Protein AF-A7HBH9-F1 (afdb_monomer_lite)

Structure (mmCIF, N/CA/C/O backbone):
data_AF-A7HBH9-F1
#
_entry.id   AF-A7HBH9-F1
#
loop_
_atom_site.group_PDB
_atom_site.id
_atom_site.type_symbol
_atom_site.label_atom_id
_atom_site.label_alt_id
_atom_site.label_comp_id
_atom_site.label_asym_id
_atom_site.label_entity_id
_atom_site.label_seq_id
_atom_site.pdbx_PDB_ins_code
_atom_site.Cartn_x
_atom_site.Cartn_y
_atom_site.Cartn_z
_atom_site.occupancy
_atom_site.B_iso_or_equiv
_atom_site.auth_seq_id
_atom_site.auth_comp_id
_atom_site.auth_asym_id
_atom_site.auth_atom_id
_atom_site.pdbx_PDB_model_num
ATOM 1 N N . MET A 1 1 ? 15.775 -8.486 -18.221 1.00 41.69 1 MET A N 1
ATOM 2 C CA . MET A 1 1 ? 16.133 -7.340 -17.355 1.00 41.69 1 MET A CA 1
ATOM 3 C C . MET A 1 1 ? 16.767 -6.257 -18.217 1.00 41.69 1 MET A C 1
ATOM 5 O O . MET A 1 1 ? 17.651 -6.584 -18.991 1.00 41.69 1 MET A O 1
ATOM 9 N N . ASP A 1 2 ? 16.291 -5.011 -18.136 1.00 50.91 2 ASP A N 1
ATOM 10 C CA . ASP A 1 2 ? 16.681 -3.906 -19.045 1.00 50.91 2 ASP A CA 1
ATOM 11 C C . ASP A 1 2 ? 17.730 -2.943 -18.431 1.00 50.91 2 ASP A C 1
ATOM 13 O O . ASP A 1 2 ? 17.966 -1.858 -18.959 1.00 50.91 2 ASP A O 1
ATOM 17 N N . LYS A 1 3 ? 18.335 -3.291 -17.282 1.00 65.06 3 LYS A N 1
ATOM 18 C CA . LYS A 1 3 ? 19.232 -2.404 -16.517 1.00 65.06 3 LYS A CA 1
ATOM 19 C C . LYS A 1 3 ? 20.526 -3.122 -16.149 1.00 65.06 3 LYS A C 1
ATOM 21 O O . LYS A 1 3 ? 20.468 -4.178 -15.531 1.00 65.06 3 LYS A O 1
ATOM 26 N N . THR A 1 4 ? 21.665 -2.528 -16.499 1.00 70.88 4 THR A N 1
ATOM 27 C CA . THR A 1 4 ? 22.988 -3.027 -16.098 1.00 70.88 4 THR A CA 1
ATOM 28 C C . THR A 1 4 ? 23.392 -2.515 -14.719 1.00 70.88 4 THR A C 1
ATOM 30 O O . THR A 1 4 ? 22.870 -1.489 -14.275 1.00 70.88 4 THR A O 1
ATOM 33 N N . SER A 1 5 ? 24.377 -3.137 -14.068 1.00 78.00 5 SER A N 1
ATOM 34 C CA . SER A 1 5 ? 24.958 -2.616 -12.815 1.00 78.00 5 SER A CA 1
ATOM 35 C C . SER A 1 5 ? 25.481 -1.181 -12.951 1.00 78.00 5 SER A C 1
ATOM 37 O O . SER A 1 5 ? 25.346 -0.364 -12.035 1.00 78.00 5 SER A O 1
ATOM 39 N N . TYR A 1 6 ? 26.004 -0.821 -14.128 1.00 75.06 6 TYR A N 1
ATOM 40 C CA . TYR A 1 6 ? 26.375 0.563 -14.427 1.00 75.06 6 TYR A CA 1
ATOM 41 C C . TYR A 1 6 ? 25.148 1.476 -14.488 1.00 75.06 6 TYR A C 1
ATOM 43 O O . TYR A 1 6 ? 25.146 2.538 -13.870 1.00 75.06 6 TYR A O 1
ATOM 51 N N . PHE A 1 7 ? 24.098 1.080 -15.218 1.00 73.94 7 PHE A N 1
ATOM 52 C CA . PHE A 1 7 ? 22.858 1.855 -15.298 1.00 73.94 7 PHE A CA 1
ATOM 53 C C . PHE A 1 7 ? 22.242 2.049 -13.909 1.00 73.94 7 PHE A C 1
ATOM 55 O O . PHE A 1 7 ? 21.815 3.151 -13.572 1.00 73.94 7 PHE A O 1
ATOM 62 N N . PHE A 1 8 ? 22.229 0.994 -13.093 1.00 77.88 8 PHE A N 1
ATOM 63 C CA . PHE A 1 8 ? 21.791 1.045 -11.705 1.00 77.88 8 PHE A CA 1
ATOM 64 C C . PHE A 1 8 ? 22.627 2.036 -10.891 1.00 77.88 8 PHE A C 1
ATOM 66 O O . PHE A 1 8 ? 22.071 2.902 -10.226 1.00 77.88 8 PHE A O 1
ATOM 73 N N . THR A 1 9 ? 23.954 1.980 -10.986 1.00 79.56 9 THR A N 1
ATOM 74 C CA . THR A 1 9 ? 24.836 2.910 -10.261 1.00 79.56 9 THR A CA 1
ATOM 75 C C . THR A 1 9 ? 24.614 4.352 -10.706 1.00 79.56 9 THR A C 1
ATOM 77 O O . THR A 1 9 ? 24.529 5.254 -9.879 1.00 79.56 9 THR A O 1
ATOM 80 N N . PHE A 1 10 ? 24.442 4.566 -12.007 1.00 75.25 10 PHE A N 1
ATOM 81 C CA . PHE A 1 10 ? 24.199 5.879 -12.583 1.00 75.25 10 PHE A CA 1
ATOM 82 C C . PHE A 1 10 ? 22.835 6.456 -12.184 1.00 75.25 10 PHE A C 1
ATOM 84 O O . PHE A 1 10 ? 22.770 7.600 -11.770 1.00 75.25 10 PHE A O 1
ATOM 91 N N . GLN A 1 11 ? 21.743 5.694 -12.278 1.00 73.75 11 GLN A N 1
ATOM 92 C CA . GLN A 1 11 ? 20.389 6.215 -12.026 1.00 73.75 11 GLN A CA 1
ATOM 93 C C . GLN A 1 11 ? 19.954 6.107 -10.563 1.00 73.75 11 GLN A C 1
ATOM 95 O O . GLN A 1 11 ? 19.212 6.946 -10.060 1.00 73.75 11 GLN A O 1
ATOM 100 N N . CYS A 1 12 ? 20.384 5.053 -9.876 1.00 78.62 12 CYS A N 1
ATOM 101 C CA . CYS A 1 12 ? 19.935 4.719 -8.528 1.00 78.62 12 CYS A CA 1
ATOM 102 C C . CYS A 1 12 ? 21.015 4.997 -7.472 1.00 78.62 12 CYS A C 1
ATOM 104 O O . CYS A 1 12 ? 20.677 5.186 -6.305 1.00 78.62 12 CYS A O 1
ATOM 106 N N . GLY A 1 13 ? 22.296 5.103 -7.851 1.00 81.44 13 GLY A N 1
ATOM 107 C CA . GLY A 1 13 ? 23.419 5.313 -6.924 1.00 81.44 13 GLY A CA 1
ATOM 108 C C . GLY A 1 13 ? 23.352 6.598 -6.096 1.00 81.44 13 GLY A C 1
ATOM 109 O O . GLY A 1 13 ? 24.050 6.703 -5.089 1.00 81.44 13 GLY A O 1
ATOM 110 N N . ILE A 1 14 ? 22.483 7.555 -6.459 1.00 82.62 14 ILE A N 1
ATOM 111 C CA . ILE A 1 14 ? 22.161 8.691 -5.584 1.00 82.62 14 ILE A CA 1
ATOM 112 C C . ILE A 1 14 ? 21.701 8.161 -4.232 1.00 82.62 14 ILE A C 1
ATOM 114 O O . ILE A 1 14 ? 22.245 8.582 -3.221 1.00 82.62 14 ILE A O 1
ATOM 118 N N . CYS A 1 15 ? 20.755 7.220 -4.233 1.00 83.75 15 CYS A N 1
ATOM 119 C CA . CYS A 1 15 ? 20.104 6.733 -3.023 1.00 83.75 15 CYS A CA 1
ATOM 120 C C . CYS A 1 15 ? 20.786 5.513 -2.391 1.00 83.75 15 CYS A C 1
ATOM 122 O O . CYS A 1 15 ? 20.491 5.168 -1.249 1.00 83.75 15 CYS A O 1
ATOM 124 N N . HIS A 1 16 ? 21.674 4.843 -3.126 1.00 86.88 16 HIS A N 1
ATOM 125 C CA . HIS A 1 16 ? 22.405 3.684 -2.624 1.00 86.88 16 HIS A CA 1
ATOM 126 C C . HIS A 1 16 ? 23.776 4.110 -2.086 1.00 86.88 16 HIS A C 1
ATOM 128 O O . HIS A 1 16 ? 24.471 4.878 -2.756 1.00 86.88 16 HIS A O 1
ATOM 134 N N . PRO A 1 17 ? 24.205 3.596 -0.915 1.00 86.00 17 PRO A N 1
ATOM 135 C CA . PRO A 1 17 ? 25.443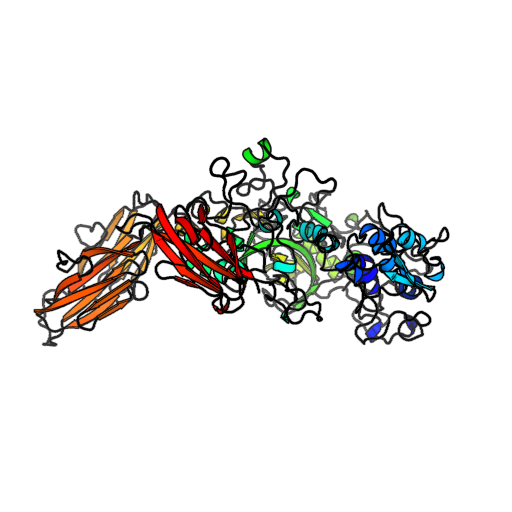 4.026 -0.266 1.00 86.00 17 PRO A CA 1
ATOM 136 C C . PRO A 1 17 ? 26.698 3.674 -1.073 1.00 86.00 17 PRO A C 1
ATOM 138 O O . PRO A 1 17 ? 27.760 4.198 -0.778 1.00 86.00 17 PRO A O 1
ATOM 141 N N . GLY A 1 18 ? 26.588 2.846 -2.112 1.00 86.94 18 GLY A N 1
ATOM 142 C CA . GLY A 1 18 ? 27.731 2.291 -2.828 1.00 86.94 18 GLY A CA 1
ATOM 143 C C . GLY A 1 18 ? 28.223 1.000 -2.176 1.00 86.94 18 GLY A C 1
ATOM 144 O O . GLY A 1 18 ? 27.689 0.564 -1.157 1.00 86.94 18 GLY A O 1
ATOM 145 N N . GLY A 1 19 ? 29.227 0.356 -2.770 1.00 87.69 19 GLY A N 1
ATOM 146 C CA . GLY A 1 19 ? 29.568 -1.021 -2.397 1.00 87.69 19 GLY A CA 1
ATOM 147 C C . GLY A 1 19 ? 28.746 -2.080 -3.117 1.00 87.69 19 GLY A C 1
ATOM 148 O O . GLY A 1 19 ? 27.812 -1.781 -3.858 1.00 87.69 19 GLY A O 1
ATOM 149 N N . GLY A 1 20 ? 29.161 -3.337 -2.940 1.00 87.94 20 GLY A N 1
ATOM 150 C CA . GLY A 1 20 ? 28.538 -4.495 -3.583 1.00 87.94 20 GLY A CA 1
ATOM 151 C C . GLY A 1 20 ? 28.369 -4.285 -5.095 1.00 87.94 20 GLY A C 1
ATOM 152 O O . GLY A 1 20 ? 29.378 -4.057 -5.763 1.00 87.94 20 GLY A O 1
ATOM 153 N N . PRO A 1 21 ? 27.133 -4.272 -5.632 1.00 83.94 21 PRO A N 1
ATOM 154 C CA . PRO A 1 21 ? 26.861 -4.212 -7.072 1.00 83.94 21 PRO A CA 1
ATOM 155 C C . PRO A 1 21 ? 27.296 -2.908 -7.760 1.00 83.94 21 PRO A C 1
ATOM 157 O O . PRO A 1 21 ? 27.252 -2.823 -8.984 1.00 83.94 21 PRO A O 1
ATOM 160 N N . THR A 1 22 ? 27.715 -1.876 -7.019 1.00 86.69 22 THR A N 1
ATOM 161 C CA . THR A 1 22 ? 28.281 -0.645 -7.606 1.00 86.69 22 THR A CA 1
ATOM 162 C C . THR A 1 22 ? 29.810 -0.658 -7.682 1.00 86.69 22 THR A C 1
ATOM 164 O O . THR A 1 22 ? 30.418 0.313 -8.143 1.00 86.69 22 THR A O 1
ATOM 167 N N . GLN A 1 23 ? 30.435 -1.735 -7.201 1.00 86.56 23 GLN A N 1
ATOM 168 C CA . GLN A 1 23 ? 31.880 -1.958 -7.225 1.00 86.56 23 GLN A CA 1
ATOM 169 C C . GLN A 1 23 ? 32.266 -3.308 -7.813 1.00 86.56 23 GLN A C 1
ATOM 171 O O . GLN A 1 23 ? 33.298 -3.376 -8.476 1.00 86.56 23 GLN A O 1
ATOM 176 N N . TYR A 1 24 ? 31.462 -4.340 -7.573 1.00 86.31 24 TYR A N 1
ATOM 177 C CA . TYR A 1 24 ? 31.751 -5.730 -7.886 1.00 86.31 24 TYR A CA 1
ATOM 178 C C . TYR A 1 24 ? 30.627 -6.362 -8.715 1.00 86.31 24 TYR A C 1
ATOM 180 O O . TYR A 1 24 ? 29.454 -6.012 -8.553 1.00 86.31 24 TYR A O 1
ATOM 188 N N . ASP A 1 25 ? 30.998 -7.287 -9.595 1.00 81.75 25 ASP A N 1
ATOM 189 C CA . ASP A 1 25 ? 30.068 -8.209 -10.251 1.00 81.75 25 ASP A CA 1
ATOM 190 C C . ASP A 1 25 ? 29.545 -9.277 -9.271 1.00 81.75 25 ASP A C 1
ATOM 192 O O . ASP A 1 25 ? 29.957 -9.335 -8.105 1.00 81.75 25 ASP A O 1
ATOM 196 N N . ARG A 1 26 ? 28.616 -10.124 -9.728 1.00 80.62 26 ARG A N 1
ATOM 197 C CA . ARG A 1 26 ? 28.046 -11.215 -8.914 1.00 80.62 26 ARG A CA 1
ATOM 198 C C . ARG A 1 26 ? 29.060 -12.276 -8.490 1.00 80.62 26 ARG A C 1
ATOM 200 O O . ARG A 1 26 ? 28.800 -13.006 -7.538 1.00 80.62 26 ARG A O 1
ATOM 207 N N . ASP A 1 27 ? 30.202 -12.338 -9.167 1.00 80.81 27 ASP A N 1
ATOM 208 C CA . ASP A 1 27 ? 31.297 -13.255 -8.864 1.00 80.81 27 ASP A CA 1
ATOM 209 C C . ASP A 1 27 ? 32.338 -12.622 -7.916 1.00 80.81 27 ASP A C 1
ATOM 211 O O . ASP A 1 27 ? 33.361 -13.236 -7.602 1.00 80.81 27 ASP A O 1
ATOM 215 N N . GLY A 1 28 ? 32.108 -11.384 -7.462 1.00 84.12 28 GLY A N 1
ATOM 216 C CA . GLY A 1 28 ? 32.981 -10.664 -6.536 1.00 84.12 28 GLY A CA 1
ATOM 217 C C . GLY A 1 28 ? 34.183 -9.970 -7.185 1.00 84.12 28 GLY A C 1
ATOM 218 O O . GLY A 1 28 ? 35.084 -9.519 -6.475 1.00 84.12 28 GLY A O 1
ATOM 219 N N . ARG A 1 29 ? 34.234 -9.842 -8.515 1.00 82.38 29 ARG A N 1
ATOM 220 C CA . ARG A 1 29 ? 35.305 -9.125 -9.225 1.00 82.38 29 ARG A CA 1
ATOM 221 C C . ARG A 1 29 ? 34.987 -7.646 -9.336 1.00 82.38 29 ARG A C 1
ATOM 223 O O . ARG A 1 29 ? 33.878 -7.256 -9.687 1.00 82.38 29 ARG A O 1
ATOM 230 N N . LYS A 1 30 ? 35.983 -6.793 -9.087 1.00 83.81 30 LYS A N 1
ATOM 231 C CA . LYS A 1 30 ? 35.805 -5.337 -9.162 1.00 83.81 30 LYS A CA 1
ATOM 232 C C . LYS A 1 30 ? 35.582 -4.903 -10.616 1.00 83.81 30 LYS A C 1
ATOM 234 O O . LYS A 1 30 ? 36.353 -5.273 -11.500 1.00 83.81 30 LYS A O 1
ATOM 239 N N . TYR A 1 31 ? 34.576 -4.064 -10.872 1.00 79.38 31 TYR A N 1
ATOM 240 C CA . TYR A 1 31 ? 34.334 -3.505 -12.208 1.00 79.38 31 TYR A CA 1
ATOM 241 C C . TYR A 1 31 ? 35.536 -2.695 -12.704 1.00 79.38 31 TYR A C 1
ATOM 243 O O . TYR A 1 31 ? 35.879 -2.768 -13.882 1.00 79.38 31 TYR A O 1
ATOM 251 N N . PHE A 1 32 ? 36.188 -1.939 -11.814 1.00 78.81 32 PHE A N 1
ATOM 252 C CA . PHE A 1 32 ? 37.381 -1.158 -12.132 1.00 78.81 32 PHE A CA 1
ATOM 253 C C . PHE A 1 32 ? 38.268 -0.948 -10.897 1.00 78.81 32 PHE A C 1
ATOM 255 O O . PHE A 1 32 ? 37.798 -0.459 -9.867 1.00 78.81 32 PHE A O 1
ATOM 262 N N . ASP A 1 33 ? 39.554 -1.290 -10.999 1.00 76.69 33 ASP A N 1
ATOM 263 C CA . ASP A 1 33 ? 40.546 -1.161 -9.914 1.00 76.69 33 ASP A CA 1
ATOM 264 C C . ASP A 1 33 ? 41.453 0.084 -10.044 1.00 76.69 33 ASP A C 1
ATOM 266 O O . ASP A 1 33 ? 42.292 0.335 -9.184 1.00 76.69 33 ASP A O 1
ATOM 270 N N . GLY A 1 34 ? 41.265 0.887 -11.098 1.00 70.88 34 GLY A N 1
ATOM 271 C CA . GLY A 1 34 ? 42.123 2.027 -11.440 1.00 70.88 34 GLY A CA 1
ATOM 272 C C . GLY A 1 34 ? 43.031 1.772 -12.645 1.00 70.88 34 GLY A C 1
ATOM 273 O O . GLY A 1 34 ? 43.447 2.727 -13.296 1.00 70.88 34 GLY A O 1
ATOM 274 N N . THR A 1 35 ? 43.286 0.506 -12.978 1.00 68.69 35 THR A N 1
ATOM 275 C CA . THR A 1 35 ? 44.140 0.077 -14.097 1.00 68.69 35 THR A CA 1
ATOM 276 C C . THR A 1 35 ? 43.394 -0.866 -15.045 1.00 68.69 35 THR A C 1
ATOM 278 O O . THR A 1 35 ? 43.402 -0.655 -16.259 1.00 68.69 35 THR A O 1
ATOM 281 N N . ASN A 1 36 ? 42.682 -1.854 -14.504 1.00 66.25 36 ASN A N 1
ATOM 282 C CA . ASN A 1 36 ? 41.993 -2.916 -15.229 1.00 66.25 36 ASN A CA 1
ATOM 283 C C . ASN A 1 36 ? 40.471 -2.796 -15.110 1.00 66.25 36 ASN A C 1
ATOM 285 O O . ASN A 1 36 ? 39.936 -2.329 -14.104 1.00 66.25 36 ASN A O 1
ATOM 289 N N . PHE A 1 37 ? 39.772 -3.257 -16.149 1.00 68.69 37 PHE A N 1
ATOM 290 C CA . PHE A 1 37 ? 38.316 -3.382 -16.179 1.00 68.69 37 PHE A CA 1
ATOM 291 C C . PHE A 1 37 ? 37.912 -4.856 -16.135 1.00 68.69 37 PHE A C 1
ATOM 293 O O . PHE A 1 37 ? 38.263 -5.590 -17.062 1.00 68.69 37 PHE A O 1
ATOM 300 N N . GLY A 1 38 ? 37.162 -5.267 -15.106 1.00 65.38 38 GLY A N 1
ATOM 301 C CA . GLY A 1 38 ? 36.681 -6.643 -14.934 1.00 65.38 38 GLY A CA 1
ATOM 302 C C . GLY A 1 38 ? 37.762 -7.686 -15.244 1.00 65.38 38 GLY A C 1
ATOM 303 O O . GLY A 1 38 ? 38.817 -7.708 -14.620 1.00 65.38 38 GLY A O 1
ATOM 304 N N . TYR A 1 39 ? 37.536 -8.492 -16.282 1.00 63.03 39 TYR A N 1
ATOM 305 C CA . TYR A 1 39 ? 38.429 -9.560 -16.757 1.00 63.03 39 TYR A CA 1
ATOM 306 C C . TYR A 1 39 ? 39.711 -9.088 -17.489 1.00 63.03 39 TYR A C 1
ATOM 308 O O . TYR A 1 39 ? 40.334 -9.856 -18.215 1.00 63.03 39 TYR A O 1
ATOM 316 N N . GLY A 1 40 ? 40.119 -7.824 -17.352 1.00 54.19 40 GLY A N 1
ATOM 317 C CA . GLY A 1 40 ? 41.398 -7.315 -17.872 1.00 54.19 40 GLY A CA 1
ATOM 318 C C . GLY A 1 40 ? 41.437 -6.987 -19.373 1.00 54.19 40 GLY A C 1
ATOM 319 O O . GLY A 1 40 ? 42.453 -6.491 -19.850 1.00 54.19 40 GLY A O 1
ATOM 320 N N . GLY A 1 41 ? 40.341 -7.195 -20.117 1.00 54.44 41 GLY A N 1
ATOM 321 C CA . GLY A 1 41 ? 40.288 -6.997 -21.579 1.00 54.44 41 GLY A CA 1
ATOM 322 C C . GLY A 1 41 ? 39.031 -6.306 -22.131 1.00 54.44 41 GLY A C 1
ATOM 323 O O . GLY A 1 41 ? 38.820 -6.298 -23.343 1.00 54.44 41 GLY A O 1
ATOM 324 N N . GLY A 1 42 ? 38.178 -5.721 -21.281 1.00 55.00 42 GLY A N 1
ATOM 325 C CA . GLY A 1 42 ? 36.916 -5.107 -21.727 1.00 55.00 42 GLY A CA 1
ATOM 326 C C . GLY A 1 42 ? 35.800 -6.125 -22.014 1.00 55.00 42 GLY A C 1
ATOM 327 O O . GLY A 1 42 ? 35.954 -7.318 -21.773 1.00 55.00 42 GLY A O 1
ATOM 328 N N . VAL A 1 43 ? 34.670 -5.660 -22.568 1.00 53.56 43 VAL A N 1
ATOM 329 C CA . VAL A 1 43 ? 33.482 -6.497 -22.886 1.00 53.56 43 VAL A CA 1
ATOM 330 C C . VAL A 1 43 ? 33.809 -7.665 -23.822 1.00 53.56 43 VAL A C 1
ATOM 332 O O . VAL A 1 43 ? 33.207 -8.731 -23.732 1.00 53.56 43 VAL A O 1
ATOM 335 N N . ALA A 1 44 ? 34.777 -7.480 -24.724 1.00 56.28 44 ALA A N 1
ATOM 336 C CA . ALA A 1 44 ? 35.178 -8.498 -25.691 1.00 56.28 44 ALA A CA 1
ATOM 337 C C . ALA A 1 44 ? 35.831 -9.729 -25.037 1.00 56.28 44 ALA A C 1
ATOM 339 O O . ALA A 1 44 ? 35.729 -10.823 -25.586 1.00 56.28 44 ALA A O 1
ATOM 340 N N . ALA A 1 45 ? 36.454 -9.551 -23.868 1.00 61.06 45 ALA A N 1
ATOM 341 C CA . ALA A 1 45 ? 37.117 -10.607 -23.108 1.00 61.06 45 ALA A CA 1
ATOM 342 C C . ALA A 1 45 ? 36.190 -11.310 -22.099 1.00 61.06 45 ALA A C 1
ATOM 344 O O . ALA A 1 45 ? 36.637 -12.205 -21.386 1.00 61.06 45 ALA A O 1
ATOM 345 N N . LEU A 1 46 ? 34.915 -10.908 -22.019 1.00 63.47 46 LEU A N 1
ATOM 346 C CA . LEU A 1 46 ? 33.942 -11.573 -21.157 1.00 63.47 46 LEU A CA 1
ATOM 347 C C . LEU A 1 46 ? 33.637 -12.982 -21.681 1.00 63.47 46 LEU A C 1
ATOM 349 O O . LEU A 1 46 ? 33.510 -13.162 -22.901 1.00 63.47 46 LEU A O 1
ATOM 353 N N . PRO A 1 47 ? 33.454 -13.968 -20.791 1.00 63.22 47 PRO A N 1
ATOM 354 C CA . PRO A 1 47 ? 32.925 -15.260 -21.195 1.00 63.22 47 PRO A CA 1
ATOM 355 C C . PRO A 1 47 ? 31.469 -15.115 -21.699 1.00 63.22 47 PRO A C 1
ATOM 357 O O . PRO A 1 47 ? 30.793 -14.149 -21.327 1.00 63.22 47 PRO A O 1
ATOM 360 N N . PRO A 1 48 ? 30.975 -16.009 -22.581 1.00 63.03 48 PRO A N 1
ATOM 361 C CA . PRO A 1 48 ? 29.629 -15.921 -23.166 1.00 63.03 48 PRO A CA 1
ATOM 362 C C . PRO A 1 48 ? 28.508 -15.714 -22.138 1.00 63.03 48 PRO A C 1
ATOM 364 O O . PRO A 1 48 ? 27.629 -14.881 -22.348 1.00 63.03 48 PRO A O 1
ATOM 367 N N . GLU A 1 49 ? 28.588 -16.405 -21.005 1.00 61.53 49 GLU A N 1
ATOM 368 C CA . GLU A 1 49 ? 27.658 -16.318 -19.883 1.00 61.53 49 GLU A CA 1
ATOM 369 C C . GLU A 1 49 ? 27.604 -14.919 -19.246 1.00 61.53 49 GLU A C 1
ATOM 371 O O . GLU A 1 49 ? 26.518 -14.455 -18.913 1.00 61.53 49 GLU A O 1
ATOM 376 N N . ALA A 1 50 ? 28.727 -14.195 -19.175 1.00 61.28 50 ALA A N 1
ATOM 377 C CA . ALA A 1 50 ? 28.810 -12.854 -18.584 1.00 61.28 50 ALA A CA 1
ATOM 378 C C . ALA A 1 50 ? 28.442 -11.720 -19.564 1.00 61.28 50 ALA A C 1
ATOM 380 O O . ALA A 1 50 ? 28.404 -10.543 -19.203 1.00 61.28 50 ALA A O 1
ATOM 381 N N . LYS A 1 51 ? 28.185 -12.038 -20.842 1.00 57.97 51 LYS A N 1
ATOM 382 C CA . LYS A 1 51 ? 27.790 -11.033 -21.848 1.00 57.97 51 LYS A CA 1
ATOM 383 C C . LYS A 1 51 ? 26.315 -10.644 -21.760 1.00 57.97 51 LYS A C 1
ATOM 385 O O . LYS A 1 51 ? 25.959 -9.569 -22.237 1.00 57.97 51 LYS A O 1
ATOM 390 N N . LEU A 1 52 ? 25.470 -11.494 -21.174 1.00 59.34 52 LEU A N 1
ATOM 391 C CA . LEU A 1 52 ? 24.011 -11.314 -21.102 1.00 59.34 52 LEU A CA 1
ATOM 392 C C . LEU A 1 52 ? 23.472 -11.320 -19.665 1.00 59.34 52 LEU A C 1
ATOM 394 O O . LEU A 1 52 ? 22.262 -11.279 -19.449 1.00 59.34 52 LEU A O 1
ATOM 398 N N . ASP A 1 53 ? 24.364 -11.370 -18.684 1.00 61.12 53 ASP A N 1
ATOM 399 C CA . ASP A 1 53 ? 24.026 -11.555 -17.280 1.00 61.12 53 ASP A CA 1
ATOM 400 C C . ASP A 1 53 ? 23.467 -10.280 -16.616 1.00 61.12 53 ASP A C 1
ATOM 402 O O . ASP A 1 53 ? 22.706 -10.371 -15.651 1.00 61.12 53 ASP A O 1
ATOM 406 N N . GLY A 1 54 ? 23.779 -9.105 -17.174 1.00 66.44 54 GLY A N 1
ATOM 407 C CA . GLY A 1 54 ? 23.388 -7.780 -16.688 1.00 66.44 54 GLY A CA 1
ATOM 408 C C . GLY A 1 54 ? 24.466 -7.045 -15.876 1.00 66.44 54 GLY A C 1
ATOM 409 O O . GLY A 1 54 ? 24.299 -5.856 -15.606 1.00 66.44 54 GLY A O 1
ATOM 410 N N . ASP A 1 55 ? 25.589 -7.682 -15.534 1.00 70.19 55 ASP A N 1
ATOM 411 C CA . ASP A 1 55 ? 26.663 -7.049 -14.752 1.00 70.19 55 ASP A CA 1
ATOM 412 C C . ASP A 1 55 ? 27.521 -6.146 -15.644 1.00 70.19 55 ASP A C 1
ATOM 414 O O . ASP A 1 55 ? 27.756 -4.969 -15.347 1.00 70.19 55 ASP A O 1
ATOM 418 N N . TYR A 1 56 ? 27.924 -6.687 -16.793 1.00 66.38 56 TYR A N 1
ATOM 419 C CA . TYR A 1 56 ? 28.771 -6.006 -17.775 1.00 66.38 56 TYR A CA 1
ATOM 420 C C . TYR A 1 56 ? 28.067 -5.749 -19.106 1.00 66.38 56 TYR A C 1
ATOM 422 O O . TYR A 1 56 ? 28.395 -4.798 -19.824 1.00 66.38 56 TYR A O 1
ATOM 430 N N . GLY A 1 57 ? 27.121 -6.619 -19.451 1.00 54.78 57 GLY A N 1
ATOM 431 C CA . GLY A 1 57 ? 26.432 -6.612 -20.727 1.00 54.78 57 GLY A CA 1
ATOM 432 C C . GLY A 1 57 ? 25.321 -5.577 -20.792 1.00 54.78 57 GLY A C 1
ATOM 433 O O . GLY A 1 57 ? 24.385 -5.604 -20.001 1.00 54.78 57 GLY A O 1
ATOM 434 N N . PHE A 1 58 ? 25.379 -4.714 -21.803 1.00 50.78 58 PHE A N 1
ATOM 435 C CA . PHE A 1 58 ? 24.161 -4.237 -22.445 1.00 50.78 58 PHE A CA 1
ATOM 436 C C . PHE A 1 58 ? 23.774 -5.227 -23.539 1.00 50.78 58 PHE A C 1
ATOM 438 O O . PHE A 1 58 ? 24.643 -5.705 -24.267 1.00 50.78 58 PHE A O 1
ATOM 445 N N . ILE A 1 59 ? 22.475 -5.364 -23.783 1.00 41.41 59 ILE A N 1
ATOM 446 C CA . ILE A 1 59 ? 22.001 -5.641 -25.137 1.00 41.41 59 ILE A CA 1
ATOM 447 C C . ILE A 1 59 ? 21.889 -4.278 -25.840 1.00 41.41 59 ILE A C 1
ATOM 449 O O . ILE A 1 59 ? 20.812 -3.692 -25.915 1.00 41.41 59 ILE A O 1
ATOM 453 N N . VAL A 1 60 ? 23.026 -3.705 -26.260 1.00 39.84 60 VAL A N 1
ATOM 454 C CA . VAL A 1 60 ? 23.026 -2.658 -27.294 1.00 39.84 60 VAL A CA 1
ATOM 455 C C . VAL A 1 60 ? 23.136 -3.403 -28.623 1.00 39.84 60 VAL A C 1
ATOM 457 O O . VAL A 1 60 ? 24.038 -4.235 -28.753 1.00 39.84 60 VAL A O 1
ATOM 460 N N . PRO A 1 61 ? 22.252 -3.128 -29.597 1.00 35.31 61 PRO A N 1
ATOM 461 C CA . PRO A 1 61 ? 22.351 -3.695 -30.931 1.00 35.31 61 PRO A CA 1
ATOM 462 C C . PRO A 1 61 ? 23.719 -3.383 -31.533 1.00 35.31 61 PRO A C 1
ATOM 464 O O . PRO A 1 61 ? 24.128 -2.224 -31.624 1.00 35.31 61 PRO A O 1
ATOM 467 N N . LYS A 1 62 ? 24.403 -4.414 -32.013 1.00 30.67 62 LYS A N 1
ATOM 468 C CA . LYS A 1 62 ? 25.281 -4.240 -33.160 1.00 30.67 62 LYS A CA 1
ATOM 469 C C . LYS A 1 62 ? 24.352 -4.108 -34.361 1.00 30.67 62 LYS A C 1
ATOM 471 O O . LYS A 1 62 ? 24.065 -5.125 -34.952 1.00 30.67 62 LYS A O 1
ATOM 476 N N . ASP A 1 63 ? 23.850 -2.911 -34.656 1.00 35.31 63 ASP A N 1
ATOM 477 C CA . ASP A 1 63 ? 23.165 -2.623 -35.925 1.00 35.31 63 ASP A CA 1
ATOM 478 C C . ASP A 1 63 ? 23.169 -1.116 -36.212 1.00 35.31 63 ASP A C 1
ATOM 480 O O . ASP A 1 63 ? 22.173 -0.403 -36.110 1.00 35.31 63 ASP A O 1
ATOM 484 N N . SER A 1 64 ? 24.334 -0.625 -36.616 1.00 32.69 64 SER A N 1
ATOM 485 C CA . SER A 1 64 ? 24.384 0.348 -37.697 1.00 32.69 64 SER A CA 1
ATOM 486 C C . SER A 1 64 ? 25.461 -0.112 -38.671 1.00 32.69 64 SER A C 1
ATOM 488 O O . SER A 1 64 ? 26.613 -0.333 -38.295 1.00 32.69 64 SER A O 1
ATOM 490 N N . ALA A 1 65 ? 25.079 -0.306 -39.933 1.00 35.00 65 ALA A N 1
ATOM 491 C CA . ALA A 1 65 ? 26.011 -0.643 -41.009 1.00 35.00 65 ALA A CA 1
ATOM 492 C C . ALA A 1 65 ? 27.080 0.453 -41.238 1.00 35.00 65 ALA A C 1
ATOM 494 O O . ALA A 1 65 ? 28.017 0.240 -42.000 1.00 35.00 65 ALA A O 1
ATOM 495 N N . ASP A 1 66 ? 26.966 1.604 -40.562 1.00 36.72 66 ASP A N 1
ATOM 496 C CA . ASP A 1 66 ? 27.900 2.731 -40.599 1.00 36.72 66 ASP A CA 1
ATOM 497 C C . ASP A 1 66 ? 28.587 3.036 -39.248 1.00 36.72 66 ASP A C 1
ATOM 499 O O . ASP A 1 66 ? 29.361 3.987 -39.156 1.00 36.72 66 ASP A O 1
ATOM 503 N N . GLY A 1 67 ? 28.344 2.247 -38.193 1.00 31.62 67 GLY A N 1
ATOM 504 C CA . GLY A 1 67 ? 28.984 2.444 -36.888 1.00 31.62 67 GLY A CA 1
ATOM 505 C C . GLY A 1 67 ? 28.574 3.721 -36.143 1.00 31.62 67 GLY A C 1
ATOM 506 O O . GLY A 1 67 ? 29.209 4.069 -35.144 1.00 31.62 67 GLY A O 1
ATOM 507 N N . THR A 1 68 ? 27.523 4.423 -36.572 1.00 30.22 68 THR A N 1
ATOM 508 C CA . THR A 1 68 ? 27.013 5.577 -35.828 1.00 30.22 68 THR A CA 1
ATOM 509 C C . THR A 1 68 ? 26.065 5.122 -34.714 1.00 30.22 68 THR A C 1
ATOM 511 O O . THR A 1 68 ? 25.055 4.455 -34.934 1.00 30.22 68 THR A O 1
ATOM 514 N N . VAL A 1 69 ? 26.453 5.426 -33.474 1.00 36.09 69 VAL A N 1
ATOM 515 C CA . VAL A 1 69 ? 25.665 5.217 -32.253 1.00 36.09 69 VAL A CA 1
ATOM 516 C C . VAL A 1 69 ? 24.483 6.185 -32.283 1.00 36.09 69 VAL A C 1
ATOM 518 O O . VAL A 1 69 ? 24.668 7.359 -32.601 1.00 36.09 69 VAL A O 1
ATOM 521 N N . LEU A 1 70 ? 23.284 5.715 -31.927 1.00 34.75 70 LEU A N 1
ATOM 522 C CA . LEU A 1 70 ? 22.114 6.572 -31.726 1.00 34.75 70 LEU A CA 1
ATOM 523 C C . LEU A 1 70 ? 22.491 7.802 -30.898 1.00 34.75 70 LEU A C 1
ATOM 525 O O . LEU A 1 70 ? 22.969 7.687 -29.766 1.00 34.75 70 LEU A O 1
ATOM 529 N N . ALA A 1 71 ? 22.264 8.979 -31.473 1.00 30.64 71 ALA A N 1
ATOM 530 C CA . ALA A 1 71 ? 22.407 10.244 -30.781 1.00 30.64 71 ALA A CA 1
ATOM 531 C C . ALA A 1 71 ? 21.453 10.257 -29.573 1.00 30.64 71 ALA A C 1
ATOM 533 O O . ALA A 1 71 ? 20.254 10.463 -29.734 1.00 30.64 71 ALA A O 1
ATOM 534 N N . GLY A 1 72 ? 21.977 9.989 -28.369 1.00 35.31 72 GLY A N 1
ATOM 535 C CA . GLY A 1 72 ? 21.209 10.168 -27.136 1.00 35.31 72 GLY A CA 1
ATOM 536 C C . GLY A 1 72 ? 21.605 9.392 -25.877 1.00 35.31 72 GLY A C 1
ATOM 537 O O . GLY A 1 72 ? 21.233 9.858 -24.804 1.00 35.31 72 GLY A O 1
ATOM 538 N N . THR A 1 73 ? 22.322 8.254 -25.897 1.00 36.53 73 THR A N 1
ATOM 539 C CA . THR A 1 73 ? 22.776 7.607 -24.630 1.00 36.53 73 THR A CA 1
ATOM 540 C C . THR A 1 73 ? 23.970 6.643 -24.838 1.00 36.53 73 THR A C 1
ATOM 542 O O . THR A 1 73 ? 24.013 5.956 -25.856 1.00 36.53 73 THR A O 1
ATOM 545 N N . PRO A 1 74 ? 24.965 6.593 -23.921 1.00 39.69 74 PRO A N 1
ATOM 546 C CA . PRO A 1 74 ? 26.341 6.145 -24.175 1.00 39.69 74 PRO A CA 1
ATOM 547 C C . PRO A 1 74 ? 26.566 4.633 -24.015 1.00 39.69 74 PRO A C 1
ATOM 549 O O . PRO A 1 74 ? 25.879 3.950 -23.264 1.00 39.69 74 PRO A O 1
ATOM 552 N N . VAL A 1 75 ? 27.625 4.119 -24.642 1.00 46.09 75 VAL A N 1
ATOM 553 C CA . VAL A 1 75 ? 28.135 2.750 -24.455 1.00 46.09 75 VAL A CA 1
ATOM 554 C C . VAL A 1 75 ? 28.730 2.605 -23.038 1.00 46.09 75 VAL A C 1
ATOM 556 O O . VAL A 1 75 ? 29.882 2.968 -22.792 1.00 46.09 75 VAL A O 1
ATOM 559 N N . LEU A 1 76 ? 27.928 2.104 -22.089 1.00 51.34 76 LEU A N 1
ATOM 560 C CA . LEU A 1 76 ? 28.195 2.131 -20.638 1.00 51.34 76 LEU A CA 1
ATOM 561 C C . LEU A 1 76 ? 29.321 1.200 -20.146 1.00 51.34 76 LEU A C 1
ATOM 563 O O . LEU A 1 76 ? 29.824 1.387 -19.041 1.00 51.34 76 LEU A O 1
ATOM 567 N N . ALA A 1 77 ? 29.798 0.252 -20.953 1.00 47.88 77 ALA A N 1
ATOM 568 C CA . ALA A 1 77 ? 30.879 -0.641 -20.531 1.00 47.88 77 ALA A CA 1
ATOM 569 C C . ALA A 1 77 ? 32.249 0.053 -20.396 1.00 47.88 77 ALA A C 1
ATOM 571 O O . ALA A 1 77 ? 33.027 -0.272 -19.504 1.00 47.88 77 ALA A O 1
ATOM 572 N N . ASN A 1 78 ? 32.519 1.084 -21.208 1.00 53.06 78 ASN A N 1
ATOM 573 C CA . ASN A 1 78 ? 33.674 1.970 -21.001 1.00 53.06 78 ASN A CA 1
ATOM 574 C C . ASN A 1 78 ? 33.419 3.016 -19.902 1.00 53.06 78 ASN A C 1
ATOM 576 O O . ASN A 1 78 ? 34.334 3.751 -19.533 1.00 53.06 78 ASN A O 1
ATOM 580 N N . GLY A 1 79 ? 32.191 3.098 -19.383 1.00 64.12 79 GLY A N 1
ATOM 581 C CA . GLY A 1 79 ? 31.791 4.058 -18.365 1.00 64.12 79 GLY A CA 1
ATOM 582 C C . GLY A 1 79 ? 32.507 3.839 -17.036 1.00 64.12 79 GLY A C 1
ATOM 583 O O . GLY A 1 79 ? 32.902 4.806 -16.404 1.00 64.12 79 GLY A O 1
ATOM 584 N N . TRP A 1 80 ? 32.754 2.596 -16.616 1.00 72.25 80 TRP A N 1
ATOM 585 C CA . TRP A 1 80 ? 33.453 2.321 -15.351 1.00 72.25 80 TRP A CA 1
ATOM 586 C C . TRP A 1 80 ? 34.909 2.806 -15.359 1.00 72.25 80 TRP A C 1
ATOM 588 O O . TRP A 1 80 ? 35.344 3.471 -14.421 1.00 72.25 80 TRP A O 1
ATOM 598 N N . LYS A 1 81 ? 35.641 2.578 -16.461 1.00 68.12 81 LYS A N 1
ATOM 599 C CA . LYS A 1 81 ? 36.993 3.134 -16.678 1.00 68.12 81 LYS A CA 1
ATOM 600 C C . LYS A 1 81 ? 36.988 4.669 -16.679 1.00 68.12 81 LYS A C 1
ATOM 602 O O . LYS A 1 81 ? 37.977 5.301 -16.320 1.00 68.12 81 LYS A O 1
ATOM 607 N N . LYS A 1 82 ? 35.870 5.268 -17.100 1.00 67.56 82 LYS A N 1
ATOM 608 C CA . LYS A 1 82 ? 35.661 6.717 -17.171 1.00 67.56 82 LYS A CA 1
ATOM 609 C C . LYS A 1 82 ? 35.097 7.337 -15.892 1.00 67.56 82 LYS A C 1
ATOM 611 O O . LYS A 1 82 ? 35.232 8.527 -15.714 1.00 67.56 82 LYS A O 1
ATOM 616 N N . ASN A 1 83 ? 34.478 6.598 -14.993 1.00 72.44 83 ASN A N 1
ATOM 617 C CA . ASN A 1 83 ? 33.757 7.228 -13.881 1.00 72.44 83 ASN A CA 1
ATOM 618 C C . ASN A 1 83 ? 34.269 6.730 -12.525 1.00 72.44 83 ASN A C 1
ATOM 620 O O . ASN A 1 83 ? 33.956 7.309 -11.483 1.00 72.44 83 ASN A O 1
ATOM 624 N N . GLY A 1 84 ? 35.090 5.677 -12.542 1.00 78.94 84 GLY A N 1
ATOM 625 C CA . GLY A 1 84 ? 35.415 4.891 -11.364 1.00 78.94 84 GLY A CA 1
ATOM 626 C C . GLY A 1 84 ? 34.219 4.063 -10.905 1.00 78.94 84 GLY A C 1
ATOM 627 O O . GLY A 1 84 ? 33.181 4.025 -11.562 1.00 78.94 84 GLY A O 1
ATOM 628 N N . VAL A 1 85 ? 34.376 3.402 -9.764 1.00 84.81 85 VAL A N 1
ATOM 629 C CA . VAL A 1 85 ? 33.287 2.716 -9.059 1.00 84.81 85 VAL A CA 1
ATOM 630 C C . VAL A 1 85 ? 32.718 3.609 -7.956 1.00 84.81 85 VAL A C 1
ATOM 632 O O . VAL A 1 85 ? 33.392 4.539 -7.511 1.00 84.81 85 VAL A O 1
ATOM 635 N N . LEU A 1 86 ? 31.493 3.330 -7.507 1.00 87.81 86 LEU A N 1
ATOM 636 C CA . LEU A 1 86 ? 30.899 4.023 -6.361 1.00 87.81 86 LEU A CA 1
ATOM 637 C C . LEU A 1 86 ? 31.222 3.248 -5.079 1.00 87.81 86 LEU A C 1
ATOM 639 O O . LEU A 1 86 ? 30.643 2.189 -4.820 1.00 87.81 86 LEU A O 1
ATOM 643 N N . GLU A 1 87 ? 32.181 3.762 -4.313 1.00 88.06 87 GLU A N 1
ATOM 644 C CA . GLU A 1 87 ? 32.624 3.180 -3.041 1.00 88.06 87 GLU A CA 1
ATOM 645 C C . GLU A 1 87 ? 31.594 3.380 -1.914 1.00 88.06 87 GLU A C 1
ATOM 647 O O . GLU A 1 87 ? 30.696 4.210 -2.080 1.00 88.06 87 GLU A O 1
ATOM 652 N N . PRO A 1 88 ? 31.650 2.607 -0.806 1.00 89.62 88 PRO A N 1
ATOM 653 C CA . PRO A 1 88 ? 30.661 2.706 0.255 1.00 89.62 88 PRO A CA 1
ATOM 654 C C . PRO A 1 88 ? 30.823 4.057 0.951 1.00 89.62 88 PRO A C 1
ATOM 656 O O . PRO A 1 88 ? 31.914 4.431 1.378 1.00 89.62 88 PRO A O 1
ATOM 659 N N . ASP A 1 89 ? 29.726 4.784 1.063 1.00 90.50 89 ASP A N 1
ATOM 660 C CA . ASP A 1 89 ? 29.665 6.115 1.635 1.00 90.50 89 ASP A CA 1
ATOM 661 C C . ASP A 1 89 ? 28.975 6.062 2.997 1.00 90.50 89 ASP A C 1
ATOM 663 O O . ASP A 1 89 ? 27.754 6.162 3.108 1.00 90.50 89 ASP A O 1
ATOM 667 N N . CYS A 1 90 ? 29.767 5.902 4.055 1.00 88.12 90 CYS A N 1
ATOM 668 C CA . CYS A 1 90 ? 29.254 5.895 5.426 1.00 88.12 90 CYS A CA 1
ATOM 669 C C . CYS A 1 90 ? 28.717 7.276 5.853 1.00 88.12 90 CYS A C 1
ATOM 671 O O . CYS A 1 90 ? 27.868 7.380 6.741 1.00 88.12 90 CYS A O 1
ATOM 673 N N . LEU A 1 91 ? 29.214 8.352 5.237 1.00 90.19 91 LEU A N 1
ATOM 674 C CA . LEU A 1 91 ? 28.887 9.732 5.603 1.00 90.19 91 LEU A CA 1
ATOM 675 C C . LEU A 1 91 ? 27.486 10.117 5.151 1.00 90.19 91 LEU A C 1
ATOM 677 O O . LEU A 1 91 ? 26.834 10.920 5.812 1.00 90.19 91 LEU A O 1
ATOM 681 N N . LEU A 1 92 ? 26.990 9.475 4.098 1.00 89.25 92 LEU A N 1
ATOM 682 C CA . LEU A 1 92 ? 25.599 9.567 3.676 1.00 89.25 92 LEU A CA 1
ATOM 683 C C . LEU A 1 92 ? 24.626 9.335 4.843 1.00 89.25 92 LEU A C 1
ATOM 685 O O . LEU A 1 92 ? 23.634 10.049 4.954 1.00 89.25 92 LEU A O 1
ATOM 689 N N . CYS A 1 93 ? 24.937 8.418 5.765 1.00 87.44 93 CYS A N 1
ATOM 690 C CA . CYS A 1 93 ? 24.122 8.179 6.959 1.00 87.44 93 CYS A CA 1
ATOM 691 C C . CYS A 1 93 ? 24.602 8.961 8.188 1.00 87.44 93 CYS A C 1
ATOM 693 O O . CYS A 1 93 ? 23.777 9.408 8.977 1.00 87.44 93 CYS A O 1
ATOM 695 N N . HIS A 1 94 ? 25.912 9.111 8.388 1.00 88.06 94 HIS A N 1
ATOM 696 C CA . HIS A 1 94 ? 26.451 9.574 9.674 1.00 88.06 94 HIS A CA 1
ATOM 697 C C . HIS A 1 94 ? 26.911 11.034 9.712 1.00 88.06 94 HIS A C 1
ATOM 699 O O . HIS A 1 94 ? 27.172 11.552 10.799 1.00 88.06 94 HIS A O 1
ATOM 705 N N . LEU A 1 95 ? 27.029 11.705 8.563 1.00 89.12 95 LEU A N 1
ATOM 706 C CA . LEU A 1 95 ? 27.448 13.102 8.497 1.00 89.12 95 LEU A CA 1
ATOM 707 C C . LEU A 1 95 ? 26.233 14.025 8.562 1.00 89.12 95 LEU A C 1
ATOM 709 O O . LEU A 1 95 ? 25.368 14.014 7.681 1.00 89.12 95 LEU A O 1
ATOM 713 N N . SER A 1 96 ? 26.198 14.871 9.588 1.00 84.94 96 SER A N 1
ATOM 714 C CA . SER A 1 96 ? 25.200 15.935 9.669 1.00 84.94 96 SER A CA 1
ATOM 715 C C . SER A 1 96 ? 25.408 16.954 8.546 1.00 84.94 96 SER A C 1
ATOM 717 O O . SER A 1 96 ? 26.515 17.460 8.359 1.00 84.94 96 SER A O 1
ATOM 719 N N . GLY A 1 97 ? 24.342 17.253 7.797 1.00 82.62 97 GLY A N 1
ATOM 720 C CA . GLY A 1 97 ? 24.380 18.203 6.679 1.00 82.62 97 GLY A CA 1
ATOM 721 C C . GLY A 1 97 ? 24.878 17.625 5.349 1.00 82.62 97 GLY A C 1
ATOM 722 O O . GLY A 1 97 ? 25.272 18.396 4.475 1.00 82.62 97 GLY A O 1
ATOM 723 N N . TYR A 1 98 ? 24.861 16.298 5.175 1.00 89.25 98 TYR A N 1
ATOM 724 C CA . TYR A 1 98 ? 25.218 15.654 3.907 1.00 89.25 98 TYR A CA 1
ATOM 725 C C . TYR A 1 98 ? 24.393 16.209 2.724 1.00 89.25 98 TYR A C 1
ATOM 727 O O . TYR A 1 98 ? 23.163 16.290 2.766 1.00 89.25 98 TYR A O 1
ATOM 735 N N . SER A 1 99 ? 25.071 16.580 1.638 1.00 86.69 99 SER A N 1
ATOM 736 C CA . SER A 1 99 ? 24.487 17.213 0.454 1.00 86.69 99 SER A CA 1
ATOM 737 C C . SER A 1 99 ? 24.112 16.195 -0.623 1.00 86.69 99 SER A C 1
ATOM 739 O O . SER A 1 99 ? 24.884 15.875 -1.534 1.00 86.69 99 SER A O 1
ATOM 741 N N . TRP A 1 100 ? 22.854 15.758 -0.587 1.00 83.50 100 TRP A N 1
ATOM 742 C CA . TRP A 1 100 ? 22.242 14.931 -1.634 1.00 83.50 100 TRP A CA 1
ATOM 743 C C . TRP A 1 100 ? 22.295 15.577 -3.016 1.00 83.50 100 TRP A C 1
ATOM 745 O O . TRP A 1 100 ? 22.515 14.894 -4.014 1.00 83.50 100 TRP A O 1
ATOM 755 N N . LYS A 1 101 ? 22.151 16.905 -3.071 1.00 82.69 101 LYS A N 1
ATOM 756 C CA . LYS A 1 101 ? 22.232 17.681 -4.311 1.00 82.69 101 LYS A CA 1
ATOM 757 C C . LYS A 1 101 ? 23.609 17.555 -4.957 1.00 82.69 101 LYS A C 1
ATOM 759 O O . LYS A 1 101 ? 23.689 17.283 -6.152 1.00 82.69 101 LYS A O 1
ATOM 764 N N . ASN A 1 102 ? 24.680 17.727 -4.181 1.00 81.44 102 ASN A N 1
ATOM 765 C CA . ASN A 1 102 ? 26.038 17.634 -4.714 1.00 81.44 102 ASN A CA 1
ATOM 766 C C . ASN A 1 102 ? 26.363 16.195 -5.119 1.00 81.44 102 ASN A C 1
ATOM 768 O O . ASN A 1 102 ? 26.864 15.987 -6.219 1.00 81.44 102 ASN A O 1
ATOM 772 N N . ARG A 1 103 ? 25.983 15.201 -4.300 1.00 84.31 103 ARG A N 1
ATOM 773 C CA . ARG A 1 103 ? 26.097 13.781 -4.668 1.00 84.31 103 ARG A CA 1
ATOM 774 C C . ARG A 1 103 ? 25.402 13.498 -6.005 1.00 84.31 103 ARG A C 1
ATOM 776 O O . ARG A 1 103 ? 26.012 12.934 -6.909 1.00 84.31 103 ARG A O 1
ATOM 783 N N . ALA A 1 104 ? 24.145 13.919 -6.152 1.00 78.75 104 ALA A N 1
ATOM 784 C CA . ALA A 1 104 ? 23.359 13.708 -7.365 1.00 78.75 104 ALA A CA 1
ATOM 785 C C . ALA A 1 104 ? 23.964 14.405 -8.592 1.00 78.75 104 ALA A C 1
ATOM 787 O O . ALA A 1 104 ? 24.081 13.788 -9.653 1.00 78.75 104 ALA A O 1
ATOM 788 N N . ALA A 1 105 ? 24.407 15.658 -8.439 1.00 74.88 105 ALA A N 1
ATOM 789 C CA . ALA A 1 105 ? 25.093 16.404 -9.491 1.00 74.88 105 ALA A CA 1
ATOM 790 C C . ALA A 1 105 ? 26.380 15.699 -9.945 1.00 74.88 105 ALA A C 1
ATOM 792 O O . ALA A 1 105 ? 26.689 15.651 -11.136 1.00 74.88 105 ALA A O 1
ATOM 793 N N . THR A 1 106 ? 27.115 15.092 -9.015 1.00 77.81 106 THR A N 1
ATOM 794 C CA . THR A 1 106 ? 28.325 14.336 -9.337 1.00 77.81 106 THR A CA 1
ATOM 795 C C . THR A 1 106 ? 28.018 12.975 -9.973 1.00 77.81 106 THR A C 1
ATOM 797 O O . THR A 1 106 ? 28.767 12.557 -10.853 1.00 77.81 106 THR A O 1
ATOM 800 N N . LEU A 1 107 ? 26.922 12.302 -9.605 1.00 76.44 107 LEU A N 1
ATOM 801 C CA . LEU A 1 107 ? 26.575 10.965 -10.110 1.00 76.44 107 LEU A CA 1
ATOM 802 C C . LEU A 1 107 ? 25.876 10.949 -11.480 1.00 76.44 107 LEU A C 1
ATOM 804 O O . LEU A 1 107 ? 26.273 10.151 -12.326 1.00 76.44 107 LEU A O 1
ATOM 808 N N . VAL A 1 108 ? 24.841 11.774 -11.698 1.00 63.34 108 VAL A N 1
ATOM 809 C CA . VAL A 1 108 ? 23.816 11.473 -12.731 1.00 63.34 108 VAL A CA 1
ATOM 810 C C . VAL A 1 108 ? 23.758 12.472 -13.885 1.00 63.34 108 VAL A C 1
ATOM 812 O O . VAL A 1 108 ? 23.404 12.071 -14.979 1.00 63.34 108 VAL A O 1
ATOM 815 N N . GLY A 1 109 ? 24.117 13.746 -13.700 1.00 51.47 109 GLY A N 1
ATOM 816 C CA . GLY A 1 109 ? 24.038 14.779 -14.755 1.00 51.47 109 GLY A CA 1
ATOM 817 C C . GLY A 1 109 ? 22.757 14.745 -15.611 1.00 51.47 109 GLY A C 1
ATOM 818 O O . GLY A 1 109 ? 22.737 14.142 -16.680 1.00 51.47 109 GLY A O 1
ATOM 819 N N . GLY A 1 110 ? 21.687 15.416 -15.169 1.00 38.88 110 GLY A N 1
ATOM 820 C CA . GLY A 1 110 ? 20.371 15.380 -15.825 1.00 38.88 110 GLY A CA 1
ATOM 821 C C . GLY A 1 110 ? 19.457 16.560 -15.463 1.00 38.88 110 GLY A C 1
ATOM 822 O O . GLY A 1 110 ? 19.742 17.287 -14.516 1.00 38.88 110 GLY A O 1
ATOM 823 N N . GLN A 1 111 ? 18.399 16.759 -16.271 1.00 31.34 111 GLN A N 1
ATOM 824 C CA . GLN A 1 111 ? 17.627 18.004 -16.499 1.00 31.34 111 GLN A CA 1
ATOM 825 C C . GLN A 1 111 ? 17.659 19.055 -15.374 1.00 31.34 111 GLN A C 1
ATOM 827 O O . GLN A 1 111 ? 17.078 18.884 -14.308 1.00 31.34 111 GLN A O 1
ATOM 832 N N . GLY A 1 112 ? 18.313 20.183 -15.665 1.00 35.88 112 GLY A N 1
ATOM 833 C CA . GLY A 1 112 ? 18.473 21.316 -14.747 1.00 35.88 112 GLY A CA 1
ATOM 834 C C . GLY A 1 112 ? 19.718 21.245 -13.857 1.00 35.88 112 GLY A C 1
ATOM 835 O O . GLY A 1 112 ? 20.060 22.240 -13.223 1.00 35.88 112 GLY A O 1
ATOM 836 N N . ILE A 1 113 ? 20.429 20.112 -13.838 1.00 39.12 113 ILE A N 1
ATOM 837 C CA . ILE A 1 113 ? 21.679 19.927 -13.094 1.00 39.12 113 ILE A CA 1
ATOM 838 C C . ILE A 1 113 ? 22.784 19.486 -14.064 1.00 39.12 113 ILE A C 1
ATOM 840 O O . ILE A 1 113 ? 22.806 18.348 -14.537 1.00 39.12 113 ILE A O 1
ATOM 844 N N . THR A 1 114 ? 23.729 20.383 -14.351 1.00 40.44 114 THR A N 1
ATOM 845 C CA . THR A 1 114 ? 24.956 20.069 -15.100 1.00 40.44 114 THR A CA 1
ATOM 846 C C . THR A 1 114 ? 25.817 19.128 -14.254 1.00 40.44 114 THR A C 1
ATOM 848 O O . THR A 1 114 ? 26.332 19.542 -13.218 1.00 40.44 114 THR A O 1
ATOM 851 N N . GLY A 1 115 ? 25.934 17.856 -14.643 1.00 50.25 115 GLY A N 1
ATOM 852 C CA . GLY A 1 115 ? 26.670 16.848 -13.870 1.00 50.25 115 GLY A CA 1
ATOM 853 C C . GLY A 1 115 ? 27.867 16.238 -14.592 1.00 50.25 115 GLY A C 1
ATOM 854 O O . GLY A 1 115 ? 28.027 16.388 -15.802 1.00 50.25 115 GLY A O 1
ATOM 855 N N . VAL A 1 116 ? 28.711 15.555 -13.813 1.00 55.59 116 VAL A N 1
ATOM 856 C CA . VAL A 1 116 ? 30.073 15.128 -14.203 1.00 55.59 116 VAL A CA 1
ATOM 857 C C . VAL A 1 116 ? 30.196 13.607 -14.381 1.00 55.59 116 VAL A C 1
ATOM 859 O O . VAL A 1 116 ? 31.176 13.136 -14.944 1.00 55.59 116 VAL A O 1
ATOM 862 N N . ALA A 1 117 ? 29.205 12.833 -13.921 1.00 65.00 117 ALA A N 1
ATOM 863 C CA . ALA A 1 117 ? 29.216 11.366 -13.909 1.00 65.00 117 ALA A CA 1
ATOM 864 C C . ALA A 1 117 ? 30.508 10.776 -13.297 1.00 65.00 117 ALA A C 1
ATOM 866 O O . ALA A 1 117 ? 31.152 9.918 -13.882 1.00 65.00 117 ALA A O 1
ATOM 867 N N . ALA A 1 118 ? 30.908 11.233 -12.111 1.00 75.94 118 ALA A N 1
ATOM 868 C CA . ALA A 1 118 ? 32.170 10.870 -11.463 1.00 75.94 118 ALA A CA 1
ATOM 869 C C . ALA A 1 118 ? 31.930 10.063 -10.173 1.00 75.94 118 ALA A C 1
ATOM 871 O O . ALA A 1 118 ? 31.969 10.597 -9.064 1.00 75.94 118 ALA A O 1
ATOM 872 N N . PHE A 1 119 ? 31.676 8.759 -10.313 1.00 82.06 119 PHE A N 1
ATOM 873 C CA . PHE A 1 119 ? 31.280 7.874 -9.208 1.00 82.06 119 PHE A CA 1
ATOM 874 C C . PHE A 1 119 ? 32.291 7.863 -8.057 1.00 82.06 119 PHE A C 1
ATOM 876 O O . PHE A 1 119 ? 31.889 7.943 -6.898 1.00 82.06 119 PHE A O 1
ATOM 883 N N . LYS A 1 120 ? 33.593 7.855 -8.375 1.00 82.12 120 LYS A N 1
ATOM 884 C CA . LYS A 1 120 ? 34.674 7.807 -7.376 1.00 82.12 120 LYS A CA 1
ATOM 885 C C . LYS A 1 120 ? 34.658 8.986 -6.395 1.00 82.12 120 LYS A C 1
ATOM 887 O O . LYS A 1 120 ? 34.989 8.814 -5.230 1.00 82.12 120 LYS A O 1
ATOM 892 N N . VAL A 1 121 ? 34.316 10.189 -6.861 1.00 83.88 121 VAL A N 1
ATOM 893 C CA . VAL A 1 121 ? 34.399 11.421 -6.048 1.00 83.88 121 VAL A CA 1
ATOM 894 C C . VAL A 1 121 ? 33.047 11.848 -5.477 1.00 83.88 121 VAL A C 1
ATOM 896 O O . VAL A 1 121 ? 32.996 12.732 -4.624 1.00 83.88 121 VAL A O 1
ATOM 899 N N . ALA A 1 122 ? 31.953 11.205 -5.894 1.00 85.62 122 ALA A N 1
ATOM 900 C CA . ALA A 1 122 ? 30.605 11.522 -5.432 1.00 85.62 122 ALA A CA 1
ATOM 901 C C . ALA A 1 122 ? 30.434 11.490 -3.900 1.00 85.62 122 ALA A C 1
ATOM 903 O O . ALA A 1 122 ? 29.780 12.404 -3.393 1.00 85.62 122 ALA A O 1
ATOM 904 N N . PRO A 1 123 ? 31.040 10.548 -3.142 1.00 89.06 123 PRO A N 1
ATOM 905 C CA . PRO A 1 123 ? 30.977 10.581 -1.681 1.00 89.06 123 PRO A CA 1
ATOM 906 C C . PRO A 1 123 ? 31.576 11.853 -1.066 1.00 89.06 123 PRO A C 1
ATOM 908 O O . PRO A 1 123 ? 30.954 12.486 -0.218 1.00 89.06 123 PRO A O 1
ATOM 911 N N . ALA A 1 124 ? 32.748 12.292 -1.542 1.00 88.62 124 ALA A N 1
ATOM 912 C CA . ALA A 1 124 ? 33.407 13.503 -1.045 1.00 88.62 124 ALA A CA 1
ATOM 913 C C . ALA A 1 124 ? 32.611 14.776 -1.385 1.00 88.62 124 ALA A C 1
ATOM 915 O O . ALA A 1 124 ? 32.489 15.682 -0.560 1.00 88.62 124 ALA A O 1
ATOM 916 N N . MET A 1 125 ? 32.024 14.822 -2.584 1.00 86.62 125 MET A N 1
ATOM 917 C CA . MET A 1 125 ? 31.161 15.922 -3.021 1.00 86.62 125 MET A CA 1
ATOM 918 C C . MET A 1 125 ? 29.862 15.989 -2.212 1.00 86.62 125 MET A C 1
ATOM 920 O O . MET A 1 125 ? 29.435 17.073 -1.806 1.00 86.62 125 MET A O 1
ATOM 924 N N . GLY A 1 126 ? 29.251 14.831 -1.948 1.00 87.94 126 GLY A N 1
ATOM 925 C CA . GLY A 1 126 ? 28.081 14.713 -1.083 1.00 87.94 126 GLY A CA 1
ATOM 926 C C . GLY A 1 126 ? 28.385 15.125 0.355 1.00 87.94 126 GLY A C 1
ATOM 927 O O . GLY A 1 126 ? 27.626 15.882 0.948 1.00 87.94 126 GLY A O 1
ATOM 928 N N . ALA A 1 127 ? 29.549 14.750 0.881 1.00 89.94 127 ALA A N 1
ATOM 929 C CA . ALA A 1 127 ? 30.004 15.173 2.202 1.00 89.94 127 ALA A CA 1
ATOM 930 C C . ALA A 1 127 ? 30.327 16.681 2.306 1.00 89.94 127 ALA A C 1
ATOM 932 O O . ALA A 1 127 ? 30.571 17.182 3.401 1.00 89.94 127 ALA A O 1
ATOM 933 N N . GLY A 1 128 ? 30.349 17.414 1.185 1.00 88.19 128 GLY A N 1
ATOM 934 C CA . GLY A 1 128 ? 30.745 18.826 1.155 1.00 88.19 128 GLY A CA 1
ATOM 935 C C . GLY A 1 128 ? 32.236 19.044 1.428 1.00 88.19 128 GLY A C 1
ATOM 936 O O . GLY A 1 128 ? 32.649 20.152 1.755 1.00 88.19 128 GLY A O 1
ATOM 937 N N . PHE A 1 129 ? 33.044 17.990 1.305 1.00 89.75 129 PHE A N 1
ATOM 938 C CA . PHE A 1 129 ? 34.471 18.017 1.614 1.00 89.75 129 PHE A CA 1
ATOM 939 C C . PHE A 1 129 ? 35.299 18.750 0.575 1.00 89.75 129 PHE A C 1
ATOM 941 O O . PHE A 1 129 ? 36.368 19.254 0.902 1.00 89.75 129 PHE A O 1
ATOM 948 N N . GLY A 1 130 ? 34.822 18.819 -0.661 1.00 85.12 130 GLY A N 1
ATOM 949 C CA . GLY A 1 130 ? 35.577 19.459 -1.715 1.00 85.12 130 GLY A CA 1
ATOM 950 C C . GLY A 1 130 ? 34.749 19.834 -2.923 1.00 85.12 130 GLY A C 1
ATOM 951 O O . GLY A 1 130 ? 33.534 19.631 -2.965 1.00 85.12 130 GLY A O 1
ATOM 952 N N . SER A 1 131 ? 35.445 20.392 -3.904 1.00 82.00 131 SER A N 1
ATOM 953 C CA . SER A 1 131 ? 34.936 20.660 -5.241 1.00 82.00 131 SER A CA 1
ATOM 954 C C . SER A 1 131 ? 35.800 19.974 -6.294 1.00 82.00 131 SER A C 1
ATOM 956 O O . SER A 1 131 ? 36.951 19.624 -6.038 1.00 82.00 131 SER A O 1
ATOM 958 N N . VAL A 1 132 ? 35.238 19.741 -7.478 1.00 75.75 132 VAL A N 1
ATOM 959 C CA . VAL A 1 132 ? 35.979 19.195 -8.619 1.00 75.75 132 VAL A CA 1
ATOM 960 C C . VAL A 1 132 ? 35.801 20.104 -9.822 1.00 75.75 132 VAL A C 1
ATOM 962 O O . VAL A 1 132 ? 34.694 20.554 -10.120 1.00 75.75 132 VAL A O 1
ATOM 965 N N . THR A 1 133 ? 36.898 20.362 -10.528 1.00 70.75 133 THR A N 1
ATOM 966 C CA . THR A 1 133 ? 36.871 21.032 -11.827 1.00 70.75 133 THR A CA 1
ATOM 967 C C . THR A 1 133 ? 36.747 19.998 -12.937 1.00 70.75 133 THR A C 1
ATOM 969 O O . THR A 1 133 ? 37.287 18.893 -12.855 1.00 70.75 133 THR A O 1
ATOM 972 N N . VAL A 1 134 ? 36.009 20.355 -13.984 1.00 60.75 134 VAL A N 1
ATOM 973 C CA . VAL A 1 134 ? 35.788 19.501 -15.153 1.00 60.75 134 VAL A CA 1
ATOM 974 C C . VAL A 1 134 ? 36.249 20.275 -16.369 1.00 60.75 134 VAL A C 1
ATOM 976 O O . VAL A 1 134 ? 35.784 21.392 -16.598 1.00 60.75 134 VAL A O 1
ATOM 979 N N . ALA A 1 135 ? 37.175 19.709 -17.139 1.00 56.28 135 ALA A N 1
ATOM 980 C CA . ALA A 1 135 ? 37.603 20.332 -18.387 1.00 56.28 135 ALA A CA 1
ATOM 981 C C . ALA A 1 135 ? 36.401 20.457 -19.353 1.00 56.28 135 ALA A C 1
ATOM 983 O O . ALA A 1 135 ? 35.634 19.505 -19.511 1.00 56.28 135 ALA A O 1
ATOM 984 N N . ALA A 1 136 ? 36.209 21.630 -19.972 1.00 48.41 136 ALA A N 1
ATOM 985 C CA . ALA A 1 136 ? 35.081 21.902 -20.874 1.00 48.41 136 ALA A CA 1
ATOM 986 C C . ALA A 1 136 ? 35.027 20.896 -22.053 1.00 48.41 136 ALA A C 1
ATOM 988 O O . ALA A 1 136 ? 36.055 20.559 -22.636 1.00 48.41 136 ALA A O 1
ATOM 989 N N . ALA A 1 137 ? 33.828 20.384 -22.358 1.00 46.91 137 ALA A N 1
ATOM 990 C CA . ALA A 1 137 ? 33.597 19.091 -23.028 1.00 46.91 137 ALA A CA 1
ATOM 991 C C . ALA A 1 137 ? 33.700 19.121 -24.580 1.00 46.91 137 ALA A C 1
ATOM 993 O O . ALA A 1 137 ? 33.557 20.189 -25.175 1.00 46.91 137 ALA A O 1
ATOM 994 N N . PRO A 1 138 ? 33.868 17.958 -25.262 1.00 41.81 138 PRO A N 1
ATOM 995 C CA . PRO A 1 138 ? 32.707 17.096 -25.510 1.00 41.81 138 PRO A CA 1
ATOM 996 C C . PRO A 1 138 ? 33.012 15.584 -25.469 1.00 41.81 138 PRO A C 1
ATOM 998 O O . PRO A 1 138 ? 33.577 15.006 -26.391 1.00 41.81 138 PRO A O 1
ATOM 1001 N N . ALA A 1 139 ? 32.536 14.921 -24.417 1.00 42.47 139 ALA A N 1
ATOM 1002 C CA . ALA A 1 139 ? 31.866 13.623 -24.489 1.00 42.47 139 ALA A CA 1
ATOM 1003 C C . ALA A 1 139 ? 31.111 13.451 -23.168 1.00 42.47 139 ALA A C 1
ATOM 1005 O O . ALA A 1 139 ? 31.717 13.497 -22.102 1.00 42.47 139 ALA A O 1
ATOM 1006 N N . PHE A 1 140 ? 29.792 13.301 -23.228 1.00 41.50 140 PHE A N 1
ATOM 1007 C CA . PHE A 1 140 ? 28.997 12.892 -22.078 1.00 41.50 140 PHE A CA 1
ATOM 1008 C C . PHE A 1 140 ? 28.909 11.356 -22.089 1.00 41.50 140 PHE A C 1
ATOM 1010 O O . PHE A 1 140 ? 28.482 10.797 -23.104 1.00 41.50 140 PHE A O 1
ATOM 1017 N N . PRO A 1 141 ? 29.313 10.651 -21.016 1.00 48.47 141 PRO A N 1
ATOM 1018 C CA . PRO A 1 141 ? 29.900 11.155 -19.769 1.00 48.47 141 PRO A CA 1
ATOM 1019 C C . PRO A 1 141 ? 31.403 11.513 -19.897 1.00 48.47 141 PRO A C 1
ATOM 1021 O O . PRO A 1 141 ? 32.100 10.884 -20.712 1.00 48.47 141 PRO A O 1
ATOM 1024 N N . PRO A 1 142 ? 31.914 12.470 -19.084 1.00 45.81 142 PRO A N 1
ATOM 1025 C CA . PRO A 1 142 ? 33.344 12.778 -18.969 1.00 45.81 142 PRO A CA 1
ATOM 1026 C C . PRO A 1 142 ? 34.176 11.533 -18.640 1.00 45.81 142 PRO A C 1
ATOM 1028 O O . PRO A 1 142 ? 33.691 10.593 -18.023 1.00 45.81 142 PRO A O 1
ATOM 1031 N N . THR A 1 143 ? 35.448 11.507 -19.042 1.00 49.41 143 THR A N 1
ATOM 1032 C CA . THR A 1 143 ? 36.390 10.460 -18.603 1.00 49.41 143 THR A CA 1
ATOM 1033 C C . THR A 1 143 ? 36.884 10.713 -17.174 1.00 49.41 143 THR A C 1
ATOM 1035 O O . THR A 1 143 ? 36.927 11.863 -16.754 1.00 49.41 143 THR A O 1
ATOM 1038 N N . ALA A 1 144 ? 37.383 9.695 -16.465 1.00 49.38 144 ALA A N 1
ATOM 1039 C CA . ALA A 1 144 ? 37.774 9.819 -15.048 1.00 49.38 144 ALA A CA 1
ATOM 1040 C C . ALA A 1 144 ? 38.995 10.724 -14.932 1.00 49.38 144 ALA A C 1
ATOM 1042 O O . ALA A 1 144 ? 39.159 11.452 -13.965 1.00 49.38 144 ALA A O 1
ATOM 1043 N N . SER A 1 145 ? 39.806 10.712 -15.988 1.00 50.81 145 SER A N 1
ATOM 1044 C CA . SER A 1 145 ? 40.940 11.588 -16.247 1.00 50.81 145 SER A CA 1
ATOM 1045 C C . SER A 1 145 ? 40.569 13.034 -16.604 1.00 50.81 145 SER A C 1
ATOM 1047 O O . SER A 1 145 ? 41.464 13.864 -16.689 1.00 50.81 145 SER A O 1
ATOM 1049 N N . ALA A 1 146 ? 39.292 13.344 -16.856 1.00 52.97 146 ALA A N 1
ATOM 1050 C CA . ALA A 1 146 ? 38.807 14.703 -17.141 1.00 52.97 146 ALA A CA 1
ATOM 1051 C C . ALA A 1 146 ? 38.254 15.414 -15.893 1.00 52.97 146 ALA A C 1
ATOM 1053 O O . ALA A 1 146 ? 37.947 16.606 -15.953 1.00 52.97 146 ALA A O 1
ATOM 1054 N N . VAL A 1 147 ? 38.126 14.685 -14.780 1.00 63.16 147 VAL A N 1
ATOM 1055 C CA . VAL A 1 147 ? 37.818 15.239 -13.462 1.00 63.16 147 VAL A CA 1
ATOM 1056 C C . VAL A 1 147 ? 39.146 15.592 -12.805 1.00 63.16 147 VAL A C 1
ATOM 1058 O O . VAL A 1 147 ? 39.993 14.719 -12.614 1.00 63.16 147 VAL A O 1
ATOM 1061 N N . GLY A 1 148 ? 39.346 16.875 -12.506 1.00 66.69 148 GLY A N 1
ATOM 1062 C CA . GLY A 1 148 ? 40.529 17.343 -11.791 1.00 66.69 148 GLY A CA 1
ATOM 1063 C C . GLY A 1 148 ? 40.642 16.729 -10.388 1.00 66.69 148 GLY A C 1
ATOM 1064 O O . GLY A 1 148 ? 39.695 16.097 -9.904 1.00 66.69 148 GLY A O 1
ATOM 1065 N N . PRO A 1 149 ? 41.789 16.904 -9.707 1.00 74.69 149 PRO A N 1
ATOM 1066 C CA . PRO A 1 149 ? 41.903 16.522 -8.304 1.00 74.69 149 PRO A CA 1
ATOM 1067 C C . PRO A 1 149 ? 40.800 17.199 -7.479 1.00 74.69 149 PRO A C 1
ATOM 1069 O O . PRO A 1 149 ? 40.385 18.319 -7.784 1.00 74.69 149 PRO A O 1
ATOM 1072 N N . VAL A 1 150 ? 40.324 16.508 -6.442 1.00 81.75 150 VAL A N 1
ATOM 1073 C CA . VAL A 1 150 ? 39.372 17.098 -5.496 1.00 81.75 150 VAL A CA 1
ATOM 1074 C C . VAL A 1 150 ? 40.087 18.218 -4.747 1.00 81.75 150 VAL A C 1
ATOM 1076 O O . VAL A 1 150 ? 41.108 17.982 -4.103 1.00 81.75 150 VAL A O 1
ATOM 1079 N N . ASP A 1 151 ? 39.543 19.425 -4.841 1.00 86.00 151 ASP A N 1
ATOM 1080 C CA . ASP A 1 151 ? 39.962 20.563 -4.036 1.00 86.00 151 ASP A CA 1
ATOM 1081 C C . ASP A 1 151 ? 39.215 20.522 -2.701 1.00 86.00 151 ASP A C 1
ATOM 1083 O O . ASP A 1 151 ? 38.005 20.759 -2.651 1.00 86.00 151 ASP A O 1
ATOM 1087 N N . TYR A 1 152 ? 39.936 20.187 -1.631 1.00 89.56 152 TYR A N 1
ATOM 1088 C CA . TYR A 1 152 ? 39.390 20.019 -0.286 1.00 89.56 152 TYR A CA 1
ATOM 1089 C C . TYR A 1 152 ? 39.324 21.315 0.533 1.00 89.56 152 TYR A C 1
ATOM 1091 O O . TYR A 1 152 ? 38.838 21.287 1.668 1.00 89.56 152 TYR A O 1
ATOM 1099 N N . GLU A 1 153 ? 39.749 22.458 -0.018 1.00 87.38 153 GLU A N 1
ATOM 1100 C CA . GLU A 1 153 ? 39.693 23.743 0.692 1.00 87.38 153 GLU A CA 1
ATOM 1101 C C . GLU A 1 153 ? 38.267 24.105 1.112 1.00 87.38 153 GLU A C 1
ATOM 1103 O O . GLU A 1 153 ? 38.062 24.693 2.172 1.00 87.38 153 GLU A O 1
ATOM 1108 N N . LEU A 1 154 ? 37.257 23.672 0.350 1.00 85.81 154 LEU A N 1
ATOM 1109 C CA . LEU A 1 154 ? 35.855 23.849 0.725 1.00 85.81 154 LEU A CA 1
ATOM 1110 C C . LEU A 1 154 ? 35.541 23.207 2.086 1.00 85.81 154 LEU A C 1
ATOM 1112 O O . LEU A 1 154 ? 34.943 23.850 2.948 1.00 85.81 154 LEU A O 1
ATOM 1116 N N . GLY A 1 155 ? 35.958 21.955 2.298 1.00 86.25 155 GLY A N 1
ATOM 1117 C CA . GLY A 1 155 ? 35.722 21.236 3.548 1.00 86.25 155 GLY A CA 1
ATOM 1118 C C . GLY A 1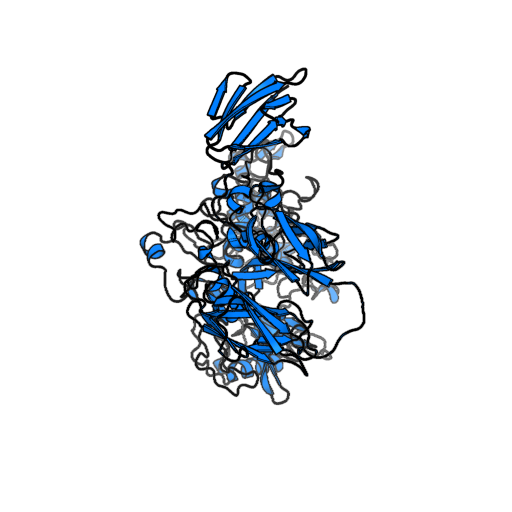 155 ? 36.535 21.799 4.714 1.00 86.25 155 GLY A C 1
ATOM 1119 O O . GLY A 1 155 ? 36.033 21.868 5.840 1.00 86.25 155 GLY A O 1
ATOM 1120 N N . ILE A 1 156 ? 37.765 22.246 4.445 1.00 88.69 156 ILE A N 1
ATOM 1121 C CA . ILE A 1 156 ? 38.645 22.881 5.437 1.00 88.69 156 ILE A CA 1
ATOM 1122 C C . ILE A 1 156 ? 38.062 24.231 5.877 1.00 88.69 156 ILE A C 1
ATOM 1124 O O . ILE A 1 156 ? 37.888 24.461 7.077 1.00 88.69 156 ILE A O 1
ATOM 1128 N N . ALA A 1 157 ? 37.682 25.090 4.926 1.00 87.31 157 ALA A N 1
ATOM 1129 C CA . ALA A 1 157 ? 37.078 26.397 5.181 1.00 87.31 157 ALA A CA 1
ATOM 1130 C C . ALA A 1 157 ? 35.713 26.281 5.877 1.00 87.31 157 ALA A C 1
ATOM 1132 O O . ALA A 1 157 ? 35.404 27.064 6.774 1.00 87.31 157 ALA A O 1
ATOM 1133 N N . ALA A 1 158 ? 34.915 25.266 5.526 1.00 83.56 158 ALA A N 1
ATOM 1134 C CA . ALA A 1 158 ? 33.656 24.957 6.203 1.00 83.56 158 ALA A CA 1
ATOM 1135 C C . ALA A 1 158 ? 33.846 24.310 7.593 1.00 83.56 158 ALA A C 1
ATOM 1137 O O . ALA A 1 158 ? 32.867 24.070 8.306 1.00 83.56 158 ALA A O 1
ATOM 1138 N N . GLY A 1 159 ? 35.083 23.982 7.986 1.00 85.25 159 GLY A N 1
ATOM 1139 C CA . GLY A 1 159 ? 35.394 23.336 9.261 1.00 85.25 159 GLY A CA 1
ATOM 1140 C C . GLY A 1 159 ? 34.821 21.922 9.395 1.00 85.25 159 GLY A C 1
ATOM 1141 O O . GLY A 1 159 ? 34.584 21.456 10.511 1.00 85.25 159 GLY A O 1
ATOM 1142 N N . THR A 1 160 ? 34.544 21.245 8.278 1.00 84.31 160 THR A N 1
ATOM 1143 C CA . THR A 1 160 ? 34.165 19.820 8.257 1.00 84.31 160 THR A CA 1
ATOM 1144 C C . THR A 1 160 ? 35.398 18.927 8.200 1.00 84.31 160 THR A C 1
ATOM 1146 O O . THR A 1 160 ? 35.402 17.852 8.802 1.00 84.31 160 THR A O 1
ATOM 1149 N N . LEU A 1 161 ? 36.460 19.422 7.562 1.00 89.69 161 LEU A N 1
ATOM 1150 C CA . LEU A 1 161 ? 37.779 18.814 7.531 1.00 89.69 161 LEU A CA 1
ATOM 1151 C C . LEU A 1 161 ? 38.796 19.620 8.347 1.00 89.69 161 LEU A C 1
ATOM 1153 O O . LEU A 1 161 ? 38.649 20.824 8.586 1.00 89.69 161 LEU A O 1
ATOM 1157 N N . GLU A 1 162 ? 39.847 18.935 8.773 1.00 89.88 162 GLU A N 1
ATOM 1158 C CA . GLU A 1 162 ? 41.075 19.523 9.292 1.00 89.88 162 GLU A CA 1
ATOM 1159 C C . GLU A 1 162 ? 42.292 18.770 8.759 1.00 89.88 162 GLU A C 1
ATOM 1161 O O . GLU A 1 162 ? 42.221 17.578 8.460 1.00 89.88 162 GLU A O 1
ATOM 1166 N N . VAL A 1 163 ? 43.407 19.481 8.615 1.00 88.81 163 VAL A N 1
ATOM 1167 C CA . VAL A 1 163 ? 44.689 18.874 8.258 1.00 88.81 163 VAL A CA 1
ATOM 1168 C C . VAL A 1 163 ? 45.389 18.488 9.554 1.00 88.81 163 VAL A C 1
ATOM 1170 O O . VAL A 1 163 ? 45.635 19.338 10.409 1.00 88.81 163 VAL A O 1
ATOM 1173 N N . ASN A 1 164 ? 45.688 17.203 9.716 1.00 84.56 164 ASN A N 1
ATOM 1174 C CA . ASN A 1 164 ? 46.383 16.702 10.895 1.00 84.56 164 ASN A CA 1
ATOM 1175 C C . ASN A 1 164 ? 47.899 16.970 10.826 1.00 84.56 164 ASN A C 1
ATOM 1177 O O . ASN A 1 164 ? 48.442 17.377 9.797 1.00 84.56 164 ASN A O 1
ATOM 1181 N N . GLY A 1 165 ? 48.617 16.672 11.915 1.00 75.38 165 GLY A N 1
ATOM 1182 C CA . GLY A 1 165 ? 50.075 16.851 12.000 1.00 75.38 165 GLY A CA 1
ATOM 1183 C C . GLY A 1 165 ? 50.908 16.004 11.021 1.00 75.38 165 GLY A C 1
ATOM 1184 O O . GLY A 1 165 ? 52.115 16.202 10.929 1.00 75.38 165 GLY A O 1
ATOM 1185 N N . SER A 1 166 ? 50.286 15.082 10.281 1.00 84.31 166 SER A N 1
ATOM 1186 C CA . SER A 1 166 ? 50.897 14.268 9.219 1.00 84.31 166 SER A CA 1
ATOM 1187 C C . SER A 1 166 ? 50.485 14.720 7.811 1.00 84.31 166 SER A C 1
ATOM 1189 O O . SER A 1 166 ? 50.689 13.981 6.850 1.00 84.31 166 SER A O 1
ATOM 1191 N N . ASN A 1 167 ? 49.908 15.920 7.679 1.00 81.06 167 ASN A N 1
ATOM 1192 C CA . ASN A 1 167 ? 49.401 16.482 6.426 1.00 81.06 167 ASN A CA 1
ATOM 1193 C C . ASN A 1 167 ? 48.303 15.628 5.755 1.00 81.06 167 ASN A C 1
ATOM 1195 O O . ASN A 1 167 ? 48.173 15.609 4.532 1.00 81.06 167 ASN A O 1
ATOM 1199 N N . GLN A 1 168 ? 47.521 14.896 6.553 1.00 85.81 168 GLN A N 1
ATOM 1200 C CA . GLN A 1 168 ? 46.354 14.143 6.096 1.00 85.81 168 GLN A CA 1
ATOM 1201 C C . GLN A 1 168 ? 45.066 14.863 6.489 1.00 85.81 168 GLN A C 1
ATOM 1203 O O . GLN A 1 168 ? 44.982 15.471 7.556 1.00 85.81 168 GLN A O 1
ATOM 1208 N N . LEU A 1 169 ? 44.044 14.746 5.645 1.00 87.50 169 LEU A N 1
ATOM 1209 C CA . LEU A 1 169 ? 42.711 15.258 5.941 1.00 87.50 169 LEU A CA 1
ATOM 1210 C C . LEU A 1 169 ? 41.996 14.338 6.933 1.00 87.50 169 LEU A C 1
ATOM 1212 O O . LEU A 1 169 ? 41.948 13.122 6.745 1.00 87.50 169 LEU A O 1
ATOM 1216 N N . GLN A 1 170 ? 41.412 14.932 7.966 1.00 87.56 170 GLN A N 1
ATOM 1217 C CA . GLN A 1 170 ? 40.584 14.262 8.959 1.00 87.56 170 GLN A CA 1
ATOM 1218 C C . GLN A 1 170 ? 39.231 14.954 9.063 1.00 87.56 170 GLN A C 1
ATOM 1220 O O . GLN A 1 170 ? 39.121 16.168 8.907 1.00 87.56 170 GLN A O 1
ATOM 1225 N N . ILE A 1 171 ? 38.189 14.169 9.329 1.00 87.31 171 ILE A N 1
ATOM 1226 C CA . ILE A 1 171 ? 36.862 14.706 9.623 1.00 87.31 171 ILE A CA 1
ATOM 1227 C C . ILE A 1 171 ? 36.889 15.221 11.057 1.00 87.31 171 ILE A C 1
ATOM 1229 O O . ILE A 1 171 ? 37.242 14.469 11.967 1.00 87.31 171 ILE A O 1
ATOM 1233 N N . ARG A 1 172 ? 36.506 16.483 11.270 1.00 80.81 172 ARG A N 1
ATOM 1234 C CA . ARG A 1 172 ? 36.533 17.064 12.617 1.00 80.81 172 ARG A CA 1
ATOM 1235 C C . ARG A 1 172 ? 35.623 16.300 13.579 1.00 80.81 172 ARG A C 1
ATOM 1237 O O . ARG A 1 172 ? 34.515 15.885 13.222 1.00 80.81 172 ARG A O 1
ATOM 1244 N N . LEU A 1 173 ? 36.072 16.177 14.827 1.00 75.44 173 LEU A N 1
ATOM 1245 C CA . LEU A 1 173 ? 35.308 15.546 15.902 1.00 75.44 173 LEU A CA 1
ATOM 1246 C C . LEU A 1 173 ? 33.915 16.189 16.043 1.00 75.44 173 LEU A C 1
ATOM 1248 O O . LEU A 1 173 ? 33.761 17.406 15.948 1.00 75.44 173 LEU A O 1
ATOM 1252 N N . GLY A 1 174 ? 32.891 15.361 16.257 1.00 75.31 174 GLY A N 1
ATOM 1253 C CA . GLY A 1 174 ? 31.503 15.810 16.417 1.00 75.31 174 GLY A CA 1
ATOM 1254 C C . GLY A 1 174 ? 30.754 16.095 15.110 1.00 75.31 174 GLY A C 1
ATOM 1255 O O . GLY A 1 174 ? 29.567 16.407 15.157 1.00 75.31 174 GLY A O 1
ATOM 1256 N N . LYS A 1 175 ? 31.398 15.967 13.940 1.00 79.69 175 LYS A N 1
ATOM 1257 C CA . LYS A 1 175 ? 30.706 16.035 12.636 1.00 79.69 175 LYS A CA 1
ATOM 1258 C C . LYS A 1 175 ? 30.023 14.721 12.252 1.00 79.69 175 LYS A C 1
ATOM 1260 O O . LYS A 1 175 ? 29.011 14.743 11.554 1.00 79.69 175 LYS A O 1
ATOM 1265 N N . VAL A 1 176 ? 30.569 13.601 12.721 1.00 82.69 176 VAL A N 1
ATOM 1266 C CA . VAL A 1 176 ? 30.037 12.248 12.526 1.00 82.69 176 VAL A CA 1
ATOM 1267 C C . VAL A 1 176 ? 29.402 11.788 13.833 1.00 82.69 176 VAL A C 1
ATOM 1269 O O . VAL A 1 176 ? 30.031 11.888 14.887 1.00 82.69 176 VAL A O 1
ATOM 1272 N N . GLY A 1 177 ? 28.165 11.303 13.774 1.00 77.81 177 GLY A N 1
ATOM 1273 C CA . GLY A 1 177 ? 27.412 10.912 14.965 1.00 77.81 177 GLY A CA 1
ATOM 1274 C C . GLY A 1 177 ? 26.268 9.940 14.669 1.00 77.81 177 GLY A C 1
ATOM 1275 O O . GLY A 1 177 ? 26.282 9.260 13.634 1.00 77.81 177 GLY A O 1
ATOM 1276 N N . PRO A 1 178 ? 25.274 9.845 15.573 1.00 78.81 178 PRO A N 1
ATOM 1277 C CA . PRO A 1 178 ? 24.033 9.128 15.302 1.00 78.81 178 PRO A CA 1
ATOM 1278 C C . PRO A 1 178 ? 23.388 9.627 14.005 1.00 78.81 178 PRO A C 1
ATOM 1280 O O . PRO A 1 178 ? 23.465 10.814 13.694 1.00 78.81 178 PRO A O 1
ATOM 1283 N N . THR A 1 179 ? 22.759 8.721 13.258 1.00 84.19 179 THR A N 1
ATOM 1284 C CA . THR A 1 179 ? 22.163 9.013 11.949 1.00 84.19 179 THR A CA 1
ATOM 1285 C C . THR A 1 179 ? 21.133 10.146 12.043 1.00 84.19 179 THR A C 1
ATOM 1287 O O . THR A 1 179 ? 20.105 9.967 12.702 1.00 84.19 179 THR A O 1
ATOM 1290 N N . PRO A 1 180 ? 21.362 11.300 11.388 1.00 85.69 180 PRO A N 1
ATOM 1291 C CA . PRO A 1 180 ? 20.383 12.377 11.341 1.00 85.69 180 PRO A CA 1
ATOM 1292 C C . PRO A 1 180 ? 19.171 11.975 10.498 1.00 85.69 180 PRO A C 1
ATOM 1294 O O . PRO A 1 180 ? 19.313 11.434 9.403 1.00 85.69 180 PRO A O 1
ATOM 1297 N N . GLU A 1 181 ? 17.966 12.321 10.945 1.00 83.88 181 GLU A N 1
ATOM 1298 C CA . GLU A 1 181 ? 16.728 11.988 10.224 1.00 83.88 181 GLU A CA 1
ATOM 1299 C C . GLU A 1 181 ? 16.662 12.555 8.803 1.00 83.88 181 GLU A C 1
ATOM 1301 O O . GLU A 1 181 ? 16.144 11.925 7.877 1.00 83.88 181 GLU A O 1
ATOM 1306 N N . ALA A 1 182 ? 17.204 13.762 8.623 1.00 83.69 182 ALA A N 1
ATOM 1307 C CA . ALA A 1 182 ? 17.250 14.434 7.332 1.00 83.69 182 ALA A CA 1
ATOM 1308 C C . ALA A 1 182 ? 18.011 13.611 6.281 1.00 83.69 182 ALA A C 1
ATOM 1310 O O . ALA A 1 182 ? 17.684 13.683 5.096 1.00 83.69 182 ALA A O 1
ATOM 1311 N N . ASN A 1 183 ? 18.971 12.787 6.709 1.00 87.62 183 ASN A N 1
ATOM 1312 C CA . ASN A 1 183 ? 19.727 11.931 5.809 1.00 87.62 183 ASN A CA 1
ATOM 1313 C C . ASN A 1 183 ? 18.851 10.785 5.280 1.00 87.62 183 ASN A C 1
ATOM 1315 O O . ASN A 1 183 ? 18.883 10.510 4.086 1.00 87.62 183 ASN A O 1
ATOM 1319 N N . CYS A 1 184 ? 17.978 10.193 6.103 1.00 86.81 184 CYS A N 1
ATOM 1320 C CA . CYS A 1 184 ? 17.017 9.181 5.643 1.00 86.81 184 CYS A CA 1
ATOM 1321 C C . CYS A 1 184 ? 16.074 9.756 4.570 1.00 86.81 184 CYS A C 1
ATOM 1323 O O . CYS A 1 184 ? 15.829 9.137 3.531 1.00 86.81 184 CYS A O 1
ATOM 1325 N N . ARG A 1 185 ? 15.581 10.982 4.795 1.00 84.12 185 ARG A N 1
ATOM 1326 C CA . ARG A 1 185 ? 14.651 11.680 3.889 1.00 84.12 185 ARG A CA 1
ATOM 1327 C C . ARG A 1 185 ? 15.259 12.018 2.526 1.00 84.12 185 ARG A C 1
ATOM 1329 O O . ARG A 1 185 ? 14.524 12.094 1.546 1.00 84.12 185 ARG A O 1
ATOM 1336 N N . GLY A 1 186 ? 16.582 12.159 2.433 1.00 80.62 186 GLY A N 1
ATOM 1337 C CA . GLY A 1 186 ? 17.263 12.430 1.164 1.00 80.62 186 GLY A CA 1
ATOM 1338 C C . GLY A 1 186 ? 17.034 11.357 0.096 1.00 80.62 186 GLY A C 1
ATOM 1339 O O . GLY A 1 186 ? 16.908 11.691 -1.081 1.00 80.62 186 GLY A O 1
ATOM 1340 N N . CYS A 1 187 ? 16.897 10.093 0.512 1.00 82.00 187 CYS A N 1
ATOM 1341 C CA . CYS A 1 187 ? 16.495 8.996 -0.368 1.00 82.00 187 CYS A CA 1
ATOM 1342 C C . CYS A 1 187 ? 15.008 8.718 -0.312 1.00 82.00 187 CYS A C 1
ATOM 1344 O O . CYS A 1 187 ? 14.416 8.436 -1.344 1.00 82.00 187 CYS A O 1
ATOM 1346 N N . HIS A 1 188 ? 14.429 8.708 0.888 1.00 85.81 188 HIS A N 1
ATOM 1347 C CA . HIS A 1 188 ? 13.108 8.134 1.076 1.00 85.81 188 HIS A CA 1
ATOM 1348 C C . HIS A 1 188 ? 11.984 9.080 0.653 1.00 85.81 188 HIS A C 1
ATOM 1350 O O . HIS A 1 188 ? 11.011 8.594 0.101 1.00 85.81 188 HIS A O 1
ATOM 1356 N N . SER A 1 189 ? 12.119 10.408 0.763 1.00 80.12 189 SER A N 1
ATOM 1357 C CA . SER A 1 189 ? 10.998 11.327 0.491 1.00 80.12 189 SER A CA 1
ATOM 1358 C C . SER A 1 189 ? 10.412 11.206 -0.923 1.00 80.12 189 SER A C 1
ATOM 1360 O O . SER A 1 189 ? 9.203 11.175 -1.085 1.00 80.12 189 SER A O 1
ATOM 1362 N N . THR A 1 190 ? 11.243 11.108 -1.966 1.00 77.12 190 THR A N 1
ATOM 1363 C CA . THR A 1 190 ? 10.765 11.019 -3.364 1.00 77.12 190 THR A CA 1
ATOM 1364 C C . THR A 1 190 ? 10.101 9.672 -3.708 1.00 77.12 190 THR A C 1
ATOM 1366 O O . THR A 1 190 ? 8.960 9.669 -4.171 1.00 77.12 190 THR A O 1
ATOM 1369 N N . PRO A 1 191 ? 10.767 8.509 -3.544 1.00 78.19 191 PRO A N 1
ATOM 1370 C CA . PRO A 1 191 ? 10.171 7.218 -3.870 1.00 78.19 191 PRO A CA 1
ATOM 1371 C C . PRO A 1 191 ? 8.987 6.889 -2.965 1.00 78.19 191 PRO A C 1
ATOM 1373 O O . PRO A 1 191 ? 8.040 6.267 -3.442 1.00 78.19 191 PRO A O 1
ATOM 1376 N N . ASP A 1 192 ? 9.011 7.324 -1.706 1.00 82.25 192 ASP A N 1
ATOM 1377 C CA . ASP A 1 192 ? 7.924 7.081 -0.768 1.00 82.25 192 ASP A CA 1
ATOM 1378 C C . ASP A 1 192 ? 6.648 7.794 -1.210 1.00 82.25 192 ASP A C 1
ATOM 1380 O O . ASP A 1 192 ? 5.590 7.157 -1.267 1.00 82.25 192 ASP A O 1
ATOM 1384 N N . THR A 1 193 ? 6.770 9.055 -1.634 1.00 79.88 193 THR A N 1
ATOM 1385 C CA . THR A 1 193 ? 5.644 9.834 -2.144 1.00 79.88 193 THR A CA 1
ATOM 1386 C C . THR A 1 193 ? 5.181 9.302 -3.501 1.00 79.88 193 THR A C 1
ATOM 1388 O O . THR A 1 193 ? 4.001 9.004 -3.673 1.00 79.88 193 THR A O 1
ATOM 1391 N N . LYS A 1 194 ? 6.089 9.100 -4.466 1.00 80.62 194 LYS A N 1
ATOM 1392 C CA . LYS A 1 194 ? 5.703 8.663 -5.820 1.00 80.62 194 LYS A CA 1
ATOM 1393 C C . LYS A 1 194 ? 5.159 7.240 -5.868 1.00 80.62 194 LYS A C 1
ATOM 1395 O O . LYS A 1 194 ? 4.099 7.011 -6.436 1.00 80.62 194 LYS A O 1
ATOM 1400 N N . LYS A 1 195 ? 5.889 6.273 -5.306 1.00 80.12 195 LYS A N 1
ATOM 1401 C CA . LYS A 1 195 ? 5.592 4.846 -5.498 1.00 80.12 195 LYS A CA 1
ATOM 1402 C C . LYS A 1 195 ? 4.588 4.330 -4.483 1.00 80.12 195 LYS A C 1
ATOM 1404 O O . LYS A 1 195 ? 3.615 3.691 -4.875 1.00 80.12 195 LYS A O 1
ATOM 1409 N N . SER A 1 196 ? 4.835 4.605 -3.199 1.00 80.00 196 SER A N 1
ATOM 1410 C CA . SER A 1 196 ? 4.003 4.108 -2.094 1.00 80.00 196 SER A CA 1
ATOM 1411 C C . SER A 1 196 ? 2.925 5.088 -1.624 1.00 80.00 196 SER A C 1
ATOM 1413 O O . SER A 1 196 ? 2.066 4.694 -0.843 1.00 80.00 196 SER A O 1
ATOM 1415 N N . GLY A 1 197 ? 2.947 6.342 -2.089 1.00 81.81 197 GLY A N 1
ATOM 1416 C CA . GLY A 1 197 ? 1.992 7.379 -1.690 1.00 81.81 197 GLY A CA 1
ATOM 1417 C C . GLY A 1 197 ? 2.120 7.877 -0.248 1.00 81.81 197 GLY A C 1
ATOM 1418 O O . GLY A 1 197 ? 1.221 8.564 0.231 1.00 81.81 197 GLY A O 1
ATOM 1419 N N . ARG A 1 198 ? 3.216 7.553 0.447 1.00 83.56 198 ARG A N 1
ATOM 1420 C CA . ARG A 1 198 ? 3.459 7.978 1.832 1.00 83.56 198 ARG A CA 1
ATOM 1421 C C . ARG A 1 198 ? 4.329 9.223 1.881 1.00 83.56 198 ARG A C 1
ATOM 1423 O O . ARG A 1 198 ? 5.244 9.357 1.076 1.00 83.56 198 ARG A O 1
ATOM 1430 N N . THR A 1 199 ? 4.073 10.104 2.838 1.00 78.06 199 THR A N 1
ATOM 1431 C CA . THR A 1 199 ? 4.864 11.323 3.033 1.00 78.06 199 THR A CA 1
ATOM 1432 C C . THR A 1 199 ? 5.625 11.227 4.351 1.00 78.06 199 THR A C 1
ATOM 1434 O O . THR A 1 199 ? 5.117 10.728 5.351 1.00 78.06 199 THR A O 1
ATOM 1437 N N . LEU A 1 200 ? 6.873 11.694 4.354 1.00 78.62 200 LEU A N 1
ATOM 1438 C CA . LEU A 1 200 ? 7.742 11.717 5.541 1.00 78.62 200 LEU A CA 1
ATOM 1439 C C . LEU A 1 200 ? 7.809 13.116 6.165 1.00 78.62 200 LEU A C 1
ATOM 1441 O O . LEU A 1 200 ? 8.835 13.518 6.728 1.00 78.62 200 LEU A O 1
ATOM 1445 N N . LEU A 1 201 ? 6.739 13.886 5.968 1.00 75.00 201 LEU A N 1
ATOM 1446 C CA . LEU A 1 201 ? 6.620 15.246 6.459 1.00 75.00 201 LEU A CA 1
ATOM 1447 C C . LEU A 1 201 ? 6.220 15.229 7.925 1.00 75.00 201 LEU A C 1
ATOM 1449 O O . LEU A 1 201 ? 5.474 14.364 8.385 1.00 75.00 201 LEU A O 1
ATOM 1453 N N . ASP A 1 202 ? 6.698 16.231 8.654 1.00 77.75 202 ASP A N 1
ATOM 1454 C CA . ASP A 1 202 ? 6.462 16.280 10.090 1.00 77.75 202 ASP A CA 1
ATOM 1455 C C . ASP A 1 202 ? 4.983 16.537 10.405 1.00 77.75 202 ASP A C 1
ATOM 1457 O O . ASP A 1 202 ? 4.497 16.062 11.420 1.00 77.75 202 ASP A O 1
ATOM 1461 N N . ALA A 1 203 ? 4.247 17.203 9.508 1.00 76.56 203 ALA A N 1
ATOM 1462 C CA . ALA A 1 203 ? 2.846 17.578 9.696 1.00 76.56 203 ALA A CA 1
ATOM 1463 C C . ALA A 1 203 ? 1.825 16.444 9.464 1.00 76.56 203 ALA A C 1
ATOM 1465 O O . ALA A 1 203 ? 0.664 16.580 9.853 1.00 76.56 203 ALA A O 1
ATOM 1466 N N . THR A 1 204 ? 2.223 15.350 8.814 1.00 79.50 204 THR A N 1
ATOM 1467 C CA . THR A 1 204 ? 1.299 14.360 8.228 1.00 79.50 204 THR A CA 1
ATOM 1468 C C . THR A 1 204 ? 1.328 12.999 8.925 1.00 79.50 204 THR A C 1
ATOM 1470 O O . THR A 1 204 ? 0.595 12.097 8.522 1.00 79.50 204 THR A O 1
ATOM 1473 N N . ASP A 1 205 ? 2.161 12.833 9.954 1.00 87.62 205 ASP A N 1
ATOM 1474 C CA . ASP A 1 205 ? 2.258 11.628 10.781 1.00 87.62 205 ASP A CA 1
ATOM 1475 C C . ASP A 1 205 ? 2.408 12.020 12.257 1.00 87.62 205 ASP A C 1
ATOM 1477 O O . ASP A 1 205 ? 3.292 12.802 12.614 1.00 87.62 205 ASP A O 1
ATOM 1481 N N . VAL A 1 206 ? 1.571 11.466 13.139 1.00 88.75 206 VAL A N 1
ATOM 1482 C CA . VAL A 1 206 ? 1.621 11.771 14.583 1.00 88.75 206 VAL A CA 1
ATOM 1483 C C . VAL A 1 206 ? 2.957 11.452 15.237 1.00 88.75 206 VAL A C 1
ATOM 1485 O O . VAL A 1 206 ? 3.339 12.131 16.186 1.00 88.75 206 VAL A O 1
ATOM 1488 N N . HIS A 1 207 ? 3.685 10.447 14.763 1.00 90.81 207 HIS A N 1
ATOM 1489 C CA . HIS A 1 207 ? 4.995 10.113 15.304 1.00 90.81 207 HIS A CA 1
ATOM 1490 C C . HIS A 1 207 ? 5.999 11.200 14.931 1.00 90.81 207 HIS A C 1
ATOM 1492 O O . HIS A 1 207 ? 6.762 11.661 15.778 1.00 90.81 207 HIS A O 1
ATOM 1498 N N . LYS A 1 208 ? 5.950 11.686 13.688 1.00 85.81 208 LYS A N 1
ATOM 1499 C CA . LYS A 1 208 ? 6.816 12.777 13.240 1.00 85.81 208 LYS A CA 1
ATOM 1500 C C . LYS A 1 208 ? 6.477 14.103 13.925 1.00 85.81 208 LYS A C 1
ATOM 1502 O O . LYS A 1 208 ? 7.396 14.771 14.393 1.00 85.81 208 LYS A O 1
ATOM 1507 N N . LEU A 1 209 ? 5.189 14.409 14.120 1.00 84.19 209 LEU A N 1
ATOM 1508 C CA . LEU A 1 209 ? 4.724 15.553 14.922 1.00 84.19 209 LEU A CA 1
ATOM 1509 C C . LEU A 1 209 ? 5.281 15.548 16.356 1.00 84.19 209 LEU A C 1
ATOM 1511 O O . LEU A 1 209 ? 5.468 16.608 16.947 1.00 84.19 209 LEU A O 1
ATOM 1515 N N . ASN A 1 210 ? 5.545 14.365 16.915 1.00 85.38 210 ASN A N 1
ATOM 1516 C CA . ASN A 1 210 ? 6.087 14.184 18.262 1.00 85.38 210 ASN A CA 1
ATOM 1517 C C . ASN A 1 210 ? 7.595 13.873 18.264 1.00 85.38 210 ASN A C 1
ATOM 1519 O O . ASN A 1 210 ? 8.099 13.278 19.214 1.00 85.38 210 ASN A O 1
ATOM 1523 N N . ALA A 1 211 ? 8.317 14.265 17.206 1.00 84.94 211 ALA A N 1
ATOM 1524 C CA . ALA A 1 211 ? 9.769 14.109 17.079 1.00 84.94 211 ALA A CA 1
ATOM 1525 C C . ALA A 1 211 ? 10.273 12.660 17.258 1.00 84.94 211 ALA A C 1
ATOM 1527 O O . ALA A 1 211 ? 11.392 12.424 17.718 1.00 84.94 211 ALA A O 1
ATOM 1528 N N . VAL A 1 212 ? 9.458 11.667 16.884 1.00 87.06 212 VAL A N 1
ATOM 1529 C CA . VAL A 1 212 ? 9.888 10.265 16.841 1.00 87.06 212 VAL A CA 1
ATOM 1530 C C . VAL A 1 212 ? 10.863 10.091 15.683 1.00 87.06 212 VAL A C 1
ATOM 1532 O O . VAL A 1 212 ? 10.525 10.372 14.527 1.00 87.06 212 VAL A O 1
ATOM 1535 N N . ASN A 1 213 ? 12.061 9.594 15.997 1.00 86.25 213 ASN A N 1
ATOM 1536 C CA . ASN A 1 213 ? 13.097 9.382 14.996 1.00 86.25 213 ASN A CA 1
ATOM 1537 C C . ASN A 1 213 ? 12.854 8.123 14.147 1.00 86.25 213 ASN A C 1
ATOM 1539 O O . ASN A 1 213 ? 12.392 7.115 14.678 1.00 86.25 213 ASN A O 1
ATOM 1543 N N . CYS A 1 214 ? 13.257 8.115 12.869 1.00 88.19 214 CYS A N 1
ATOM 1544 C CA . CYS A 1 214 ? 13.126 6.940 11.985 1.00 88.19 214 CYS A CA 1
ATOM 1545 C C . CYS A 1 214 ? 13.675 5.647 12.623 1.00 88.19 214 CYS A C 1
ATOM 1547 O O . CYS A 1 214 ? 13.050 4.588 12.553 1.00 88.19 214 CYS A O 1
ATOM 1549 N N . THR A 1 215 ? 14.830 5.741 13.287 1.00 86.50 215 THR A N 1
ATOM 1550 C CA . THR A 1 215 ? 15.527 4.617 13.936 1.00 86.50 215 THR A CA 1
ATOM 1551 C C . THR A 1 215 ? 14.854 4.117 15.217 1.00 86.50 215 THR A C 1
ATOM 1553 O O . THR A 1 215 ? 15.228 3.060 15.722 1.00 86.50 215 THR A O 1
ATOM 1556 N N . ALA A 1 216 ? 13.841 4.823 15.738 1.00 86.50 216 ALA A N 1
ATOM 1557 C CA . ALA A 1 216 ? 13.024 4.338 16.851 1.00 86.50 216 ALA A CA 1
ATOM 1558 C C . ALA A 1 216 ? 12.196 3.107 16.446 1.00 86.50 216 ALA A C 1
ATOM 1560 O O . ALA A 1 216 ? 12.023 2.182 17.247 1.00 86.50 216 ALA A O 1
ATOM 1561 N N . CYS A 1 217 ? 11.727 3.094 15.193 1.00 88.12 217 CYS A N 1
ATOM 1562 C CA . CYS A 1 217 ? 11.034 1.965 14.579 1.00 88.12 217 CYS A CA 1
ATOM 1563 C C . CYS A 1 217 ? 12.002 1.100 13.762 1.00 88.12 217 CYS A C 1
ATOM 1565 O O . CYS A 1 217 ? 12.070 -0.111 13.968 1.00 88.12 217 CYS A O 1
ATOM 1567 N N . HIS A 1 218 ? 12.788 1.726 12.878 1.00 88.81 218 HIS A N 1
ATOM 1568 C CA . HIS A 1 218 ? 13.803 1.080 12.039 1.00 88.81 218 HIS A CA 1
ATOM 1569 C C . HIS A 1 218 ? 15.107 0.859 12.812 1.00 88.81 218 HIS A C 1
ATOM 1571 O O . HIS A 1 218 ? 16.150 1.441 12.511 1.00 88.81 218 HIS A O 1
ATOM 1577 N N . THR A 1 219 ? 15.027 0.030 13.849 1.00 80.69 219 THR A N 1
ATOM 1578 C CA . THR A 1 219 ? 16.165 -0.357 14.688 1.00 80.69 219 THR A CA 1
ATOM 1579 C C . THR A 1 219 ? 17.206 -1.123 13.877 1.00 80.69 219 THR A C 1
ATOM 1581 O O . THR A 1 219 ? 16.850 -1.764 12.897 1.00 80.69 219 THR A O 1
ATOM 1584 N N . ASN A 1 220 ? 18.473 -1.150 14.292 1.00 74.56 220 ASN A N 1
ATOM 1585 C CA . ASN A 1 220 ? 19.396 -2.152 13.749 1.00 74.56 220 ASN A CA 1
ATOM 1586 C C . ASN A 1 220 ? 18.875 -3.548 14.132 1.00 74.56 220 ASN A C 1
ATOM 1588 O O . ASN A 1 220 ? 18.826 -3.891 15.312 1.00 74.56 220 ASN A O 1
ATOM 1592 N N . ALA A 1 221 ? 18.418 -4.312 13.144 1.00 57.62 221 ALA A N 1
ATOM 1593 C CA . ALA A 1 221 ? 18.000 -5.694 13.276 1.00 57.62 221 ALA A CA 1
ATOM 1594 C C . ALA A 1 221 ? 19.231 -6.531 13.652 1.00 57.62 221 ALA A C 1
ATOM 1596 O O . ALA A 1 221 ? 20.018 -6.907 12.790 1.00 57.62 221 ALA A O 1
ATOM 1597 N N . GLY A 1 222 ? 19.432 -6.760 14.952 1.00 57.91 222 GLY A N 1
ATOM 1598 C CA . GLY A 1 222 ? 20.581 -7.499 15.479 1.00 57.91 222 GLY A CA 1
ATOM 1599 C C . GLY A 1 222 ? 21.604 -6.609 16.189 1.00 57.91 222 GLY A C 1
ATOM 1600 O O . GLY A 1 222 ? 21.247 -5.777 17.025 1.00 57.91 222 GLY A O 1
ATOM 1601 N N . ASN A 1 223 ? 22.896 -6.830 15.920 1.00 53.56 223 ASN A N 1
ATOM 1602 C CA . ASN A 1 223 ? 23.977 -6.081 16.565 1.00 53.56 223 ASN A CA 1
ATOM 1603 C C . ASN A 1 223 ? 24.217 -4.717 15.885 1.00 53.56 223 ASN A C 1
ATOM 1605 O O . ASN A 1 223 ? 23.908 -4.503 14.715 1.00 53.56 223 ASN A O 1
ATOM 1609 N N . ALA A 1 224 ? 24.797 -3.769 16.627 1.00 53.06 224 ALA A N 1
ATOM 1610 C CA . ALA A 1 224 ? 24.989 -2.391 16.169 1.00 53.06 224 ALA A CA 1
ATOM 1611 C C . ALA A 1 224 ? 25.962 -2.224 14.977 1.00 53.06 224 ALA A C 1
ATOM 1613 O O . ALA A 1 224 ? 26.088 -1.112 14.472 1.00 53.06 224 ALA A O 1
ATOM 1614 N N . LEU A 1 225 ? 26.647 -3.287 14.531 1.00 56.66 225 LEU A N 1
ATOM 1615 C CA . LEU A 1 225 ? 27.679 -3.233 13.488 1.00 56.66 225 LEU A CA 1
ATOM 1616 C C . LEU A 1 225 ? 27.200 -3.745 12.117 1.00 56.66 225 LEU A C 1
ATOM 1618 O O . LEU A 1 225 ? 27.829 -3.444 11.103 1.00 56.66 225 LEU A O 1
ATOM 1622 N N . GLU A 1 226 ? 26.078 -4.463 12.053 1.00 69.06 226 GLU A N 1
ATOM 1623 C CA . GLU A 1 226 ? 25.622 -5.141 10.828 1.00 69.06 226 GLU A CA 1
ATOM 1624 C C . GLU A 1 226 ? 24.856 -4.248 9.831 1.00 69.06 226 GLU A C 1
ATOM 1626 O O . GLU A 1 226 ? 24.594 -4.686 8.708 1.00 69.06 226 GLU A O 1
ATOM 1631 N N . HIS A 1 227 ? 24.532 -2.995 10.195 1.00 80.88 227 HIS A N 1
ATOM 1632 C CA . HIS A 1 227 ? 23.828 -2.001 9.353 1.00 80.88 227 HIS A CA 1
ATOM 1633 C C . HIS A 1 227 ? 22.551 -2.533 8.666 1.00 80.88 227 HIS A C 1
ATOM 1635 O O . HIS A 1 227 ? 22.120 -2.021 7.630 1.00 80.88 227 HIS A O 1
ATOM 1641 N N . GLN A 1 228 ? 21.933 -3.565 9.244 1.00 81.38 228 GLN A N 1
ATOM 1642 C CA . GLN A 1 228 ? 20.648 -4.089 8.802 1.00 81.38 228 GLN A CA 1
ATOM 1643 C C . GLN A 1 228 ? 19.554 -3.304 9.504 1.00 81.38 228 GLN A C 1
ATOM 1645 O O . GLN A 1 228 ? 19.237 -3.570 10.657 1.00 81.38 228 GLN A O 1
ATOM 1650 N N . PHE A 1 229 ? 18.983 -2.308 8.838 1.00 83.38 229 PHE A N 1
ATOM 1651 C CA . PHE A 1 229 ? 17.848 -1.587 9.402 1.00 83.38 229 PHE A CA 1
ATOM 1652 C C . PHE A 1 229 ? 16.604 -2.475 9.386 1.00 83.38 229 PHE A C 1
ATOM 1654 O O . PHE A 1 229 ? 16.330 -3.154 8.396 1.00 83.38 229 PHE A O 1
ATOM 1661 N N . GLY A 1 230 ? 15.850 -2.439 10.482 1.00 84.69 230 GLY A N 1
ATOM 1662 C CA . GLY A 1 230 ? 14.628 -3.200 10.672 1.00 84.69 230 GLY A CA 1
ATOM 1663 C C . GLY A 1 230 ? 13.683 -2.958 9.507 1.00 84.69 230 GLY A C 1
ATOM 1664 O O . GLY A 1 230 ? 13.297 -1.818 9.227 1.00 84.69 230 GLY A O 1
ATOM 1665 N N . LYS A 1 231 ? 13.342 -4.032 8.804 1.00 84.81 231 LYS A N 1
ATOM 1666 C CA . LYS A 1 231 ? 12.480 -4.018 7.628 1.00 84.81 231 LYS A CA 1
ATOM 1667 C C . LYS A 1 231 ? 11.060 -4.383 8.060 1.00 84.81 231 LYS A C 1
ATOM 1669 O O . LYS A 1 231 ? 10.840 -5.270 8.885 1.00 84.81 231 LYS A O 1
ATOM 1674 N N . GLY A 1 232 ? 10.085 -3.655 7.523 1.00 83.44 232 GLY A N 1
ATOM 1675 C CA . GLY A 1 232 ? 8.684 -4.061 7.607 1.00 83.44 232 GLY A CA 1
ATOM 1676 C C . GLY A 1 232 ? 8.390 -5.249 6.692 1.00 83.44 232 GLY A C 1
ATOM 1677 O O . GLY A 1 232 ? 9.250 -5.706 5.949 1.00 83.44 232 GLY A O 1
ATOM 1678 N N . ASP A 1 233 ? 7.153 -5.721 6.718 1.00 84.94 233 ASP A N 1
ATOM 1679 C CA . ASP A 1 233 ? 6.657 -6.718 5.767 1.00 84.94 233 ASP A CA 1
ATOM 1680 C C . ASP A 1 233 ? 6.165 -6.003 4.501 1.00 84.94 233 ASP A C 1
ATOM 1682 O O . ASP A 1 233 ? 5.109 -5.358 4.504 1.00 84.94 233 ASP A O 1
ATOM 1686 N N . VAL A 1 234 ? 6.985 -6.024 3.450 1.00 80.12 234 VAL A N 1
ATOM 1687 C CA . VAL A 1 234 ? 6.662 -5.378 2.173 1.00 80.12 234 VAL A CA 1
ATOM 1688 C C . VAL A 1 234 ? 5.837 -6.353 1.337 1.00 80.12 234 VAL A C 1
ATOM 1690 O O . VAL A 1 234 ? 6.233 -7.487 1.126 1.00 80.12 234 VAL A O 1
ATOM 1693 N N . THR A 1 235 ? 4.697 -5.894 0.827 1.00 83.44 235 THR A N 1
ATOM 1694 C CA . THR A 1 235 ? 3.739 -6.684 0.029 1.00 83.44 235 THR A CA 1
ATOM 1695 C C . THR A 1 235 ? 4.212 -6.999 -1.394 1.00 83.44 235 THR A C 1
ATOM 1697 O O . THR A 1 235 ? 3.556 -7.747 -2.108 1.00 83.44 235 THR A O 1
ATOM 1700 N N . ILE A 1 236 ? 5.335 -6.417 -1.816 1.00 80.25 236 ILE A N 1
ATOM 1701 C CA . ILE A 1 236 ? 5.884 -6.508 -3.167 1.00 80.25 236 ILE A CA 1
ATOM 1702 C C . ILE A 1 236 ? 7.387 -6.802 -3.134 1.00 80.25 236 ILE A C 1
ATOM 1704 O O . ILE A 1 236 ? 8.166 -6.118 -2.465 1.00 80.25 236 ILE A O 1
ATOM 1708 N N . GLY A 1 237 ? 7.799 -7.760 -3.964 1.00 75.88 237 GLY A N 1
ATOM 1709 C CA . GLY A 1 237 ? 9.191 -8.175 -4.112 1.00 75.88 237 GLY A CA 1
ATOM 1710 C C . GLY A 1 237 ? 9.648 -9.136 -3.016 1.00 75.88 237 GLY A C 1
ATOM 1711 O O . GLY A 1 237 ? 8.933 -9.383 -2.056 1.00 75.88 237 GLY A O 1
ATOM 1712 N N . SER A 1 238 ? 10.853 -9.676 -3.193 1.00 78.62 238 SER A N 1
ATOM 1713 C CA . SER A 1 238 ? 11.431 -10.716 -2.329 1.00 78.62 238 SER A CA 1
ATOM 1714 C C . SER A 1 238 ? 12.813 -10.325 -1.782 1.00 78.62 238 SER A C 1
ATOM 1716 O O . SER A 1 238 ? 13.724 -11.147 -1.629 1.00 78.62 238 SER A O 1
ATOM 1718 N N . VAL A 1 239 ? 13.061 -9.018 -1.643 1.00 76.69 239 VAL A N 1
ATOM 1719 C CA . VAL A 1 239 ? 14.380 -8.506 -1.250 1.00 76.69 239 VAL A CA 1
ATOM 1720 C C . VAL A 1 239 ? 14.532 -8.636 0.258 1.00 76.69 239 VAL A C 1
ATOM 1722 O O . VAL A 1 239 ? 13.935 -7.857 0.998 1.00 76.69 239 VAL A O 1
ATOM 1725 N N . ARG A 1 240 ? 15.400 -9.553 0.700 1.00 83.06 240 ARG A N 1
ATOM 1726 C CA . ARG A 1 240 ? 15.706 -9.792 2.122 1.00 83.06 240 ARG A CA 1
ATOM 1727 C C . ARG A 1 240 ? 14.458 -10.101 2.951 1.00 83.06 240 ARG A C 1
ATOM 1729 O O . ARG A 1 240 ? 14.186 -9.435 3.948 1.00 83.06 240 ARG A O 1
ATOM 1736 N N . ASP A 1 241 ? 13.680 -11.084 2.512 1.00 85.31 241 ASP A N 1
ATOM 1737 C CA . ASP A 1 241 ? 12.486 -11.549 3.237 1.00 85.31 241 ASP A CA 1
ATOM 1738 C C . ASP A 1 241 ? 12.855 -12.158 4.601 1.00 85.31 241 ASP A C 1
ATOM 1740 O O . ASP A 1 241 ? 12.055 -12.152 5.530 1.00 85.31 241 ASP A O 1
ATOM 1744 N N . ASP A 1 242 ? 14.114 -12.583 4.768 1.00 85.00 242 ASP A N 1
ATOM 1745 C CA . ASP A 1 242 ? 14.701 -12.973 6.054 1.00 85.00 242 ASP A CA 1
ATOM 1746 C C . ASP A 1 242 ? 14.699 -11.845 7.102 1.00 85.00 242 ASP A C 1
ATOM 1748 O O . ASP A 1 242 ? 14.815 -12.124 8.294 1.00 85.00 242 ASP A O 1
ATOM 1752 N N . LEU A 1 243 ? 14.553 -10.584 6.679 1.00 83.56 243 LEU A N 1
ATOM 1753 C CA . LEU A 1 243 ? 14.431 -9.424 7.562 1.00 83.56 243 LEU A CA 1
ATOM 1754 C C . LEU A 1 243 ? 12.993 -8.920 7.720 1.00 83.56 243 LEU A C 1
ATOM 1756 O O . LEU A 1 243 ? 12.789 -7.896 8.375 1.00 83.56 243 LEU A O 1
ATOM 1760 N N . ASP A 1 244 ? 11.990 -9.572 7.138 1.00 85.44 244 ASP A N 1
ATOM 1761 C CA . ASP A 1 244 ? 10.607 -9.120 7.283 1.00 85.44 244 ASP A CA 1
ATOM 1762 C C . ASP A 1 244 ? 10.182 -9.073 8.755 1.00 85.44 244 ASP A C 1
ATOM 1764 O O . ASP A 1 244 ? 10.483 -9.965 9.547 1.00 85.44 244 ASP A O 1
ATOM 1768 N N . ASN A 1 245 ? 9.433 -8.029 9.117 1.00 84.75 245 ASN A N 1
ATOM 1769 C CA . ASN A 1 245 ? 8.948 -7.784 10.481 1.00 84.75 245 ASN A CA 1
ATOM 1770 C C . ASN A 1 245 ? 10.054 -7.605 11.540 1.00 84.75 245 ASN A C 1
ATOM 1772 O O . ASN A 1 245 ? 9.794 -7.755 12.731 1.00 84.75 245 ASN A O 1
ATOM 1776 N N . THR A 1 246 ? 11.273 -7.246 11.131 1.00 86.88 246 THR A N 1
ATOM 1777 C CA . THR A 1 246 ? 12.352 -6.874 12.065 1.00 86.88 246 THR A CA 1
ATOM 1778 C C . THR A 1 246 ? 12.274 -5.414 12.516 1.00 86.88 246 THR A C 1
ATOM 1780 O O . THR A 1 246 ? 12.947 -5.024 13.468 1.00 86.88 246 THR A O 1
ATOM 1783 N N . VAL A 1 247 ? 11.454 -4.589 11.851 1.00 88.19 247 VAL A N 1
ATOM 1784 C CA . VAL A 1 247 ? 11.062 -3.266 12.360 1.00 88.19 247 VAL A CA 1
ATOM 1785 C C . VAL A 1 247 ? 10.230 -3.427 13.634 1.00 88.19 247 VAL A C 1
ATOM 1787 O O . VAL A 1 247 ? 9.395 -4.326 13.730 1.00 88.19 247 VAL A O 1
ATOM 1790 N N . ARG A 1 248 ? 10.402 -2.522 14.599 1.00 87.88 248 ARG A N 1
ATOM 1791 C CA . ARG A 1 248 ? 9.552 -2.492 15.791 1.00 87.88 248 ARG A CA 1
ATOM 1792 C C . ARG A 1 248 ? 8.087 -2.282 15.391 1.00 87.88 248 ARG A C 1
ATOM 1794 O O . ARG A 1 248 ? 7.767 -1.332 14.675 1.00 87.88 248 ARG A O 1
ATOM 1801 N N . SER A 1 249 ? 7.197 -3.145 15.872 1.00 88.38 249 SER A N 1
ATOM 1802 C CA . SER A 1 249 ? 5.763 -3.058 15.599 1.00 88.38 249 SER A CA 1
ATOM 1803 C C . SER A 1 249 ? 5.080 -1.981 16.449 1.00 88.38 249 SER A C 1
ATOM 1805 O O . SER A 1 249 ? 5.610 -1.517 17.461 1.00 88.38 249 SER A O 1
ATOM 1807 N N . CYS A 1 250 ? 3.846 -1.614 16.085 1.00 90.19 250 CYS A N 1
ATOM 1808 C CA . CYS A 1 250 ? 3.023 -0.714 16.897 1.00 90.19 250 CYS A CA 1
ATOM 1809 C C . CYS A 1 250 ? 2.830 -1.274 18.320 1.00 90.19 250 CYS A C 1
ATOM 1811 O O . CYS A 1 250 ? 2.952 -0.547 19.303 1.00 90.19 250 CYS A O 1
ATOM 1813 N N . ALA A 1 251 ? 2.557 -2.579 18.429 1.00 88.75 251 ALA A N 1
ATOM 1814 C CA . ALA A 1 251 ? 2.311 -3.249 19.702 1.00 88.75 251 ALA A CA 1
ATOM 1815 C C . ALA A 1 251 ? 3.543 -3.234 20.615 1.00 88.75 251 ALA A C 1
ATOM 1817 O O . ALA A 1 251 ? 3.395 -3.076 21.824 1.00 88.75 251 ALA A O 1
ATOM 1818 N N . ASP A 1 252 ? 4.752 -3.311 20.054 1.00 88.69 252 ASP A N 1
ATOM 1819 C CA . ASP A 1 252 ? 5.979 -3.290 20.851 1.00 88.69 252 ASP A CA 1
ATOM 1820 C C . ASP A 1 252 ? 6.110 -2.004 21.666 1.00 88.69 252 ASP A C 1
ATOM 1822 O O . ASP A 1 252 ? 6.450 -2.048 22.846 1.00 88.69 252 ASP A O 1
ATOM 1826 N N . CYS A 1 253 ? 5.798 -0.854 21.066 1.00 88.62 253 CYS A N 1
ATOM 1827 C CA . CYS A 1 253 ? 5.795 0.421 21.778 1.00 88.62 253 CYS A CA 1
ATOM 1828 C C . CYS A 1 253 ? 4.560 0.582 22.668 1.00 88.62 253 CYS A C 1
ATOM 1830 O O . CYS A 1 253 ? 4.690 0.912 23.845 1.00 88.62 253 CYS A O 1
ATOM 1832 N N . HIS A 1 254 ? 3.374 0.375 22.095 1.00 88.31 254 HIS A N 1
ATOM 1833 C CA . HIS A 1 254 ? 2.112 0.812 22.691 1.00 88.31 254 HIS A CA 1
ATOM 1834 C C . HIS A 1 254 ? 1.514 -0.174 23.699 1.00 88.31 254 HIS A C 1
ATOM 1836 O O . HIS A 1 254 ? 0.783 0.250 24.583 1.00 88.31 254 HIS A O 1
ATOM 1842 N N . LEU A 1 255 ? 1.807 -1.471 23.583 1.00 84.31 255 LEU A N 1
ATOM 1843 C CA . LEU A 1 255 ? 1.238 -2.516 24.445 1.00 84.31 255 LEU A CA 1
ATOM 1844 C C . LEU A 1 255 ? 2.315 -3.199 25.289 1.00 84.31 255 LEU A C 1
ATOM 1846 O O . LEU A 1 255 ? 2.120 -3.442 26.475 1.00 84.31 255 LEU A O 1
ATOM 1850 N N . ASN A 1 256 ? 3.479 -3.459 24.692 1.00 83.31 256 ASN A N 1
ATOM 1851 C CA . ASN A 1 256 ? 4.564 -4.197 25.341 1.00 83.31 256 ASN A CA 1
ATOM 1852 C C . ASN A 1 256 ? 5.546 -3.269 26.077 1.00 83.31 256 ASN A C 1
ATOM 1854 O O . ASN A 1 256 ? 6.480 -3.732 26.727 1.00 83.31 256 ASN A O 1
ATOM 1858 N N . GLY A 1 257 ? 5.360 -1.949 25.962 1.00 76.69 257 GLY A N 1
ATOM 1859 C CA . GLY A 1 257 ? 6.137 -0.949 26.688 1.00 76.69 257 GLY A CA 1
ATOM 1860 C C . GLY A 1 257 ? 7.611 -0.863 26.288 1.00 76.69 257 GLY A C 1
ATOM 1861 O O . GLY A 1 257 ? 8.388 -0.277 27.044 1.00 76.69 257 GLY A O 1
ATOM 1862 N N . ALA A 1 258 ? 7.982 -1.395 25.122 1.00 79.19 258 ALA A N 1
ATOM 1863 C CA . ALA A 1 258 ? 9.351 -1.492 24.631 1.00 79.19 258 ALA A CA 1
ATOM 1864 C C . ALA A 1 258 ? 9.829 -0.237 23.874 1.00 79.19 258 ALA A C 1
ATOM 1866 O O . ALA A 1 258 ? 10.870 -0.289 23.220 1.00 79.19 258 ALA A O 1
ATOM 1867 N N . ALA A 1 259 ? 9.090 0.877 23.929 1.00 79.69 259 ALA A N 1
ATOM 1868 C CA . ALA A 1 259 ? 9.493 2.140 23.312 1.00 79.69 259 ALA A CA 1
ATOM 1869 C C . ALA A 1 259 ? 10.931 2.547 23.727 1.00 79.69 259 ALA A C 1
ATOM 1871 O O . ALA A 1 259 ? 11.313 2.316 24.879 1.00 79.69 259 ALA A O 1
ATOM 1872 N N . PRO A 1 260 ? 11.743 3.129 22.818 1.00 76.88 260 PRO A N 1
ATOM 1873 C CA . PRO A 1 260 ? 13.090 3.592 23.151 1.00 76.88 260 PRO A CA 1
ATOM 1874 C C . PRO A 1 260 ? 13.114 4.574 24.329 1.00 76.88 260 PRO A C 1
ATOM 1876 O O . PRO A 1 260 ? 12.149 5.300 24.567 1.00 76.88 260 PRO A O 1
ATOM 1879 N N . ALA A 1 261 ? 14.239 4.628 25.047 1.00 69.50 261 ALA A N 1
ATOM 1880 C CA . ALA A 1 261 ? 14.412 5.541 26.175 1.00 69.50 261 ALA A CA 1
ATOM 1881 C C . ALA A 1 261 ? 14.148 7.002 25.763 1.00 69.50 261 ALA A C 1
ATOM 1883 O O . ALA A 1 261 ? 14.640 7.461 24.733 1.00 69.50 261 ALA A O 1
ATOM 1884 N N . GLY A 1 262 ? 13.359 7.717 26.569 1.00 71.44 262 GLY A N 1
ATOM 1885 C CA . GLY A 1 262 ? 12.924 9.088 26.281 1.00 71.44 262 GLY A CA 1
ATOM 1886 C C . GLY A 1 262 ? 11.699 9.199 25.366 1.00 71.44 262 GLY A C 1
ATOM 1887 O O . GLY A 1 262 ? 11.183 10.301 25.202 1.00 71.44 262 GLY A O 1
ATOM 1888 N N . LEU A 1 263 ? 11.192 8.088 24.812 1.00 79.25 263 LEU A N 1
ATOM 1889 C CA . LEU A 1 263 ? 9.956 8.069 24.035 1.00 79.25 263 LEU A CA 1
ATOM 1890 C C . LEU A 1 263 ? 8.771 7.577 24.875 1.00 79.25 263 LEU A C 1
ATOM 1892 O O . LEU A 1 263 ? 8.807 6.494 25.457 1.00 79.25 263 LEU A O 1
ATOM 1896 N N . ILE A 1 264 ? 7.686 8.353 24.883 1.00 77.50 264 ILE A N 1
ATOM 1897 C CA . ILE A 1 264 ? 6.421 7.969 25.515 1.00 77.50 264 ILE A CA 1
ATOM 1898 C C . ILE A 1 264 ? 5.464 7.484 24.426 1.00 77.50 264 ILE A C 1
ATOM 1900 O O . ILE A 1 264 ? 5.021 8.265 23.588 1.00 77.50 264 ILE A O 1
ATOM 1904 N N . ALA A 1 265 ? 5.129 6.195 24.458 1.00 84.69 265 ALA A N 1
ATOM 1905 C CA . ALA A 1 265 ? 4.089 5.600 23.625 1.00 84.69 265 ALA A CA 1
ATOM 1906 C C . ALA A 1 265 ? 2.840 5.337 24.488 1.00 84.69 265 ALA A C 1
ATOM 1908 O O . ALA A 1 265 ? 2.900 4.486 25.378 1.00 84.69 265 ALA A O 1
ATOM 1909 N N . PRO A 1 266 ? 1.725 6.061 24.276 1.00 84.31 266 PRO A N 1
ATOM 1910 C CA . PRO A 1 266 ? 0.505 5.859 25.057 1.00 84.31 266 PRO A CA 1
ATOM 1911 C C . PRO A 1 266 ? -0.114 4.476 24.820 1.00 84.31 266 PRO A C 1
ATOM 1913 O O . PRO A 1 266 ? -0.211 4.046 23.670 1.00 84.31 266 PRO A O 1
ATOM 1916 N N . ASP A 1 267 ? -0.583 3.812 25.879 1.00 84.56 267 ASP A N 1
ATOM 1917 C CA . ASP A 1 267 ? -1.306 2.537 25.779 1.00 84.56 267 ASP A CA 1
ATOM 1918 C C . ASP A 1 267 ? -2.761 2.770 25.320 1.00 84.56 267 ASP A C 1
ATOM 1920 O O . ASP A 1 267 ? -3.534 3.437 26.021 1.00 84.56 267 ASP A O 1
ATOM 1924 N N . PRO A 1 268 ? -3.173 2.233 24.154 1.00 85.62 268 PRO A N 1
ATOM 1925 C CA . PRO A 1 268 ? -4.496 2.464 23.600 1.00 85.62 268 PRO A CA 1
ATOM 1926 C C . PRO A 1 268 ? -5.580 1.553 24.190 1.00 85.62 268 PRO A C 1
ATOM 1928 O O . PRO A 1 268 ? -6.735 1.698 23.800 1.00 85.62 268 PRO A O 1
ATOM 1931 N N . THR A 1 269 ? -5.274 0.635 25.116 1.00 79.44 269 THR A N 1
ATOM 1932 C CA . THR A 1 269 ? -6.205 -0.403 25.607 1.00 79.44 269 THR A CA 1
ATOM 1933 C C . THR A 1 269 ? -7.573 0.155 26.007 1.00 79.44 269 THR A C 1
ATOM 1935 O O . THR A 1 269 ? -8.601 -0.405 25.632 1.00 79.44 269 THR A O 1
ATOM 1938 N N . ARG A 1 270 ? -7.623 1.299 26.708 1.00 75.44 270 ARG A N 1
ATOM 1939 C CA . ARG A 1 270 ? -8.900 1.935 27.082 1.00 75.44 270 ARG A CA 1
ATOM 1940 C C . ARG A 1 270 ? -9.644 2.511 25.877 1.00 75.44 270 ARG A C 1
ATOM 1942 O O . ARG A 1 270 ? -10.855 2.354 25.787 1.00 75.44 270 ARG A O 1
ATOM 1949 N N . ALA A 1 271 ? -8.934 3.170 24.963 1.00 79.75 271 ALA A N 1
ATOM 1950 C CA . ALA A 1 271 ? -9.532 3.706 23.741 1.00 79.75 271 ALA A CA 1
ATOM 1951 C C . ALA A 1 271 ? -10.037 2.583 22.817 1.00 79.75 271 ALA A C 1
ATOM 1953 O O . ALA A 1 271 ? -11.031 2.757 22.123 1.00 79.75 271 ALA A O 1
ATOM 1954 N N . HIS A 1 272 ? -9.385 1.421 22.855 1.00 83.38 272 HIS A N 1
ATOM 1955 C CA . HIS A 1 272 ? -9.759 0.219 22.116 1.00 83.38 272 HIS A CA 1
ATOM 1956 C C . HIS A 1 272 ? -10.856 -0.612 22.791 1.00 83.38 272 HIS A C 1
ATOM 1958 O O . HIS A 1 272 ? -11.395 -1.505 22.149 1.00 83.38 272 HIS A O 1
ATOM 1964 N N . ALA A 1 273 ? -11.227 -0.330 24.045 1.00 75.31 273 ALA A N 1
ATOM 1965 C CA . ALA A 1 273 ? -12.222 -1.120 24.773 1.00 75.31 273 ALA A CA 1
ATOM 1966 C C . ALA A 1 273 ? -13.622 -1.084 24.130 1.00 75.31 273 ALA A C 1
ATOM 1968 O O . ALA A 1 273 ? -14.412 -2.002 24.329 1.00 75.31 273 ALA A O 1
ATOM 1969 N N . SER A 1 274 ? -13.927 -0.045 23.344 1.00 69.88 274 SER A N 1
ATOM 1970 C CA . SER A 1 274 ? -15.168 0.063 22.568 1.00 69.88 274 SER A CA 1
ATOM 1971 C C . SER A 1 274 ? -15.148 -0.725 21.252 1.00 69.88 274 SER A C 1
ATOM 1973 O O . SER A 1 274 ? -16.185 -0.835 20.602 1.00 69.88 274 SER A O 1
ATOM 1975 N N . ILE A 1 275 ? -13.995 -1.266 20.846 1.00 73.94 275 ILE A N 1
ATOM 1976 C CA . ILE A 1 275 ? -13.820 -2.016 19.601 1.00 73.94 275 ILE A CA 1
ATOM 1977 C C . ILE A 1 275 ? -13.761 -3.515 19.937 1.00 73.94 275 ILE A C 1
ATOM 1979 O O . ILE A 1 275 ? -12.854 -3.949 20.652 1.00 73.94 275 ILE A O 1
ATOM 1983 N N . PRO A 1 276 ? -14.685 -4.343 19.412 1.00 74.06 276 PRO A N 1
ATOM 1984 C CA . PRO A 1 276 ? -14.671 -5.783 19.655 1.00 74.06 276 PRO A CA 1
ATOM 1985 C C . PRO A 1 276 ? -13.354 -6.438 19.232 1.00 74.06 276 PRO A C 1
ATOM 1987 O O . PRO A 1 276 ? -12.823 -6.137 18.159 1.00 74.06 276 PRO A O 1
ATOM 1990 N N . SER A 1 277 ? -12.881 -7.400 20.029 1.00 71.12 277 SER A N 1
ATOM 1991 C CA . SER A 1 277 ? -11.569 -8.042 19.862 1.00 71.12 277 SER A CA 1
ATOM 1992 C C . SER A 1 277 ? -11.352 -8.701 18.493 1.00 71.12 277 SER A C 1
ATOM 1994 O O . SER A 1 277 ? -10.221 -8.752 18.004 1.00 71.12 277 SER A O 1
ATOM 1996 N N . LEU A 1 278 ? -12.436 -9.139 17.839 1.00 74.81 278 LEU A N 1
ATOM 1997 C CA . LEU A 1 278 ? -12.427 -9.698 16.486 1.00 74.81 278 LEU A CA 1
ATOM 1998 C C . LEU A 1 278 ? -11.731 -8.771 15.473 1.00 74.81 278 LEU A C 1
ATOM 2000 O O . LEU A 1 278 ? -11.000 -9.261 14.612 1.00 74.81 278 LEU A O 1
ATOM 2004 N N . HIS A 1 279 ? -11.872 -7.448 15.601 1.00 83.44 279 HIS A N 1
ATOM 2005 C CA . HIS A 1 279 ? -11.227 -6.494 14.692 1.00 83.44 279 HIS A CA 1
ATOM 2006 C C . HIS A 1 279 ? -9.703 -6.620 14.723 1.00 83.44 279 HIS A C 1
ATOM 2008 O O . HIS A 1 279 ? -9.072 -6.659 13.673 1.00 83.44 279 HIS A O 1
ATOM 2014 N N . PHE A 1 280 ? -9.100 -6.784 15.903 1.00 82.19 280 PHE A N 1
ATOM 2015 C CA . PHE A 1 280 ? -7.644 -6.931 16.033 1.00 82.19 280 PHE A CA 1
ATOM 2016 C C . PHE A 1 280 ? -7.137 -8.283 15.508 1.00 82.19 280 PHE A C 1
ATOM 2018 O O . PHE A 1 280 ? -5.966 -8.418 15.133 1.00 82.19 280 PHE A O 1
ATOM 2025 N N . SER A 1 281 ? -8.012 -9.294 15.451 1.00 80.75 281 SER A N 1
ATOM 2026 C CA . SER A 1 281 ? -7.695 -10.582 14.825 1.00 80.75 281 SER A CA 1
ATOM 2027 C C . SER A 1 281 ? -7.731 -10.507 13.296 1.00 80.75 281 SER A C 1
ATOM 2029 O O . SER A 1 281 ? -6.889 -11.123 12.651 1.00 80.75 281 SER A O 1
ATOM 2031 N N . ALA A 1 282 ? -8.628 -9.694 12.729 1.00 83.75 282 ALA A N 1
ATOM 2032 C CA . ALA A 1 282 ? -8.860 -9.607 11.289 1.00 83.75 282 ALA A CA 1
ATOM 2033 C C . ALA A 1 282 ? -8.142 -8.434 10.602 1.00 83.75 282 ALA A C 1
ATOM 2035 O O . ALA A 1 282 ? -7.991 -8.453 9.386 1.00 83.75 282 ALA A O 1
ATOM 2036 N N . MET A 1 283 ? -7.703 -7.408 11.335 1.00 91.75 283 MET A N 1
ATOM 2037 C CA . MET A 1 283 ? -7.156 -6.167 10.771 1.00 91.75 283 MET A CA 1
ATOM 2038 C C . MET A 1 283 ? -5.818 -5.802 11.414 1.00 91.75 283 MET A C 1
ATOM 2040 O O . MET A 1 283 ? -5.610 -5.987 12.616 1.00 91.75 283 MET A O 1
ATOM 2044 N N . LYS A 1 284 ? -4.894 -5.261 10.614 1.00 93.38 284 LYS A N 1
ATOM 2045 C CA . LYS A 1 284 ? -3.683 -4.607 11.126 1.00 93.38 284 LYS A CA 1
ATOM 2046 C C . LYS A 1 284 ? -4.018 -3.197 11.636 1.00 93.38 284 LYS A C 1
ATOM 2048 O O . LYS A 1 284 ? -4.943 -2.566 11.132 1.00 93.38 284 LYS A O 1
ATOM 2053 N N . CYS A 1 285 ? -3.251 -2.672 12.597 1.00 92.94 285 CYS A N 1
ATOM 2054 C CA . CYS A 1 285 ? -3.491 -1.351 13.206 1.00 92.94 285 CYS A CA 1
ATOM 2055 C C . CYS A 1 285 ? -3.615 -0.228 12.160 1.00 92.94 285 CYS A C 1
ATOM 2057 O O . CYS A 1 285 ? -4.446 0.669 12.284 1.00 92.94 285 CYS A O 1
ATOM 2059 N N . GLN A 1 286 ? -2.813 -0.318 11.100 1.00 93.50 286 GLN A N 1
ATOM 2060 C CA . GLN A 1 286 ? -2.759 0.607 9.971 1.00 93.50 286 GLN A CA 1
ATOM 2061 C C . GLN A 1 286 ? -4.120 0.809 9.298 1.00 93.50 286 GLN A C 1
ATOM 2063 O O . GLN A 1 286 ? -4.399 1.909 8.836 1.00 93.50 286 GLN A O 1
ATOM 2068 N N . VAL A 1 287 ? -4.984 -0.211 9.290 1.00 94.69 287 VAL A N 1
ATOM 2069 C CA . VAL A 1 287 ? -6.323 -0.128 8.691 1.00 94.69 287 VAL A CA 1
ATOM 2070 C C . VAL A 1 287 ? -7.151 0.966 9.357 1.00 94.69 287 VAL A C 1
ATOM 2072 O O . VAL A 1 287 ? -7.787 1.762 8.672 1.00 94.69 287 VAL A O 1
ATOM 2075 N N . CYS A 1 288 ? -7.101 1.053 10.689 1.00 94.19 288 CYS A N 1
ATOM 2076 C CA . CYS A 1 288 ? -7.827 2.080 11.429 1.00 94.19 288 CYS A CA 1
ATOM 2077 C C . CYS A 1 288 ? -7.056 3.398 11.490 1.00 94.19 288 CYS A C 1
ATOM 2079 O O . CYS A 1 288 ? -7.654 4.470 11.435 1.00 94.19 288 CYS A O 1
ATOM 2081 N N . HIS A 1 289 ? -5.734 3.316 11.621 1.00 94.62 289 HIS A N 1
ATOM 2082 C CA . HIS A 1 289 ? -4.878 4.447 11.963 1.00 94.62 289 HIS A CA 1
ATOM 2083 C C . HIS A 1 289 ? -4.247 5.167 10.760 1.00 94.62 289 HIS A C 1
ATOM 2085 O O . HIS A 1 289 ? -3.638 6.215 10.951 1.00 94.62 289 HIS A O 1
ATOM 2091 N N . ILE A 1 290 ? -4.403 4.657 9.535 1.00 93.06 290 ILE A N 1
ATOM 2092 C CA . ILE A 1 290 ? -3.917 5.271 8.288 1.00 93.06 290 ILE A CA 1
ATOM 2093 C C . ILE A 1 290 ? -5.089 5.334 7.301 1.00 93.06 290 ILE A C 1
ATOM 2095 O O . ILE A 1 290 ? -5.192 4.566 6.346 1.00 93.06 290 ILE A O 1
ATOM 2099 N N . ARG A 1 291 ? -6.042 6.221 7.606 1.00 90.06 291 ARG A N 1
ATOM 2100 C CA . ARG A 1 291 ? -7.330 6.328 6.899 1.00 90.06 291 ARG A CA 1
ATOM 2101 C C . ARG A 1 291 ? -7.238 7.085 5.575 1.00 90.06 291 ARG A C 1
ATOM 2103 O O . ARG A 1 291 ? -8.030 6.845 4.669 1.00 90.06 291 ARG A O 1
ATOM 2110 N N . TYR A 1 292 ? -6.344 8.055 5.510 1.00 89.44 292 TYR A N 1
ATOM 2111 C CA . TYR A 1 292 ? -6.158 8.942 4.377 1.00 89.44 292 TYR A CA 1
ATOM 2112 C C . TYR A 1 292 ? -4.726 9.459 4.410 1.00 89.44 292 TYR A C 1
ATOM 2114 O O . TYR A 1 292 ? -4.056 9.400 5.440 1.00 89.44 292 TYR A O 1
ATOM 2122 N N . MET A 1 293 ? -4.295 9.999 3.284 1.00 86.19 293 MET A N 1
ATOM 2123 C CA . MET A 1 293 ? -2.973 10.567 3.112 1.00 86.19 293 MET A CA 1
ATOM 2124 C C . MET A 1 293 ? -3.135 11.997 2.630 1.00 86.19 293 MET A C 1
ATOM 2126 O O . MET A 1 293 ? -3.958 12.268 1.753 1.00 86.19 293 MET A O 1
ATOM 2130 N N . GLU A 1 294 ? -2.355 12.896 3.209 1.00 79.12 294 GLU A N 1
ATOM 2131 C CA . GLU A 1 294 ? -2.290 14.292 2.803 1.00 79.12 294 GLU A CA 1
ATOM 2132 C C . GLU A 1 294 ? -0.857 14.678 2.491 1.00 79.12 294 GLU A C 1
ATOM 2134 O O . GLU A 1 294 ? 0.087 14.158 3.095 1.00 79.12 294 GLU A O 1
ATOM 2139 N N . ASP A 1 295 ? -0.725 15.605 1.553 1.00 67.44 295 ASP A N 1
ATOM 2140 C CA . ASP A 1 295 ? 0.529 16.294 1.288 1.00 67.44 295 ASP A CA 1
ATOM 2141 C C . ASP A 1 295 ? 0.434 17.768 1.715 1.00 67.44 295 ASP A C 1
ATOM 2143 O O . ASP A 1 295 ? -0.655 18.353 1.750 1.00 67.44 295 ASP A O 1
ATOM 2147 N N . ASP A 1 296 ? 1.573 18.354 2.085 1.00 57.09 296 ASP A N 1
ATOM 2148 C CA . ASP A 1 296 ? 1.654 19.724 2.608 1.00 57.09 296 ASP A CA 1
ATOM 2149 C C . ASP A 1 296 ? 1.342 20.762 1.506 1.00 57.09 296 ASP A C 1
ATOM 2151 O O . ASP A 1 296 ? 1.905 20.688 0.408 1.00 57.09 296 ASP A O 1
ATOM 2155 N N . PRO A 1 297 ? 0.485 21.765 1.779 1.00 48.22 297 PRO A N 1
ATOM 2156 C CA . PRO A 1 297 ? 0.118 22.805 0.822 1.00 48.22 297 PRO A CA 1
ATOM 2157 C C . PRO A 1 297 ? 1.252 23.755 0.366 1.00 48.22 297 PRO A C 1
ATOM 2159 O O . PRO A 1 297 ? 0.990 24.583 -0.507 1.00 48.22 297 PRO A O 1
ATOM 2162 N N . VAL A 1 298 ? 2.482 23.695 0.907 1.00 41.84 298 VAL A N 1
ATOM 2163 C CA . VAL A 1 298 ? 3.497 24.763 0.705 1.00 41.84 298 VAL A CA 1
ATOM 2164 C C . VAL A 1 298 ? 4.753 24.358 -0.096 1.00 41.84 298 VAL A C 1
ATOM 2166 O O . VAL A 1 298 ? 5.577 25.218 -0.415 1.00 41.84 298 VAL A O 1
ATOM 2169 N N . THR A 1 299 ? 4.934 23.101 -0.519 1.00 46.59 299 THR A N 1
ATOM 2170 C CA . THR A 1 299 ? 6.190 22.718 -1.208 1.00 46.59 299 THR A CA 1
ATOM 2171 C C . THR A 1 299 ? 6.103 22.833 -2.737 1.00 46.59 299 THR A C 1
ATOM 2173 O O . THR A 1 299 ? 5.413 22.065 -3.407 1.00 46.59 299 THR A O 1
ATOM 2176 N N . ALA A 1 300 ? 6.867 23.760 -3.327 1.00 35.97 300 ALA A N 1
ATOM 2177 C CA . ALA A 1 300 ? 7.085 23.804 -4.774 1.00 35.97 300 ALA A CA 1
ATOM 2178 C C . ALA A 1 300 ? 7.788 22.514 -5.249 1.00 35.97 300 ALA A C 1
ATOM 2180 O O . ALA A 1 300 ? 8.888 22.204 -4.793 1.00 35.97 300 ALA A O 1
ATOM 2181 N N . GLY A 1 301 ? 7.158 21.771 -6.168 1.00 52.16 301 GLY A N 1
ATOM 2182 C CA . GLY A 1 301 ? 7.639 20.462 -6.644 1.00 52.16 301 GLY A CA 1
ATOM 2183 C C . GLY A 1 301 ? 6.820 19.250 -6.175 1.00 52.16 301 GLY A C 1
ATOM 2184 O O . GLY A 1 301 ? 7.328 18.134 -6.268 1.00 52.16 301 GLY A O 1
ATOM 2185 N N . MET A 1 302 ? 5.592 19.484 -5.689 1.00 55.94 302 MET A N 1
ATOM 2186 C CA . MET A 1 302 ? 4.548 18.505 -5.338 1.00 55.94 302 MET A CA 1
ATOM 2187 C C . MET A 1 302 ? 4.591 17.237 -6.206 1.00 55.94 302 MET A C 1
ATOM 2189 O O . MET A 1 302 ? 4.598 17.313 -7.438 1.00 55.94 302 MET A O 1
ATOM 2193 N N . GLN A 1 303 ? 4.622 16.066 -5.566 1.00 66.44 303 GLN A N 1
ATOM 2194 C CA . GLN A 1 303 ? 4.616 14.782 -6.265 1.00 66.44 303 GLN A CA 1
ATOM 2195 C C . GLN A 1 303 ? 3.363 14.015 -5.881 1.00 66.44 303 GLN A C 1
ATOM 2197 O O . GLN A 1 303 ? 3.252 13.475 -4.792 1.00 66.44 303 GLN A O 1
ATOM 2202 N N . VAL A 1 304 ? 2.406 13.963 -6.798 1.00 75.81 304 VAL A N 1
ATOM 2203 C CA . VAL A 1 304 ? 1.219 13.126 -6.640 1.00 75.81 304 VAL A CA 1
ATOM 2204 C C . VAL A 1 304 ? 1.634 11.661 -6.832 1.00 75.81 304 VAL A C 1
ATOM 2206 O O . VAL A 1 304 ? 2.417 11.381 -7.749 1.00 75.81 304 VAL A O 1
ATOM 2209 N N . PRO A 1 305 ? 1.148 10.718 -5.999 1.00 86.75 305 PRO A N 1
ATOM 2210 C CA . PRO A 1 305 ? 1.475 9.310 -6.152 1.00 86.75 305 PRO A CA 1
ATOM 2211 C C . PRO A 1 305 ? 1.125 8.807 -7.549 1.00 86.75 305 PRO A C 1
ATOM 2213 O O . PRO A 1 305 ? 0.072 9.114 -8.112 1.00 86.75 305 PRO A O 1
ATOM 2216 N N . GLU A 1 306 ? 2.023 8.005 -8.098 1.00 88.44 306 GLU A N 1
ATOM 2217 C CA . GLU A 1 306 ? 1.843 7.296 -9.357 1.00 88.44 306 GLU A CA 1
ATOM 2218 C C . GLU A 1 306 ? 0.751 6.248 -9.149 1.00 88.44 306 GLU A C 1
ATOM 2220 O O . GLU A 1 306 ? 0.809 5.513 -8.175 1.00 88.44 306 GLU A O 1
ATOM 2225 N N . LEU A 1 307 ? -0.242 6.141 -10.023 1.00 89.88 307 LEU A N 1
ATOM 2226 C CA . LEU A 1 307 ? -1.314 5.145 -9.920 1.00 89.88 307 LEU A CA 1
ATOM 2227 C C . LEU A 1 307 ? -1.196 4.069 -11.000 1.00 89.88 307 LEU A C 1
ATOM 2229 O O . LEU A 1 307 ? -1.479 2.902 -10.734 1.00 89.88 307 LEU A O 1
ATOM 2233 N N . ILE A 1 308 ? -0.746 4.456 -12.196 1.00 89.94 308 ILE A N 1
ATOM 2234 C CA . ILE A 1 308 ? -0.636 3.555 -13.344 1.00 89.94 308 ILE A CA 1
ATOM 2235 C C . ILE A 1 308 ? 0.733 3.706 -13.985 1.00 89.94 308 ILE A C 1
ATOM 2237 O O . ILE A 1 308 ? 1.164 4.825 -14.267 1.00 89.94 308 ILE A O 1
ATOM 2241 N N . VAL A 1 309 ? 1.371 2.571 -14.259 1.00 88.06 309 VAL A N 1
ATOM 2242 C CA . VAL A 1 309 ? 2.551 2.464 -15.117 1.00 88.06 309 VAL A CA 1
ATOM 2243 C C . VAL A 1 309 ? 2.153 1.718 -16.389 1.00 88.06 309 VAL A C 1
ATOM 2245 O O . VAL A 1 309 ? 1.947 0.506 -16.378 1.00 88.06 309 VAL A O 1
ATOM 2248 N N . GLU A 1 310 ? 2.034 2.461 -17.482 1.00 85.25 310 GLU A N 1
ATOM 2249 C CA . GLU A 1 310 ? 1.603 1.961 -18.785 1.00 85.25 310 GLU A CA 1
ATOM 2250 C C . GLU A 1 310 ? 2.787 1.888 -19.756 1.00 85.25 310 GLU A C 1
ATOM 2252 O O . GLU A 1 310 ? 3.485 2.878 -19.987 1.00 85.25 310 GLU A O 1
ATOM 2257 N N . MET A 1 311 ? 3.002 0.693 -20.311 1.00 84.81 311 MET A N 1
ATOM 2258 C CA . MET A 1 311 ? 4.098 0.323 -21.202 1.00 84.81 311 MET A CA 1
ATOM 2259 C C . MET A 1 311 ? 3.636 -0.384 -22.491 1.00 84.81 311 MET A C 1
ATOM 2261 O O . MET A 1 311 ? 4.473 -0.799 -23.296 1.00 84.81 311 MET A O 1
ATOM 2265 N N . SER A 1 312 ? 2.333 -0.578 -22.677 1.00 80.56 312 SER A N 1
ATOM 2266 C CA . SER A 1 312 ? 1.728 -1.433 -23.701 1.00 80.56 312 SER A CA 1
ATOM 2267 C C . SER A 1 312 ? 1.446 -0.744 -25.046 1.00 80.56 312 SER A C 1
ATOM 2269 O O . SER A 1 312 ? 1.333 -1.411 -26.069 1.00 80.56 312 SER A O 1
ATOM 2271 N N . THR A 1 313 ? 1.408 0.581 -25.119 1.00 73.56 313 THR A N 1
ATOM 2272 C CA . THR A 1 313 ? 1.060 1.274 -26.371 1.00 73.56 313 THR A CA 1
ATOM 2273 C C . THR A 1 313 ? 2.213 1.320 -27.363 1.00 73.56 313 THR A C 1
ATOM 2275 O O . THR A 1 313 ? 2.029 1.158 -28.567 1.00 73.56 313 THR A O 1
ATOM 2278 N N . ASN A 1 314 ? 3.420 1.598 -26.877 1.00 69.62 314 ASN A N 1
ATOM 2279 C CA . ASN A 1 314 ? 4.590 1.784 -27.734 1.00 69.62 314 ASN A CA 1
ATOM 2280 C C . ASN A 1 314 ? 5.894 1.315 -27.076 1.00 69.62 314 ASN A C 1
ATOM 2282 O O . ASN A 1 314 ? 6.971 1.691 -27.528 1.00 69.62 314 ASN A O 1
ATOM 2286 N N . GLY A 1 315 ? 5.823 0.558 -25.976 1.00 70.88 315 GLY A N 1
ATOM 2287 C CA . GLY A 1 315 ? 7.001 0.132 -25.221 1.00 70.88 315 GLY A CA 1
ATOM 2288 C C . GLY A 1 315 ? 7.730 1.262 -24.480 1.00 70.88 315 GLY A C 1
ATOM 2289 O O . GLY A 1 315 ? 8.878 1.075 -24.082 1.00 70.88 315 GLY A O 1
ATOM 2290 N N . THR A 1 316 ? 7.127 2.440 -24.302 1.00 73.69 316 THR A N 1
ATOM 2291 C CA . THR A 1 316 ? 7.656 3.543 -23.474 1.00 73.69 316 THR A CA 1
ATOM 2292 C C . THR A 1 316 ? 6.895 3.623 -22.162 1.00 73.69 316 THR A C 1
ATOM 2294 O O . THR A 1 316 ? 5.701 3.354 -22.126 1.00 73.69 316 THR A O 1
ATOM 2297 N N . GLN A 1 317 ? 7.584 4.028 -21.094 1.00 77.50 317 GLN A N 1
ATOM 2298 C CA . GLN A 1 317 ? 6.942 4.266 -19.810 1.00 77.50 317 GLN A CA 1
ATOM 2299 C C . GLN A 1 317 ? 6.109 5.539 -19.821 1.00 77.50 317 GLN A C 1
ATOM 2301 O O . GLN A 1 317 ? 6.666 6.631 -19.927 1.00 77.50 317 GLN A O 1
ATOM 2306 N N . THR A 1 318 ? 4.804 5.389 -19.624 1.00 77.88 318 THR A N 1
ATOM 2307 C CA . THR A 1 318 ? 3.886 6.484 -19.313 1.00 77.88 318 THR A CA 1
ATOM 2308 C C . THR A 1 318 ? 3.352 6.290 -17.901 1.00 77.88 318 THR A C 1
ATOM 2310 O O . THR A 1 318 ? 3.013 5.177 -17.502 1.00 77.88 318 THR A O 1
ATOM 2313 N N . ILE A 1 319 ? 3.318 7.368 -17.118 1.00 82.44 319 ILE A N 1
ATOM 2314 C CA . ILE A 1 319 ? 2.887 7.333 -15.721 1.00 82.44 319 ILE A CA 1
ATOM 2315 C C . ILE A 1 319 ? 1.658 8.218 -15.574 1.00 82.44 319 ILE A C 1
ATOM 2317 O O . ILE A 1 319 ? 1.708 9.408 -15.881 1.00 82.44 319 ILE A O 1
ATOM 2321 N N . SER A 1 320 ? 0.568 7.644 -15.069 1.00 86.12 320 SER A N 1
ATOM 2322 C CA . SER A 1 320 ? -0.565 8.426 -14.578 1.00 86.12 320 SER A CA 1
ATOM 2323 C C . SER A 1 320 ? -0.454 8.630 -13.080 1.00 86.12 320 SER A C 1
ATOM 2325 O O . SER A 1 320 ? -0.258 7.665 -12.342 1.00 86.12 320 SER A O 1
ATOM 2327 N N . THR A 1 321 ? -0.652 9.861 -12.627 1.00 87.06 321 THR A N 1
ATOM 2328 C CA . THR A 1 321 ? -0.785 10.190 -11.209 1.00 87.06 321 THR A CA 1
ATOM 2329 C C . THR A 1 321 ? -2.217 9.963 -10.724 1.00 87.06 321 THR A C 1
ATOM 2331 O O . THR A 1 321 ? -3.172 9.927 -11.501 1.00 87.06 321 THR A O 1
ATOM 2334 N N . TRP A 1 322 ? -2.369 9.791 -9.417 1.00 87.75 322 TRP A N 1
ATOM 2335 C CA . TRP A 1 322 ? -3.638 9.502 -8.751 1.00 87.75 322 TRP A CA 1
ATOM 2336 C C . TRP A 1 322 ? -4.743 10.534 -9.041 1.00 87.75 322 TRP A C 1
ATOM 2338 O O . TRP A 1 322 ? -5.882 10.160 -9.317 1.00 87.75 322 TRP A O 1
ATOM 2348 N N . GLU A 1 323 ? -4.408 11.827 -9.082 1.00 85.06 323 GLU A N 1
ATOM 2349 C CA . GLU A 1 323 ? -5.347 12.940 -9.333 1.00 85.06 323 GLU A CA 1
ATOM 2350 C C . GLU A 1 323 ? -6.045 12.906 -10.707 1.00 85.06 323 GLU A C 1
ATOM 2352 O O . GLU A 1 323 ? -7.064 13.584 -10.914 1.00 85.06 323 GLU A O 1
ATOM 2357 N N . LYS A 1 324 ? -5.492 12.124 -11.651 1.00 86.38 324 LYS A N 1
ATOM 2358 C CA . LYS A 1 324 ? -6.111 11.869 -12.956 1.00 86.38 324 LYS A CA 1
ATOM 2359 C C . LYS A 1 324 ? -7.402 11.060 -12.808 1.00 86.38 324 LYS A C 1
ATOM 2361 O O . LYS A 1 324 ? -8.341 11.300 -13.560 1.00 86.38 324 LYS A O 1
ATOM 2366 N N . TYR A 1 325 ? -7.450 10.137 -11.849 1.00 89.69 325 TYR A N 1
ATOM 2367 C CA . TYR A 1 325 ? -8.564 9.199 -11.668 1.00 89.69 325 TYR A CA 1
ATOM 2368 C C . TYR A 1 325 ? -9.374 9.460 -10.404 1.00 89.69 325 TYR A C 1
ATOM 2370 O O . TYR A 1 325 ? -10.497 8.976 -10.301 1.00 89.69 325 TYR A O 1
ATOM 2378 N N . PHE A 1 326 ? -8.829 10.209 -9.452 1.00 90.19 326 PHE A N 1
ATOM 2379 C CA . PHE A 1 326 ? -9.484 10.468 -8.183 1.00 90.19 326 PHE A CA 1
ATOM 2380 C C . PHE A 1 326 ? -9.441 11.939 -7.822 1.00 90.19 326 PHE A C 1
ATOM 2382 O O . PHE A 1 326 ? -8.391 12.585 -7.810 1.00 90.19 326 PHE A O 1
ATOM 2389 N N . LYS A 1 327 ? -10.608 12.441 -7.456 1.00 89.00 327 LYS A N 1
ATOM 2390 C CA . LYS A 1 327 ? -10.788 13.664 -6.691 1.00 89.00 327 LYS A CA 1
ATOM 2391 C C . LYS A 1 327 ? -10.877 13.337 -5.197 1.00 89.00 327 LYS A C 1
ATOM 2393 O O . LYS A 1 327 ? -10.712 12.188 -4.789 1.00 89.00 327 LYS A O 1
ATOM 2398 N N . THR A 1 328 ? -11.069 14.356 -4.363 1.00 88.06 328 THR A N 1
ATOM 2399 C CA . THR A 1 328 ? -10.972 14.203 -2.901 1.00 88.06 328 THR A CA 1
ATOM 2400 C C . THR A 1 328 ? -12.173 13.509 -2.251 1.00 88.06 328 THR A C 1
ATOM 2402 O O . THR A 1 328 ? -12.104 13.218 -1.061 1.00 88.06 328 THR A O 1
ATOM 2405 N N . ASN A 1 329 ? -13.259 13.214 -2.979 1.00 91.06 329 ASN A N 1
ATOM 2406 C CA . ASN A 1 329 ? -14.380 12.440 -2.444 1.00 91.06 329 ASN A CA 1
ATOM 24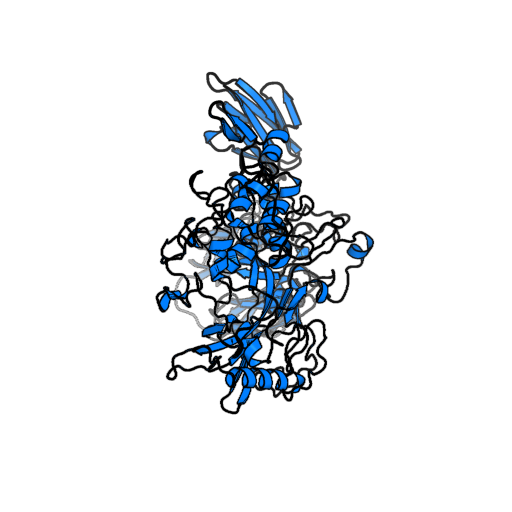07 C C . ASN A 1 329 ? -14.160 10.923 -2.653 1.00 91.06 329 ASN A C 1
ATOM 2409 O O . ASN A 1 329 ? -14.172 10.449 -3.790 1.00 91.06 329 ASN A O 1
ATOM 2413 N N . PRO A 1 330 ? -14.019 10.121 -1.581 1.00 91.56 330 PRO A N 1
ATOM 2414 C CA . PRO A 1 330 ? -13.798 8.681 -1.705 1.00 91.56 330 PRO A CA 1
ATOM 2415 C C . PRO A 1 330 ? -15.037 7.887 -2.149 1.00 91.56 330 PRO A C 1
ATOM 2417 O O . PRO A 1 330 ? -14.884 6.763 -2.611 1.00 91.56 330 PRO A O 1
ATOM 2420 N N . LEU A 1 331 ? -16.259 8.413 -2.003 1.00 92.75 331 LEU A N 1
ATOM 2421 C CA . LEU A 1 331 ? -17.497 7.731 -2.426 1.00 92.75 331 LEU A CA 1
ATOM 2422 C C . LEU A 1 331 ? -17.853 8.035 -3.893 1.00 92.75 331 LEU A C 1
ATOM 2424 O O . LEU A 1 331 ? -18.471 7.216 -4.586 1.00 92.75 331 LEU A O 1
ATOM 2428 N N . ASP A 1 332 ? -17.429 9.203 -4.377 1.00 93.06 332 ASP A N 1
ATOM 2429 C CA . ASP A 1 332 ? -17.520 9.613 -5.777 1.00 93.06 332 ASP A CA 1
ATOM 2430 C C . ASP A 1 332 ? -16.165 10.156 -6.273 1.00 93.06 332 ASP A C 1
ATOM 2432 O O . ASP A 1 332 ? -15.910 11.359 -6.179 1.00 93.06 332 ASP A O 1
ATOM 2436 N N . PRO A 1 333 ? -15.312 9.285 -6.849 1.00 92.19 333 PRO A N 1
ATOM 2437 C CA . PRO A 1 333 ? -13.998 9.643 -7.379 1.00 92.19 333 PRO A CA 1
ATOM 2438 C C . PRO A 1 333 ? -13.984 10.787 -8.398 1.00 92.19 333 PRO A C 1
ATOM 2440 O O . PRO A 1 333 ? -12.919 11.347 -8.650 1.00 92.19 333 PRO A O 1
ATOM 2443 N N . SER A 1 334 ? -15.127 11.144 -8.995 1.00 90.31 334 SER A N 1
ATOM 2444 C CA . SER A 1 334 ? -15.226 12.231 -9.975 1.00 90.31 334 SER A CA 1
ATOM 2445 C C . SER A 1 334 ? -15.363 13.625 -9.345 1.00 90.31 334 SER A C 1
ATOM 2447 O O . SER A 1 334 ? -15.212 14.627 -10.048 1.00 90.31 334 SER A O 1
ATOM 2449 N N . GLN A 1 335 ? -15.607 13.716 -8.031 1.00 91.31 335 GLN A N 1
ATOM 2450 C CA . GLN A 1 335 ? -15.932 14.967 -7.341 1.00 91.31 335 GLN A CA 1
ATOM 2451 C C . GLN A 1 335 ? -14.961 15.291 -6.205 1.00 91.31 335 GLN A C 1
ATOM 2453 O O . GLN A 1 335 ? -14.465 14.413 -5.501 1.00 91.31 335 GLN A O 1
ATOM 2458 N N . ASN A 1 336 ? -14.706 16.580 -5.984 1.00 88.94 336 ASN A N 1
ATOM 2459 C CA . ASN A 1 336 ? -14.025 17.012 -4.768 1.00 88.94 336 ASN A CA 1
ATOM 2460 C C . ASN A 1 336 ? -15.013 17.048 -3.597 1.00 88.94 336 ASN A C 1
ATOM 2462 O O . ASN A 1 336 ? -16.171 17.431 -3.760 1.00 88.94 336 ASN A O 1
ATOM 2466 N N . ASP A 1 337 ? -14.534 16.715 -2.403 1.00 88.19 337 ASP A N 1
ATOM 2467 C CA . ASP A 1 337 ? -15.263 16.973 -1.167 1.00 88.19 337 ASP A CA 1
ATOM 2468 C C . ASP A 1 337 ? -15.336 18.492 -0.926 1.00 88.19 337 ASP A C 1
ATOM 2470 O O . ASP A 1 337 ? -14.318 19.200 -0.937 1.00 88.19 337 ASP A O 1
ATOM 2474 N N . ALA A 1 338 ? -16.552 19.004 -0.735 1.00 85.56 338 ALA A N 1
ATOM 2475 C CA . ALA A 1 338 ? -16.799 20.434 -0.585 1.00 85.56 338 ALA A CA 1
ATOM 2476 C C . ALA A 1 338 ? -16.146 21.013 0.680 1.00 85.56 338 ALA A C 1
ATOM 2478 O O . ALA A 1 338 ? -15.635 22.133 0.645 1.00 85.56 338 ALA A O 1
ATOM 2479 N N . ALA A 1 339 ? -16.120 20.253 1.781 1.00 83.88 339 ALA A N 1
ATOM 2480 C CA . ALA A 1 339 ? -15.527 20.703 3.033 1.00 83.88 339 ALA A CA 1
ATOM 2481 C C . ALA A 1 339 ? -13.998 20.740 2.939 1.00 83.88 339 ALA A C 1
ATOM 2483 O O . ALA A 1 339 ? -13.391 21.681 3.438 1.00 83.88 339 ALA A O 1
ATOM 2484 N N . LEU A 1 340 ? -13.365 19.782 2.253 1.00 84.38 340 LEU A N 1
ATOM 2485 C CA . LEU A 1 340 ? -11.917 19.848 2.006 1.00 84.38 340 LEU A CA 1
ATOM 2486 C C . LEU A 1 340 ? -11.559 21.022 1.088 1.00 84.38 340 LEU A C 1
ATOM 2488 O O . LEU A 1 340 ? -10.656 21.799 1.400 1.00 84.38 340 LEU A O 1
ATOM 2492 N N . SER A 1 341 ? -12.325 21.207 0.010 1.00 80.62 341 SER A N 1
ATOM 2493 C CA . SER A 1 341 ? -12.100 22.277 -0.973 1.00 80.62 341 SER A CA 1
ATOM 2494 C C . SER A 1 341 ? -12.219 23.685 -0.379 1.00 80.62 341 SER A C 1
ATOM 2496 O O . SER A 1 341 ? -11.580 24.614 -0.863 1.00 80.62 341 SER A O 1
ATOM 2498 N N . ALA A 1 342 ? -13.043 23.861 0.658 1.00 76.06 342 ALA A N 1
ATOM 2499 C CA . ALA A 1 342 ? -13.300 25.162 1.271 1.00 76.06 342 ALA A CA 1
ATOM 2500 C C . ALA A 1 342 ? -12.188 25.639 2.221 1.00 76.06 342 ALA A C 1
ATOM 2502 O O . ALA A 1 342 ? -12.117 26.830 2.521 1.00 76.06 342 ALA A O 1
ATOM 2503 N N . VAL A 1 343 ? -11.354 24.728 2.731 1.00 71.44 343 VAL A N 1
ATOM 2504 C CA . VAL A 1 343 ? -10.457 25.017 3.868 1.00 71.44 343 VAL A CA 1
ATOM 2505 C C . VAL A 1 343 ? -9.008 24.615 3.590 1.00 71.44 343 VAL A C 1
ATOM 2507 O O . VAL A 1 343 ? -8.107 25.003 4.330 1.00 71.44 343 VAL A O 1
ATOM 2510 N N . THR A 1 344 ? -8.755 23.857 2.521 1.00 61.56 344 THR A N 1
ATOM 2511 C CA . THR A 1 344 ? -7.431 23.314 2.220 1.00 61.56 344 THR A CA 1
ATOM 2512 C C . THR A 1 344 ? -7.109 23.415 0.728 1.00 61.56 344 THR A C 1
ATOM 2514 O O . THR A 1 344 ? -7.965 23.174 -0.117 1.00 61.56 344 THR A O 1
ATOM 2517 N N . SER A 1 345 ? -5.854 23.727 0.392 1.00 57.47 345 SER A N 1
ATOM 2518 C CA . SER A 1 345 ? -5.274 23.397 -0.920 1.00 57.47 345 SER A CA 1
ATOM 2519 C C . SER A 1 345 ? -4.611 22.013 -0.892 1.00 57.47 345 SER A C 1
ATOM 2521 O O . SER A 1 345 ? -3.706 21.749 -1.683 1.00 57.47 345 SER A O 1
ATOM 2523 N N . THR A 1 346 ? -4.985 21.157 0.070 1.00 61.16 346 THR A N 1
ATOM 2524 C CA . THR A 1 346 ? -4.328 19.871 0.291 1.00 61.16 346 THR A CA 1
ATOM 2525 C C . THR A 1 346 ? -4.796 18.863 -0.741 1.00 61.16 346 THR A C 1
ATOM 2527 O O . THR A 1 346 ? -5.982 18.688 -1.023 1.00 61.16 346 THR A O 1
ATOM 2530 N N . TYR A 1 347 ? -3.823 18.158 -1.294 1.00 76.88 347 TYR A N 1
ATOM 2531 C CA . TYR A 1 347 ? -4.075 16.915 -1.985 1.00 76.88 347 TYR A CA 1
ATOM 2532 C C . TYR A 1 347 ? -4.350 15.841 -0.921 1.00 76.88 347 TYR A C 1
ATOM 2534 O O . TYR A 1 347 ? -3.455 15.504 -0.143 1.00 76.88 347 TYR A O 1
ATOM 2542 N N . ARG A 1 348 ? -5.590 15.333 -0.863 1.00 85.25 348 ARG A N 1
ATOM 2543 C CA . ARG A 1 348 ? -5.980 14.202 -0.009 1.00 85.25 348 ARG A CA 1
ATOM 2544 C C . ARG A 1 348 ? -6.383 13.010 -0.857 1.00 85.25 348 ARG A C 1
ATOM 2546 O O . ARG A 1 348 ? -7.220 13.138 -1.749 1.00 85.25 348 ARG A O 1
ATOM 2553 N N . TRP A 1 349 ? -5.855 11.841 -0.518 1.00 87.69 349 TRP A N 1
ATOM 2554 C CA . TRP A 1 349 ? -6.248 10.585 -1.143 1.00 87.69 349 TRP A CA 1
ATOM 2555 C C . TRP A 1 349 ? -6.446 9.463 -0.121 1.00 87.69 349 TRP A C 1
ATOM 2557 O O . TRP A 1 349 ? -6.025 9.569 1.033 1.00 87.69 349 TRP A O 1
ATOM 2567 N N . TYR A 1 350 ? -7.131 8.401 -0.546 1.00 90.31 350 TYR A N 1
ATOM 2568 C CA . TYR A 1 350 ? -7.591 7.324 0.326 1.00 90.31 350 TYR A CA 1
ATOM 2569 C C . TYR A 1 350 ? -7.012 5.983 -0.123 1.00 90.31 350 TYR A C 1
ATOM 2571 O O . TYR A 1 350 ? -7.215 5.588 -1.275 1.00 90.31 350 TYR A O 1
ATOM 2579 N N . PRO A 1 351 ? -6.307 5.275 0.767 1.00 91.31 351 PRO A N 1
ATOM 2580 C CA . PRO A 1 351 ? -5.715 3.997 0.434 1.00 91.31 351 PRO A CA 1
ATOM 2581 C C . PRO A 1 351 ? -6.747 2.881 0.324 1.00 91.31 351 PRO A C 1
ATOM 2583 O O . PRO A 1 351 ? -7.821 2.930 0.926 1.00 91.31 351 PRO A O 1
ATOM 2586 N N . ALA A 1 352 ? -6.380 1.857 -0.440 1.00 91.69 352 ALA A N 1
ATOM 2587 C CA . ALA A 1 352 ? -7.152 0.639 -0.561 1.00 91.69 352 ALA A CA 1
ATOM 2588 C C . ALA A 1 352 ? -6.918 -0.272 0.654 1.00 91.69 352 ALA A C 1
ATOM 2590 O O . ALA A 1 352 ? -5.933 -0.140 1.385 1.00 91.69 352 ALA A O 1
ATOM 2591 N N . ILE A 1 353 ? -7.820 -1.231 0.848 1.00 92.44 353 ILE A N 1
ATOM 2592 C CA . ILE A 1 353 ? -7.719 -2.250 1.893 1.00 92.44 353 ILE A CA 1
ATOM 2593 C C . ILE A 1 353 ? -7.726 -3.619 1.214 1.00 92.44 353 ILE A C 1
ATOM 2595 O O . ILE A 1 353 ? -8.556 -3.872 0.337 1.00 92.44 353 ILE A O 1
ATOM 2599 N N . ARG A 1 354 ? -6.775 -4.479 1.587 1.00 89.88 354 ARG A N 1
ATOM 2600 C CA . ARG A 1 354 ? -6.581 -5.813 0.998 1.00 89.88 354 ARG A CA 1
ATOM 2601 C C . ARG A 1 354 ? -6.272 -6.851 2.061 1.00 89.88 354 ARG A C 1
ATOM 2603 O O . ARG A 1 354 ? -5.690 -6.524 3.097 1.00 89.88 354 ARG A O 1
ATOM 2610 N N . TRP A 1 355 ? -6.636 -8.101 1.793 1.00 89.50 355 TRP A N 1
ATOM 2611 C CA . TRP A 1 355 ? -6.183 -9.232 2.594 1.00 89.50 355 TRP A CA 1
ATOM 2612 C C . TRP A 1 355 ? -4.710 -9.507 2.327 1.00 89.50 355 TRP A C 1
ATOM 2614 O O . TRP A 1 355 ? -4.284 -9.642 1.188 1.00 89.50 355 TRP A O 1
ATOM 2624 N N . TYR A 1 356 ? -3.932 -9.623 3.395 1.00 88.75 356 TYR A N 1
ATOM 2625 C CA . TYR A 1 356 ? -2.524 -9.959 3.317 1.00 88.75 356 TYR A CA 1
ATOM 2626 C C . TYR A 1 356 ? -2.121 -10.803 4.526 1.00 88.75 356 TYR A C 1
ATOM 2628 O O . TYR A 1 356 ? -2.268 -10.377 5.675 1.00 88.75 356 TYR A O 1
ATOM 2636 N N . LYS A 1 357 ? -1.637 -12.025 4.265 1.00 87.00 357 LYS A N 1
ATOM 2637 C CA . LYS A 1 357 ? -1.231 -13.006 5.293 1.00 87.00 357 LYS A CA 1
ATOM 2638 C C . LYS A 1 357 ? -2.279 -13.163 6.416 1.00 87.00 357 LYS A C 1
ATOM 2640 O O . LYS A 1 357 ? -1.953 -13.141 7.600 1.00 87.00 357 LYS A O 1
ATOM 2645 N N . GLY A 1 358 ? -3.555 -13.282 6.037 1.00 87.38 358 GLY A N 1
ATOM 2646 C CA . GLY A 1 358 ? -4.669 -13.531 6.962 1.00 87.38 358 GLY A CA 1
ATOM 2647 C C . GLY A 1 358 ? -5.214 -12.310 7.713 1.00 87.38 358 GLY A C 1
ATOM 2648 O O . GLY A 1 358 ? -6.091 -12.482 8.554 1.00 87.38 358 GLY A O 1
ATOM 2649 N N . LYS A 1 359 ? -4.745 -11.086 7.423 1.00 91.50 359 LYS A N 1
ATOM 2650 C CA . LYS A 1 359 ? -5.324 -9.843 7.965 1.00 91.50 359 LYS A CA 1
ATOM 2651 C C . LYS A 1 359 ? -5.539 -8.789 6.887 1.00 91.50 359 LYS A C 1
ATOM 2653 O O . LYS A 1 359 ? -4.788 -8.726 5.920 1.00 91.50 359 LYS A O 1
ATOM 2658 N N . LEU A 1 360 ? -6.515 -7.915 7.092 1.00 93.12 360 LEU A N 1
ATOM 2659 C CA . LEU A 1 360 ? -6.689 -6.706 6.299 1.00 93.12 360 LEU A CA 1
ATOM 2660 C C . LEU A 1 360 ? -5.544 -5.723 6.565 1.00 93.12 360 LEU A C 1
ATOM 2662 O O . LEU A 1 360 ? -5.138 -5.510 7.714 1.00 93.12 360 LEU A O 1
ATOM 2666 N N . GLN A 1 361 ? -5.044 -5.112 5.495 1.00 92.00 361 GLN A N 1
ATOM 2667 C CA . GLN A 1 361 ? -3.966 -4.135 5.511 1.00 92.00 361 GLN A CA 1
ATOM 2668 C C . GLN A 1 361 ? -4.259 -2.985 4.544 1.00 92.00 361 GLN A C 1
ATOM 2670 O O . GLN A 1 361 ? -4.809 -3.185 3.462 1.00 92.00 361 GLN A O 1
ATOM 2675 N N . THR A 1 362 ? -3.834 -1.787 4.937 1.00 92.12 362 THR A N 1
ATOM 2676 C CA . THR A 1 362 ? -3.832 -0.592 4.096 1.00 92.12 362 THR A CA 1
ATOM 2677 C C . THR A 1 362 ? -2.745 -0.679 3.028 1.00 92.12 362 THR A C 1
ATOM 2679 O O . THR A 1 362 ? -1.562 -0.860 3.343 1.00 92.12 362 THR A O 1
ATOM 2682 N N . VAL A 1 363 ? -3.133 -0.517 1.767 1.00 91.94 363 VAL A N 1
ATOM 2683 C CA . VAL A 1 363 ? -2.218 -0.556 0.626 1.00 91.94 363 VAL A CA 1
ATOM 2684 C C . VAL A 1 363 ? -2.494 0.567 -0.362 1.00 91.94 363 VAL A C 1
ATOM 2686 O O . VAL A 1 363 ? -3.600 1.099 -0.465 1.00 91.94 363 VAL A O 1
ATOM 2689 N N . LYS A 1 364 ? -1.467 0.905 -1.129 1.00 92.31 364 LYS A N 1
ATOM 2690 C CA . LYS A 1 364 ? -1.574 1.740 -2.312 1.00 92.31 364 LYS A CA 1
ATOM 2691 C C . LYS A 1 364 ? -1.427 0.846 -3.548 1.00 92.31 364 LYS A C 1
ATOM 2693 O O . LYS A 1 364 ? -0.322 0.344 -3.768 1.00 92.31 364 LYS A O 1
ATOM 2698 N N . PRO A 1 365 ? -2.482 0.643 -4.350 1.00 91.12 365 PRO A N 1
ATOM 2699 C CA . PRO A 1 365 ? -2.370 -0.155 -5.562 1.00 91.12 365 PRO A CA 1
ATOM 2700 C C . PRO A 1 365 ? -1.550 0.586 -6.624 1.00 91.12 365 PRO A C 1
ATOM 2702 O O . PRO A 1 365 ? -1.614 1.812 -6.755 1.00 91.12 365 PRO A O 1
ATOM 2705 N N . LEU A 1 366 ? -0.746 -0.147 -7.386 1.00 91.56 366 LEU A N 1
ATOM 2706 C CA . LEU A 1 366 ? -0.116 0.323 -8.616 1.00 91.56 366 LEU A CA 1
ATOM 2707 C C . LEU A 1 366 ? -0.549 -0.587 -9.761 1.00 91.56 366 LEU A C 1
ATOM 2709 O O . LEU A 1 366 ? -0.154 -1.749 -9.827 1.00 91.56 366 LEU A O 1
ATOM 2713 N N . LEU A 1 367 ? -1.344 -0.043 -10.674 1.00 91.75 367 LEU A N 1
ATOM 2714 C CA . LEU A 1 367 ? -1.795 -0.769 -11.853 1.00 91.75 367 LEU A CA 1
ATOM 2715 C C . LEU A 1 367 ? -0.700 -0.725 -12.917 1.00 91.75 367 LEU A C 1
ATOM 2717 O O . LEU A 1 367 ? -0.066 0.312 -13.137 1.00 91.75 367 LEU A O 1
ATOM 2721 N N . THR A 1 368 ? -0.470 -1.849 -13.582 1.00 90.25 368 THR A N 1
ATOM 2722 C CA . THR A 1 368 ? 0.515 -1.949 -14.657 1.00 90.25 368 THR A CA 1
ATOM 2723 C C . THR A 1 368 ? -0.134 -2.474 -15.928 1.00 90.25 368 THR A C 1
ATOM 2725 O O . THR A 1 368 ? -1.090 -3.247 -15.887 1.00 90.25 368 THR A O 1
ATOM 2728 N N . ALA A 1 369 ? 0.384 -2.026 -17.067 1.00 90.50 369 ALA A N 1
ATOM 2729 C CA . ALA A 1 369 ? 0.046 -2.575 -18.370 1.00 90.50 369 ALA A CA 1
ATOM 2730 C C . ALA A 1 369 ? 1.340 -2.841 -19.148 1.00 90.50 369 ALA A C 1
ATOM 2732 O O . ALA A 1 369 ? 2.143 -1.932 -19.375 1.00 90.50 369 ALA A O 1
ATOM 2733 N N . TYR A 1 370 ? 1.598 -4.105 -19.480 1.00 92.12 370 TYR A N 1
ATOM 2734 C CA . TYR A 1 370 ? 2.860 -4.537 -20.088 1.00 92.12 370 TYR A CA 1
ATOM 2735 C C . TYR A 1 370 ? 2.692 -5.825 -20.901 1.00 92.12 370 TYR A C 1
ATOM 2737 O O . TYR A 1 370 ? 1.684 -6.516 -20.776 1.00 92.12 370 TYR A O 1
ATOM 2745 N N . TYR A 1 371 ? 3.691 -6.155 -21.725 1.00 93.69 371 TYR A N 1
ATOM 2746 C CA . TYR A 1 371 ? 3.704 -7.397 -22.500 1.00 93.69 371 TYR A CA 1
ATOM 2747 C C . TYR A 1 371 ? 4.587 -8.470 -21.877 1.00 93.69 371 TYR A C 1
ATOM 2749 O O . TYR A 1 371 ? 5.657 -8.192 -21.323 1.00 93.69 371 TYR A O 1
ATOM 2757 N N . GLY A 1 372 ? 4.158 -9.713 -22.046 1.00 94.81 372 GLY A N 1
ATOM 2758 C CA . GLY A 1 372 ? 4.883 -10.904 -21.641 1.00 94.81 372 GLY A CA 1
ATOM 2759 C C . GLY A 1 372 ? 4.878 -11.971 -22.727 1.00 94.81 372 GLY A C 1
ATOM 2760 O O . GLY A 1 372 ? 4.112 -11.903 -23.683 1.00 94.81 372 GLY A O 1
ATOM 2761 N N . ASP A 1 373 ? 5.751 -12.954 -22.563 1.00 94.75 373 ASP A N 1
ATOM 2762 C CA . ASP A 1 373 ? 5.768 -14.195 -23.327 1.00 94.75 373 ASP A CA 1
ATOM 2763 C C . ASP A 1 373 ? 5.234 -15.316 -22.431 1.00 94.75 373 ASP A C 1
ATOM 2765 O O . ASP A 1 373 ? 5.774 -15.574 -21.346 1.00 94.75 373 ASP A O 1
ATOM 2769 N N . TRP A 1 374 ? 4.129 -15.927 -22.844 1.00 96.31 374 TRP A N 1
ATOM 2770 C CA . TRP A 1 374 ? 3.397 -16.910 -22.061 1.00 96.31 374 TRP A CA 1
ATOM 2771 C C . TRP A 1 374 ? 4.004 -18.303 -22.222 1.00 96.31 374 TRP A C 1
ATOM 2773 O O . TRP A 1 374 ? 3.891 -18.954 -23.258 1.00 96.31 374 TRP A O 1
ATOM 2783 N N . ILE A 1 375 ? 4.653 -18.775 -21.159 1.00 94.81 375 ILE A N 1
ATOM 2784 C CA . ILE A 1 375 ? 5.435 -20.011 -21.183 1.00 94.81 375 ILE A CA 1
ATOM 2785 C C . ILE A 1 375 ? 4.546 -21.231 -20.929 1.00 94.81 375 ILE A C 1
ATOM 2787 O O . ILE A 1 375 ? 4.635 -22.223 -21.649 1.00 94.81 375 ILE A O 1
ATOM 2791 N N . SER A 1 376 ? 3.700 -21.185 -19.895 1.00 93.81 376 SER A N 1
ATOM 2792 C CA . SER A 1 376 ? 2.824 -22.302 -19.501 1.00 93.81 376 SER A CA 1
ATOM 2793 C C . SER A 1 376 ? 1.763 -21.871 -18.478 1.00 93.81 376 SER A C 1
ATOM 2795 O O . SER A 1 376 ? 1.812 -20.741 -17.996 1.00 93.81 376 SER A O 1
ATOM 2797 N N . GLY A 1 377 ? 0.830 -22.770 -18.141 1.00 93.81 377 GLY A N 1
ATOM 2798 C CA . GLY A 1 377 ? -0.199 -22.564 -17.108 1.00 93.81 377 GLY A CA 1
ATOM 2799 C C . GLY A 1 377 ? -1.299 -21.572 -17.500 1.00 93.81 377 GLY A C 1
ATOM 2800 O O . GLY A 1 377 ? -1.161 -20.847 -18.476 1.00 93.81 377 GLY A O 1
ATOM 2801 N N . THR A 1 378 ? -2.389 -21.534 -16.740 1.00 92.56 378 THR A N 1
ATOM 2802 C CA . THR A 1 378 ? -3.500 -20.567 -16.868 1.00 92.56 378 THR A CA 1
ATOM 2803 C C . THR A 1 378 ? -3.977 -20.165 -15.476 1.00 92.56 378 THR A C 1
ATOM 2805 O O . THR A 1 378 ? -3.631 -20.824 -14.487 1.00 92.56 378 THR A O 1
ATOM 2808 N N . GLY A 1 379 ? -4.779 -19.105 -15.376 1.00 92.44 379 GLY A N 1
ATOM 2809 C CA . GLY A 1 379 ? -5.177 -18.585 -14.069 1.00 92.44 379 GLY A CA 1
ATOM 2810 C C . GLY A 1 379 ? -3.950 -18.196 -13.242 1.00 92.44 379 GLY A C 1
ATOM 2811 O O . GLY A 1 379 ? -2.910 -17.832 -13.791 1.00 92.44 379 GLY A O 1
ATOM 2812 N N . ASP A 1 380 ? -4.013 -18.419 -11.934 1.00 90.12 380 ASP A N 1
ATOM 2813 C CA . ASP A 1 380 ? -2.908 -18.119 -11.010 1.00 90.12 380 ASP A CA 1
ATOM 2814 C C . ASP A 1 380 ? -1.669 -19.013 -11.185 1.00 90.12 380 ASP A C 1
ATOM 2816 O O . ASP A 1 380 ? -0.626 -18.770 -10.582 1.00 90.12 380 ASP A O 1
ATOM 2820 N N . THR A 1 381 ? -1.753 -20.052 -12.023 1.00 93.50 381 THR A N 1
ATOM 2821 C CA . THR A 1 381 ? -0.607 -20.915 -12.360 1.00 93.50 381 THR A CA 1
ATOM 2822 C C . THR A 1 381 ? 0.153 -20.445 -13.600 1.00 93.50 381 THR A C 1
ATOM 2824 O O . THR A 1 381 ? 1.132 -21.080 -13.997 1.00 93.50 381 THR A O 1
ATOM 2827 N N . ALA A 1 382 ? -0.294 -19.359 -14.241 1.00 94.12 382 ALA A N 1
ATOM 2828 C CA . ALA A 1 382 ? 0.325 -18.841 -15.450 1.00 94.12 382 ALA A CA 1
ATOM 2829 C C . ALA A 1 382 ? 1.777 -18.400 -15.201 1.00 94.12 382 ALA A C 1
ATOM 2831 O O . ALA A 1 382 ? 2.074 -17.582 -14.333 1.00 94.12 382 ALA A O 1
ATOM 2832 N N . ILE A 1 383 ? 2.693 -18.911 -16.023 1.00 94.25 383 ILE A N 1
ATOM 2833 C CA . ILE A 1 383 ? 4.094 -18.492 -16.052 1.00 94.25 383 ILE A CA 1
ATOM 2834 C C . ILE A 1 383 ? 4.281 -17.586 -17.261 1.00 94.25 383 ILE A C 1
ATOM 2836 O O . ILE A 1 383 ? 4.300 -18.044 -18.407 1.00 94.25 383 ILE A O 1
ATOM 2840 N N . ILE A 1 384 ? 4.439 -16.293 -16.993 1.00 93.75 384 ILE A N 1
ATOM 2841 C CA . ILE A 1 384 ? 4.615 -15.262 -18.012 1.00 93.75 384 ILE A CA 1
ATOM 2842 C C . ILE A 1 384 ? 5.966 -14.592 -17.798 1.00 93.75 384 ILE A C 1
ATOM 2844 O O . ILE A 1 384 ? 6.266 -14.072 -16.724 1.00 93.75 384 ILE A O 1
ATOM 2848 N N . ARG A 1 385 ? 6.796 -14.596 -18.838 1.00 91.06 385 ARG A N 1
ATOM 2849 C CA . ARG A 1 385 ? 8.101 -13.935 -18.838 1.00 91.06 385 ARG A CA 1
ATOM 2850 C C . ARG A 1 385 ? 7.940 -12.510 -19.376 1.00 91.06 385 ARG A C 1
ATOM 2852 O O . ARG A 1 385 ? 7.619 -12.370 -20.553 1.00 91.06 385 ARG A O 1
ATOM 2859 N N . PRO A 1 386 ? 8.192 -11.447 -18.589 1.00 89.75 386 PRO A N 1
ATOM 2860 C CA . PRO A 1 386 ? 8.060 -10.077 -19.081 1.00 89.75 386 PRO A CA 1
ATOM 2861 C C . PRO A 1 386 ? 8.988 -9.797 -20.270 1.00 89.75 386 PRO A C 1
ATOM 2863 O O . PRO A 1 386 ? 10.184 -10.108 -20.219 1.00 89.75 386 PRO A O 1
ATOM 2866 N N . ILE A 1 387 ? 8.455 -9.166 -21.317 1.00 86.19 387 ILE A N 1
ATOM 2867 C CA . ILE A 1 387 ? 9.229 -8.777 -22.499 1.00 86.19 387 ILE A CA 1
ATOM 2868 C C . ILE A 1 387 ? 9.935 -7.442 -22.206 1.00 86.19 387 ILE A C 1
ATOM 2870 O O . ILE A 1 387 ? 9.281 -6.473 -21.812 1.00 86.19 387 ILE A O 1
ATOM 2874 N N . PRO A 1 388 ? 11.267 -7.333 -22.390 1.00 78.62 388 PRO A N 1
ATOM 2875 C CA . PRO A 1 388 ? 11.978 -6.074 -22.185 1.00 78.62 388 PRO A CA 1
ATOM 2876 C C . PRO A 1 388 ? 11.421 -4.951 -23.067 1.00 78.62 388 PRO A C 1
ATOM 2878 O O . PRO A 1 388 ? 11.142 -5.157 -24.249 1.00 78.62 388 PRO A O 1
ATOM 2881 N N . LEU A 1 389 ? 11.327 -3.732 -22.535 1.00 76.69 389 LEU A N 1
ATOM 2882 C CA . LEU A 1 389 ? 10.673 -2.612 -23.220 1.00 76.69 389 LEU A CA 1
ATOM 2883 C C . LEU A 1 389 ? 11.343 -2.258 -24.548 1.00 76.69 389 LEU A C 1
ATOM 2885 O O . LEU A 1 389 ? 10.683 -1.808 -25.480 1.00 76.69 389 LEU A O 1
ATOM 2889 N N . ARG A 1 390 ? 12.660 -2.468 -24.661 1.00 73.69 390 ARG A N 1
ATOM 2890 C CA . ARG A 1 390 ? 13.372 -2.294 -25.938 1.00 73.69 390 ARG A CA 1
ATOM 2891 C C . ARG A 1 390 ? 12.885 -3.255 -27.026 1.00 73.69 390 ARG A C 1
ATOM 2893 O O . ARG A 1 390 ? 12.879 -2.870 -28.188 1.00 73.69 390 ARG A O 1
ATOM 2900 N N . MET A 1 391 ? 12.479 -4.466 -26.650 1.00 77.31 391 MET A N 1
ATOM 2901 C CA . MET A 1 391 ? 11.951 -5.465 -27.578 1.00 77.31 391 MET A CA 1
ATOM 2902 C C . MET A 1 391 ? 10.521 -5.128 -27.962 1.00 77.31 391 MET A C 1
ATOM 2904 O O . MET A 1 391 ? 10.191 -5.179 -29.137 1.00 77.31 391 MET A O 1
ATOM 2908 N N . VAL A 1 392 ? 9.713 -4.679 -26.996 1.00 80.31 392 VAL A N 1
ATOM 2909 C CA . VAL A 1 392 ? 8.377 -4.137 -27.276 1.00 80.31 392 VAL A CA 1
ATOM 2910 C C . VAL A 1 392 ? 8.480 -2.970 -28.263 1.00 80.31 392 VAL A C 1
ATOM 2912 O O . VAL A 1 392 ? 7.791 -2.961 -29.274 1.00 80.31 392 VAL A O 1
ATOM 2915 N N . ARG A 1 393 ? 9.401 -2.021 -28.042 1.00 77.12 393 ARG A N 1
ATOM 2916 C CA . ARG A 1 393 ? 9.656 -0.922 -28.989 1.00 77.12 393 ARG A CA 1
ATOM 2917 C C . ARG A 1 393 ? 10.064 -1.428 -30.370 1.00 77.12 393 ARG A C 1
ATOM 2919 O O . ARG A 1 393 ? 9.508 -0.945 -31.344 1.00 77.12 393 ARG A O 1
ATOM 2926 N N . LYS A 1 394 ? 10.994 -2.391 -30.446 1.00 75.31 394 LYS A N 1
ATOM 2927 C CA . LYS A 1 394 ? 11.453 -3.005 -31.707 1.00 75.31 394 LYS A CA 1
ATOM 2928 C C . LYS A 1 394 ? 10.310 -3.695 -32.461 1.00 75.31 394 LYS A C 1
ATOM 2930 O O . LYS A 1 394 ? 10.236 -3.575 -33.677 1.00 75.31 394 LYS A O 1
ATOM 2935 N N . ALA A 1 395 ? 9.417 -4.376 -31.747 1.00 79.00 395 ALA A N 1
ATOM 2936 C CA . ALA A 1 395 ? 8.246 -5.026 -32.326 1.00 79.00 395 ALA A CA 1
ATOM 2937 C C . ALA A 1 395 ? 7.187 -4.023 -32.816 1.00 79.00 395 ALA A C 1
ATOM 2939 O O . ALA A 1 395 ? 6.582 -4.222 -33.864 1.00 79.00 395 ALA A O 1
ATOM 2940 N N . LEU A 1 396 ? 6.970 -2.929 -32.076 1.00 76.31 396 LEU A N 1
ATOM 2941 C CA . LEU A 1 396 ? 5.901 -1.957 -32.341 1.00 76.31 396 LEU A CA 1
ATOM 2942 C C . LEU A 1 396 ? 6.341 -0.743 -33.194 1.00 76.31 396 LEU A C 1
ATOM 2944 O O . LEU A 1 396 ? 5.510 0.092 -33.561 1.00 76.31 396 LEU A O 1
ATOM 2948 N N . GLY A 1 397 ? 7.627 -0.610 -33.541 1.00 64.69 397 GLY A N 1
ATOM 2949 C CA . GLY A 1 397 ? 8.126 0.458 -34.410 1.00 64.69 397 GLY A CA 1
ATOM 2950 C C . GLY A 1 397 ? 9.627 0.407 -34.706 1.00 64.69 397 GLY A C 1
ATOM 2951 O O . GLY A 1 397 ? 10.405 -0.225 -34.001 1.00 64.69 397 GLY A O 1
ATOM 2952 N N . ASP A 1 398 ? 10.043 1.120 -35.756 1.00 45.44 398 ASP A N 1
ATOM 2953 C CA . ASP A 1 398 ? 11.456 1.300 -36.101 1.00 45.44 398 ASP A CA 1
ATOM 2954 C C . ASP A 1 398 ? 11.905 2.741 -35.784 1.00 45.44 398 ASP A C 1
ATOM 2956 O O . ASP A 1 398 ? 11.198 3.697 -36.105 1.00 45.44 398 ASP A O 1
ATOM 2960 N N . LYS A 1 399 ? 13.096 2.862 -35.182 1.00 43.84 399 LYS A N 1
ATOM 2961 C CA . LYS A 1 399 ? 13.818 4.057 -34.682 1.00 43.84 399 LYS A CA 1
ATOM 2962 C C . LYS A 1 399 ? 13.235 4.825 -33.484 1.00 43.84 399 LYS A C 1
ATOM 2964 O O . LYS A 1 399 ? 12.292 5.589 -33.607 1.00 43.84 399 LYS A O 1
ATOM 2969 N N . TYR A 1 400 ? 13.963 4.701 -32.369 1.00 40.53 400 TYR A N 1
ATOM 2970 C CA . TYR A 1 400 ? 14.375 5.631 -31.291 1.00 40.53 400 TYR A CA 1
ATOM 2971 C C . TYR A 1 400 ? 14.076 7.157 -31.339 1.00 40.53 400 TYR A C 1
ATOM 2973 O O . TYR A 1 400 ? 14.666 7.908 -30.563 1.00 40.53 400 TYR A O 1
ATOM 2981 N N . GLY A 1 401 ? 13.186 7.663 -32.186 1.00 36.16 401 GLY A N 1
ATOM 2982 C CA . GLY A 1 401 ? 12.661 9.016 -32.080 1.00 36.16 401 GLY A CA 1
ATOM 2983 C C . GLY A 1 401 ? 11.574 9.061 -31.015 1.00 36.16 401 GLY A C 1
ATOM 2984 O O . GLY A 1 401 ? 10.538 8.411 -31.141 1.00 36.16 401 GLY A O 1
ATOM 2985 N N . VAL A 1 402 ? 11.791 9.852 -29.968 1.00 36.81 402 VAL A N 1
ATOM 2986 C CA . VAL A 1 402 ? 10.701 10.306 -29.102 1.00 36.81 402 VAL A CA 1
ATOM 2987 C C . VAL A 1 402 ? 9.661 10.984 -30.006 1.00 36.81 402 VAL A C 1
ATOM 2989 O O . VAL A 1 402 ? 9.971 12.000 -30.619 1.00 36.81 402 VAL A O 1
ATOM 2992 N N . GLY A 1 403 ? 8.453 10.420 -30.120 1.00 38.72 403 GLY A N 1
ATOM 2993 C CA . GLY A 1 403 ? 7.303 11.132 -30.696 1.00 38.72 403 GLY A CA 1
ATOM 2994 C C . GLY A 1 403 ? 6.686 10.635 -32.010 1.00 38.72 403 GLY A C 1
ATOM 2995 O O . GLY A 1 403 ? 5.721 11.256 -32.439 1.00 38.72 403 GLY A O 1
ATOM 2996 N N . THR A 1 404 ? 7.119 9.531 -32.632 1.00 38.84 404 THR A N 1
ATOM 2997 C CA . THR A 1 404 ? 6.373 8.964 -33.787 1.00 38.84 404 THR A CA 1
ATOM 2998 C C . THR A 1 404 ? 6.372 7.431 -33.804 1.00 38.84 404 THR A C 1
ATOM 3000 O O . THR A 1 404 ? 7.299 6.827 -34.343 1.00 38.84 404 THR A O 1
ATOM 3003 N N . PRO A 1 405 ? 5.336 6.779 -33.238 1.00 42.50 405 PRO A N 1
ATOM 3004 C CA . PRO A 1 405 ? 5.106 5.340 -33.379 1.00 42.50 405 PRO A CA 1
ATOM 3005 C C . PRO A 1 405 ? 4.749 4.956 -34.824 1.00 42.50 405 PRO A C 1
ATOM 3007 O O . PRO A 1 405 ? 4.075 5.713 -35.523 1.00 42.50 405 PRO A O 1
ATOM 3010 N N . ARG A 1 406 ? 5.056 3.719 -35.236 1.00 44.50 406 ARG A N 1
ATOM 3011 C CA . ARG A 1 406 ? 4.467 3.074 -36.430 1.00 44.50 406 ARG A CA 1
ATOM 3012 C C . ARG A 1 406 ? 3.002 2.640 -36.218 1.00 44.50 406 ARG A C 1
ATOM 3014 O O . ARG A 1 406 ? 2.513 1.745 -36.900 1.00 44.50 406 ARG A O 1
ATOM 3021 N N . LEU A 1 407 ? 2.259 3.313 -35.335 1.00 49.03 407 LEU A N 1
ATOM 3022 C CA . LEU A 1 407 ? 0.808 3.118 -35.211 1.00 49.03 407 LEU A CA 1
ATOM 3023 C C . LEU A 1 407 ? 0.093 3.338 -36.555 1.00 49.03 407 LEU A C 1
ATOM 3025 O O . LEU A 1 407 ? -0.919 2.705 -36.802 1.00 49.03 407 LEU A O 1
ATOM 3029 N N . GLY A 1 408 ? 0.644 4.170 -37.450 1.00 45.44 408 GLY A N 1
ATOM 3030 C CA . GLY A 1 408 ? 0.070 4.415 -38.777 1.00 45.44 408 GLY A CA 1
ATOM 3031 C C . GLY A 1 408 ? 0.209 3.274 -39.799 1.00 45.44 408 GLY A C 1
ATOM 3032 O O . GLY A 1 408 ? -0.459 3.333 -40.826 1.00 45.44 408 GLY A O 1
ATOM 3033 N N . THR A 1 409 ? 1.068 2.266 -39.570 1.00 46.59 409 THR A N 1
ATOM 3034 C CA . THR A 1 409 ? 1.196 1.086 -40.461 1.00 46.59 409 THR A CA 1
ATOM 3035 C C . THR A 1 409 ? 0.465 -0.146 -39.945 1.00 46.59 409 THR A C 1
ATOM 3037 O O . THR A 1 409 ? 0.214 -1.069 -40.715 1.00 46.59 409 THR A O 1
ATOM 3040 N N . LEU A 1 410 ? 0.145 -0.181 -38.653 1.00 53.78 410 LEU A N 1
ATOM 3041 C CA . LEU A 1 410 ? -0.759 -1.188 -38.117 1.00 53.78 410 LEU A CA 1
ATOM 3042 C C . LEU A 1 410 ? -2.192 -0.792 -38.518 1.00 53.78 410 LEU A C 1
ATOM 3044 O O . LEU A 1 410 ? -2.515 0.396 -38.473 1.00 53.78 410 LEU A O 1
ATOM 3048 N N . PRO A 1 411 ? -3.076 -1.738 -38.881 1.00 51.09 411 PRO A N 1
ATOM 3049 C CA . PRO A 1 411 ? -4.484 -1.463 -39.169 1.00 51.09 411 PRO A CA 1
ATOM 3050 C C . PRO A 1 411 ? -5.275 -1.170 -37.879 1.00 51.09 411 PRO A C 1
ATOM 3052 O O . PRO A 1 411 ? -6.405 -1.614 -37.706 1.00 51.09 411 PRO A O 1
ATOM 3055 N N . VAL A 1 412 ? -4.681 -0.425 -36.949 1.00 50.00 412 VAL A N 1
ATOM 3056 C CA . VAL A 1 412 ? -5.367 0.156 -35.803 1.00 50.00 412 VAL A CA 1
ATOM 3057 C C . VAL A 1 412 ? -5.808 1.551 -36.191 1.00 50.00 412 VAL A C 1
ATOM 3059 O O . VAL A 1 412 ? -4.998 2.415 -36.509 1.00 50.00 412 VAL A O 1
ATOM 3062 N N . THR A 1 413 ? -7.113 1.790 -36.133 1.00 46.44 413 THR A N 1
ATOM 3063 C CA . THR A 1 413 ? -7.598 3.144 -35.872 1.00 46.44 413 THR A CA 1
ATOM 3064 C C . THR A 1 413 ? -7.514 3.282 -34.362 1.00 46.44 413 THR A C 1
ATOM 3066 O O . THR A 1 413 ? -8.334 2.642 -33.704 1.00 46.44 413 THR A O 1
ATOM 3069 N N . PRO A 1 414 ? -6.539 4.019 -33.793 1.00 47.16 414 PRO A N 1
ATOM 3070 C CA . PRO A 1 414 ? -6.462 4.171 -32.353 1.00 47.16 414 PRO A CA 1
ATOM 3071 C C . PRO A 1 414 ? -7.740 4.878 -31.935 1.00 47.16 414 PRO A C 1
ATOM 3073 O O . PRO A 1 414 ? -7.979 6.040 -32.274 1.00 47.16 414 PRO A O 1
ATOM 3076 N N . GLY A 1 415 ? -8.650 4.115 -31.358 1.00 38.91 415 GLY A N 1
ATOM 3077 C CA . GLY A 1 415 ? -10.047 4.472 -31.354 1.00 38.91 415 GLY A CA 1
ATOM 3078 C C . GLY A 1 415 ? -10.332 5.423 -30.214 1.00 38.91 415 GLY A C 1
ATOM 3079 O O . GLY A 1 415 ? -10.870 4.991 -29.206 1.00 38.91 415 GLY A O 1
ATOM 3080 N N . GLY A 1 416 ? -9.981 6.697 -30.383 1.00 41.84 416 GLY A N 1
ATOM 3081 C CA . GLY A 1 416 ? -10.173 7.719 -29.357 1.00 41.84 416 GLY A CA 1
ATOM 3082 C C . GLY A 1 416 ? -9.157 7.627 -28.220 1.00 41.84 416 GLY A C 1
ATOM 3083 O O . GLY A 1 416 ? -9.523 7.858 -27.073 1.00 41.84 416 GLY A O 1
ATOM 3084 N N . LEU A 1 417 ? -7.899 7.275 -28.523 1.00 46.84 417 LEU A N 1
ATOM 3085 C CA . LEU A 1 417 ? -6.819 7.344 -27.539 1.00 46.84 417 LEU A CA 1
ATOM 3086 C C . LEU A 1 417 ? -6.742 8.771 -26.979 1.00 46.84 417 LEU A C 1
ATOM 3088 O O . LEU A 1 417 ? -6.459 9.706 -27.729 1.00 46.84 417 LEU A O 1
ATOM 3092 N N . ASP A 1 418 ? -6.966 8.933 -25.672 1.00 48.44 418 ASP A N 1
ATOM 3093 C CA . ASP A 1 418 ? -6.511 10.118 -24.947 1.00 48.44 418 ASP A CA 1
ATOM 3094 C C . ASP A 1 418 ? -5.000 10.241 -25.207 1.00 48.44 418 ASP A C 1
ATOM 3096 O O . ASP A 1 418 ? -4.247 9.354 -24.785 1.00 48.44 418 ASP A O 1
ATOM 3100 N N . PRO A 1 419 ? -4.526 11.305 -25.885 1.00 48.41 419 PRO A N 1
ATOM 3101 C CA . PRO A 1 419 ? -3.102 11.502 -26.140 1.00 48.41 419 PRO A CA 1
ATOM 3102 C C . PRO A 1 419 ? -2.265 11.487 -24.855 1.00 48.41 419 PRO A C 1
ATOM 3104 O O . PRO A 1 419 ? -1.056 11.272 -24.916 1.00 48.41 419 PRO A O 1
ATOM 3107 N N . ALA A 1 420 ? -2.894 11.711 -23.694 1.00 45.38 420 ALA A N 1
ATOM 3108 C CA . ALA A 1 420 ? -2.235 11.706 -22.404 1.00 45.38 420 ALA A CA 1
ATOM 3109 C C . ALA A 1 420 ? -2.099 10.316 -21.759 1.00 45.38 420 ALA A C 1
ATOM 3111 O O . ALA A 1 420 ? -1.227 10.187 -20.907 1.00 45.38 420 ALA A O 1
ATOM 3112 N N . ASN A 1 421 ? -2.922 9.302 -22.076 1.00 53.62 421 ASN A N 1
ATOM 3113 C CA . ASN A 1 421 ? -2.763 7.918 -21.579 1.00 53.62 421 ASN A CA 1
ATOM 3114 C C . ASN A 1 421 ? -3.502 6.896 -22.464 1.00 53.62 421 ASN A C 1
ATOM 3116 O O . ASN A 1 421 ? -4.645 6.534 -22.175 1.00 53.62 421 ASN A O 1
ATOM 3120 N N . PRO A 1 422 ? -2.850 6.393 -23.514 1.00 64.88 422 PRO A N 1
ATOM 3121 C CA . PRO A 1 422 ? -3.389 5.308 -24.312 1.00 64.88 422 PRO A CA 1
ATOM 3122 C C . PRO A 1 422 ? -3.201 3.993 -23.551 1.00 64.88 422 PRO A C 1
ATOM 3124 O O . PRO A 1 422 ? -2.077 3.584 -23.293 1.00 64.88 422 PRO A O 1
ATOM 3127 N N . ILE A 1 423 ? -4.281 3.339 -23.137 1.00 77.69 423 ILE A N 1
ATOM 3128 C CA . ILE A 1 423 ? -4.224 1.954 -22.659 1.00 77.69 423 ILE A CA 1
ATOM 3129 C C . ILE A 1 423 ? -5.082 1.135 -23.626 1.00 77.69 423 ILE A C 1
ATOM 3131 O O . ILE A 1 423 ? -6.255 1.476 -23.776 1.00 77.69 423 ILE A O 1
ATOM 3135 N N . PRO A 1 424 ? -4.542 0.101 -24.299 1.00 81.94 424 PRO A N 1
ATOM 3136 C CA . PRO A 1 424 ? -5.312 -0.706 -25.239 1.00 81.94 424 PRO A CA 1
ATOM 3137 C C . PRO A 1 424 ? -6.500 -1.374 -24.542 1.00 81.94 424 PRO A C 1
ATOM 3139 O O . PRO A 1 424 ? -6.321 -2.126 -23.582 1.00 81.94 424 PRO A O 1
ATOM 3142 N N . PHE A 1 425 ? -7.708 -1.096 -25.031 1.00 86.19 425 PHE A N 1
ATOM 3143 C CA . PHE A 1 425 ? -8.950 -1.662 -24.492 1.00 86.19 425 PHE A CA 1
ATOM 3144 C C . PHE A 1 425 ? -9.864 -2.249 -25.574 1.00 86.19 425 PHE A C 1
ATOM 3146 O O . PHE A 1 425 ? -10.796 -2.983 -25.250 1.00 86.19 425 PHE A O 1
ATOM 3153 N N . LYS A 1 426 ? -9.608 -1.961 -26.859 1.00 86.62 426 LYS A N 1
ATOM 3154 C CA . LYS A 1 426 ? -10.372 -2.540 -27.970 1.00 86.62 426 LYS A CA 1
ATOM 3155 C C . LYS A 1 426 ? -9.810 -3.885 -28.383 1.00 86.62 426 LYS A C 1
ATOM 3157 O O . LYS A 1 426 ? -8.592 -4.054 -28.482 1.00 86.62 426 LYS A O 1
ATOM 3162 N N . LYS A 1 427 ? -10.691 -4.823 -28.730 1.00 89.25 427 LYS A N 1
ATOM 3163 C CA . LYS A 1 427 ? -10.287 -6.178 -29.140 1.00 89.25 427 LYS A CA 1
ATOM 3164 C C . LYS A 1 427 ? -9.368 -6.152 -30.365 1.00 89.25 427 LYS A C 1
ATOM 3166 O O . LYS A 1 427 ? -8.332 -6.811 -30.373 1.00 89.25 427 LYS A O 1
ATOM 3171 N N . ALA A 1 428 ? -9.702 -5.330 -31.361 1.00 84.31 428 ALA A N 1
ATOM 3172 C CA . ALA A 1 428 ? -8.905 -5.175 -32.579 1.00 84.31 428 ALA A CA 1
ATOM 3173 C C . ALA A 1 428 ? -7.515 -4.556 -32.326 1.00 84.31 428 ALA A C 1
ATOM 3175 O O . ALA A 1 428 ? -6.550 -4.923 -32.993 1.00 84.31 428 ALA A O 1
ATOM 3176 N N . GLU A 1 429 ? -7.398 -3.643 -31.355 1.00 81.94 429 GLU A N 1
ATOM 3177 C CA . GLU A 1 429 ? -6.116 -3.024 -30.992 1.00 81.94 429 GLU A CA 1
ATOM 3178 C C . GLU A 1 429 ? -5.195 -4.032 -30.315 1.00 81.94 429 GLU A C 1
ATOM 3180 O O . GLU A 1 429 ? -4.050 -4.201 -30.730 1.00 81.94 429 GLU A O 1
ATOM 3185 N N . ILE A 1 430 ? -5.717 -4.742 -29.313 1.00 88.94 430 ILE A N 1
ATOM 3186 C CA . ILE A 1 430 ? -4.974 -5.783 -28.602 1.00 88.94 430 ILE A CA 1
ATOM 3187 C C . ILE A 1 430 ? -4.517 -6.862 -29.590 1.00 88.94 430 ILE A C 1
ATOM 3189 O O . ILE A 1 430 ? -3.346 -7.235 -29.571 1.00 88.94 430 ILE A O 1
ATOM 3193 N N . LYS A 1 431 ? -5.393 -7.293 -30.510 1.00 90.62 431 LYS A N 1
ATOM 3194 C CA . LYS A 1 431 ? -5.054 -8.267 -31.556 1.00 90.62 431 LYS A CA 1
ATOM 3195 C C . LYS A 1 431 ? -3.850 -7.819 -32.380 1.00 90.62 431 LYS A C 1
ATOM 3197 O O . LYS A 1 431 ? -2.848 -8.526 -32.431 1.00 90.62 431 LYS A O 1
ATOM 3202 N N . ALA A 1 432 ? -3.923 -6.620 -32.959 1.00 84.94 432 ALA A N 1
ATOM 3203 C CA . ALA A 1 432 ? -2.864 -6.088 -33.811 1.00 84.94 432 ALA A CA 1
ATOM 3204 C C . ALA A 1 432 ? -1.521 -5.956 -33.070 1.00 84.94 432 ALA A C 1
ATOM 3206 O O . ALA A 1 432 ? -0.463 -6.195 -33.650 1.00 84.94 432 ALA A O 1
ATOM 3207 N N . LEU A 1 433 ? -1.552 -5.585 -31.786 1.00 86.81 433 LEU A N 1
ATOM 3208 C CA . LEU A 1 433 ? -0.352 -5.450 -30.960 1.00 86.81 433 LEU A CA 1
ATOM 3209 C C . LEU A 1 433 ? 0.278 -6.812 -30.629 1.00 86.81 433 LEU A C 1
ATOM 3211 O O . LEU A 1 433 ? 1.496 -6.960 -30.733 1.00 86.81 433 LEU A O 1
ATOM 3215 N N . LEU A 1 434 ? -0.532 -7.815 -30.275 1.00 92.75 434 LEU A N 1
ATOM 3216 C CA . LEU A 1 434 ? -0.047 -9.173 -30.012 1.00 92.75 434 LEU A CA 1
ATOM 3217 C C . LEU A 1 434 ? 0.515 -9.826 -31.279 1.00 92.75 434 LEU A C 1
ATOM 3219 O O . LEU A 1 434 ? 1.601 -10.401 -31.232 1.00 92.75 434 LEU A O 1
ATOM 3223 N N . GLU A 1 435 ? -0.159 -9.671 -32.421 1.00 90.25 435 GLU A N 1
ATOM 3224 C CA . GLU A 1 435 ? 0.339 -10.142 -33.719 1.00 90.25 435 GLU A CA 1
ATOM 3225 C C . GLU A 1 435 ? 1.669 -9.470 -34.089 1.00 90.25 435 GLU A C 1
ATOM 3227 O O . GLU A 1 435 ? 2.594 -10.138 -34.550 1.00 90.25 435 GLU A O 1
ATOM 3232 N N . ALA A 1 436 ? 1.810 -8.159 -33.862 1.00 86.44 436 ALA A N 1
ATOM 3233 C CA . ALA A 1 436 ? 3.057 -7.447 -34.136 1.00 86.44 436 ALA A CA 1
ATOM 3234 C C . ALA A 1 436 ? 4.228 -7.979 -33.293 1.00 86.44 436 ALA A C 1
ATOM 3236 O O . ALA A 1 436 ? 5.333 -8.133 -33.807 1.00 86.44 436 ALA A O 1
ATOM 3237 N N . ILE A 1 437 ? 3.990 -8.292 -32.016 1.00 88.56 437 ILE A N 1
ATOM 3238 C CA . ILE A 1 437 ? 5.018 -8.843 -31.123 1.00 88.56 437 ILE A CA 1
ATOM 3239 C C . ILE A 1 437 ? 5.362 -10.288 -31.490 1.00 88.56 437 ILE A C 1
ATOM 3241 O O . ILE A 1 437 ? 6.545 -10.619 -31.543 1.00 88.56 437 ILE A O 1
ATOM 3245 N N . GLY A 1 438 ? 4.363 -11.126 -31.777 1.00 91.00 438 GLY A N 1
ATOM 3246 C CA . GLY A 1 438 ? 4.575 -12.533 -32.139 1.00 91.00 438 GLY A CA 1
ATOM 3247 C C . GLY A 1 438 ? 5.287 -12.723 -33.480 1.00 91.00 438 GLY A C 1
ATOM 3248 O O . GLY A 1 438 ? 5.982 -13.712 -33.668 1.00 91.00 438 GLY A O 1
ATOM 3249 N N . ASN A 1 439 ? 5.168 -11.757 -34.396 1.00 88.00 439 ASN A N 1
ATOM 3250 C CA . ASN A 1 439 ? 5.845 -11.782 -35.696 1.00 88.00 439 ASN A CA 1
ATOM 3251 C C . ASN A 1 439 ? 7.226 -11.097 -35.691 1.00 88.00 439 ASN A C 1
ATOM 3253 O O . ASN A 1 439 ? 7.897 -11.054 -36.726 1.00 88.00 439 ASN A O 1
ATOM 3257 N N . ALA A 1 440 ? 7.648 -10.510 -34.567 1.00 83.44 440 ALA A N 1
ATOM 3258 C CA . ALA A 1 440 ? 8.894 -9.758 -34.478 1.00 83.44 440 ALA A CA 1
ATOM 3259 C C . AL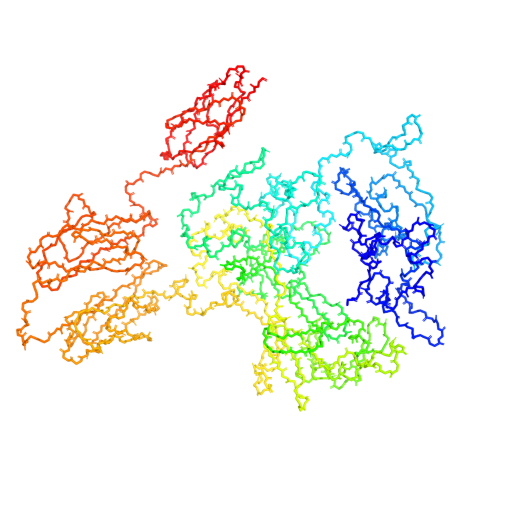A A 1 440 ? 10.062 -10.626 -33.993 1.00 83.44 440 ALA A C 1
ATOM 3261 O O . ALA A 1 440 ? 9.913 -11.482 -33.122 1.00 83.44 440 ALA A O 1
ATOM 3262 N N . ASN A 1 441 ? 11.259 -10.344 -34.513 1.00 80.56 441 ASN A N 1
ATOM 3263 C CA . ASN A 1 441 ? 12.486 -11.056 -34.168 1.00 80.56 441 ASN A CA 1
ATOM 3264 C C . ASN A 1 441 ? 13.588 -10.127 -33.626 1.00 80.56 441 ASN A C 1
ATOM 3266 O O . ASN A 1 441 ? 13.654 -8.934 -33.936 1.00 80.56 441 ASN A O 1
ATOM 3270 N N . ASP A 1 442 ? 14.481 -10.677 -32.804 1.00 73.00 442 ASP A N 1
ATOM 3271 C CA . ASP A 1 442 ? 15.724 -10.062 -32.370 1.00 73.00 442 ASP A CA 1
ATOM 3272 C C . ASP A 1 442 ? 16.943 -10.685 -33.060 1.00 73.00 442 ASP A C 1
ATOM 3274 O O . ASP A 1 442 ? 17.598 -11.590 -32.556 1.00 73.00 442 ASP A O 1
ATOM 3278 N N . THR A 1 443 ? 17.298 -10.123 -34.212 1.00 62.97 443 THR A N 1
ATOM 3279 C CA . THR A 1 443 ? 18.490 -10.460 -35.014 1.00 62.97 443 THR A CA 1
ATOM 3280 C C . THR A 1 443 ? 19.843 -10.198 -34.336 1.00 62.97 443 THR A C 1
ATOM 3282 O O . THR A 1 443 ? 20.883 -10.408 -34.953 1.00 62.97 443 THR A O 1
ATOM 3285 N N . ALA A 1 444 ? 19.867 -9.729 -33.083 1.00 54.53 444 ALA A N 1
ATOM 3286 C CA . ALA A 1 444 ? 21.102 -9.468 -32.344 1.00 54.53 444 ALA A CA 1
ATOM 3287 C C . ALA A 1 444 ? 21.819 -10.750 -31.877 1.00 54.53 444 ALA A C 1
ATOM 3289 O O . ALA A 1 444 ? 22.969 -10.673 -31.434 1.00 54.53 444 ALA A O 1
ATOM 3290 N N . ASN A 1 445 ? 21.168 -11.916 -31.963 1.00 49.47 445 ASN A N 1
ATOM 3291 C CA . ASN A 1 445 ? 21.795 -13.198 -31.674 1.00 49.47 445 ASN A CA 1
ATOM 3292 C C . ASN A 1 445 ? 22.687 -13.637 -32.855 1.00 49.47 445 ASN A C 1
ATOM 3294 O O . ASN A 1 445 ? 22.181 -13.832 -33.960 1.00 49.47 445 ASN A O 1
ATOM 3298 N N . PRO A 1 446 ? 24.009 -13.797 -32.658 1.00 46.75 446 PRO A N 1
ATOM 3299 C CA . PRO A 1 446 ? 24.916 -14.206 -33.727 1.00 46.75 446 PRO A CA 1
ATOM 3300 C C . PRO A 1 446 ? 24.783 -15.688 -34.112 1.00 46.75 446 PRO A C 1
ATOM 3302 O O . PRO A 1 446 ? 25.435 -16.100 -35.070 1.00 46.75 446 PRO A O 1
ATOM 3305 N N . ASP A 1 447 ? 24.000 -16.485 -33.377 1.00 48.97 447 ASP A N 1
ATOM 3306 C CA . ASP A 1 447 ? 23.742 -17.890 -33.691 1.00 48.97 447 ASP A CA 1
ATOM 3307 C C . ASP A 1 447 ? 22.607 -18.030 -34.729 1.00 48.97 447 ASP A C 1
ATOM 3309 O O . ASP A 1 447 ? 21.444 -17.773 -34.409 1.00 48.97 447 ASP A O 1
ATOM 3313 N N . PRO A 1 448 ? 22.901 -18.465 -35.969 1.00 54.09 448 PRO A N 1
ATOM 3314 C CA . PRO A 1 448 ? 21.889 -18.664 -37.003 1.00 54.09 448 PRO A CA 1
ATOM 3315 C C . PRO A 1 448 ? 20.931 -19.835 -36.721 1.00 54.09 448 PRO A C 1
ATOM 3317 O O . PRO A 1 448 ? 19.938 -19.968 -37.432 1.00 54.09 448 PRO A O 1
ATOM 3320 N N . ALA A 1 449 ? 21.211 -20.686 -35.725 1.00 57.34 449 ALA A N 1
ATOM 3321 C CA . ALA A 1 449 ? 20.335 -21.780 -35.302 1.00 57.34 449 ALA A CA 1
ATOM 3322 C C . ALA A 1 449 ? 19.399 -21.402 -34.139 1.00 57.34 449 ALA A C 1
ATOM 3324 O O . ALA A 1 449 ? 18.522 -22.189 -33.775 1.00 57.34 449 ALA A O 1
ATOM 3325 N N . ALA A 1 450 ? 19.574 -20.223 -33.540 1.00 61.47 450 ALA A N 1
ATOM 3326 C CA . ALA A 1 450 ? 18.763 -19.798 -32.414 1.00 61.47 450 ALA A CA 1
ATOM 3327 C C . ALA A 1 450 ? 17.392 -19.280 -32.863 1.00 61.47 450 ALA A C 1
ATOM 3329 O O . ALA A 1 450 ? 17.271 -18.578 -33.869 1.00 61.47 450 ALA A O 1
ATOM 3330 N N . ASN A 1 451 ? 16.357 -19.589 -32.074 1.00 66.88 451 ASN A N 1
ATOM 3331 C CA . ASN A 1 451 ? 15.082 -18.905 -32.226 1.00 66.88 451 ASN A CA 1
ATOM 3332 C C . ASN A 1 451 ? 15.280 -17.421 -31.874 1.00 66.88 451 ASN A C 1
ATOM 3334 O O . ASN A 1 451 ? 15.622 -17.090 -30.736 1.00 66.88 451 ASN A O 1
ATOM 3338 N N . ASN A 1 452 ? 15.074 -16.556 -32.865 1.00 74.88 452 ASN A N 1
ATOM 3339 C CA . ASN A 1 452 ? 15.183 -15.113 -32.721 1.00 74.88 452 ASN A CA 1
ATOM 3340 C C . ASN A 1 452 ? 13.835 -14.452 -32.421 1.00 74.88 452 ASN A C 1
ATOM 3342 O O . ASN A 1 452 ? 13.798 -13.234 -32.333 1.00 74.88 452 ASN A O 1
ATOM 3346 N N . ASP A 1 453 ? 12.740 -15.191 -32.270 1.00 82.50 453 ASP A N 1
ATOM 3347 C CA . ASP A 1 453 ? 11.433 -14.623 -31.940 1.00 82.50 453 ASP A CA 1
ATOM 3348 C C . ASP A 1 453 ? 11.507 -13.817 -30.636 1.00 82.50 453 ASP A C 1
ATOM 3350 O O . ASP A 1 453 ? 12.080 -14.251 -29.632 1.00 82.50 453 ASP A O 1
ATOM 3354 N N . ILE A 1 454 ? 10.913 -12.622 -30.640 1.00 83.06 454 ILE A N 1
ATOM 3355 C CA . ILE A 1 454 ? 10.830 -11.782 -29.439 1.00 83.06 454 ILE A CA 1
ATOM 3356 C C . ILE A 1 454 ? 9.934 -12.439 -28.383 1.00 83.06 454 ILE A C 1
ATOM 3358 O O . ILE A 1 454 ? 10.236 -12.370 -27.188 1.00 83.06 454 ILE A O 1
ATOM 3362 N N . ALA A 1 455 ? 8.843 -13.063 -28.821 1.00 90.00 455 ALA A N 1
ATOM 3363 C CA . ALA A 1 455 ? 7.946 -13.858 -27.999 1.00 90.00 455 ALA A CA 1
ATOM 3364 C C . ALA A 1 455 ? 7.320 -14.956 -28.854 1.00 90.00 455 ALA A C 1
ATOM 3366 O O . ALA A 1 455 ? 6.947 -14.709 -29.997 1.00 90.00 455 ALA A O 1
ATOM 3367 N N . VAL A 1 456 ? 7.167 -16.147 -28.280 1.00 91.00 456 VAL A N 1
ATOM 3368 C CA . VAL A 1 456 ? 6.514 -17.274 -28.958 1.00 91.00 456 VAL A CA 1
ATOM 3369 C C . VAL A 1 456 ? 5.002 -17.196 -28.758 1.00 91.00 456 VAL A C 1
ATOM 3371 O O . VAL A 1 456 ? 4.231 -17.489 -29.667 1.00 91.00 456 VAL A O 1
ATOM 3374 N N . ARG A 1 457 ? 4.563 -16.788 -27.561 1.00 94.00 457 ARG A N 1
ATOM 3375 C CA . ARG A 1 457 ? 3.149 -16.631 -27.196 1.00 94.00 457 ARG A CA 1
ATOM 3376 C C . ARG A 1 457 ? 2.961 -15.270 -26.527 1.00 94.00 457 ARG A C 1
ATOM 3378 O O . ARG A 1 457 ? 2.910 -15.198 -25.297 1.00 94.00 457 ARG A O 1
ATOM 3385 N N . PRO A 1 458 ? 2.921 -14.176 -27.304 1.00 96.06 458 PRO A N 1
ATOM 3386 C CA . PRO A 1 458 ? 2.787 -12.841 -26.745 1.00 96.06 458 PRO A CA 1
ATOM 3387 C C . PRO A 1 458 ? 1.455 -12.694 -26.009 1.00 96.06 458 PRO A C 1
ATOM 3389 O O . PRO A 1 458 ? 0.407 -13.123 -26.494 1.00 96.06 458 PRO A O 1
ATOM 3392 N N . VAL A 1 459 ? 1.504 -12.041 -24.853 1.00 97.62 459 VAL A N 1
ATOM 3393 C CA . VAL A 1 459 ? 0.332 -11.686 -24.052 1.00 97.62 459 VAL A CA 1
ATOM 3394 C C . VAL A 1 459 ? 0.412 -10.241 -23.583 1.00 97.62 459 VAL A C 1
ATOM 3396 O O . VAL A 1 459 ? 1.502 -9.711 -23.354 1.00 97.62 459 VAL A O 1
ATOM 3399 N N . LEU A 1 460 ? -0.749 -9.612 -23.421 1.00 95.75 460 LEU A N 1
ATOM 3400 C CA . LEU A 1 460 ? -0.905 -8.305 -22.792 1.00 95.75 460 LEU A CA 1
ATOM 3401 C C . LEU A 1 460 ? -1.451 -8.519 -21.381 1.00 95.75 460 LEU A C 1
ATOM 3403 O O . LEU A 1 460 ? -2.482 -9.157 -21.200 1.00 95.75 460 LEU A O 1
ATOM 3407 N N . ILE A 1 461 ? -0.767 -7.966 -20.388 1.00 95.19 461 ILE A N 1
ATOM 3408 C CA . ILE A 1 461 ? -1.138 -8.057 -18.980 1.00 95.19 461 ILE A CA 1
ATOM 3409 C C . ILE A 1 461 ? -1.665 -6.694 -18.555 1.00 95.19 461 ILE A C 1
ATOM 3411 O O . ILE A 1 461 ? -0.934 -5.707 -18.671 1.00 95.19 461 ILE A O 1
ATOM 3415 N N . ARG A 1 462 ? -2.914 -6.628 -18.084 1.00 92.69 462 ARG A N 1
ATOM 3416 C CA . ARG A 1 462 ? -3.512 -5.425 -17.483 1.00 92.69 462 ARG A CA 1
ATOM 3417 C C . ARG A 1 462 ? -4.802 -5.764 -16.739 1.00 92.69 462 ARG A C 1
ATOM 3419 O O . ARG A 1 462 ? -5.559 -6.612 -17.196 1.00 92.69 462 ARG A O 1
ATOM 3426 N N . ALA A 1 463 ? -5.080 -5.017 -15.669 1.00 88.88 463 ALA A N 1
ATOM 3427 C CA . ALA A 1 463 ? -6.358 -5.050 -14.951 1.00 88.88 463 ALA A CA 1
ATOM 3428 C C . ALA A 1 463 ? -6.825 -6.481 -14.621 1.00 88.88 463 ALA A C 1
ATOM 3430 O O . ALA A 1 463 ? -7.883 -6.905 -15.077 1.00 88.88 463 ALA A O 1
ATOM 3431 N N . GLU A 1 464 ? -5.977 -7.233 -13.909 1.00 90.69 464 GLU A N 1
ATOM 3432 C CA . GLU A 1 464 ? -6.242 -8.609 -13.442 1.00 90.69 464 GLU A CA 1
ATOM 3433 C C . GLU A 1 464 ? -6.415 -9.652 -14.560 1.00 90.69 464 GLU A C 1
ATOM 3435 O O . GLU A 1 464 ? -6.598 -10.835 -14.287 1.00 90.69 464 GLU A O 1
ATOM 3440 N N . LYS A 1 465 ? -6.243 -9.250 -15.825 1.00 94.50 465 LYS A N 1
ATOM 3441 C CA . LYS A 1 465 ? -6.432 -10.094 -17.006 1.00 94.50 465 LYS A CA 1
ATOM 3442 C C . LYS A 1 465 ? -5.157 -10.255 -17.828 1.00 94.50 465 LYS A C 1
ATOM 3444 O O . LYS A 1 465 ? -4.350 -9.332 -17.992 1.00 94.50 465 LYS A O 1
ATOM 3449 N N . VAL A 1 466 ? -5.022 -11.448 -18.400 1.00 97.25 466 VAL A N 1
ATOM 3450 C CA . VAL A 1 466 ? -4.004 -11.810 -19.387 1.00 97.25 466 VAL A CA 1
ATOM 3451 C C . VAL A 1 466 ? -4.700 -12.019 -20.725 1.00 97.25 466 VAL A C 1
ATOM 3453 O O . VAL A 1 466 ? -5.413 -13.001 -20.909 1.00 97.25 466 VAL A O 1
ATOM 3456 N N . TYR A 1 467 ? -4.488 -11.093 -21.655 1.00 97.44 467 TYR A N 1
ATOM 3457 C CA . TYR A 1 467 ? -5.050 -11.138 -23.002 1.00 97.44 467 TYR A CA 1
ATOM 3458 C C . TYR A 1 467 ? -4.088 -11.869 -23.937 1.00 97.44 467 TYR A C 1
ATOM 3460 O O . TYR A 1 467 ? -2.895 -11.550 -23.974 1.00 97.44 467 TYR A O 1
ATOM 3468 N N . TYR A 1 468 ? -4.603 -12.822 -24.706 1.00 97.31 468 TYR A N 1
ATOM 3469 C CA . TYR A 1 468 ? -3.829 -13.680 -25.602 1.00 97.31 468 TYR A CA 1
ATOM 3470 C C . TYR A 1 468 ? -4.572 -13.911 -26.922 1.00 97.31 468 TYR A C 1
ATOM 3472 O O . TYR A 1 468 ? -5.769 -13.653 -27.020 1.00 97.31 468 TYR A O 1
ATOM 3480 N N . LEU A 1 469 ? -3.856 -14.401 -27.938 1.00 97.00 469 LEU A N 1
ATOM 3481 C CA . LEU A 1 469 ? -4.457 -14.901 -29.177 1.00 97.00 469 LEU A CA 1
ATOM 3482 C C . LEU A 1 469 ? -4.723 -16.402 -29.044 1.00 97.00 469 LEU A C 1
ATOM 3484 O O . LEU A 1 469 ? -3.796 -17.161 -28.749 1.00 97.00 469 LEU A O 1
ATOM 3488 N N . ASN A 1 470 ? -5.968 -16.825 -29.248 1.00 94.62 470 ASN A N 1
ATOM 3489 C CA . ASN A 1 470 ? -6.334 -18.239 -29.304 1.00 94.62 470 ASN A CA 1
ATOM 3490 C C . ASN A 1 470 ? -5.865 -18.893 -30.625 1.00 94.62 470 ASN A C 1
ATOM 3492 O O . ASN A 1 470 ? -5.297 -18.234 -31.499 1.00 94.62 470 ASN A O 1
ATOM 3496 N N . ASP A 1 471 ? -6.131 -20.190 -30.798 1.00 92.69 471 ASP A N 1
ATOM 3497 C CA . ASP A 1 471 ? -5.654 -20.976 -31.950 1.00 92.69 471 ASP A CA 1
ATOM 3498 C C . ASP A 1 471 ? -6.170 -20.480 -33.315 1.00 92.69 471 ASP A C 1
ATOM 3500 O O . ASP A 1 471 ? -5.591 -20.801 -34.354 1.00 92.69 471 ASP A O 1
ATOM 3504 N N . VAL A 1 472 ? -7.249 -19.690 -33.333 1.00 92.69 472 VAL A N 1
ATOM 3505 C CA . VAL A 1 472 ? -7.808 -19.080 -34.552 1.00 92.69 472 VAL A CA 1
ATOM 3506 C C . VAL A 1 472 ? -7.409 -17.608 -34.719 1.00 92.69 472 VAL A C 1
ATOM 3508 O O . VAL A 1 472 ? -7.889 -16.939 -35.634 1.00 92.69 472 VAL A O 1
ATOM 3511 N N . GLY A 1 473 ? -6.516 -17.099 -33.865 1.00 92.31 473 GLY A N 1
ATOM 3512 C CA . GLY A 1 473 ? -6.012 -15.727 -33.910 1.00 92.31 473 GLY A CA 1
ATOM 3513 C C . GLY A 1 473 ? -6.982 -14.684 -33.351 1.00 92.31 473 GLY A C 1
ATOM 3514 O O . GLY A 1 473 ? -6.859 -13.505 -33.672 1.00 92.31 473 GLY A O 1
ATOM 3515 N N . GLU A 1 474 ? -7.966 -15.081 -32.545 1.00 95.06 474 GLU A N 1
ATOM 3516 C CA . GLU A 1 474 ? -8.871 -14.155 -31.860 1.00 95.06 474 GLU A CA 1
ATOM 3517 C C . GLU A 1 474 ? -8.396 -13.853 -30.441 1.00 95.06 474 GLU A C 1
ATOM 3519 O O . GLU A 1 474 ? -7.809 -14.702 -29.773 1.00 95.06 474 GLU A O 1
ATOM 3524 N N . VAL A 1 475 ? -8.650 -12.624 -29.981 1.00 95.69 475 VAL A N 1
ATOM 3525 C CA . VAL A 1 475 ? -8.295 -12.216 -28.618 1.00 95.69 475 VAL A CA 1
ATOM 3526 C C . VAL A 1 475 ? -9.289 -12.801 -27.628 1.00 95.69 475 VAL A C 1
ATOM 3528 O O . VAL A 1 475 ? -10.495 -12.570 -27.750 1.00 95.69 475 VAL A O 1
ATOM 3531 N N . GLU A 1 476 ? -8.744 -13.481 -26.633 1.00 96.38 476 GLU A N 1
ATOM 3532 C CA . GLU A 1 476 ? -9.425 -13.932 -25.424 1.00 96.38 476 GLU A CA 1
ATOM 3533 C C . GLU A 1 476 ? -8.630 -13.468 -24.201 1.00 96.38 476 GLU A C 1
ATOM 3535 O O . GLU A 1 476 ? -7.509 -12.958 -24.324 1.00 96.38 476 GLU A O 1
ATOM 3540 N N . PHE A 1 477 ? -9.200 -13.633 -23.010 1.00 96.44 477 PHE A N 1
ATOM 3541 C CA . PHE A 1 477 ? -8.477 -13.397 -21.770 1.00 96.44 477 PHE A CA 1
ATOM 3542 C C . PHE A 1 477 ? -8.815 -14.431 -20.701 1.00 96.44 477 PHE A C 1
ATOM 3544 O O . PHE A 1 477 ? -9.865 -15.064 -20.730 1.00 96.44 477 PHE A O 1
ATOM 3551 N N . PHE A 1 478 ? -7.924 -14.557 -19.724 1.00 95.25 478 PHE A N 1
ATOM 3552 C CA . PHE A 1 478 ? -8.214 -15.197 -18.445 1.00 95.25 478 PHE A CA 1
ATOM 3553 C C . PHE A 1 478 ? -7.756 -14.291 -17.298 1.00 95.25 478 PHE A C 1
ATOM 3555 O O . PHE A 1 478 ? -6.832 -13.489 -17.464 1.00 95.25 478 PHE A O 1
ATOM 3562 N N . GLU A 1 479 ? -8.403 -14.412 -16.142 1.00 93.25 479 GLU A N 1
ATOM 3563 C CA . GLU A 1 479 ? -7.999 -13.719 -14.913 1.00 93.25 479 GLU A CA 1
ATOM 3564 C C . GLU A 1 479 ? -6.805 -14.421 -14.265 1.00 93.25 479 GLU A C 1
ATOM 3566 O O . GLU A 1 479 ? -6.691 -15.643 -14.344 1.00 93.25 479 GLU A O 1
ATOM 3571 N N . SER A 1 480 ? -5.883 -13.668 -13.667 1.00 92.81 480 SER A N 1
ATOM 3572 C CA . SER A 1 480 ? -4.673 -14.237 -13.063 1.00 92.81 480 SER A CA 1
ATOM 3573 C C . SER A 1 480 ? -3.998 -13.262 -12.103 1.00 92.81 480 SER A C 1
ATOM 3575 O O . SER A 1 480 ? -3.772 -12.105 -12.465 1.00 92.81 480 SER A O 1
ATOM 3577 N N . ALA A 1 481 ? -3.502 -13.771 -10.972 1.00 88.06 481 ALA A N 1
ATOM 3578 C CA . ALA A 1 481 ? -2.703 -13.018 -10.002 1.00 88.06 481 ALA A CA 1
ATOM 3579 C C . ALA A 1 481 ? -1.488 -12.280 -10.611 1.00 88.06 481 ALA A C 1
ATOM 3581 O O . ALA A 1 481 ? -1.090 -11.216 -10.147 1.00 88.06 481 ALA A O 1
ATOM 3582 N N . VAL A 1 482 ? -0.907 -12.783 -11.712 1.00 88.00 482 VAL A N 1
ATOM 3583 C CA . VAL A 1 482 ? 0.190 -12.105 -12.453 1.00 88.00 482 VAL A CA 1
ATOM 3584 C C . VAL A 1 482 ? -0.206 -10.713 -12.984 1.00 88.00 482 VAL A C 1
ATOM 3586 O O . VAL A 1 482 ? 0.659 -9.876 -13.268 1.00 88.00 482 VAL A O 1
ATOM 3589 N N . ALA A 1 483 ? -1.507 -10.474 -13.150 1.00 90.56 483 ALA A N 1
ATOM 3590 C CA . ALA A 1 483 ? -2.086 -9.247 -13.674 1.00 90.56 483 ALA A CA 1
ATOM 3591 C C . ALA A 1 483 ? -2.701 -8.344 -12.588 1.00 90.56 483 ALA A C 1
ATOM 3593 O O . ALA A 1 483 ? -3.225 -7.276 -12.922 1.00 90.56 483 ALA A O 1
ATOM 3594 N N . GLU A 1 484 ? -2.648 -8.756 -11.317 1.00 89.31 484 GLU A N 1
ATOM 3595 C CA . GLU A 1 484 ? -3.127 -7.965 -10.182 1.00 89.31 484 GLU A CA 1
ATOM 3596 C C . GLU A 1 484 ? -2.344 -6.659 -10.009 1.00 89.31 484 GLU A C 1
ATOM 3598 O O . GLU A 1 484 ? -1.223 -6.469 -10.505 1.00 89.31 484 GLU A O 1
ATOM 3603 N N . SER A 1 485 ? -2.950 -5.723 -9.275 1.00 89.62 485 SER A N 1
ATOM 3604 C CA . SER A 1 485 ? -2.256 -4.509 -8.874 1.00 89.62 485 SER A CA 1
ATOM 3605 C C . SER A 1 485 ? -1.049 -4.832 -7.999 1.00 89.62 485 SER A C 1
ATOM 3607 O O . SER A 1 485 ? -1.076 -5.662 -7.095 1.00 89.62 485 SER A O 1
ATOM 3609 N N . HIS A 1 486 ? 0.032 -4.099 -8.233 1.00 89.88 486 HIS A N 1
ATOM 3610 C CA . HIS A 1 486 ? 1.189 -4.127 -7.359 1.00 89.88 486 HIS A CA 1
ATOM 3611 C C . HIS A 1 486 ? 0.889 -3.288 -6.120 1.00 89.88 486 HIS A C 1
ATOM 3613 O O . HIS A 1 486 ? 0.992 -2.058 -6.140 1.00 89.88 486 HIS A O 1
ATOM 3619 N N . ASP A 1 487 ? 0.502 -3.955 -5.044 1.00 90.50 487 ASP A N 1
ATOM 3620 C CA . ASP A 1 487 ? 0.082 -3.285 -3.825 1.00 90.50 487 ASP A CA 1
ATOM 3621 C C . ASP A 1 487 ? 1.284 -2.917 -2.958 1.00 90.50 487 ASP A C 1
ATOM 3623 O O . ASP A 1 487 ? 2.083 -3.768 -2.571 1.00 90.50 487 ASP A O 1
ATOM 3627 N N . PHE A 1 488 ? 1.417 -1.633 -2.626 1.00 90.56 488 PHE A N 1
ATOM 3628 C CA . PHE A 1 488 ? 2.429 -1.126 -1.703 1.00 90.56 488 PHE A CA 1
ATOM 3629 C C . PHE A 1 488 ? 1.836 -0.963 -0.306 1.00 90.56 488 PHE A C 1
ATOM 3631 O O . PHE A 1 488 ? 0.930 -0.158 -0.102 1.00 90.56 488 PHE A O 1
ATOM 3638 N N . ALA A 1 489 ? 2.381 -1.679 0.674 1.00 89.50 489 ALA A N 1
ATOM 3639 C CA . ALA A 1 489 ? 2.025 -1.515 2.078 1.00 89.50 489 ALA A CA 1
ATOM 3640 C C . ALA A 1 489 ? 2.213 -0.066 2.564 1.00 89.50 489 ALA A C 1
ATOM 3642 O O . ALA A 1 489 ? 3.294 0.516 2.408 1.00 89.50 489 ALA A O 1
ATOM 3643 N N . ILE A 1 490 ? 1.193 0.485 3.228 1.00 88.88 490 ILE A N 1
ATOM 3644 C CA . ILE A 1 490 ? 1.277 1.804 3.863 1.00 88.88 490 ILE A CA 1
ATOM 3645 C C . ILE A 1 490 ? 1.450 1.630 5.369 1.00 88.88 490 ILE A C 1
ATOM 3647 O O . ILE A 1 490 ? 0.613 1.038 6.044 1.00 88.88 490 ILE A O 1
ATOM 3651 N N . ASN A 1 491 ? 2.564 2.152 5.882 1.00 86.94 491 ASN A N 1
ATOM 3652 C CA . ASN A 1 491 ? 2.977 2.026 7.284 1.00 86.94 491 ASN A CA 1
ATOM 3653 C C . ASN A 1 491 ? 3.393 3.370 7.913 1.00 86.94 491 ASN A C 1
ATOM 3655 O O . ASN A 1 491 ? 3.934 3.387 9.011 1.00 86.94 491 ASN A O 1
ATOM 3659 N N . HIS A 1 492 ? 3.179 4.473 7.197 1.00 88.19 492 HIS A N 1
ATOM 3660 C CA . HIS A 1 492 ? 3.451 5.848 7.619 1.00 88.19 492 HIS A CA 1
ATOM 3661 C C . HIS A 1 492 ? 2.182 6.679 7.411 1.00 88.19 492 HIS A C 1
ATOM 3663 O O . HIS A 1 492 ? 1.242 6.196 6.781 1.00 88.19 492 HIS A O 1
ATOM 3669 N N . ASN A 1 493 ? 2.188 7.917 7.901 1.00 89.06 493 ASN A N 1
ATOM 3670 C CA . ASN A 1 493 ? 1.061 8.846 7.918 1.00 89.06 493 ASN A CA 1
ATOM 3671 C C . ASN A 1 493 ? -0.045 8.429 8.886 1.00 89.06 493 ASN A C 1
ATOM 3673 O O . ASN A 1 493 ? -1.237 8.478 8.580 1.00 89.06 493 ASN A O 1
ATOM 3677 N N . VAL A 1 494 ? 0.366 8.006 10.082 1.00 92.31 494 VAL A N 1
ATOM 3678 C CA . VAL A 1 494 ? -0.579 7.705 11.156 1.00 92.31 494 VAL A CA 1
ATOM 3679 C C . VAL A 1 494 ? -1.343 8.975 11.529 1.00 92.31 494 VAL A C 1
ATOM 3681 O O . VAL A 1 494 ? -0.744 9.991 11.885 1.00 92.31 494 VAL A O 1
ATOM 3684 N N . VAL A 1 495 ? -2.673 8.913 11.423 1.00 91.25 495 VAL A N 1
ATOM 3685 C CA . VAL A 1 495 ? -3.552 10.083 11.536 1.00 91.25 495 VAL A CA 1
ATOM 3686 C C . VAL A 1 495 ? -3.644 10.596 12.981 1.00 91.25 495 VAL A C 1
ATOM 3688 O O . VAL A 1 495 ? -3.608 9.800 13.927 1.00 91.25 495 VAL A O 1
ATOM 3691 N N . PRO A 1 496 ? -3.808 11.918 13.184 1.00 88.56 496 PRO A N 1
ATOM 3692 C CA . PRO A 1 496 ? -4.018 12.501 14.507 1.00 88.56 496 PRO A CA 1
ATOM 3693 C C . PRO A 1 496 ? -5.353 12.089 15.125 1.00 88.56 496 PRO A C 1
ATOM 3695 O O . PRO A 1 496 ? -6.223 11.519 14.471 1.00 88.56 496 PRO A O 1
ATOM 3698 N N . LYS A 1 497 ? -5.538 12.410 16.410 1.00 87.94 497 LYS A N 1
ATOM 3699 C CA . LYS A 1 497 ? -6.823 12.240 17.100 1.00 87.94 497 LYS A CA 1
ATOM 3700 C C . LYS A 1 497 ? -7.941 12.963 16.334 1.00 87.94 497 LYS A C 1
ATOM 3702 O O . LYS A 1 497 ? -7.732 14.058 15.814 1.00 87.94 497 LYS A O 1
ATOM 3707 N N . ARG A 1 498 ? -9.131 12.352 16.304 1.00 90.06 498 ARG A N 1
ATOM 3708 C CA . ARG A 1 498 ? -10.341 12.930 15.701 1.00 90.06 498 ARG A CA 1
ATOM 3709 C C . ARG A 1 498 ? -10.642 14.307 16.291 1.00 90.06 498 ARG A C 1
ATOM 3711 O O . ARG A 1 498 ? -10.619 14.461 17.512 1.00 90.06 498 ARG A O 1
ATOM 3718 N N . ASP A 1 499 ? -10.980 15.258 15.426 1.00 90.94 499 ASP A N 1
ATOM 3719 C CA . ASP A 1 499 ? -11.590 16.532 15.806 1.00 90.94 499 ASP A CA 1
ATOM 3720 C C . ASP A 1 499 ? -13.117 16.419 15.652 1.00 90.94 499 ASP A C 1
ATOM 3722 O O . ASP A 1 499 ? -13.612 16.361 14.522 1.00 90.94 499 ASP A O 1
ATOM 3726 N N . PRO A 1 500 ? -13.891 16.383 16.751 1.00 87.31 500 PRO A N 1
ATOM 3727 C CA . PRO A 1 500 ? -15.347 16.312 16.677 1.00 87.31 500 PRO A CA 1
ATOM 3728 C C . PRO A 1 500 ? -15.990 17.540 16.022 1.00 87.31 500 PRO A C 1
ATOM 3730 O O . PRO A 1 500 ? -17.096 17.421 15.503 1.00 87.31 500 PRO A O 1
ATOM 3733 N N . ALA A 1 501 ? -15.325 18.701 16.040 1.00 89.62 501 ALA A N 1
ATOM 3734 C CA . ALA A 1 501 ? -15.845 19.920 15.425 1.00 89.62 501 ALA A CA 1
ATOM 3735 C C . ALA A 1 501 ? -15.672 19.916 13.900 1.00 89.62 501 ALA A C 1
ATOM 3737 O O . ALA A 1 501 ? -16.468 20.525 13.191 1.00 89.62 501 ALA A O 1
ATOM 3738 N N . ASN A 1 502 ? -14.659 19.207 13.390 1.00 87.25 502 ASN A N 1
ATOM 3739 C CA . ASN A 1 502 ? -14.345 19.134 11.963 1.00 87.25 502 ASN A CA 1
ATOM 3740 C C . ASN A 1 502 ? -14.066 17.686 11.519 1.00 87.25 502 ASN A C 1
ATOM 3742 O O . ASN A 1 502 ? -12.965 17.384 11.045 1.00 87.25 502 ASN A O 1
ATOM 3746 N N . PRO A 1 503 ? -15.045 16.769 11.622 1.00 85.81 503 PRO A N 1
ATOM 3747 C CA . PRO A 1 503 ? -14.825 15.337 11.421 1.00 85.81 503 PRO A CA 1
ATOM 3748 C C . PRO A 1 503 ? -14.496 14.955 9.971 1.00 85.81 503 PRO A C 1
ATOM 3750 O O . PRO A 1 503 ? -14.059 13.836 9.735 1.00 85.81 503 PRO A O 1
ATOM 3753 N N . ILE A 1 504 ? -14.678 15.855 8.999 1.00 85.31 504 ILE A N 1
ATOM 3754 C CA . ILE A 1 504 ? -14.227 15.649 7.612 1.00 85.31 504 ILE A CA 1
ATOM 3755 C C . ILE A 1 504 ? -12.772 16.101 7.442 1.00 85.31 504 ILE A C 1
ATOM 3757 O O . ILE A 1 504 ? -11.971 15.395 6.833 1.00 85.31 504 ILE A O 1
ATOM 3761 N N . LEU A 1 505 ? -12.392 17.246 8.020 1.00 85.31 505 LEU A N 1
ATOM 3762 C CA . LEU A 1 505 ? -11.024 17.769 7.927 1.00 85.31 505 LEU A CA 1
ATOM 3763 C C . LEU A 1 505 ? -10.049 16.956 8.781 1.00 85.31 505 LEU A C 1
ATOM 3765 O O . LEU A 1 505 ? -8.929 16.700 8.358 1.00 85.31 505 LEU A O 1
ATOM 3769 N N . LYS A 1 506 ? -10.467 16.513 9.968 1.00 87.94 506 LYS A N 1
ATOM 3770 C CA . LYS A 1 506 ? -9.652 15.705 10.884 1.00 87.94 506 LYS A CA 1
ATOM 3771 C C . LYS A 1 506 ? -10.474 14.526 11.412 1.00 87.94 506 LYS A C 1
ATOM 3773 O O . LYS A 1 506 ? -10.851 14.505 12.587 1.00 87.94 506 LYS A O 1
ATOM 3778 N N . PRO A 1 507 ? -10.759 13.526 10.558 1.00 88.94 507 PRO A N 1
ATOM 3779 C CA . PRO A 1 507 ? -11.613 12.395 10.921 1.00 88.94 507 PRO A CA 1
ATOM 3780 C C . PRO A 1 507 ? -11.020 11.505 12.012 1.00 88.94 507 PRO A C 1
ATOM 3782 O O . PRO A 1 507 ? -11.764 10.787 12.678 1.00 88.94 507 PRO A O 1
ATOM 3785 N N . GLY A 1 508 ? -9.699 11.552 12.196 1.00 91.56 508 GLY A N 1
ATOM 3786 C CA . GLY A 1 508 ? -8.962 10.652 13.070 1.00 91.56 508 GLY A CA 1
ATOM 3787 C C . GLY A 1 508 ? -9.051 9.181 12.655 1.00 91.56 508 GLY A C 1
ATOM 3788 O O . GLY A 1 508 ? -9.473 8.881 11.530 1.00 91.56 508 GLY A O 1
ATOM 3789 N N . PRO A 1 509 ? -8.617 8.260 13.535 1.00 93.25 509 PRO A N 1
ATOM 3790 C CA . PRO A 1 509 ? -8.661 6.833 13.256 1.00 93.25 509 PRO A CA 1
ATOM 3791 C C . PRO A 1 509 ? -10.100 6.338 13.100 1.00 93.25 509 PRO A C 1
ATOM 3793 O O . PRO A 1 509 ? -11.006 6.839 13.772 1.00 93.25 509 PRO A O 1
ATOM 3796 N N . TYR A 1 510 ? -10.315 5.321 12.265 1.00 92.50 510 TYR A N 1
ATOM 3797 C CA . TYR A 1 510 ? -11.613 4.647 12.205 1.00 92.50 510 TYR A CA 1
ATOM 3798 C C . TYR A 1 510 ? -12.024 4.124 13.589 1.00 92.50 510 TYR A C 1
ATOM 3800 O O . TYR A 1 510 ? -11.208 3.558 14.317 1.00 92.50 510 TYR A O 1
ATOM 3808 N N . GLY A 1 511 ? -13.294 4.327 13.951 1.00 88.19 511 GLY A N 1
ATOM 3809 C CA . GLY A 1 511 ? -13.857 3.914 15.238 1.00 88.19 511 GLY A CA 1
ATOM 3810 C C . GLY A 1 511 ? -13.734 4.974 16.335 1.00 88.19 511 GLY A C 1
ATOM 3811 O O . GLY A 1 511 ? -14.461 4.900 17.326 1.00 88.19 511 GLY A O 1
ATOM 3812 N N . ALA A 1 512 ? -12.907 6.012 16.150 1.00 87.75 512 ALA A N 1
ATOM 3813 C CA . ALA A 1 512 ? -12.833 7.139 17.083 1.00 87.75 512 ALA A CA 1
ATOM 3814 C C . ALA A 1 512 ? -14.150 7.937 17.148 1.00 87.75 512 ALA A C 1
ATOM 3816 O O . ALA A 1 512 ? -14.406 8.631 18.131 1.00 87.75 512 ALA A O 1
ATOM 3817 N N . GLY A 1 513 ? -14.982 7.853 16.107 1.00 81.62 513 GLY A N 1
ATOM 3818 C CA . GLY A 1 513 ? -16.336 8.388 16.075 1.00 81.62 513 GLY A CA 1
ATOM 3819 C C . GLY A 1 513 ? -17.447 7.419 16.443 1.00 81.62 513 GLY A C 1
ATOM 3820 O O . GLY A 1 513 ? -18.610 7.813 16.386 1.00 81.62 513 GLY A O 1
ATOM 3821 N N . GLY A 1 514 ? -17.103 6.192 16.833 1.00 81.94 514 GLY A N 1
ATOM 3822 C CA . GLY A 1 514 ? -18.044 5.104 17.072 1.00 81.94 514 GLY A CA 1
ATOM 3823 C C . GLY A 1 514 ? -18.149 4.139 15.891 1.00 81.94 514 GLY A C 1
ATOM 3824 O O . GLY A 1 514 ? -17.510 4.300 14.851 1.00 81.94 514 GLY A O 1
ATOM 3825 N N . CYS A 1 515 ? -18.970 3.102 16.063 1.00 79.62 515 CYS A N 1
ATOM 3826 C CA . CYS A 1 515 ? -19.057 1.974 15.130 1.00 79.62 515 CYS A CA 1
ATOM 3827 C C . CYS A 1 515 ? -19.483 2.389 13.711 1.00 79.62 515 CYS A C 1
ATOM 3829 O O . CYS A 1 515 ? -19.052 1.779 12.734 1.00 79.62 515 CYS A O 1
ATOM 3831 N N . THR A 1 516 ? -20.285 3.449 13.588 1.00 82.31 516 THR A N 1
ATOM 3832 C CA . THR A 1 516 ? -20.817 3.952 12.312 1.00 82.31 516 THR A CA 1
ATOM 3833 C C . THR A 1 516 ? -19.755 4.573 11.404 1.00 82.31 516 THR A C 1
ATOM 3835 O O . THR A 1 516 ? -20.010 4.733 10.213 1.00 82.31 516 THR A O 1
ATOM 3838 N N . ASP A 1 517 ? -18.545 4.849 11.909 1.00 85.88 517 ASP A N 1
ATOM 3839 C CA . ASP A 1 517 ? -17.414 5.244 11.062 1.00 85.88 517 ASP A CA 1
ATOM 3840 C C . ASP A 1 517 ? -17.107 4.173 10.000 1.00 85.88 517 ASP A C 1
ATOM 3842 O O . ASP A 1 517 ? -16.701 4.515 8.889 1.00 85.88 517 ASP A O 1
ATOM 3846 N N . CYS A 1 518 ? -17.316 2.891 10.331 1.00 87.50 518 CYS A N 1
ATOM 3847 C CA . CYS A 1 518 ? -17.128 1.747 9.429 1.00 87.50 518 CYS A CA 1
ATOM 3848 C C . CYS A 1 518 ? -18.454 1.085 9.051 1.00 87.50 518 CYS A C 1
ATOM 3850 O O . CYS A 1 518 ? -18.676 0.733 7.902 1.00 87.50 518 CYS A O 1
ATOM 3852 N N . HIS A 1 519 ? -19.353 0.935 10.016 1.00 84.19 519 HIS A N 1
ATOM 3853 C CA . HIS A 1 519 ? -20.567 0.139 9.890 1.00 84.19 519 HIS A CA 1
ATOM 3854 C C . HIS A 1 519 ? -21.785 1.008 9.600 1.00 84.19 519 HIS A C 1
ATOM 3856 O O . HIS A 1 519 ? -22.766 1.002 10.334 1.00 84.19 519 HIS A O 1
ATOM 3862 N N . SER A 1 520 ? -21.671 1.805 8.544 1.00 82.00 520 SER A N 1
ATOM 3863 C CA . SER A 1 520 ? -22.746 2.641 8.018 1.00 82.00 520 SER A CA 1
ATOM 3864 C C . SER A 1 520 ? -22.834 2.448 6.503 1.00 82.00 520 SER A C 1
ATOM 3866 O O . SER A 1 520 ? -21.781 2.308 5.870 1.00 82.00 520 SER A O 1
ATOM 3868 N N . PRO A 1 521 ? -24.034 2.531 5.900 1.00 77.44 521 PRO A N 1
ATOM 3869 C CA . PRO A 1 521 ? -24.224 2.505 4.445 1.00 77.44 521 PRO A CA 1
ATOM 3870 C C . PRO A 1 521 ? -23.474 3.625 3.705 1.00 77.44 521 PRO A C 1
ATOM 3872 O O . PRO A 1 521 ? -23.230 3.542 2.506 1.00 77.44 521 PRO A O 1
ATOM 3875 N N . SER A 1 522 ? -23.082 4.684 4.418 1.00 82.62 522 SER A N 1
ATOM 3876 C CA . SER A 1 522 ? -22.297 5.802 3.883 1.00 82.62 522 SER A CA 1
ATOM 3877 C C . SER A 1 522 ? -20.820 5.759 4.292 1.00 82.62 522 SER A C 1
ATOM 3879 O O . SER A 1 522 ? -20.110 6.756 4.152 1.00 82.62 522 SER A O 1
ATOM 3881 N N . SER A 1 523 ? -20.347 4.656 4.878 1.00 89.06 523 SER A N 1
ATOM 3882 C CA . SER A 1 523 ? -18.974 4.575 5.369 1.00 89.06 523 SER A CA 1
ATOM 3883 C C . SER A 1 523 ? -17.963 4.500 4.226 1.00 89.06 523 SER A C 1
ATOM 3885 O O . SER A 1 523 ? -18.015 3.620 3.367 1.00 89.06 523 SER A O 1
ATOM 3887 N N . THR A 1 524 ? -16.944 5.354 4.294 1.00 91.12 524 THR A N 1
ATOM 3888 C CA . THR A 1 524 ? -15.786 5.305 3.391 1.00 91.12 524 THR A CA 1
ATOM 3889 C C . THR A 1 524 ? -14.930 4.051 3.585 1.00 91.12 524 THR A C 1
ATOM 3891 O O . THR A 1 524 ? -14.101 3.755 2.732 1.00 91.12 524 THR A O 1
ATOM 3894 N N . PHE A 1 525 ? -15.100 3.318 4.692 1.00 93.38 525 PHE A N 1
ATOM 3895 C CA . PHE A 1 525 ? -14.371 2.078 4.950 1.00 93.38 525 PHE A CA 1
ATOM 3896 C C . PHE A 1 525 ? -14.789 0.969 3.979 1.00 93.38 525 PHE A C 1
ATOM 3898 O O . PHE A 1 525 ? -13.920 0.376 3.348 1.00 93.38 525 PHE A O 1
ATOM 3905 N N . PHE A 1 526 ? -16.097 0.722 3.827 1.00 92.38 526 PHE A N 1
ATOM 3906 C CA . PHE A 1 526 ? -16.626 -0.295 2.908 1.00 92.38 526 PHE A CA 1
ATOM 3907 C C . PHE A 1 526 ? -16.930 0.261 1.517 1.00 92.38 526 PHE A C 1
ATOM 3909 O O . PHE A 1 526 ? -16.652 -0.412 0.528 1.00 92.38 526 PHE A O 1
ATOM 3916 N N . PHE A 1 527 ? -17.488 1.470 1.429 1.00 93.56 527 PHE A N 1
ATOM 3917 C CA . PHE A 1 527 ? -18.019 2.018 0.176 1.00 93.56 527 PHE A CA 1
ATOM 3918 C C . PHE A 1 527 ? -17.084 3.011 -0.515 1.00 93.56 527 PHE A C 1
ATOM 3920 O O . PHE A 1 527 ? -17.406 3.493 -1.600 1.00 93.56 527 PHE A O 1
ATOM 3927 N N . GLY A 1 528 ? -15.920 3.303 0.080 1.00 94.19 528 GLY A N 1
ATOM 3928 C CA . GLY A 1 528 ? -14.858 4.039 -0.603 1.00 94.19 528 GLY A CA 1
ATOM 3929 C C . GLY A 1 528 ? -14.468 3.319 -1.893 1.00 94.19 528 GLY A C 1
ATOM 3930 O O . GLY A 1 528 ? -14.283 2.105 -1.884 1.00 94.19 528 GLY A O 1
ATOM 3931 N N . LYS A 1 529 ? -14.398 4.041 -3.007 1.00 94.25 529 LYS A N 1
ATOM 3932 C CA . LYS A 1 529 ? -14.164 3.477 -4.336 1.00 94.25 529 LYS A CA 1
ATOM 3933 C C . LYS A 1 529 ? -12.678 3.428 -4.667 1.00 94.25 529 LYS A C 1
ATOM 3935 O O . LYS A 1 529 ? -11.949 4.384 -4.428 1.00 94.25 529 LYS A O 1
ATOM 3940 N N . GLN A 1 530 ? -12.254 2.324 -5.270 1.00 93.00 530 GLN A N 1
ATOM 3941 C CA . GLN A 1 530 ? -10.900 2.087 -5.762 1.00 93.00 530 GLN A CA 1
ATOM 3942 C C . GLN A 1 530 ? -10.947 1.734 -7.240 1.00 93.00 530 GLN A C 1
ATOM 3944 O O . GLN A 1 530 ? -11.907 1.132 -7.713 1.00 93.00 530 GLN A O 1
ATOM 3949 N N . LEU A 1 531 ? -9.905 2.125 -7.962 1.00 93.00 531 LEU A N 1
ATOM 3950 C CA . LEU A 1 531 ? -9.759 1.880 -9.385 1.00 93.00 531 LEU A CA 1
ATOM 3951 C C . LEU A 1 531 ? -9.213 0.467 -9.549 1.00 93.00 531 LEU A C 1
ATOM 3953 O O . LEU A 1 531 ? -8.144 0.171 -9.016 1.00 93.00 531 LEU A O 1
ATOM 3957 N N . ILE A 1 532 ? -9.935 -0.372 -10.282 1.00 90.38 532 ILE A N 1
ATOM 3958 C CA . ILE A 1 532 ? -9.474 -1.724 -10.633 1.00 90.38 532 ILE A CA 1
ATOM 3959 C C . ILE A 1 532 ? -9.095 -1.820 -12.106 1.00 90.38 532 ILE A C 1
ATOM 3961 O O . ILE A 1 532 ? -8.137 -2.500 -12.461 1.00 90.38 532 ILE A O 1
ATOM 3965 N N . GLU A 1 533 ? -9.763 -1.048 -12.964 1.00 90.94 533 GLU A N 1
ATOM 3966 C CA . GLU A 1 533 ? -9.486 -1.038 -14.393 1.00 90.94 533 GLU A CA 1
ATOM 3967 C C . GLU A 1 533 ? -9.449 0.405 -14.919 1.00 90.94 533 GLU A C 1
ATOM 3969 O O . GLU A 1 533 ? -10.464 1.095 -14.891 1.00 90.94 533 GLU A O 1
ATOM 3974 N N . PRO A 1 534 ? -8.299 0.906 -15.410 1.00 89.00 534 PRO A N 1
ATOM 3975 C CA . PRO A 1 534 ? -8.190 2.290 -15.885 1.00 89.00 534 PRO A CA 1
ATOM 3976 C C . PRO A 1 534 ? -9.023 2.621 -17.125 1.00 89.00 534 PRO A C 1
ATOM 3978 O O . PRO A 1 534 ? -9.350 3.783 -17.353 1.00 89.00 534 PRO A O 1
ATOM 3981 N N . ALA A 1 535 ? -9.298 1.606 -17.940 1.00 87.94 535 ALA A N 1
ATOM 3982 C CA . ALA A 1 535 ? -10.017 1.703 -19.201 1.00 87.94 535 ALA A CA 1
ATOM 3983 C C . ALA A 1 535 ? -10.659 0.344 -19.474 1.00 87.94 535 ALA A C 1
ATOM 3985 O O . ALA A 1 535 ? -9.933 -0.588 -19.802 1.00 87.94 535 ALA A O 1
ATOM 3986 N N . GLU A 1 536 ? -11.965 0.207 -19.281 1.00 91.31 536 GLU A N 1
ATOM 3987 C CA . GLU A 1 536 ? -12.657 -1.078 -19.394 1.00 91.31 536 GLU A CA 1
ATOM 3988 C C . GLU A 1 536 ? -12.516 -1.711 -20.780 1.00 91.31 536 GLU A C 1
ATOM 3990 O O . GLU A 1 536 ? -12.637 -1.024 -21.801 1.00 91.31 536 GLU A O 1
ATOM 3995 N N . TYR A 1 537 ? -12.300 -3.029 -20.809 1.00 92.12 537 TYR A N 1
ATOM 3996 C CA . TYR A 1 537 ? -12.306 -3.814 -22.041 1.00 92.12 537 TYR A CA 1
ATOM 3997 C C . TYR A 1 537 ? -13.625 -3.657 -22.813 1.00 92.12 537 TYR A C 1
ATOM 3999 O O . TYR A 1 537 ? -14.699 -3.497 -22.231 1.00 92.12 537 TYR A O 1
ATOM 4007 N N . GLU A 1 538 ? -13.537 -3.715 -24.143 1.00 91.69 538 GLU A N 1
ATOM 4008 C CA . GLU A 1 538 ? -14.669 -3.548 -25.064 1.00 91.69 538 GLU A CA 1
ATOM 4009 C C . GLU A 1 538 ? -15.785 -4.589 -24.889 1.00 91.69 538 GLU A C 1
ATOM 4011 O O . GLU A 1 538 ? -16.911 -4.349 -25.324 1.00 91.69 538 GLU A O 1
ATOM 4016 N N . PHE A 1 539 ? -15.508 -5.706 -24.215 1.00 93.81 539 PHE A N 1
ATOM 4017 C CA . PHE A 1 539 ? -16.471 -6.773 -23.969 1.00 93.81 539 PHE A CA 1
ATOM 4018 C C . PHE A 1 539 ? -16.513 -7.187 -22.495 1.00 93.81 539 PHE A C 1
ATOM 4020 O O . PHE A 1 539 ? -15.532 -7.042 -21.767 1.00 93.81 539 PHE A O 1
ATOM 4027 N N . LEU A 1 540 ? -17.671 -7.682 -22.057 1.00 90.19 540 LEU A N 1
ATOM 4028 C CA . LEU A 1 540 ? -17.898 -8.158 -20.688 1.00 90.19 540 LEU A CA 1
ATOM 4029 C C . LEU A 1 540 ? -17.458 -9.615 -20.490 1.00 90.19 540 LEU A C 1
ATOM 4031 O O . LEU A 1 540 ? -17.133 -9.997 -19.371 1.00 90.19 540 LEU A O 1
ATOM 4035 N N . ASP A 1 541 ? -17.442 -10.409 -21.561 1.00 92.94 541 ASP A N 1
ATOM 4036 C CA . ASP A 1 541 ? -17.038 -11.816 -21.573 1.00 92.94 541 ASP A CA 1
ATOM 4037 C C . ASP A 1 541 ? -15.674 -12.028 -22.244 1.00 92.94 541 ASP A C 1
ATOM 4039 O O . ASP A 1 541 ? -15.228 -11.245 -23.089 1.00 92.94 541 ASP A O 1
ATOM 4043 N N . GLU A 1 542 ? -15.045 -13.150 -21.906 1.00 90.81 542 GLU A N 1
ATOM 4044 C CA . GLU A 1 542 ? -13.739 -13.579 -22.399 1.00 90.81 542 GLU A CA 1
ATOM 4045 C C . GLU A 1 542 ? -13.692 -13.840 -23.907 1.00 90.81 542 GLU A C 1
ATOM 4047 O O . GLU A 1 542 ? -12.637 -13.683 -24.519 1.00 90.81 542 GLU A O 1
ATOM 4052 N N . HIS A 1 543 ? -14.822 -14.178 -24.535 1.00 92.00 543 HIS A N 1
ATOM 4053 C CA . HIS A 1 543 ? -14.888 -14.488 -25.966 1.00 92.00 543 HIS A CA 1
ATOM 4054 C C . HIS A 1 543 ? -15.135 -13.247 -26.836 1.00 92.00 543 HIS A C 1
ATOM 4056 O O . HIS A 1 543 ? -15.003 -13.293 -28.065 1.00 92.00 543 HIS A O 1
ATOM 4062 N N . GLY A 1 544 ? -15.447 -12.108 -26.221 1.00 88.81 544 GLY A N 1
ATOM 4063 C CA . GLY A 1 544 ? -15.741 -10.865 -26.919 1.00 88.81 544 GLY A CA 1
ATOM 4064 C C . GLY A 1 544 ? -17.084 -10.887 -27.648 1.00 88.81 544 GLY A C 1
ATOM 4065 O O . GLY A 1 544 ? -17.161 -10.476 -28.806 1.00 88.81 544 GLY A O 1
ATOM 4066 N N . THR A 1 545 ? -18.124 -11.418 -27.003 1.00 90.69 545 THR A N 1
ATOM 4067 C CA . THR A 1 545 ? -19.467 -11.588 -27.585 1.00 90.69 545 THR A CA 1
ATOM 4068 C C . THR A 1 545 ? -20.509 -10.624 -27.015 1.00 90.69 545 THR A C 1
ATOM 4070 O O . THR A 1 545 ? -21.488 -10.308 -27.691 1.00 90.69 545 THR A O 1
ATOM 4073 N N . GLN A 1 546 ? -20.292 -10.115 -25.805 1.00 94.81 546 GLN A N 1
ATOM 4074 C CA . GLN A 1 546 ? -21.157 -9.205 -25.066 1.00 94.81 546 GLN A CA 1
ATOM 4075 C C . GLN A 1 546 ? -20.502 -7.823 -24.983 1.00 94.81 546 GLN A C 1
ATOM 4077 O O . GLN A 1 546 ? -19.573 -7.631 -24.196 1.00 94.81 546 GLN A O 1
ATOM 4082 N N . PRO A 1 547 ? -20.949 -6.843 -25.788 1.00 94.75 547 PRO A N 1
ATOM 4083 C CA . PRO A 1 547 ? -20.365 -5.507 -25.788 1.00 94.75 547 PRO A CA 1
ATOM 4084 C C . PRO A 1 547 ? -20.458 -4.832 -24.419 1.00 94.75 547 PRO A C 1
ATOM 4086 O O . PRO A 1 547 ? -21.508 -4.857 -23.773 1.00 94.75 547 PRO A O 1
ATOM 4089 N N . ASN A 1 548 ? -19.384 -4.161 -24.014 1.00 93.00 548 ASN A N 1
ATOM 4090 C CA . ASN A 1 548 ? -19.348 -3.366 -22.799 1.00 93.00 548 ASN A CA 1
ATOM 4091 C C . ASN A 1 548 ? -19.762 -1.905 -23.088 1.00 93.00 548 ASN A C 1
ATOM 4093 O O . ASN A 1 548 ? -19.033 -1.183 -23.776 1.00 93.00 548 ASN A O 1
ATOM 4097 N N . PRO A 1 549 ? -20.883 -1.402 -22.534 1.00 93.25 549 PRO A N 1
ATOM 4098 C CA . PRO A 1 549 ? -21.304 -0.006 -22.712 1.00 93.25 549 PRO A CA 1
ATOM 4099 C C . PRO A 1 549 ? -20.361 1.024 -22.057 1.00 93.25 549 PRO A C 1
ATOM 4101 O O . PRO A 1 549 ? -20.459 2.224 -22.337 1.00 93.25 549 PRO A O 1
ATOM 4104 N N . ASN A 1 550 ? -19.460 0.580 -21.180 1.00 90.25 550 ASN A N 1
ATOM 4105 C CA . ASN A 1 550 ? -18.461 1.405 -20.509 1.00 90.25 550 ASN A CA 1
ATOM 4106 C C . ASN A 1 550 ? -17.047 1.240 -21.076 1.00 90.25 550 ASN A C 1
ATOM 4108 O O . ASN A 1 550 ? -16.113 1.788 -20.496 1.00 90.25 550 ASN A O 1
ATOM 4112 N N . ALA A 1 551 ? -16.892 0.573 -22.225 1.00 89.25 551 ALA A N 1
ATOM 4113 C CA . ALA A 1 551 ? -15.609 0.407 -22.903 1.00 89.25 551 ALA A CA 1
ATOM 4114 C C . ALA A 1 551 ? -14.775 1.707 -22.921 1.00 89.25 551 ALA A C 1
ATOM 4116 O O . ALA A 1 551 ? -15.254 2.770 -23.330 1.00 89.25 551 ALA A O 1
ATOM 4117 N N . GLY A 1 552 ? -13.526 1.617 -22.463 1.00 85.19 552 GLY A N 1
ATOM 4118 C CA . GLY A 1 552 ? -12.574 2.728 -22.396 1.00 85.19 552 GLY A CA 1
ATOM 4119 C C . GLY A 1 552 ? -12.759 3.697 -21.220 1.00 85.19 552 GLY A C 1
ATOM 4120 O O . GLY A 1 552 ? -11.931 4.591 -21.049 1.00 85.19 552 GLY A O 1
ATOM 4121 N N . LYS A 1 553 ? -13.801 3.545 -20.392 1.00 88.25 553 LYS A N 1
ATOM 4122 C CA . LYS A 1 553 ? -13.981 4.341 -19.166 1.00 88.25 553 LYS A CA 1
ATOM 4123 C C . LYS A 1 553 ? -13.262 3.689 -17.977 1.00 88.25 553 LYS A C 1
ATOM 4125 O O . LYS A 1 553 ? -13.053 2.480 -17.997 1.00 88.25 553 LYS A O 1
ATOM 4130 N N . PRO A 1 554 ? -12.895 4.448 -16.932 1.00 91.19 554 PRO A N 1
ATOM 4131 C CA . PRO A 1 554 ? -12.358 3.864 -15.708 1.00 91.19 554 PRO A CA 1
ATOM 4132 C C . PRO A 1 554 ? -13.436 3.120 -14.905 1.00 91.19 554 PRO A C 1
ATOM 4134 O O . PRO A 1 554 ? -14.518 3.664 -14.668 1.00 91.19 554 PRO A O 1
ATOM 4137 N N . HIS A 1 555 ? -13.105 1.924 -14.421 1.00 91.81 555 HIS A N 1
ATOM 4138 C CA . HIS A 1 555 ? -13.951 1.106 -13.556 1.00 91.81 555 HIS A CA 1
ATOM 4139 C C . HIS A 1 555 ? -13.502 1.209 -12.101 1.00 91.81 555 HIS A C 1
ATOM 4141 O O . HIS A 1 555 ? -12.367 0.867 -11.742 1.00 91.81 555 HIS A O 1
ATOM 4147 N N . TYR A 1 556 ? -14.432 1.638 -11.253 1.00 94.25 556 TYR A N 1
ATOM 4148 C CA . TYR A 1 556 ? -14.229 1.725 -9.817 1.00 94.25 556 TYR A CA 1
ATOM 4149 C C . TYR A 1 556 ? -15.132 0.750 -9.074 1.00 94.25 556 TYR A C 1
ATOM 4151 O O . TYR A 1 556 ? -16.328 0.682 -9.355 1.00 94.25 556 TYR A O 1
ATOM 4159 N N . VAL A 1 557 ? -14.590 0.105 -8.046 1.00 93.12 557 VAL A N 1
ATOM 4160 C CA . VAL A 1 557 ? -15.344 -0.761 -7.132 1.00 93.12 557 VAL A CA 1
ATOM 4161 C C . VAL A 1 557 ? -15.218 -0.274 -5.692 1.00 93.12 557 VAL A C 1
ATOM 4163 O O . VAL A 1 557 ? -14.184 0.287 -5.322 1.00 93.12 557 VAL A O 1
ATOM 4166 N N . PRO A 1 558 ? -16.248 -0.460 -4.854 1.00 94.06 558 PRO A N 1
ATOM 4167 C CA . PRO A 1 558 ? -16.147 -0.158 -3.432 1.00 94.06 558 PRO A CA 1
ATOM 4168 C C . PRO A 1 558 ? -15.136 -1.090 -2.739 1.00 94.06 558 PRO A C 1
ATOM 4170 O O . PRO A 1 558 ? -14.932 -2.231 -3.157 1.00 94.06 558 PRO A O 1
ATOM 4173 N N . HIS A 1 559 ? -14.519 -0.624 -1.651 1.00 93.12 559 HIS A N 1
ATOM 4174 C CA . HIS A 1 559 ? -13.520 -1.370 -0.878 1.00 93.12 559 HIS A CA 1
ATOM 4175 C C . HIS A 1 559 ? -13.973 -2.774 -0.524 1.00 93.12 559 HIS A C 1
ATOM 4177 O O . HIS A 1 559 ? -13.158 -3.687 -0.547 1.00 93.12 559 HIS A O 1
ATOM 4183 N N . TYR A 1 560 ? -15.248 -2.959 -0.190 1.00 89.25 560 TYR A N 1
ATOM 4184 C CA . TYR A 1 560 ? -15.724 -4.269 0.218 1.00 89.25 560 TYR A CA 1
ATOM 4185 C C . TYR A 1 560 ? -15.613 -5.331 -0.876 1.00 89.25 560 TYR A C 1
ATOM 4187 O O . TYR A 1 560 ? -15.259 -6.463 -0.556 1.00 89.25 560 TYR A O 1
ATOM 4195 N N . VAL A 1 561 ? -15.832 -4.962 -2.142 1.00 89.50 561 VAL A N 1
ATOM 4196 C CA . VAL A 1 561 ? -15.642 -5.868 -3.283 1.00 89.50 561 VAL A CA 1
ATOM 4197 C C . VAL A 1 561 ? -14.173 -6.248 -3.369 1.00 89.50 561 VAL A C 1
ATOM 4199 O O . VAL A 1 561 ? -13.834 -7.422 -3.444 1.00 89.50 561 VAL A O 1
ATOM 4202 N N . ALA A 1 562 ? -13.287 -5.263 -3.234 1.00 83.88 562 ALA A N 1
ATOM 4203 C CA . ALA A 1 562 ? -11.849 -5.490 -3.272 1.00 83.88 562 ALA A CA 1
ATOM 4204 C C . ALA A 1 562 ? -11.297 -6.219 -2.023 1.00 83.88 562 ALA A C 1
ATOM 4206 O O . ALA A 1 562 ? -10.179 -6.726 -2.035 1.00 83.88 562 ALA A O 1
ATOM 4207 N N . MET A 1 563 ? -12.077 -6.289 -0.939 1.00 86.38 563 MET A N 1
ATOM 4208 C CA . MET A 1 563 ? -11.834 -7.151 0.224 1.00 86.38 563 MET A CA 1
ATOM 4209 C C . MET A 1 563 ? -12.423 -8.564 0.046 1.00 86.38 563 MET A C 1
ATOM 4211 O O . MET A 1 563 ? -12.291 -9.387 0.951 1.00 86.38 563 MET A O 1
ATOM 4215 N N . GLY A 1 564 ? -13.088 -8.854 -1.076 1.00 83.38 564 GLY A N 1
ATOM 4216 C CA . GLY A 1 564 ? -13.741 -10.137 -1.343 1.00 83.38 564 GLY A CA 1
ATOM 4217 C C . GLY A 1 564 ? -15.056 -10.343 -0.585 1.00 83.38 564 GLY A C 1
ATOM 4218 O O . GLY A 1 564 ? -15.500 -11.478 -0.414 1.00 83.38 564 GLY A O 1
ATOM 4219 N N . TYR A 1 565 ? -15.685 -9.277 -0.085 1.00 82.50 565 TYR A N 1
ATOM 4220 C CA . TYR A 1 565 ? -17.007 -9.367 0.530 1.00 82.50 565 TYR A CA 1
ATOM 4221 C C . TYR A 1 565 ? -18.112 -9.247 -0.516 1.00 82.50 565 TYR A C 1
ATOM 4223 O O . TYR A 1 565 ? -18.034 -8.437 -1.433 1.00 82.50 565 TYR A O 1
ATOM 4231 N N . SER A 1 566 ? -19.177 -10.027 -0.335 1.00 79.25 566 SER A N 1
ATOM 4232 C CA . SER A 1 566 ? -20.406 -9.871 -1.109 1.00 79.25 566 SER A CA 1
ATOM 4233 C C . SER A 1 566 ? -21.240 -8.697 -0.599 1.00 79.25 566 SER A C 1
ATOM 4235 O O . SER A 1 566 ? -21.177 -8.346 0.585 1.00 79.25 566 SER A O 1
ATOM 4237 N N . ASP A 1 567 ? -22.105 -8.164 -1.461 1.00 75.19 567 ASP A N 1
ATOM 4238 C CA . ASP A 1 567 ? -23.102 -7.144 -1.105 1.00 75.19 567 ASP A CA 1
ATOM 4239 C C . ASP A 1 567 ? -23.913 -7.565 0.125 1.00 75.19 567 ASP A C 1
ATOM 4241 O O . ASP A 1 567 ? -24.121 -6.787 1.054 1.00 75.19 567 ASP A O 1
ATOM 4245 N N . TYR A 1 568 ? -24.301 -8.845 0.176 1.00 66.81 568 TYR A N 1
ATOM 4246 C CA . TYR A 1 568 ? -24.995 -9.437 1.316 1.00 66.81 568 TYR A CA 1
ATOM 4247 C C . TYR A 1 568 ? -24.183 -9.331 2.609 1.00 66.81 568 TYR A C 1
ATOM 4249 O O . TYR A 1 568 ? -24.700 -8.910 3.649 1.00 66.81 568 TYR A O 1
ATOM 4257 N N . LYS A 1 569 ? -22.900 -9.713 2.556 1.00 73.50 569 LYS A N 1
ATOM 4258 C CA . LYS A 1 569 ? -22.025 -9.682 3.728 1.00 73.50 569 LYS A CA 1
ATOM 4259 C C . LYS A 1 569 ? -21.879 -8.258 4.244 1.00 73.50 569 LYS A C 1
ATOM 4261 O O . LYS A 1 569 ? -21.951 -8.050 5.452 1.00 73.50 569 LYS A O 1
ATOM 4266 N N . VAL A 1 570 ? -21.723 -7.284 3.358 1.00 78.00 570 VAL A N 1
ATOM 4267 C CA . VAL A 1 570 ? -21.541 -5.886 3.759 1.00 78.00 570 VAL A CA 1
ATOM 4268 C C . VAL A 1 570 ? -22.824 -5.281 4.290 1.00 78.00 570 VAL A C 1
ATOM 4270 O O . VAL A 1 570 ? -22.771 -4.702 5.366 1.00 78.00 570 VAL A O 1
ATOM 4273 N N . ALA A 1 571 ? -23.969 -5.528 3.655 1.00 67.81 571 ALA A N 1
ATOM 4274 C CA . ALA A 1 571 ? -25.270 -5.096 4.166 1.00 67.81 571 ALA A CA 1
ATOM 4275 C C . ALA A 1 571 ? -25.541 -5.612 5.595 1.00 67.81 571 ALA A C 1
ATOM 4277 O O . ALA A 1 571 ? -26.091 -4.897 6.431 1.00 67.81 571 ALA A O 1
ATOM 4278 N N . SER A 1 572 ? -25.103 -6.838 5.917 1.00 66.56 572 SER A N 1
ATOM 4279 C CA . SER A 1 572 ? -25.186 -7.369 7.288 1.00 66.56 572 SER A CA 1
ATOM 4280 C C . SER A 1 572 ? -24.244 -6.663 8.273 1.00 66.56 572 SER A C 1
ATOM 4282 O O . SER A 1 572 ? -24.559 -6.522 9.451 1.00 66.56 572 SER A O 1
ATOM 4284 N N . LEU A 1 573 ? -23.083 -6.201 7.799 1.00 73.94 573 LEU A N 1
ATOM 4285 C CA . LEU A 1 573 ? -22.098 -5.495 8.614 1.00 73.94 573 LEU A CA 1
ATOM 4286 C C . LEU A 1 573 ? -22.444 -4.012 8.780 1.00 73.94 573 LEU A C 1
ATOM 4288 O O . LEU A 1 573 ? -22.045 -3.422 9.774 1.00 73.94 573 LEU A O 1
ATOM 4292 N N . THR A 1 574 ? -23.150 -3.384 7.847 1.00 73.12 574 THR A N 1
ATOM 4293 C CA . THR A 1 574 ? -23.490 -1.952 7.909 1.00 73.12 574 THR A CA 1
ATOM 4294 C C . THR A 1 574 ? -24.841 -1.668 8.547 1.00 73.12 574 THR A C 1
ATOM 4296 O O . THR A 1 574 ? -25.215 -0.507 8.675 1.00 73.12 574 THR A O 1
ATOM 4299 N N . GLY A 1 575 ? -25.535 -2.711 9.009 1.00 59.78 575 GLY A N 1
ATOM 4300 C CA . GLY A 1 575 ? -26.821 -2.586 9.688 1.00 59.78 575 GLY A CA 1
ATOM 4301 C C . GLY A 1 575 ? -28.019 -2.460 8.748 1.00 59.78 575 GLY A C 1
ATOM 4302 O O . GLY A 1 575 ? -29.128 -2.296 9.238 1.00 59.78 575 GLY A O 1
ATOM 4303 N N . ASP A 1 576 ? -27.833 -2.611 7.431 1.00 57.28 576 ASP A N 1
ATOM 4304 C CA . ASP A 1 576 ? -28.939 -2.653 6.461 1.00 57.28 576 ASP A CA 1
ATOM 4305 C C . ASP A 1 576 ? -29.771 -3.943 6.590 1.00 57.28 576 ASP A C 1
ATOM 4307 O O . ASP A 1 576 ? -30.932 -4.005 6.173 1.00 57.28 576 ASP A O 1
ATOM 4311 N N . ARG A 1 577 ? -29.179 -4.998 7.171 1.00 54.62 577 ARG A N 1
ATOM 4312 C CA . ARG A 1 577 ? -29.829 -6.286 7.447 1.00 54.62 577 ARG A CA 1
ATOM 4313 C C . ARG A 1 577 ? -29.524 -6.774 8.865 1.00 54.62 577 ARG A C 1
ATOM 4315 O O . ARG A 1 577 ? -28.394 -6.689 9.333 1.00 54.62 577 ARG A O 1
ATOM 4322 N N . ILE A 1 578 ? -30.527 -7.352 9.518 1.00 61.94 578 ILE A N 1
ATOM 4323 C CA . ILE A 1 578 ? -30.481 -7.903 10.874 1.00 61.94 578 ILE A CA 1
ATOM 4324 C C . ILE A 1 578 ? -30.382 -9.429 10.811 1.00 61.94 578 ILE A C 1
ATOM 4326 O O . ILE A 1 578 ? -31.180 -10.066 10.125 1.00 61.94 578 ILE A O 1
ATOM 4330 N N . ALA A 1 579 ? -29.438 -10.024 11.546 1.00 63.22 579 ALA A N 1
ATOM 4331 C CA . ALA A 1 579 ? -29.311 -11.478 11.653 1.00 63.22 579 ALA A CA 1
ATOM 4332 C C . ALA A 1 579 ? -30.438 -12.101 12.491 1.00 63.22 579 ALA A C 1
ATOM 4334 O O . ALA A 1 579 ? -30.747 -11.643 13.593 1.00 63.22 579 ALA A O 1
ATOM 4335 N N . VAL A 1 580 ? -31.018 -13.182 11.972 1.00 65.50 580 VAL A N 1
ATOM 4336 C CA . VAL A 1 580 ? -32.022 -14.010 12.633 1.00 65.50 580 VAL A CA 1
ATOM 4337 C C . VAL A 1 580 ? -31.502 -15.441 12.720 1.00 65.50 580 VAL A C 1
ATOM 4339 O O . VAL A 1 580 ? -31.380 -16.137 11.712 1.00 65.50 580 VAL A O 1
ATOM 4342 N N . ASN A 1 581 ? -31.206 -15.885 13.936 1.00 69.00 581 ASN A N 1
ATOM 4343 C CA . ASN A 1 581 ? -30.808 -17.254 14.221 1.00 69.00 581 ASN A CA 1
ATOM 4344 C C . ASN A 1 581 ? -32.058 -18.127 14.366 1.00 69.00 581 ASN A C 1
ATOM 4346 O O . ASN A 1 581 ? -32.877 -17.879 15.246 1.00 69.00 581 ASN A O 1
ATOM 4350 N N . VAL A 1 582 ? -32.197 -19.158 13.540 1.00 65.00 582 VAL A N 1
ATOM 4351 C CA . VAL A 1 582 ? -33.310 -20.112 13.568 1.00 65.00 582 VAL A CA 1
ATOM 4352 C C . VAL A 1 582 ? -32.809 -21.449 14.104 1.00 65.00 582 VAL A C 1
ATOM 4354 O O . VAL A 1 582 ? -31.805 -21.979 13.625 1.00 65.00 582 VAL A O 1
ATOM 4357 N N . ARG A 1 583 ? -33.497 -22.018 15.096 1.00 67.69 583 ARG A N 1
ATOM 4358 C CA . ARG A 1 583 ? -33.131 -23.318 15.670 1.00 67.69 583 ARG A CA 1
ATOM 4359 C C . ARG A 1 583 ? -34.312 -24.276 15.745 1.00 67.69 583 ARG A C 1
ATOM 4361 O O . ARG A 1 583 ? -35.406 -23.893 16.149 1.00 67.69 583 ARG A O 1
ATOM 4368 N N . VAL A 1 584 ? -34.050 -25.536 15.399 1.00 67.19 584 VAL A N 1
ATOM 4369 C CA . VAL A 1 584 ? -35.028 -26.629 15.370 1.00 67.19 584 VAL A CA 1
ATOM 4370 C C . VAL A 1 584 ? -34.791 -27.591 16.540 1.00 67.19 584 VAL A C 1
ATOM 4372 O O . VAL A 1 584 ? -33.719 -28.183 16.642 1.00 67.19 584 VAL A O 1
ATOM 4375 N N . LEU A 1 585 ? -35.778 -27.750 17.427 1.00 64.31 585 LEU A N 1
ATOM 4376 C CA . LEU A 1 585 ? -35.744 -28.630 18.609 1.00 64.31 585 LEU A CA 1
ATOM 4377 C C . LEU A 1 585 ? -36.857 -29.696 18.546 1.00 64.31 585 LEU A C 1
ATOM 4379 O O . LEU A 1 585 ? -37.827 -29.525 17.810 1.00 64.31 585 LEU A O 1
ATOM 4383 N N . GLY A 1 586 ? -36.764 -30.777 19.337 1.00 59.00 586 GLY A N 1
ATOM 4384 C CA . GLY A 1 586 ? -37.869 -31.737 19.535 1.00 59.00 586 GLY A CA 1
ATOM 4385 C C . GLY A 1 586 ? -37.631 -33.172 19.036 1.00 59.00 586 GLY A C 1
ATOM 4386 O O . GLY A 1 586 ? -36.495 -33.632 19.041 1.00 59.00 586 GLY A O 1
ATOM 4387 N N . TRP A 1 587 ? -38.688 -33.893 18.623 1.00 49.03 587 TRP A N 1
ATOM 4388 C CA . TRP A 1 587 ? -38.624 -35.220 17.972 1.00 49.03 587 TRP A CA 1
ATOM 4389 C C . TRP A 1 587 ? -39.176 -35.156 16.543 1.00 49.03 587 TRP A C 1
ATOM 4391 O O . TRP A 1 587 ? -40.265 -34.626 16.329 1.00 49.03 587 TRP A O 1
ATOM 4401 N N . GLY A 1 588 ? -38.451 -35.733 15.579 1.00 60.66 588 GLY A N 1
ATOM 4402 C CA . GLY A 1 588 ? -38.932 -35.896 14.205 1.00 60.66 588 GLY A CA 1
ATOM 4403 C C . GLY A 1 588 ? -37.806 -36.009 13.174 1.00 60.66 588 GLY A C 1
ATOM 4404 O O . GLY A 1 588 ? -37.362 -34.986 12.653 1.00 60.66 588 GLY A O 1
ATOM 4405 N N . PRO A 1 589 ? -37.346 -37.226 12.833 1.00 61.09 589 PRO A N 1
ATOM 4406 C CA . PRO A 1 589 ? -36.459 -37.433 11.693 1.00 61.09 589 PRO A CA 1
ATOM 4407 C C . PRO A 1 589 ? -37.085 -36.850 10.417 1.00 61.09 589 PRO A C 1
ATOM 4409 O O . PRO A 1 589 ? -38.215 -37.188 10.064 1.00 61.09 589 PRO A O 1
ATOM 4412 N N . GLY A 1 590 ? -36.358 -35.961 9.737 1.00 66.19 590 GLY A N 1
ATOM 4413 C CA . GLY A 1 590 ? -36.827 -35.301 8.515 1.00 66.19 590 GLY A CA 1
ATOM 4414 C C . GLY A 1 590 ? -37.659 -34.031 8.723 1.00 66.19 590 GLY A C 1
ATOM 4415 O O . GLY A 1 590 ? -38.111 -33.470 7.731 1.00 66.19 590 GLY A O 1
ATOM 4416 N N . SER A 1 591 ? -37.852 -33.551 9.959 1.00 79.31 591 SER A N 1
ATOM 4417 C CA . SER A 1 591 ? -38.439 -32.222 10.176 1.00 79.31 591 SER A CA 1
ATOM 4418 C C . SER A 1 591 ? -37.483 -31.120 9.708 1.00 79.31 591 SER A C 1
ATOM 4420 O O . SER A 1 591 ? -36.303 -31.152 10.068 1.00 79.31 591 SER A O 1
ATOM 4422 N N . THR A 1 592 ? -37.981 -30.131 8.960 1.00 83.44 592 THR A N 1
ATOM 4423 C CA . THR A 1 592 ? -37.199 -28.959 8.535 1.00 83.44 592 THR A CA 1
ATOM 4424 C C . THR A 1 592 ? -37.916 -27.639 8.807 1.00 83.44 592 THR A C 1
ATOM 4426 O O . THR A 1 592 ? -39.129 -27.601 9.005 1.00 83.44 592 THR A O 1
ATOM 4429 N N . VAL A 1 593 ? -37.167 -26.537 8.827 1.00 84.38 593 VAL A N 1
ATOM 4430 C CA . VAL A 1 593 ? -37.706 -25.176 8.741 1.00 84.38 593 VAL A CA 1
ATOM 4431 C C . VAL A 1 593 ? -37.133 -24.490 7.522 1.00 84.38 593 VAL A C 1
ATOM 4433 O O . VAL A 1 593 ? -35.916 -24.418 7.377 1.00 84.38 593 VAL A O 1
ATOM 4436 N N . THR A 1 594 ? -38.009 -23.942 6.690 1.00 85.62 594 THR A N 1
ATOM 4437 C CA . THR A 1 594 ? -37.645 -23.249 5.456 1.00 85.62 594 THR A CA 1
ATOM 4438 C C . THR A 1 594 ? -38.179 -21.821 5.423 1.00 85.62 594 THR A C 1
ATOM 4440 O O . THR A 1 594 ? -39.289 -21.574 5.892 1.00 85.62 594 THR A O 1
ATOM 4443 N N . GLY A 1 595 ? -37.444 -20.880 4.829 1.00 79.94 595 GLY A N 1
ATOM 4444 C CA . GLY A 1 595 ? -37.920 -19.505 4.618 1.00 79.94 595 GLY A CA 1
ATOM 4445 C C . GLY A 1 595 ? -36.793 -18.505 4.377 1.00 79.94 595 GLY A C 1
ATOM 4446 O O . GLY A 1 595 ? -35.754 -18.591 5.018 1.00 79.94 595 GLY A O 1
ATOM 4447 N N . ASP A 1 596 ? -36.984 -17.571 3.440 1.00 69.88 596 ASP A N 1
ATOM 4448 C CA . ASP A 1 596 ? -35.995 -16.535 3.073 1.00 69.88 596 ASP A CA 1
ATOM 4449 C C . ASP A 1 596 ? -34.583 -17.105 2.795 1.00 69.88 596 ASP A C 1
ATOM 4451 O O . ASP A 1 596 ? -33.572 -16.648 3.327 1.00 69.88 596 ASP A O 1
ATOM 4455 N N . GLY A 1 597 ? -34.532 -18.189 2.005 1.00 65.06 597 GLY A N 1
ATOM 4456 C CA . GLY A 1 597 ? -33.300 -18.903 1.634 1.00 65.06 597 GLY A CA 1
ATOM 4457 C C . GLY A 1 597 ? -32.752 -19.877 2.687 1.00 65.06 597 GLY A C 1
ATOM 4458 O O . GLY A 1 597 ? -31.741 -20.528 2.438 1.00 65.06 597 GLY A O 1
ATOM 4459 N N . LEU A 1 598 ? -33.407 -19.997 3.843 1.00 74.88 598 LEU A N 1
ATOM 4460 C CA . LEU A 1 598 ? -33.037 -20.904 4.930 1.00 74.88 598 LEU A CA 1
ATOM 4461 C C . LEU A 1 598 ? -33.666 -22.296 4.713 1.00 74.88 598 LEU A C 1
ATOM 4463 O O . LEU A 1 598 ? -34.828 -22.369 4.314 1.00 74.88 598 LEU A O 1
ATOM 4467 N N . ASP A 1 599 ? -32.924 -23.373 5.000 1.00 78.56 599 ASP A N 1
ATOM 4468 C CA . ASP A 1 599 ? -33.413 -24.764 5.084 1.00 78.56 599 ASP A CA 1
ATOM 4469 C C . ASP A 1 599 ? -32.687 -25.498 6.222 1.00 78.56 599 ASP A C 1
ATOM 4471 O O . ASP A 1 599 ? -31.489 -25.776 6.151 1.00 78.56 599 ASP A O 1
ATOM 4475 N N . CYS A 1 600 ? -33.404 -25.741 7.317 1.00 73.44 600 CYS A N 1
ATOM 4476 C CA . CYS A 1 600 ? -32.829 -26.168 8.588 1.00 73.44 600 CYS A CA 1
ATOM 4477 C C . CYS A 1 600 ? -33.431 -27.468 9.065 1.00 73.44 600 CYS A C 1
ATOM 4479 O O . CYS A 1 600 ? -34.580 -27.498 9.493 1.00 73.44 600 CYS A O 1
ATOM 4481 N N . GLY A 1 601 ? -32.637 -28.533 9.003 1.00 68.12 601 GLY A N 1
ATOM 4482 C CA . GLY A 1 601 ? -33.058 -29.879 9.363 1.00 68.12 601 GLY A CA 1
ATOM 4483 C C . GLY A 1 601 ? -32.903 -30.232 10.842 1.00 68.12 601 GLY A C 1
ATOM 4484 O O . GLY A 1 601 ? -32.087 -29.679 11.579 1.00 68.12 601 GLY A O 1
ATOM 4485 N N . PHE A 1 602 ? -33.680 -31.230 11.252 1.00 59.16 602 PHE A N 1
ATOM 4486 C CA . PHE A 1 602 ? -33.608 -31.885 12.552 1.00 59.16 602 PHE A CA 1
ATOM 4487 C C . PHE A 1 602 ? -32.199 -32.420 12.873 1.00 59.16 602 PHE A C 1
ATOM 4489 O O . PHE A 1 602 ? -31.613 -33.152 12.077 1.00 59.16 602 PHE A O 1
ATOM 4496 N N . GLY A 1 603 ? -31.661 -32.087 14.052 1.00 52.03 603 GLY A N 1
ATOM 4497 C CA . GLY A 1 603 ? -30.324 -32.519 14.491 1.00 52.03 603 GLY A CA 1
ATOM 4498 C C . GLY A 1 603 ? -29.153 -31.736 13.879 1.00 52.03 603 GLY A C 1
ATOM 4499 O O . GLY A 1 603 ? -28.014 -31.932 14.301 1.00 52.03 603 GLY A O 1
ATOM 4500 N N . GLY A 1 604 ? -29.418 -30.823 12.937 1.00 47.34 604 GLY A N 1
ATOM 4501 C CA . GLY A 1 604 ? -28.473 -29.800 12.490 1.00 47.34 604 GLY A CA 1
ATOM 4502 C C . GLY A 1 604 ? -28.482 -28.612 13.454 1.00 47.34 604 GLY A C 1
ATOM 4503 O O . GLY A 1 604 ? -29.523 -28.269 14.006 1.00 47.34 604 GLY A O 1
ATOM 4504 N N . GLY A 1 605 ? -27.318 -28.019 13.720 1.00 54.66 605 GLY A N 1
ATOM 4505 C CA . GLY A 1 605 ? -27.149 -26.919 14.675 1.00 54.66 605 GLY A CA 1
ATOM 4506 C C . GLY A 1 605 ? -27.886 -25.615 14.324 1.00 54.66 605 GLY A C 1
ATOM 4507 O O . GLY A 1 605 ? -28.824 -25.577 13.536 1.00 54.66 605 GLY A O 1
ATOM 4508 N N . LEU A 1 606 ? -27.463 -24.523 14.965 1.00 56.16 606 LEU A N 1
ATOM 4509 C CA . LEU A 1 606 ? -27.999 -23.175 14.752 1.00 56.16 606 LEU A CA 1
ATOM 4510 C C . LEU A 1 606 ? -27.936 -22.781 13.263 1.00 56.16 606 LEU A C 1
ATOM 4512 O O . LEU A 1 606 ? -26.859 -22.806 12.669 1.00 56.16 606 LEU A O 1
ATOM 4516 N N . CYS A 1 607 ? -29.061 -22.367 12.689 1.00 63.94 607 CYS A N 1
ATOM 4517 C CA . CYS A 1 607 ? -29.117 -21.771 11.360 1.00 63.94 607 CYS A CA 1
ATOM 4518 C C . CYS A 1 607 ? -29.234 -20.255 11.436 1.00 63.94 607 CYS A C 1
ATOM 4520 O O . CYS A 1 607 ? -29.760 -19.732 12.414 1.00 63.94 607 CYS A O 1
ATOM 4522 N N . VAL A 1 608 ? -28.806 -19.538 10.396 1.00 63.28 608 VAL A N 1
ATOM 4523 C CA . VAL A 1 608 ? -28.830 -18.069 10.381 1.00 63.28 608 VAL A CA 1
ATOM 4524 C C . VAL A 1 608 ? -29.345 -17.558 9.035 1.00 63.28 608 VAL A C 1
ATOM 4526 O O . VAL A 1 608 ? -28.837 -17.962 7.994 1.00 63.28 608 VAL A O 1
ATOM 4529 N N . THR A 1 609 ? -30.319 -16.647 9.059 1.00 66.38 609 THR A N 1
ATOM 4530 C CA . THR A 1 609 ? -30.729 -15.808 7.915 1.00 66.38 609 THR A CA 1
ATOM 4531 C C . THR A 1 609 ? -30.602 -14.328 8.287 1.00 66.38 609 THR A C 1
ATOM 4533 O O . THR A 1 609 ? -30.312 -14.005 9.438 1.00 66.38 609 THR A O 1
ATOM 4536 N N . THR A 1 610 ? -30.774 -13.404 7.342 1.00 65.88 610 THR A N 1
ATOM 4537 C CA . THR A 1 610 ? -30.826 -11.967 7.643 1.00 65.88 610 THR A CA 1
ATOM 4538 C C . THR A 1 610 ? -31.971 -11.277 6.917 1.00 65.88 610 THR A C 1
ATOM 4540 O O . THR A 1 610 ? -32.250 -11.555 5.753 1.00 65.88 610 THR A O 1
ATOM 4543 N N . VAL A 1 611 ? -32.575 -10.298 7.580 1.00 68.50 611 VAL A N 1
ATOM 4544 C CA . VAL A 1 611 ? -33.777 -9.592 7.120 1.00 68.50 611 VAL A CA 1
ATOM 4545 C C . VAL A 1 611 ? -33.471 -8.103 7.074 1.00 68.50 611 VAL A C 1
ATOM 4547 O O . VAL A 1 611 ? -32.781 -7.608 7.960 1.00 68.50 611 VAL A O 1
ATOM 4550 N N . ALA A 1 612 ? -33.967 -7.376 6.073 1.00 67.44 612 ALA A N 1
ATOM 4551 C CA . ALA A 1 612 ? -33.836 -5.917 6.053 1.00 67.44 612 ALA A CA 1
ATOM 4552 C C . ALA A 1 612 ? -34.403 -5.287 7.343 1.00 67.44 612 ALA A C 1
ATOM 4554 O O . ALA A 1 612 ? -35.343 -5.823 7.928 1.00 67.44 612 ALA A O 1
ATOM 4555 N N . GLU A 1 613 ? -33.869 -4.143 7.773 1.00 61.72 613 GLU A N 1
ATOM 4556 C CA . GLU A 1 613 ? -34.234 -3.484 9.044 1.00 61.72 613 GLU A CA 1
ATOM 4557 C C . GLU A 1 613 ? -35.746 -3.178 9.190 1.00 61.72 613 GLU A C 1
ATOM 4559 O O . GLU A 1 613 ? -36.292 -3.146 10.294 1.00 61.72 613 GLU A O 1
ATOM 4564 N N . SER A 1 614 ? -36.447 -3.019 8.064 1.00 63.50 614 SER A N 1
ATOM 4565 C CA . SER A 1 614 ? -37.902 -2.820 7.961 1.00 63.50 614 SER A CA 1
ATOM 4566 C C . SER A 1 614 ? -38.660 -4.025 7.381 1.00 63.50 614 SER A C 1
ATOM 4568 O O . SER A 1 614 ? -39.862 -3.945 7.126 1.00 63.50 614 SER A O 1
ATOM 4570 N N . GLY A 1 615 ? -37.968 -5.142 7.155 1.00 71.19 615 GLY A N 1
ATOM 4571 C CA . GLY A 1 615 ? -38.510 -6.348 6.544 1.00 71.19 615 GLY A CA 1
ATOM 4572 C C . GLY A 1 615 ? -39.267 -7.251 7.518 1.00 71.19 615 GLY A C 1
ATOM 4573 O O . GLY A 1 615 ? -39.174 -7.146 8.746 1.00 71.19 615 GLY A O 1
ATOM 4574 N N . THR A 1 616 ? -40.022 -8.178 6.938 1.00 77.81 616 THR A N 1
ATOM 4575 C CA . THR A 1 616 ? -40.692 -9.275 7.643 1.00 77.81 616 THR A CA 1
ATOM 4576 C C . THR A 1 616 ? -40.081 -10.595 7.198 1.00 77.81 616 THR A C 1
ATOM 4578 O O . THR A 1 616 ? -39.917 -10.826 6.003 1.00 77.81 616 THR A O 1
ATOM 4581 N N . LEU A 1 617 ? -39.764 -11.466 8.152 1.00 82.88 617 LEU A N 1
ATOM 4582 C CA . LEU A 1 617 ? -39.323 -12.833 7.893 1.00 82.88 617 LEU A CA 1
ATOM 4583 C C . LEU A 1 617 ? -40.495 -13.790 8.056 1.00 82.88 617 LEU A C 1
ATOM 4585 O O . LEU A 1 617 ? -41.146 -13.781 9.100 1.00 82.88 617 LEU A O 1
ATOM 4589 N N . ALA A 1 618 ? -40.724 -14.634 7.055 1.00 87.69 618 ALA A N 1
ATOM 4590 C CA . ALA A 1 618 ? -41.683 -15.727 7.121 1.00 87.69 618 ALA A CA 1
ATOM 4591 C C . ALA A 1 618 ? -40.939 -17.067 7.105 1.00 87.69 618 ALA A C 1
ATOM 4593 O O . ALA A 1 618 ? -40.187 -17.359 6.176 1.00 87.69 618 ALA A O 1
ATOM 4594 N N . LEU A 1 619 ? -41.167 -17.879 8.134 1.00 88.44 619 LEU A N 1
ATOM 4595 C CA . LEU A 1 619 ? -40.620 -19.225 8.277 1.00 88.44 619 LEU A CA 1
ATOM 4596 C C . LEU A 1 619 ? -41.751 -20.247 8.198 1.00 88.44 619 LEU A C 1
ATOM 4598 O O . LEU A 1 619 ? -42.849 -20.009 8.700 1.00 88.44 619 LEU A O 1
ATOM 4602 N N . THR A 1 620 ? -41.471 -21.390 7.587 1.00 91.44 620 THR A N 1
ATOM 4603 C CA . THR A 1 620 ? -42.389 -22.523 7.447 1.00 91.44 620 THR A CA 1
ATOM 4604 C C . THR A 1 620 ? -41.750 -23.748 8.081 1.00 91.44 620 THR A C 1
ATOM 4606 O O . THR A 1 620 ? -40.646 -24.125 7.701 1.00 91.44 620 THR A O 1
ATOM 4609 N N . ALA A 1 621 ? -42.422 -24.359 9.051 1.00 88.31 621 ALA A N 1
ATOM 4610 C CA . ALA A 1 621 ? -42.038 -25.647 9.608 1.00 88.31 621 ALA A CA 1
ATOM 4611 C C . ALA A 1 621 ? -42.660 -26.773 8.781 1.00 88.31 621 ALA A C 1
ATOM 4613 O O . ALA A 1 621 ? -43.872 -26.811 8.580 1.00 88.31 621 ALA A O 1
ATOM 4614 N N . ASN A 1 622 ? -41.825 -27.721 8.373 1.00 88.88 622 ASN A N 1
ATOM 4615 C CA . ASN A 1 622 ? -42.199 -28.938 7.669 1.00 88.88 622 ASN A CA 1
ATOM 4616 C C . ASN A 1 622 ? -41.972 -30.123 8.623 1.00 88.88 622 ASN A C 1
ATOM 4618 O O . ASN A 1 622 ? -40.835 -30.577 8.753 1.00 88.88 622 ASN A O 1
ATOM 4622 N N . PRO A 1 623 ? -42.997 -30.610 9.349 1.00 84.81 623 PRO A N 1
ATOM 4623 C CA . PRO A 1 623 ? -42.833 -31.737 10.262 1.00 84.81 623 PRO A CA 1
ATOM 4624 C C . PRO A 1 623 ? -42.508 -33.031 9.506 1.00 84.81 623 PRO A C 1
ATOM 4626 O O . PRO A 1 623 ? -43.180 -33.378 8.536 1.00 84.81 623 PRO A O 1
ATOM 4629 N N . GLY A 1 624 ? -41.503 -33.769 9.980 1.00 77.25 624 GLY A N 1
ATOM 4630 C CA . GLY A 1 624 ? -41.185 -35.118 9.516 1.00 77.25 624 GLY A CA 1
ATOM 4631 C C . GLY A 1 624 ? -42.264 -36.137 9.896 1.00 77.25 624 GLY A C 1
ATOM 4632 O O . GLY A 1 624 ? -43.223 -35.829 10.607 1.00 77.25 624 GLY A O 1
ATOM 4633 N N . VAL A 1 625 ? -42.116 -37.382 9.432 1.00 77.06 625 VAL A N 1
ATOM 4634 C CA . VAL A 1 625 ? -43.140 -38.429 9.600 1.00 77.06 625 VAL A CA 1
ATOM 4635 C C . VAL A 1 625 ? -43.482 -38.636 11.081 1.00 77.06 625 VAL A C 1
ATOM 4637 O O . VAL A 1 625 ? -42.653 -39.079 11.872 1.00 77.06 625 VAL A O 1
ATOM 4640 N N . GLY A 1 626 ? -44.731 -38.325 11.442 1.00 70.38 626 GLY A N 1
ATOM 4641 C CA . GLY A 1 626 ? -45.260 -38.463 12.800 1.00 70.38 626 GLY A CA 1
ATOM 4642 C C . GLY A 1 626 ? -44.973 -37.286 13.737 1.00 70.38 626 GLY A C 1
ATOM 4643 O O . GLY A 1 626 ? -45.453 -37.310 14.863 1.00 70.38 626 GLY A O 1
ATOM 4644 N N . ALA A 1 627 ? -44.230 -36.260 13.321 1.00 74.62 627 ALA A N 1
ATOM 4645 C CA . ALA A 1 627 ? -43.977 -35.080 14.145 1.00 74.62 627 ALA A CA 1
ATOM 4646 C C . ALA A 1 627 ? -45.102 -34.040 14.012 1.00 74.62 627 ALA A C 1
ATOM 4648 O O . ALA A 1 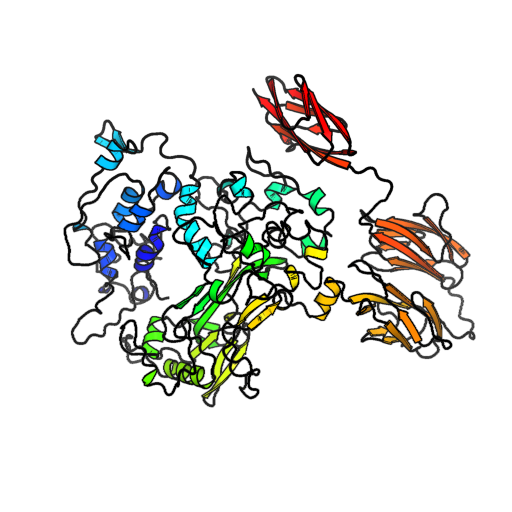627 ? -45.755 -33.924 12.976 1.00 74.62 627 ALA A O 1
ATOM 4649 N N . THR A 1 628 ? -45.304 -33.238 15.057 1.00 81.19 628 THR A N 1
ATOM 4650 C CA . THR A 1 628 ? -46.192 -32.061 15.036 1.00 81.19 628 THR A CA 1
ATOM 4651 C C . THR A 1 628 ? -45.446 -30.837 15.552 1.00 81.19 628 THR A C 1
ATOM 4653 O O . THR A 1 628 ? -44.520 -30.983 16.345 1.00 81.19 628 THR A O 1
ATOM 4656 N N . VAL A 1 629 ? -45.809 -29.626 15.121 1.00 80.88 629 VAL A N 1
ATOM 4657 C CA . VAL A 1 629 ? -45.211 -28.402 15.682 1.00 80.88 629 VAL A CA 1
ATOM 4658 C C . VAL A 1 629 ? -45.843 -28.110 17.044 1.00 80.88 629 VAL A C 1
ATOM 4660 O O . VAL A 1 629 ? -47.033 -27.800 17.141 1.00 80.88 629 VAL A O 1
ATOM 4663 N N . SER A 1 630 ? -45.047 -28.194 18.106 1.00 79.56 630 SER A N 1
ATOM 4664 C CA . SER A 1 630 ? -45.475 -27.890 19.473 1.00 79.56 630 SER A CA 1
ATOM 4665 C C . SER A 1 630 ? -45.615 -26.382 19.680 1.00 79.56 630 SER A C 1
ATOM 4667 O O . SER A 1 630 ? -46.691 -25.902 20.066 1.00 79.56 630 SER A O 1
ATOM 4669 N N . SER A 1 631 ? -44.541 -25.640 19.391 1.00 79.56 631 SER A N 1
ATOM 4670 C CA . SER A 1 631 ? -44.436 -24.199 19.632 1.00 79.56 631 SER A CA 1
ATOM 4671 C C . SER A 1 631 ? -43.431 -23.515 18.704 1.00 79.56 631 SER A C 1
ATOM 4673 O O . SER A 1 631 ? -42.514 -24.147 18.170 1.00 79.56 631 SER A O 1
ATOM 4675 N N . TRP A 1 632 ? -43.621 -22.202 18.570 1.00 79.19 632 TRP A N 1
ATOM 4676 C CA . TRP A 1 632 ? -42.650 -21.250 18.049 1.00 79.19 632 TRP A CA 1
ATOM 4677 C C . TRP A 1 632 ? -42.362 -20.208 19.127 1.00 79.19 632 TRP A C 1
ATOM 4679 O O . TRP A 1 632 ? -43.304 -19.700 19.733 1.00 79.19 632 TRP A O 1
ATOM 4689 N N . ASP A 1 633 ? -41.093 -19.861 19.305 1.00 76.88 633 ASP A N 1
ATOM 4690 C CA . ASP A 1 633 ? -40.634 -18.779 20.173 1.00 76.88 633 ASP A CA 1
ATOM 4691 C C . ASP A 1 633 ? -39.838 -17.760 19.353 1.00 76.88 633 ASP A C 1
ATOM 4693 O O . ASP A 1 633 ? -39.101 -18.121 18.434 1.00 76.88 633 ASP A O 1
ATOM 4697 N N . GLY A 1 634 ? -39.985 -16.474 19.678 1.00 71.94 634 GLY A N 1
ATOM 4698 C CA . GLY A 1 634 ? -39.282 -15.385 18.988 1.00 71.94 634 GLY A CA 1
ATOM 4699 C C . GLY A 1 634 ? -39.910 -14.927 17.664 1.00 71.94 634 GLY A C 1
ATOM 4700 O O . GLY A 1 634 ? -39.335 -14.084 16.983 1.00 71.94 634 GLY A O 1
ATOM 4701 N N . CYS A 1 635 ? -41.091 -15.434 17.303 1.00 81.69 635 CYS A N 1
ATOM 4702 C CA . CYS A 1 635 ? -41.887 -14.994 16.152 1.00 81.69 635 CYS A CA 1
ATOM 4703 C C . CYS A 1 635 ? -43.391 -15.221 16.417 1.00 81.69 635 CYS A C 1
ATOM 4705 O O . CYS A 1 635 ? -43.757 -15.871 17.395 1.00 81.69 635 CYS A O 1
ATOM 4707 N N . ALA A 1 636 ? -44.270 -14.666 15.576 1.00 87.81 636 ALA A N 1
ATOM 4708 C CA . ALA A 1 636 ? -45.720 -14.830 15.688 1.00 87.81 636 ALA A CA 1
ATOM 4709 C C . ALA A 1 636 ? -46.203 -16.029 14.845 1.00 87.81 636 ALA A C 1
ATOM 4711 O O . ALA A 1 636 ? -46.160 -15.940 13.612 1.00 87.81 636 ALA A O 1
ATOM 4712 N N . PRO A 1 637 ? -46.646 -17.142 15.463 1.00 89.50 637 PRO A N 1
ATOM 4713 C CA . PRO A 1 637 ? -47.110 -18.317 14.733 1.00 89.50 637 PRO A CA 1
ATOM 4714 C C . PRO A 1 637 ? -48.508 -18.116 14.144 1.00 89.50 637 PRO A C 1
ATOM 4716 O O . PRO A 1 637 ? -49.352 -17.415 14.706 1.00 89.50 637 PRO A O 1
ATOM 4719 N N . SER A 1 638 ? -48.774 -18.788 13.030 1.00 88.06 638 SER A N 1
ATOM 4720 C CA . SER A 1 638 ? -50.108 -18.905 12.443 1.00 88.06 638 SER A CA 1
ATOM 4721 C C . SER A 1 638 ? -51.003 -19.873 13.223 1.00 88.06 638 SER A C 1
ATOM 4723 O O . SER A 1 638 ? -50.554 -20.631 14.086 1.00 88.06 638 SER A O 1
ATOM 4725 N N . ALA A 1 639 ? -52.303 -19.860 12.912 1.00 85.19 639 ALA A N 1
ATOM 4726 C CA . ALA A 1 639 ? -53.303 -20.677 13.600 1.00 85.19 639 ALA A CA 1
ATOM 4727 C C . ALA A 1 639 ? -53.046 -22.194 13.486 1.00 85.19 639 ALA A C 1
ATOM 4729 O O . ALA A 1 639 ? -53.375 -22.934 14.411 1.00 85.19 639 ALA A O 1
ATOM 4730 N N . ASP A 1 640 ? -52.444 -22.651 12.383 1.00 83.38 640 ASP A N 1
ATOM 4731 C CA . ASP A 1 640 ? -52.064 -24.054 12.170 1.00 83.38 640 ASP A CA 1
ATOM 4732 C C . ASP A 1 640 ? -50.662 -24.396 12.709 1.00 83.38 640 ASP A C 1
ATOM 4734 O O . ASP A 1 640 ? -50.260 -25.559 12.682 1.00 83.38 640 ASP A O 1
ATOM 4738 N N . LYS A 1 641 ? -49.938 -23.397 13.238 1.00 85.62 641 LYS A N 1
ATOM 4739 C CA . LYS A 1 641 ? -48.556 -23.471 13.738 1.00 85.62 641 LYS A CA 1
ATOM 4740 C C . LYS A 1 641 ? -47.518 -23.910 12.700 1.00 85.62 641 LYS A C 1
ATOM 4742 O O . LYS A 1 641 ? -46.360 -24.113 13.066 1.00 85.62 641 LYS A O 1
ATOM 4747 N N . LEU A 1 642 ? -47.879 -24.047 11.426 1.00 89.50 642 LEU A N 1
ATOM 4748 C CA . LEU A 1 642 ? -46.947 -24.455 10.372 1.00 89.50 642 LEU A CA 1
ATOM 4749 C C . LEU A 1 642 ? -46.115 -23.284 9.862 1.00 89.50 642 LEU A C 1
ATOM 4751 O O . LEU A 1 642 ? -45.061 -23.493 9.273 1.00 89.50 642 LEU A O 1
ATOM 4755 N N . THR A 1 643 ? -46.547 -22.053 10.112 1.00 90.25 643 THR A N 1
ATOM 4756 C CA . THR A 1 643 ? -45.816 -20.852 9.705 1.00 90.25 643 THR A CA 1
ATOM 4757 C C . THR A 1 643 ? -45.614 -19.896 10.870 1.00 90.25 643 THR A C 1
ATOM 4759 O O . THR A 1 643 ? -46.391 -19.879 11.826 1.00 90.25 643 THR A O 1
ATOM 4762 N N . CYS A 1 644 ? -44.552 -19.100 10.793 1.00 89.12 644 CYS A N 1
ATOM 4763 C CA . CYS A 1 644 ? -44.237 -18.077 11.776 1.00 89.12 644 CYS A CA 1
ATOM 4764 C C . CYS A 1 644 ? -43.713 -16.812 11.101 1.00 89.12 644 CYS A C 1
ATOM 4766 O O . CYS A 1 644 ? -42.842 -16.886 10.235 1.00 89.12 644 CYS A O 1
ATOM 4768 N N . SER A 1 645 ? -44.227 -15.651 11.506 1.00 88.12 645 SER A N 1
ATOM 4769 C CA . SER A 1 645 ? -43.812 -14.349 10.978 1.00 88.12 645 SER A CA 1
ATOM 4770 C C . SER A 1 645 ? -43.102 -13.512 12.037 1.00 88.12 645 SER A C 1
ATOM 4772 O O . SER A 1 645 ? -43.611 -13.355 13.148 1.00 88.12 645 SER A O 1
ATOM 4774 N N . LEU A 1 646 ? -41.955 -12.935 11.690 1.00 84.00 646 LEU A N 1
ATOM 4775 C CA . LEU A 1 646 ? -41.193 -12.012 12.528 1.00 84.00 646 LEU A CA 1
ATOM 4776 C C . LEU A 1 646 ? -41.065 -10.659 11.820 1.00 84.00 646 LEU A C 1
ATOM 4778 O O . LEU A 1 646 ? -40.424 -10.562 10.776 1.00 84.00 646 LEU A O 1
ATOM 4782 N N . SER A 1 647 ? -41.632 -9.608 12.414 1.00 77.94 647 SER A N 1
ATOM 4783 C CA . SER A 1 647 ? -41.310 -8.223 12.051 1.00 77.94 647 SER A CA 1
ATOM 4784 C C . SER A 1 647 ? -40.059 -7.788 12.797 1.00 77.94 647 SER A C 1
ATOM 4786 O O . SER A 1 647 ? -40.003 -7.856 14.023 1.00 77.94 647 SER A O 1
ATOM 4788 N N . VAL A 1 648 ? -39.060 -7.325 12.056 1.00 68.38 648 VAL A N 1
ATOM 4789 C CA . VAL A 1 648 ? -37.720 -7.056 12.595 1.00 68.38 648 VAL A CA 1
ATOM 4790 C C . VAL A 1 648 ? -37.550 -5.603 13.081 1.00 68.38 648 VAL A C 1
ATOM 4792 O O . VAL A 1 648 ? -36.565 -5.278 13.740 1.00 68.38 648 VAL A O 1
ATOM 4795 N N . GLY A 1 649 ? -38.564 -4.764 12.841 1.00 56.72 649 GLY A N 1
ATOM 4796 C CA . GLY A 1 649 ? -38.543 -3.305 12.960 1.00 56.72 649 GLY A CA 1
ATOM 4797 C C . GLY A 1 649 ? -37.814 -2.694 14.165 1.00 56.72 649 GLY A C 1
ATOM 4798 O O . GLY A 1 649 ? -38.014 -3.087 15.314 1.00 56.72 649 GLY A O 1
ATOM 4799 N N . GLY A 1 650 ? -37.044 -1.639 13.872 1.00 53.03 650 GLY A N 1
ATOM 4800 C CA . GLY A 1 650 ? -36.596 -0.625 14.834 1.00 53.03 650 GLY A CA 1
ATOM 4801 C C . GLY A 1 650 ? -35.299 -0.916 15.591 1.00 53.03 650 GLY A C 1
ATOM 4802 O O . GLY A 1 650 ? -34.966 -0.163 16.503 1.00 53.03 650 GLY A O 1
ATOM 4803 N N . ALA A 1 651 ? -34.567 -1.978 15.252 1.00 44.50 651 ALA A N 1
ATOM 4804 C CA . ALA A 1 651 ? -33.345 -2.362 15.956 1.00 44.50 651 ALA A CA 1
ATOM 4805 C C . ALA A 1 651 ? -32.080 -2.040 15.138 1.00 44.50 651 ALA A C 1
ATOM 4807 O O . ALA A 1 651 ? -31.358 -2.943 14.718 1.00 44.50 651 ALA A O 1
ATOM 4808 N N . SER A 1 652 ? -31.788 -0.754 14.949 1.00 42.97 652 SER A N 1
ATOM 4809 C CA . SER A 1 652 ? -30.555 -0.288 14.307 1.00 42.97 652 SER A CA 1
ATOM 4810 C C . SER A 1 652 ? -29.331 -0.683 15.143 1.00 42.97 652 SER A C 1
ATOM 4812 O O . SER A 1 652 ? -29.107 -0.127 16.221 1.00 42.97 652 SER A O 1
ATOM 4814 N N . GLY A 1 653 ? -28.528 -1.639 14.666 1.00 44.03 653 GLY A N 1
ATOM 4815 C CA . GLY A 1 653 ? -27.221 -1.945 15.252 1.00 44.03 653 GLY A CA 1
ATOM 4816 C C . GLY A 1 653 ? -26.724 -3.375 15.034 1.00 44.03 653 GLY A C 1
ATOM 4817 O O . GLY A 1 653 ? -27.479 -4.340 15.080 1.00 44.03 653 GLY A O 1
ATOM 4818 N N . LEU A 1 654 ? -25.403 -3.507 14.898 1.00 40.34 654 LEU A N 1
ATOM 4819 C CA . LEU A 1 654 ? -24.621 -4.753 14.788 1.00 40.34 654 LEU A CA 1
ATOM 4820 C C . LEU A 1 654 ? -24.811 -5.791 15.915 1.00 40.34 654 LEU A C 1
ATOM 4822 O O . LEU A 1 654 ? -24.183 -6.847 15.880 1.00 40.34 654 LEU A O 1
ATOM 4826 N N . GLY A 1 655 ? -25.630 -5.497 16.927 1.00 43.22 655 GLY A N 1
ATOM 4827 C CA . GLY A 1 655 ? -25.928 -6.383 18.056 1.00 43.22 655 GLY A CA 1
ATOM 4828 C C . GLY A 1 655 ? -27.347 -6.958 18.058 1.00 43.22 655 GLY A C 1
ATOM 4829 O O . GLY A 1 655 ? -27.656 -7.789 18.906 1.00 43.22 655 GLY A O 1
ATOM 4830 N N . SER A 1 656 ? -28.214 -6.554 17.127 1.00 52.69 656 SER A N 1
ATOM 4831 C CA . SER A 1 656 ? -29.642 -6.895 17.138 1.00 52.69 656 SER A CA 1
ATOM 4832 C C . SER A 1 656 ? -29.930 -8.314 16.631 1.00 52.69 656 SER A C 1
ATOM 4834 O O . SER A 1 656 ? -30.785 -8.497 15.778 1.00 52.69 656 SER A O 1
ATOM 4836 N N . THR A 1 657 ? -29.238 -9.349 17.109 1.00 54.16 657 THR A N 1
ATOM 4837 C CA . THR A 1 657 ? -29.546 -10.719 16.665 1.00 54.16 657 THR A CA 1
ATOM 4838 C C . THR A 1 657 ? -30.913 -11.140 17.199 1.00 54.16 657 THR A C 1
ATOM 4840 O O . THR A 1 657 ? -31.143 -11.129 18.408 1.00 54.16 657 THR A O 1
ATOM 4843 N N . LYS A 1 658 ? -31.836 -11.515 16.311 1.00 64.00 658 LYS A N 1
ATOM 4844 C CA . LYS A 1 658 ? -33.111 -12.128 16.705 1.00 64.00 658 LYS A CA 1
ATOM 4845 C C . LYS A 1 658 ? -32.946 -13.641 16.728 1.00 64.00 658 LYS A C 1
ATOM 4847 O O . LYS A 1 658 ? -32.223 -14.196 15.909 1.00 64.00 658 LYS A O 1
ATOM 4852 N N . VAL A 1 659 ? -33.602 -14.313 17.664 1.00 66.44 659 VAL A N 1
ATOM 4853 C CA . VAL A 1 659 ? -33.576 -15.776 17.758 1.00 66.44 659 VAL A CA 1
ATOM 4854 C C . VAL A 1 659 ? -34.997 -16.285 17.595 1.00 66.44 659 VAL A C 1
ATOM 4856 O O . VAL A 1 659 ? -35.891 -15.826 18.300 1.00 66.44 659 VAL A O 1
ATOM 4859 N N . VAL A 1 660 ? -35.187 -17.218 16.668 1.00 69.75 660 VAL A N 1
ATOM 4860 C CA . VAL A 1 660 ? -36.433 -17.950 16.465 1.00 69.75 660 VAL A CA 1
ATOM 4861 C C . VAL A 1 660 ? -36.188 -19.420 16.775 1.00 69.75 660 VAL A C 1
ATOM 4863 O O . VAL A 1 660 ? -35.277 -20.039 16.223 1.00 69.75 660 VAL A O 1
ATOM 4866 N N . VAL A 1 661 ? -37.008 -19.994 17.647 1.00 72.31 661 VAL A N 1
ATOM 4867 C CA . VAL A 1 661 ? -36.931 -21.412 18.009 1.00 72.31 661 VAL A CA 1
ATOM 4868 C C . VAL A 1 661 ? -38.235 -22.091 17.620 1.00 72.31 661 VAL A C 1
ATOM 4870 O O . VAL A 1 661 ? -39.308 -21.611 17.971 1.00 72.31 661 VAL A O 1
ATOM 4873 N N . VAL A 1 662 ? -38.149 -23.217 16.915 1.00 77.12 662 VAL A N 1
ATOM 4874 C CA . VAL A 1 662 ? -39.290 -24.110 16.685 1.00 77.12 662 VAL A CA 1
ATOM 4875 C C . VAL A 1 662 ? -39.085 -25.409 17.450 1.00 77.12 662 VAL A C 1
ATOM 4877 O O . VAL A 1 662 ? -37.978 -25.951 17.479 1.00 77.12 662 VAL A O 1
ATOM 4880 N N . THR A 1 663 ? -40.154 -25.932 18.045 1.00 78.50 663 THR A N 1
ATOM 4881 C CA . THR A 1 663 ? -40.123 -27.219 18.748 1.00 78.50 663 THR A CA 1
ATOM 4882 C C . THR A 1 663 ? -41.104 -28.200 18.120 1.00 78.50 663 THR A C 1
ATOM 4884 O O . THR A 1 663 ? -42.293 -27.903 18.016 1.00 78.50 663 THR A O 1
ATOM 4887 N N . PHE A 1 664 ? -40.627 -29.389 17.749 1.00 77.25 664 PHE A N 1
ATOM 4888 C CA . PHE A 1 664 ? -41.433 -30.498 17.234 1.00 77.25 664 PHE A CA 1
ATOM 4889 C C . PHE A 1 664 ? -41.768 -31.522 18.338 1.00 77.25 664 PHE A C 1
ATOM 4891 O O . PHE A 1 664 ? -40.891 -32.010 19.046 1.00 77.25 664 PHE A O 1
ATOM 4898 N N . GLY A 1 665 ? -43.042 -31.869 18.501 1.00 69.12 665 GLY A N 1
ATOM 4899 C CA . GLY A 1 665 ? -43.530 -32.860 19.463 1.00 69.12 665 GLY A CA 1
ATOM 4900 C C . GLY A 1 665 ? -43.904 -34.194 18.817 1.00 69.12 665 GLY A C 1
ATOM 4901 O O . GLY A 1 665 ? -44.292 -34.250 17.647 1.00 69.12 665 GLY A O 1
AT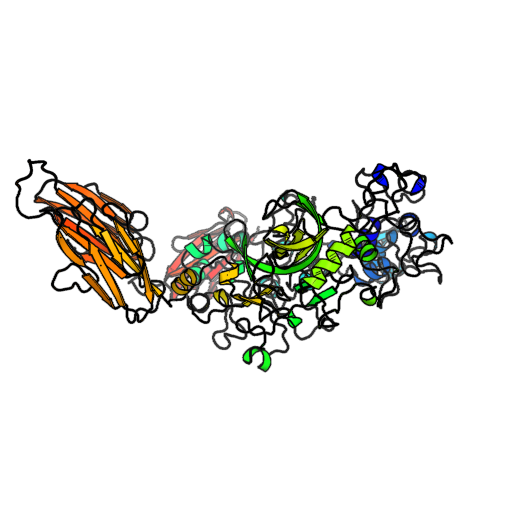OM 4902 N N . GLN A 1 666 ? -43.831 -35.271 19.606 1.00 63.88 666 GLN A N 1
ATOM 4903 C CA . GLN A 1 666 ? -44.390 -36.578 19.241 1.00 63.88 666 GLN A CA 1
ATOM 4904 C C . GLN A 1 666 ? -45.927 -36.562 19.303 1.00 63.88 666 GLN A C 1
ATOM 4906 O O . GLN A 1 666 ? -46.494 -35.810 20.102 1.00 63.88 666 GLN A O 1
ATOM 4911 N N . PRO A 1 667 ? -46.625 -37.421 18.539 1.00 56.94 667 PRO A N 1
ATOM 4912 C CA . PRO A 1 667 ? -48.060 -37.567 18.679 1.00 56.94 667 PRO A CA 1
ATOM 4913 C C . PRO A 1 667 ? -48.371 -38.282 19.998 1.00 56.94 667 PRO A C 1
ATOM 4915 O O . PRO A 1 667 ? -47.728 -39.264 20.374 1.00 56.94 667 PRO A O 1
ATOM 4918 N N . ALA A 1 668 ? -49.384 -37.789 20.707 1.00 52.97 668 ALA A N 1
ATOM 4919 C CA . ALA A 1 668 ? -49.860 -38.364 21.956 1.00 52.97 668 ALA A CA 1
ATOM 4920 C C . ALA A 1 668 ? -50.571 -39.707 21.704 1.00 52.97 668 ALA A C 1
ATOM 4922 O O . ALA A 1 668 ? -51.794 -39.744 21.650 1.00 52.97 668 ALA A O 1
ATOM 4923 N N . SER A 1 669 ? -49.837 -40.803 21.480 1.00 49.34 669 SER A N 1
ATOM 4924 C CA . SER A 1 669 ? -50.357 -42.179 21.624 1.00 49.34 669 SER A CA 1
ATOM 4925 C C . SER A 1 669 ? -49.317 -43.268 21.327 1.00 49.34 669 SER A C 1
ATOM 4927 O O . SER A 1 669 ? -49.446 -43.991 20.354 1.00 49.34 669 SER A O 1
ATOM 4929 N N . THR A 1 670 ? -48.336 -43.466 22.212 1.00 36.84 670 THR A N 1
ATOM 4930 C CA . THR A 1 670 ? -47.774 -44.804 22.515 1.00 36.84 670 THR A CA 1
ATOM 4931 C C . THR A 1 670 ? -46.973 -44.735 23.822 1.00 36.84 670 THR A C 1
ATOM 4933 O O . THR A 1 670 ? -46.141 -43.835 23.946 1.00 36.84 670 THR A O 1
ATOM 4936 N N . PRO A 1 671 ? -47.161 -45.649 24.795 1.00 41.22 671 PRO A N 1
ATOM 4937 C CA . PRO A 1 671 ? -46.300 -45.720 25.973 1.00 41.22 671 PRO A CA 1
ATOM 4938 C C . PRO A 1 671 ? -44.913 -46.221 25.552 1.00 41.22 671 PRO A C 1
ATOM 4940 O O . PRO A 1 671 ? -44.796 -47.319 25.009 1.00 41.22 671 PRO A O 1
ATOM 4943 N N . MET A 1 672 ? -43.869 -45.422 25.783 1.00 34.59 672 MET A N 1
ATOM 4944 C CA . MET A 1 672 ? -42.483 -45.853 25.584 1.00 34.59 672 MET A CA 1
ATOM 4945 C C . MET A 1 672 ? -41.972 -46.665 26.790 1.00 34.59 672 MET A C 1
ATOM 4947 O O . MET A 1 672 ? -42.466 -46.487 27.908 1.00 34.59 672 MET A O 1
ATOM 4951 N N . PRO A 1 673 ? -40.976 -47.547 26.578 1.00 35.78 673 PRO A N 1
ATOM 4952 C CA . PRO A 1 673 ? -40.343 -48.307 27.639 1.00 35.78 673 PRO A CA 1
ATOM 4953 C C . PRO A 1 673 ? -39.598 -47.369 28.587 1.00 35.78 673 PRO A C 1
ATOM 4955 O O . PRO A 1 673 ? -39.062 -46.336 28.196 1.00 35.78 673 PRO A O 1
ATOM 4958 N N . THR A 1 674 ? -39.557 -47.758 29.853 1.00 40.16 674 THR A N 1
ATOM 4959 C CA . THR A 1 674 ? -38.866 -47.067 30.937 1.00 40.16 674 THR A CA 1
ATOM 4960 C C . THR A 1 674 ? -37.350 -47.020 30.704 1.00 40.16 674 THR A C 1
ATOM 4962 O O . THR A 1 674 ? -36.616 -47.862 31.217 1.00 40.16 674 THR A O 1
ATOM 4965 N N . SER A 1 675 ? -36.862 -46.017 29.973 1.00 41.78 675 SER A N 1
ATOM 4966 C CA . SER A 1 675 ? -35.538 -45.434 30.209 1.00 41.78 675 SER A CA 1
ATOM 4967 C C . SER A 1 675 ? -35.730 -44.220 31.117 1.00 41.78 675 SER A C 1
ATOM 4969 O O . SER A 1 675 ? -36.359 -43.238 30.737 1.00 41.78 675 SER A O 1
ATOM 4971 N N . SER A 1 676 ? -35.246 -44.307 32.354 1.00 47.50 676 SER A N 1
ATOM 4972 C CA . SER A 1 676 ? -35.504 -43.340 33.432 1.00 47.50 676 SER A CA 1
ATOM 4973 C C . SER A 1 676 ? -34.677 -42.040 33.327 1.00 47.50 676 SER A C 1
ATOM 4975 O O . SER A 1 676 ? -34.230 -41.517 34.349 1.00 47.50 676 SER A O 1
ATOM 4977 N N . GLY A 1 677 ? -34.449 -41.527 32.115 1.00 51.97 677 GLY A N 1
ATOM 4978 C CA . GLY A 1 677 ? -33.692 -40.298 31.854 1.00 51.97 677 GLY A CA 1
ATOM 4979 C C . GLY A 1 677 ? -34.541 -39.265 31.115 1.00 51.97 677 GLY A C 1
ATOM 4980 O O . GLY A 1 677 ? -35.207 -39.586 30.136 1.00 51.97 677 GLY A O 1
ATOM 4981 N N . VAL A 1 678 ? -34.537 -38.028 31.601 1.00 55.97 678 VAL A N 1
ATOM 4982 C CA . VAL A 1 678 ? -35.171 -36.857 30.989 1.00 55.97 678 VAL A CA 1
ATOM 4983 C C . VAL A 1 678 ? -34.065 -35.864 30.623 1.00 55.97 678 VAL A C 1
ATOM 4985 O O . VAL A 1 678 ? -33.196 -35.582 31.447 1.00 55.97 678 VAL A O 1
ATOM 4988 N N . ALA A 1 679 ? -34.069 -35.341 29.394 1.00 58.69 679 ALA A N 1
ATOM 4989 C CA . ALA A 1 679 ? -33.034 -34.421 28.924 1.00 58.69 679 ALA A CA 1
ATOM 4990 C C . ALA A 1 679 ? -33.299 -32.979 29.395 1.00 58.69 679 ALA A C 1
ATOM 4992 O O . ALA A 1 679 ? -34.358 -32.415 29.110 1.00 58.69 679 ALA A O 1
ATOM 4993 N N . LEU A 1 680 ? -32.320 -32.381 30.079 1.00 57.53 680 LEU A N 1
ATOM 4994 C CA . LEU A 1 680 ? -32.252 -30.949 30.373 1.00 57.53 680 LEU A CA 1
ATOM 4995 C C . LEU A 1 680 ? -31.311 -30.293 29.360 1.00 57.53 680 LEU A C 1
ATOM 4997 O O . LEU A 1 680 ? -30.135 -30.656 29.304 1.00 57.53 680 LEU A O 1
ATOM 5001 N N . SER A 1 681 ? -31.807 -29.330 28.579 1.00 60.69 681 SER A N 1
ATOM 5002 C CA . SER A 1 681 ? -30.974 -28.535 27.667 1.00 60.69 681 SER A CA 1
ATOM 5003 C C . SER A 1 681 ? -30.829 -27.102 28.162 1.00 60.69 681 SER A C 1
ATOM 5005 O O . SER A 1 681 ? -31.823 -26.475 28.527 1.00 60.69 681 SER A O 1
ATOM 5007 N N . VAL A 1 682 ? -29.599 -26.583 28.154 1.00 56.78 682 VAL A N 1
ATOM 5008 C CA . VAL A 1 682 ? -29.319 -25.169 28.425 1.00 56.78 682 VAL A CA 1
ATOM 5009 C C . VAL A 1 682 ? -28.932 -24.486 27.127 1.00 56.78 682 VAL A C 1
ATOM 5011 O O . VAL A 1 682 ? -28.026 -24.932 26.421 1.00 56.78 682 VAL A O 1
ATOM 5014 N N . ILE A 1 683 ? -29.640 -23.407 26.827 1.00 55.94 683 ILE A N 1
ATOM 5015 C CA . ILE A 1 683 ? -29.465 -22.557 25.657 1.00 55.94 683 ILE A CA 1
ATOM 5016 C C . ILE A 1 683 ? -28.916 -21.226 26.150 1.00 55.94 683 ILE A C 1
ATOM 5018 O O . ILE A 1 683 ? -29.322 -20.740 27.206 1.00 55.94 683 ILE A O 1
ATOM 5022 N N . GLY A 1 684 ? -28.031 -20.602 25.386 1.00 54.44 684 GLY A N 1
ATOM 5023 C CA . GLY A 1 684 ? -27.824 -19.185 25.603 1.00 54.44 684 GLY A CA 1
ATOM 5024 C C . GLY A 1 684 ? -27.442 -18.429 24.357 1.00 54.44 684 GLY A C 1
ATOM 5025 O O . GLY A 1 684 ? -27.089 -18.989 23.322 1.00 54.44 684 GLY A O 1
ATOM 5026 N N . SER A 1 685 ? -27.538 -17.122 24.498 1.00 52.12 685 SER A N 1
ATOM 5027 C CA . SER A 1 685 ? -27.136 -16.127 23.517 1.00 52.12 685 SER A CA 1
ATOM 5028 C C . SER A 1 685 ? -26.231 -15.132 24.228 1.00 52.12 685 SER A C 1
ATOM 5030 O O . SER A 1 685 ? -26.545 -14.757 25.353 1.00 52.12 685 SER A O 1
ATOM 5032 N N . GLY A 1 686 ? -25.120 -14.748 23.596 1.00 61.16 686 GLY A N 1
ATOM 5033 C CA . GLY A 1 686 ? -24.047 -13.949 24.202 1.00 61.16 686 GLY A CA 1
ATOM 5034 C C . GLY A 1 686 ? -22.782 -14.771 24.485 1.00 61.16 686 GLY A C 1
ATOM 5035 O O . GLY A 1 686 ? -22.634 -15.880 23.975 1.00 61.16 686 GLY A O 1
ATOM 5036 N N . TRP A 1 687 ? -21.853 -14.220 25.272 1.00 59.19 687 TRP A N 1
ATOM 5037 C CA . TRP A 1 687 ? -20.559 -14.848 25.586 1.00 59.19 687 TRP A CA 1
ATOM 5038 C C . TRP A 1 687 ? -20.462 -15.176 27.079 1.00 59.19 687 TRP A C 1
ATOM 5040 O O . TRP A 1 687 ? -20.734 -14.326 27.923 1.00 59.19 687 TRP A O 1
ATOM 5050 N N . GLY A 1 688 ? -20.107 -16.417 27.412 1.00 70.25 688 GLY A N 1
ATOM 5051 C CA . GLY A 1 688 ? -20.016 -16.895 28.790 1.00 70.25 688 GLY A CA 1
ATOM 5052 C C . GLY A 1 688 ? -20.234 -18.399 28.914 1.00 70.25 688 GLY A C 1
ATOM 5053 O O . GLY A 1 688 ? -20.275 -19.137 27.927 1.00 70.25 688 GLY A O 1
ATOM 5054 N N . ASN A 1 689 ? -20.394 -18.861 30.148 1.00 79.69 689 ASN A N 1
ATOM 5055 C CA . ASN A 1 689 ? -20.604 -20.262 30.491 1.00 79.69 689 ASN A CA 1
ATOM 5056 C C . ASN A 1 689 ? -21.872 -20.437 31.334 1.00 79.69 689 ASN A C 1
ATOM 5058 O O . ASN A 1 689 ? -22.159 -19.592 32.170 1.00 79.69 689 ASN A O 1
ATOM 5062 N N . VAL A 1 690 ? -22.603 -21.539 31.186 1.00 80.69 690 VAL A N 1
ATOM 5063 C CA . VAL A 1 690 ? -23.619 -21.966 32.161 1.00 80.69 690 VAL A CA 1
ATOM 5064 C C . VAL A 1 690 ? -23.278 -23.362 32.659 1.00 80.69 690 VAL A C 1
ATOM 5066 O O . VAL A 1 690 ? -23.018 -24.264 31.868 1.00 80.69 690 VAL A O 1
ATOM 5069 N N . SER A 1 691 ? -23.287 -23.557 33.975 1.00 85.56 691 SER A N 1
ATOM 5070 C CA . SER A 1 691 ? -22.908 -24.826 34.602 1.00 85.56 691 SER A CA 1
ATOM 5071 C C . SER A 1 691 ? -23.890 -25.273 35.687 1.00 85.56 691 SER A C 1
ATOM 5073 O O . SER A 1 691 ? -24.545 -24.444 36.314 1.00 85.56 691 SER A O 1
ATOM 5075 N N . GLY A 1 692 ? -24.006 -26.587 35.906 1.00 81.06 692 GLY A N 1
ATOM 5076 C CA . GLY A 1 692 ? -24.857 -27.176 36.952 1.00 81.06 692 GLY A CA 1
ATOM 5077 C C . GLY A 1 692 ? -25.295 -28.612 36.642 1.00 81.06 692 GLY A C 1
ATOM 5078 O O . GLY A 1 692 ? -25.478 -28.967 35.486 1.00 81.06 692 GLY A O 1
ATOM 5079 N N . ALA A 1 693 ? -25.431 -29.469 37.663 1.00 70.81 693 ALA A N 1
ATOM 5080 C CA . ALA A 1 693 ? -25.816 -30.888 37.519 1.00 70.81 693 ALA A CA 1
ATOM 5081 C C . ALA A 1 693 ? -25.032 -31.680 36.440 1.00 70.81 693 ALA A C 1
ATOM 5083 O O . ALA A 1 693 ? -25.600 -32.487 35.712 1.00 70.81 693 ALA A O 1
ATOM 5084 N N . GLY A 1 694 ? -23.717 -31.446 36.333 1.00 65.75 694 GLY A N 1
ATOM 5085 C CA . GLY A 1 694 ? -22.847 -32.099 35.341 1.00 65.75 694 GLY A CA 1
ATOM 5086 C C . GLY A 1 694 ? -22.791 -31.405 33.974 1.00 65.75 694 GLY A C 1
ATOM 5087 O O . GLY A 1 694 ? -21.999 -31.809 33.127 1.00 65.75 694 GLY A O 1
ATOM 5088 N N . LEU A 1 695 ? -23.569 -30.338 33.770 1.00 73.81 695 LEU A N 1
ATOM 5089 C CA . LEU A 1 695 ? -23.501 -29.471 32.594 1.00 73.81 695 LEU A CA 1
ATOM 5090 C C . LEU A 1 695 ? -22.375 -28.441 32.732 1.00 73.81 695 LEU A C 1
ATOM 5092 O O . LEU A 1 695 ? -22.191 -27.855 33.803 1.00 73.81 695 LEU A O 1
ATOM 5096 N N . ASN A 1 696 ? -21.662 -28.193 31.633 1.00 77.38 696 ASN A N 1
ATOM 5097 C CA . ASN A 1 696 ? -20.686 -27.114 31.487 1.00 77.38 696 ASN A CA 1
ATOM 5098 C C . ASN A 1 696 ? -20.745 -26.591 30.046 1.00 77.38 696 ASN A C 1
ATOM 5100 O O . ASN A 1 696 ? -20.255 -27.236 29.120 1.00 77.38 696 ASN A O 1
ATOM 5104 N N . CYS A 1 697 ? -21.432 -25.473 29.855 1.00 68.69 697 CYS A N 1
ATOM 5105 C CA . CYS A 1 697 ? -21.982 -25.067 28.573 1.00 68.69 697 CYS A CA 1
ATOM 5106 C C . CYS A 1 697 ? -21.400 -23.732 28.154 1.00 68.69 697 CYS A C 1
ATOM 5108 O O . CYS A 1 697 ? -21.833 -22.689 28.633 1.00 68.69 697 CYS A O 1
ATOM 5110 N N . ASN A 1 698 ? -20.442 -23.756 27.233 1.00 73.88 698 ASN A N 1
ATOM 5111 C CA . ASN A 1 698 ? -19.844 -22.537 26.708 1.00 73.88 698 ASN A CA 1
ATOM 5112 C C . ASN A 1 698 ? -20.778 -21.902 25.656 1.00 73.88 698 ASN A C 1
ATOM 5114 O O . ASN A 1 698 ? -20.855 -22.344 24.506 1.00 73.88 698 ASN A O 1
ATOM 5118 N N . ILE A 1 699 ? -21.506 -20.871 26.082 1.00 62.59 699 ILE A N 1
ATOM 5119 C CA . ILE A 1 699 ? -22.641 -20.244 25.392 1.00 62.59 699 ILE A CA 1
ATOM 5120 C C . ILE A 1 699 ? -22.200 -19.537 24.089 1.00 62.59 699 ILE A C 1
ATOM 5122 O O . ILE A 1 699 ? -22.998 -19.423 23.163 1.00 62.59 699 ILE A O 1
ATOM 5126 N N . GLY A 1 700 ? -20.914 -19.175 23.953 1.00 52.38 700 GLY A N 1
ATOM 5127 C CA . GLY A 1 700 ? -20.355 -18.509 22.763 1.00 52.38 700 GLY A CA 1
ATOM 5128 C C . GLY A 1 700 ? -19.732 -19.430 21.700 1.00 52.38 700 GLY A C 1
ATOM 5129 O O . GLY A 1 700 ? -19.535 -19.007 20.564 1.00 52.38 700 GLY A O 1
ATOM 5130 N N . SER A 1 701 ? -19.425 -20.687 22.038 1.00 46.41 701 SER A N 1
ATOM 5131 C CA . SER A 1 701 ? -18.793 -21.649 21.110 1.00 46.41 701 SER A CA 1
ATOM 5132 C C . SER A 1 701 ? -19.663 -22.863 20.792 1.00 46.41 701 SER A C 1
ATOM 5134 O O . SER A 1 701 ? -19.499 -23.466 19.734 1.00 46.41 701 SER A O 1
ATOM 5136 N N . GLN A 1 702 ? -20.594 -23.218 21.682 1.00 49.56 702 GLN A N 1
ATOM 5137 C CA . GLN A 1 702 ? -21.448 -24.396 21.523 1.00 49.56 702 GLN A CA 1
ATOM 5138 C C . GLN A 1 702 ? -22.936 -24.058 21.364 1.00 49.56 702 GLN A C 1
ATOM 5140 O O . GLN A 1 702 ? -23.689 -24.898 20.877 1.00 49.56 702 GLN A O 1
ATOM 5145 N N . GLY A 1 703 ? -23.376 -22.841 21.718 1.00 47.69 703 GLY A N 1
ATOM 5146 C CA . GLY A 1 703 ? -24.754 -22.339 21.556 1.00 47.69 703 GLY A CA 1
ATOM 5147 C C . GLY A 1 703 ? -25.818 -23.040 22.421 1.00 47.69 703 GLY A C 1
ATOM 5148 O O . GLY A 1 703 ? -26.808 -22.423 22.811 1.00 47.69 703 GLY A O 1
ATOM 5149 N N . ALA A 1 704 ? -25.616 -24.316 22.758 1.00 56.59 704 ALA A N 1
ATOM 5150 C CA . ALA A 1 704 ? -26.342 -25.065 23.771 1.00 56.59 704 ALA A CA 1
ATOM 5151 C C . ALA A 1 704 ? -25.627 -26.368 24.145 1.00 56.59 704 ALA A C 1
ATOM 5153 O O . ALA A 1 704 ? -24.779 -26.880 23.419 1.00 56.59 704 ALA A O 1
ATOM 5154 N N . CYS A 1 705 ? -26.053 -26.937 25.262 1.00 59.72 705 CYS A N 1
ATOM 5155 C CA . CYS A 1 705 ? -25.588 -28.207 25.809 1.00 59.72 705 CYS A CA 1
ATOM 5156 C C . CYS A 1 705 ? -26.781 -28.976 26.405 1.00 59.72 705 CYS A C 1
ATOM 5158 O O . CYS A 1 705 ? -27.877 -28.419 26.557 1.00 59.72 705 CYS A O 1
ATOM 5160 N N . GLY A 1 706 ? -26.579 -30.236 26.789 1.00 69.25 706 GLY A N 1
ATOM 5161 C CA . GLY A 1 706 ? -27.595 -30.988 27.517 1.00 69.25 706 GLY A CA 1
ATOM 5162 C C . GLY A 1 706 ? -27.039 -32.159 28.320 1.00 69.25 706 GLY A C 1
ATOM 5163 O O . GLY A 1 706 ? -25.906 -32.585 28.106 1.00 69.25 706 GLY A O 1
ATOM 5164 N N . ALA A 1 707 ? -27.846 -32.639 29.267 1.00 66.50 707 ALA A N 1
ATOM 5165 C CA . ALA A 1 707 ? -27.557 -33.779 30.130 1.00 66.50 707 ALA A CA 1
ATOM 5166 C C . ALA A 1 707 ? -28.847 -34.556 30.406 1.00 66.50 707 ALA A C 1
ATOM 5168 O O . ALA A 1 707 ? -29.921 -33.965 30.542 1.00 66.50 707 ALA A O 1
ATOM 5169 N N . GLU A 1 708 ? -28.734 -35.877 30.503 1.00 70.19 708 GLU A N 1
ATOM 5170 C CA . GLU A 1 708 ? -29.833 -36.739 30.931 1.00 70.19 708 GLU A CA 1
ATOM 5171 C C . GLU A 1 708 ? -29.848 -36.845 32.454 1.00 70.19 708 GLU A C 1
ATOM 5173 O O . GLU A 1 708 ? -28.856 -37.218 33.080 1.00 70.19 708 GLU A O 1
ATOM 5178 N N . LEU A 1 709 ? -30.985 -36.504 33.055 1.00 69.75 709 LEU A N 1
ATOM 5179 C CA . LEU A 1 709 ? -31.179 -36.479 34.500 1.00 69.75 709 LEU A CA 1
ATOM 5180 C C . LEU A 1 709 ? -32.436 -37.268 34.871 1.00 69.75 709 LEU A C 1
ATOM 5182 O O . LEU A 1 709 ? -33.366 -37.400 34.076 1.00 69.75 709 LEU A O 1
ATOM 5186 N N . ALA A 1 710 ? -32.481 -37.805 36.090 1.00 71.06 710 ALA A N 1
ATOM 5187 C CA . ALA A 1 710 ? -33.664 -38.514 36.562 1.00 71.06 710 ALA A CA 1
ATOM 5188 C C . ALA A 1 710 ? -34.874 -37.563 36.622 1.00 71.06 710 ALA A C 1
ATOM 5190 O O . ALA A 1 710 ? -34.756 -36.408 37.044 1.00 71.06 710 ALA A O 1
ATOM 5191 N N . ASN A 1 711 ? -36.049 -38.054 36.227 1.00 72.62 711 ASN A N 1
ATOM 5192 C CA . ASN A 1 711 ? -37.297 -37.296 36.309 1.00 72.62 711 ASN A CA 1
ATOM 5193 C C . ASN A 1 711 ? -37.572 -36.835 37.758 1.00 72.62 711 ASN A C 1
ATOM 5195 O O . ASN A 1 711 ? -37.425 -37.612 38.700 1.00 72.62 711 ASN A O 1
ATOM 5199 N N . GLY A 1 712 ? -37.971 -35.578 37.930 1.00 70.44 712 GLY A N 1
ATOM 5200 C CA . GLY A 1 712 ? -38.196 -34.915 39.215 1.00 70.44 712 GLY A CA 1
ATOM 5201 C C . GLY A 1 712 ? -36.952 -34.286 39.854 1.00 70.44 712 GLY A C 1
ATOM 5202 O O . GLY A 1 712 ? -37.078 -33.654 40.902 1.00 70.44 712 GLY A O 1
ATOM 5203 N N . THR A 1 713 ? -35.762 -34.409 39.251 1.00 79.56 713 THR A N 1
ATOM 5204 C CA . THR A 1 713 ? -34.526 -33.816 39.798 1.00 79.56 713 THR A CA 1
ATOM 5205 C C . THR A 1 713 ? -34.607 -32.290 39.803 1.00 79.56 713 THR A C 1
ATOM 5207 O O . THR A 1 713 ? -34.958 -31.678 38.794 1.00 79.56 713 THR A O 1
ATOM 5210 N N . LEU A 1 714 ? -34.257 -31.665 40.929 1.00 81.81 714 LEU A N 1
ATOM 5211 C CA . LEU A 1 714 ? -34.118 -30.215 41.043 1.00 81.81 714 LEU A CA 1
ATOM 5212 C C . LEU A 1 714 ? -32.669 -29.814 40.732 1.00 81.81 714 LEU A C 1
ATOM 5214 O O . LEU A 1 714 ? -31.740 -30.308 41.370 1.00 81.81 714 LEU A O 1
ATOM 5218 N N . VAL A 1 715 ? -32.475 -28.928 39.759 1.00 84.56 715 VAL A N 1
ATOM 5219 C CA . VAL A 1 715 ? -31.162 -28.486 39.273 1.00 84.56 715 VAL A CA 1
ATOM 5220 C C . VAL A 1 715 ? -31.026 -26.984 39.465 1.00 84.56 715 VAL A C 1
ATOM 5222 O O . VAL A 1 715 ? -31.910 -26.235 39.060 1.00 84.56 715 VAL A O 1
ATOM 5225 N N . THR A 1 716 ? -29.896 -26.542 40.017 1.00 89.69 716 THR A N 1
ATOM 5226 C CA . THR A 1 716 ? -29.500 -25.128 40.011 1.00 89.69 716 THR A CA 1
ATOM 5227 C C . THR A 1 716 ? -28.419 -24.917 38.963 1.00 89.69 716 THR A C 1
ATOM 5229 O O . THR A 1 716 ? -27.363 -25.550 39.012 1.00 89.69 716 THR A O 1
ATOM 5232 N N . LEU A 1 717 ? -28.701 -24.028 38.019 1.00 88.06 717 LEU A N 1
ATOM 5233 C CA . LEU A 1 717 ? -27.796 -23.588 36.970 1.00 88.06 717 LEU A CA 1
ATOM 5234 C C . LEU A 1 717 ? -27.177 -22.249 37.365 1.00 88.06 717 LEU A C 1
ATOM 5236 O O . LEU A 1 717 ? -27.852 -21.386 37.929 1.00 88.06 717 LEU A O 1
ATOM 5240 N N . VAL A 1 718 ? -25.892 -22.091 37.061 1.00 90.19 718 VAL A N 1
ATOM 5241 C CA . VAL A 1 718 ? -25.109 -20.887 37.336 1.00 90.19 718 VAL A CA 1
ATOM 5242 C C . VAL A 1 718 ? -24.497 -20.391 36.035 1.00 90.19 718 VAL A C 1
ATOM 5244 O O . VAL A 1 718 ? -23.694 -21.095 35.419 1.00 90.19 718 VAL A O 1
ATOM 5247 N N . ALA A 1 719 ? -24.858 -19.178 35.626 1.00 82.19 719 ALA A N 1
ATOM 5248 C CA . ALA A 1 719 ? -24.200 -18.473 34.539 1.00 82.19 719 ALA A CA 1
ATOM 5249 C C . ALA A 1 719 ? -22.915 -17.795 35.037 1.00 82.19 719 ALA A C 1
ATOM 5251 O O . ALA A 1 719 ? -22.878 -17.175 36.095 1.00 82.19 719 ALA A O 1
ATOM 5252 N N . THR A 1 720 ? -21.853 -17.898 34.250 1.00 81.94 720 THR A N 1
ATOM 5253 C CA . THR A 1 720 ? -20.590 -17.174 34.386 1.00 81.94 720 THR A CA 1
ATOM 5254 C C . THR A 1 720 ? -20.392 -16.376 33.097 1.00 81.94 720 THR A C 1
ATOM 5256 O O . THR A 1 720 ? -19.847 -16.914 32.132 1.00 81.94 720 THR A O 1
ATOM 5259 N N . PRO A 1 721 ? -20.909 -15.139 33.029 1.00 72.00 721 PRO A N 1
ATOM 5260 C CA . PRO A 1 721 ? -20.767 -14.285 31.852 1.00 72.00 721 PRO A CA 1
ATOM 5261 C C . PRO A 1 721 ? -19.284 -13.961 31.568 1.00 72.00 721 PRO A C 1
ATOM 5263 O O . PRO A 1 721 ? -18.499 -13.795 32.505 1.00 72.00 721 PRO A O 1
ATOM 5266 N N . ASP A 1 722 ? -18.890 -13.850 30.295 1.00 62.09 722 ASP A N 1
ATOM 5267 C CA . ASP A 1 722 ? -17.554 -13.372 29.905 1.00 62.09 722 ASP A CA 1
ATOM 5268 C C . ASP A 1 722 ? -17.390 -11.861 30.180 1.00 62.09 722 ASP A C 1
ATOM 5270 O O . ASP A 1 722 ? -18.339 -11.142 30.509 1.00 62.09 722 ASP A O 1
ATOM 5274 N N . ARG A 1 723 ? -16.164 -11.335 30.043 1.00 51.53 723 ARG A N 1
ATOM 5275 C CA . ARG A 1 723 ? -15.862 -9.915 30.298 1.00 51.53 723 ARG A CA 1
ATOM 5276 C C . ARG A 1 723 ? -16.783 -9.001 29.459 1.00 51.53 723 ARG A C 1
ATOM 5278 O O . ARG A 1 723 ? -16.818 -9.126 28.241 1.00 51.53 723 ARG A O 1
ATOM 5285 N N . TYR A 1 724 ? -17.464 -8.058 30.125 1.00 52.62 724 TYR A N 1
ATOM 5286 C CA . TYR A 1 724 ? -18.454 -7.107 29.566 1.00 52.62 724 TYR A CA 1
ATOM 5287 C C . TYR A 1 724 ? -19.832 -7.681 29.205 1.00 52.62 724 TYR A C 1
ATOM 5289 O O . TYR A 1 724 ? -20.607 -7.033 28.499 1.00 52.62 724 TYR A O 1
ATOM 5297 N N . THR A 1 725 ? -20.156 -8.860 29.728 1.00 55.81 725 THR A N 1
ATOM 5298 C CA . THR A 1 725 ? -21.472 -9.486 29.571 1.00 55.81 725 THR A CA 1
ATOM 5299 C C . THR A 1 725 ? -22.143 -9.671 30.935 1.00 55.81 725 THR A C 1
ATOM 5301 O O . THR A 1 725 ? -21.466 -9.716 31.965 1.00 55.81 725 THR A O 1
ATOM 5304 N N . TRP A 1 726 ? -23.473 -9.744 30.974 1.00 68.81 726 TRP A N 1
ATOM 5305 C CA . TRP A 1 726 ? -24.241 -10.077 32.182 1.00 68.81 726 TRP A CA 1
ATOM 5306 C C . TRP A 1 726 ? -25.495 -10.872 31.820 1.00 68.81 726 TRP A C 1
ATOM 5308 O O . TRP A 1 726 ? -25.934 -10.845 30.671 1.00 68.81 726 TRP A O 1
ATOM 5318 N N . VAL A 1 727 ? -26.090 -11.558 32.799 1.00 71.06 727 VAL A N 1
ATOM 5319 C CA . VAL A 1 727 ? -27.389 -12.216 32.611 1.00 71.06 727 VAL A CA 1
ATOM 5320 C C . VAL A 1 727 ? -28.495 -11.168 32.571 1.00 71.06 727 VAL A C 1
ATOM 5322 O O . VAL A 1 727 ? -28.785 -10.528 33.579 1.00 71.06 727 VAL A O 1
ATOM 5325 N N . GLU A 1 728 ? -29.118 -10.996 31.411 1.00 73.44 728 GLU A N 1
ATOM 5326 C CA . GLU A 1 728 ? -30.287 -10.132 31.246 1.00 73.44 728 GLU A CA 1
ATOM 5327 C C . GLU A 1 728 ? -31.563 -10.838 31.705 1.00 73.44 728 GLU A C 1
ATOM 5329 O O . GLU A 1 728 ? -32.388 -10.246 32.398 1.00 73.44 728 GLU A O 1
ATOM 5334 N N . SER A 1 729 ? -31.734 -12.110 31.340 1.00 70.19 729 SER A N 1
ATOM 5335 C CA . SER A 1 729 ? -32.889 -12.895 31.775 1.00 70.19 729 SER A CA 1
ATOM 5336 C C . SER A 1 729 ? -32.647 -14.401 31.706 1.00 70.19 729 SER A C 1
ATOM 5338 O O . SER A 1 729 ? -31.810 -14.892 30.945 1.00 70.19 729 SER A O 1
ATOM 5340 N N . TRP A 1 730 ? -33.436 -15.130 32.493 1.00 75.06 730 TRP A N 1
ATOM 5341 C CA . TRP A 1 730 ? -33.590 -16.576 32.395 1.00 75.06 730 TRP A CA 1
ATOM 5342 C C . TRP A 1 730 ? -35.017 -16.920 31.968 1.00 75.06 730 TRP A C 1
ATOM 5344 O O . TRP A 1 730 ? -35.973 -16.261 32.377 1.00 75.06 730 TRP A O 1
ATOM 5354 N N . THR A 1 731 ? -35.171 -17.988 31.193 1.00 70.44 731 THR A N 1
ATOM 5355 C CA . THR A 1 731 ? -36.474 -18.560 30.820 1.00 70.44 731 THR A CA 1
ATOM 5356 C C . THR A 1 731 ? -36.437 -20.082 30.946 1.00 70.44 731 THR A C 1
ATOM 5358 O O . THR A 1 731 ? -35.382 -20.698 30.810 1.00 70.44 731 THR A O 1
ATOM 5361 N N . GLY A 1 732 ? -37.578 -20.702 31.258 1.00 70.75 732 GLY A N 1
ATOM 5362 C CA . GLY A 1 732 ? -37.668 -22.154 31.485 1.00 70.75 732 GLY A CA 1
ATOM 5363 C C . GLY A 1 732 ? -37.186 -22.628 32.866 1.00 70.75 732 GLY A C 1
ATOM 5364 O O . GLY A 1 732 ? -37.147 -23.827 33.128 1.00 70.75 732 GLY A O 1
ATOM 5365 N N . CYS A 1 733 ? -36.841 -21.704 33.764 1.00 80.31 733 CYS A N 1
ATOM 5366 C CA . CYS A 1 733 ? -36.442 -21.969 35.145 1.00 80.31 733 CYS A CA 1
ATOM 5367 C C . CYS A 1 733 ? -36.874 -20.805 36.056 1.00 80.31 733 CYS A C 1
ATOM 5369 O O . CYS A 1 733 ? -37.290 -19.755 35.564 1.00 80.31 733 CYS A O 1
ATOM 5371 N N . THR A 1 734 ? -36.793 -20.990 37.374 1.00 86.00 734 THR A N 1
ATOM 5372 C CA . THR A 1 734 ? -37.089 -19.957 38.377 1.00 86.00 734 THR A CA 1
ATOM 5373 C C . THR A 1 734 ? -35.799 -19.212 38.743 1.00 86.00 734 THR A C 1
ATOM 5375 O O . THR A 1 734 ? -34.928 -19.828 39.367 1.00 86.00 734 THR A O 1
ATOM 5378 N N . PRO A 1 735 ? -35.637 -17.927 38.367 1.00 84.12 735 PRO A N 1
ATOM 5379 C CA . PRO A 1 735 ? -34.438 -17.151 38.688 1.00 84.12 735 PRO A CA 1
ATOM 5380 C C . PRO A 1 735 ? -34.317 -16.909 40.195 1.00 84.12 735 PRO A C 1
ATOM 5382 O O . PRO A 1 735 ? -35.328 -16.747 40.884 1.00 84.12 735 PRO A O 1
ATOM 5385 N N . ASP A 1 736 ? -33.090 -16.859 40.706 1.00 87.50 736 ASP A N 1
ATOM 5386 C CA . ASP A 1 736 ? -32.837 -16.476 42.095 1.00 87.50 736 ASP A CA 1
ATOM 5387 C C . ASP A 1 736 ? -33.092 -14.968 42.289 1.00 87.50 736 ASP A C 1
ATOM 5389 O O . ASP A 1 736 ? -32.699 -14.137 41.470 1.00 87.50 736 ASP A O 1
ATOM 5393 N N . ALA A 1 737 ? -33.788 -14.608 43.370 1.00 75.75 737 ALA A N 1
ATOM 5394 C CA . ALA A 1 737 ? -34.213 -13.232 43.630 1.00 75.75 737 ALA A CA 1
ATOM 5395 C C . ALA A 1 737 ? -33.076 -12.305 44.108 1.00 75.75 737 ALA A C 1
ATOM 5397 O O . ALA A 1 737 ? -33.261 -11.089 44.150 1.00 75.75 737 ALA A O 1
ATOM 5398 N N . VAL A 1 738 ? -31.932 -12.865 44.507 1.00 79.94 738 VAL A N 1
ATOM 5399 C CA . VAL A 1 738 ? -30.774 -12.143 45.054 1.00 79.94 738 VAL A CA 1
ATOM 5400 C C . VAL A 1 738 ? -29.583 -12.211 44.098 1.00 79.94 738 VAL A C 1
ATOM 5402 O O . VAL A 1 738 ? -28.854 -11.229 43.965 1.00 79.94 738 VAL A O 1
ATOM 5405 N N . ASP A 1 739 ? -29.384 -13.346 43.426 1.00 81.56 739 ASP A N 1
ATOM 5406 C CA . ASP A 1 739 ? -28.270 -13.570 42.502 1.00 81.56 739 ASP A CA 1
ATOM 5407 C C . ASP A 1 739 ? -28.769 -13.810 41.063 1.00 81.56 739 ASP A C 1
ATOM 5409 O O . ASP A 1 739 ? -29.138 -14.936 40.720 1.00 81.56 739 ASP A O 1
ATOM 5413 N N . PRO A 1 740 ? -28.737 -12.797 40.174 1.00 80.00 740 PRO A N 1
ATOM 5414 C CA . PRO A 1 740 ? -29.258 -12.921 38.809 1.00 80.00 740 PRO A CA 1
ATOM 5415 C C . PRO A 1 740 ? -28.506 -13.961 37.961 1.00 80.00 740 PRO A C 1
ATOM 5417 O O . PRO A 1 740 ? -29.002 -14.383 36.916 1.00 80.00 740 PRO A O 1
ATOM 5420 N N . ASN A 1 741 ? -27.334 -14.427 38.407 1.00 88.00 741 ASN A N 1
ATOM 5421 C CA . ASN A 1 741 ? -26.578 -15.469 37.722 1.00 88.00 741 ASN A CA 1
ATOM 5422 C C . ASN A 1 741 ? -27.074 -16.887 38.030 1.00 88.00 741 ASN A C 1
ATOM 5424 O O . ASN A 1 741 ? -26.520 -17.842 37.485 1.00 88.00 741 ASN A O 1
ATOM 5428 N N . LYS A 1 742 ? -28.084 -17.056 38.888 1.00 88.50 742 LYS A N 1
ATOM 5429 C CA . LYS A 1 742 ? -28.596 -18.370 39.283 1.00 88.50 742 LYS A CA 1
ATOM 5430 C C . LYS A 1 742 ? -30.038 -18.583 38.862 1.00 88.50 742 LYS A C 1
ATOM 5432 O O . LYS A 1 742 ? -30.876 -17.690 38.956 1.00 88.50 742 LYS A O 1
ATOM 5437 N N . CYS A 1 743 ? -30.331 -19.814 38.460 1.00 87.94 743 CYS A N 1
ATOM 5438 C CA . CYS A 1 743 ? -31.685 -20.240 38.150 1.00 87.94 743 CYS A CA 1
ATOM 5439 C C . CYS A 1 743 ? -31.921 -21.696 38.546 1.00 87.94 743 CYS A C 1
ATOM 5441 O O . CYS A 1 743 ? -31.055 -22.546 38.335 1.00 87.94 743 CYS A O 1
ATOM 5443 N N . THR A 1 744 ? -33.095 -22.007 39.094 1.00 88.50 744 THR A N 1
ATOM 5444 C CA . THR A 1 744 ? -33.449 -23.359 39.547 1.00 88.50 744 THR A CA 1
ATOM 5445 C C . THR A 1 744 ? -34.583 -23.944 38.706 1.00 88.50 744 THR A C 1
ATOM 5447 O O . THR A 1 744 ? -35.598 -23.292 38.477 1.00 88.50 744 THR A O 1
ATOM 5450 N N . VAL A 1 745 ? -34.433 -25.189 38.248 1.00 85.75 745 VAL A N 1
ATOM 5451 C CA . VAL A 1 745 ? -35.409 -25.904 37.407 1.00 85.75 745 VAL A CA 1
ATOM 5452 C C . VAL A 1 745 ? -35.682 -27.307 37.948 1.00 85.75 745 VAL A C 1
ATOM 5454 O O . VAL A 1 745 ? -34.770 -27.984 38.416 1.00 85.75 745 VAL A O 1
ATOM 5457 N N . SER A 1 746 ? -36.937 -27.762 37.879 1.00 81.75 746 SER A N 1
ATOM 5458 C CA . SER A 1 746 ? -37.297 -29.164 38.122 1.00 81.75 746 SER A CA 1
ATOM 5459 C C . SER A 1 746 ? -37.436 -29.898 36.788 1.00 81.75 746 SER A C 1
ATOM 5461 O O . SER A 1 746 ? -38.172 -29.468 35.898 1.00 81.75 746 SER A O 1
ATOM 5463 N N . VAL A 1 747 ? -36.700 -30.995 36.627 1.00 71.50 747 VAL A N 1
ATOM 5464 C CA . VAL A 1 747 ? -36.646 -31.776 35.389 1.00 71.50 747 VAL A CA 1
ATOM 5465 C C . VAL A 1 747 ? -37.882 -32.678 35.316 1.00 71.50 747 VAL A C 1
ATOM 5467 O O . VAL A 1 747 ? -37.889 -33.752 35.902 1.00 71.50 747 VAL A O 1
ATOM 5470 N N . SER A 1 748 ? -38.940 -32.245 34.627 1.00 66.12 748 SER A N 1
ATOM 5471 C CA . SER A 1 748 ? -40.171 -33.023 34.417 1.00 66.12 748 SER A CA 1
ATOM 5472 C C . SER A 1 748 ? -40.655 -32.892 32.970 1.00 66.12 748 SER A C 1
ATOM 5474 O O . SER A 1 748 ? -41.057 -31.815 32.550 1.00 66.12 748 SER A O 1
ATOM 5476 N N . GLY A 1 749 ? -40.584 -33.979 32.190 1.00 61.41 749 GLY A N 1
ATOM 5477 C CA . GLY A 1 749 ? -40.745 -33.917 30.726 1.00 61.41 749 GLY A CA 1
ATOM 5478 C C . GLY A 1 749 ? -39.543 -33.271 30.015 1.00 61.41 749 GLY A C 1
ATOM 5479 O O . GLY A 1 749 ? -38.574 -32.880 30.658 1.00 61.41 749 GLY A O 1
ATOM 5480 N N . VAL A 1 750 ? -39.556 -33.196 28.679 1.00 51.19 750 VAL A N 1
ATOM 5481 C CA . VAL A 1 750 ? -38.450 -32.570 27.924 1.00 51.19 750 VAL A CA 1
ATOM 5482 C C . VAL A 1 750 ? -38.424 -31.063 28.212 1.00 51.19 750 VAL A C 1
ATOM 5484 O O . VAL A 1 750 ? -39.313 -30.349 27.755 1.00 51.19 750 VAL A O 1
ATOM 5487 N N . ASN A 1 751 ? -37.408 -30.586 28.944 1.00 62.19 751 ASN A N 1
ATOM 5488 C CA . ASN A 1 751 ? -37.313 -29.200 29.421 1.00 62.19 751 ASN A CA 1
ATOM 5489 C C . ASN A 1 751 ? -36.082 -28.481 28.842 1.00 62.19 751 ASN A C 1
ATOM 5491 O O . ASN A 1 751 ? -34.968 -29.013 28.845 1.00 62.19 751 ASN A O 1
ATOM 5495 N N . ALA A 1 752 ? -36.282 -27.243 28.386 1.00 62.78 752 ALA A N 1
ATOM 5496 C CA . ALA A 1 752 ? -35.232 -26.339 27.923 1.00 62.78 752 ALA A CA 1
ATOM 5497 C C . ALA A 1 752 ? -35.171 -25.097 28.825 1.00 62.78 752 ALA A C 1
ATOM 5499 O O . ALA A 1 752 ? -36.196 -24.475 29.099 1.00 62.78 752 ALA A O 1
ATOM 5500 N N . VAL A 1 753 ? -33.966 -24.743 29.273 1.00 65.88 753 VAL A N 1
ATOM 5501 C CA . VAL A 1 753 ? -33.669 -23.510 30.012 1.00 65.88 753 VAL A CA 1
ATOM 5502 C C . VAL A 1 753 ? -32.851 -22.598 29.110 1.00 65.88 753 VAL A C 1
ATOM 5504 O O . VAL A 1 753 ? -31.866 -23.049 28.530 1.00 65.88 753 VAL A O 1
ATOM 5507 N N . SER A 1 754 ? -33.217 -21.323 29.001 1.00 66.19 754 SER A N 1
ATOM 5508 C CA . SER A 1 754 ? -32.437 -20.343 28.242 1.00 66.19 754 SER A CA 1
ATOM 5509 C C . SER A 1 754 ? -31.914 -19.224 29.136 1.00 66.19 754 SER A C 1
ATOM 5511 O O . SER A 1 754 ? -32.671 -18.646 29.918 1.00 66.19 754 SER A O 1
ATOM 5513 N N . ALA A 1 755 ? -30.624 -18.919 28.991 1.00 66.06 755 ALA A N 1
ATOM 5514 C CA . ALA A 1 755 ? -29.933 -17.794 29.610 1.00 66.06 755 ALA A CA 1
ATOM 5515 C C . ALA A 1 755 ? -29.604 -16.742 28.541 1.00 66.06 755 ALA A C 1
ATOM 5517 O O . ALA A 1 755 ? -28.810 -16.995 27.631 1.00 66.06 755 ALA A O 1
ATOM 5518 N N . LEU A 1 756 ? -30.199 -15.556 28.650 1.00 66.06 756 LEU A N 1
ATOM 5519 C CA . LEU A 1 756 ? -29.851 -14.418 27.804 1.00 66.06 756 LEU A CA 1
ATOM 5520 C C . LEU A 1 756 ? -28.687 -13.665 28.448 1.00 66.06 756 LEU A C 1
ATOM 5522 O O . LEU A 1 756 ? -28.858 -13.039 29.495 1.00 66.06 756 LEU A O 1
ATOM 5526 N N . LEU A 1 757 ? -27.511 -13.739 27.825 1.00 67.06 757 LEU A N 1
ATOM 5527 C CA . LEU A 1 757 ? -26.337 -12.955 28.185 1.00 67.06 757 LEU A CA 1
ATOM 5528 C C . LEU A 1 757 ? -26.236 -11.769 27.230 1.00 67.06 757 LEU A C 1
ATOM 5530 O O . LEU A 1 757 ? -26.090 -11.946 26.020 1.00 67.06 757 LEU A O 1
ATOM 5534 N N . SER A 1 758 ? -26.290 -10.561 27.774 1.00 59.22 758 SER A N 1
ATOM 5535 C CA . SER A 1 758 ? -26.280 -9.351 26.956 1.00 59.22 758 SER A CA 1
ATOM 5536 C C . SER A 1 758 ? -24.964 -8.606 27.052 1.00 59.22 758 SER A C 1
ATOM 5538 O O . SER A 1 758 ? -24.350 -8.504 28.115 1.00 59.22 758 SER A O 1
ATOM 5540 N N . ASN A 1 759 ? -24.533 -8.099 25.896 1.00 55.62 759 ASN A N 1
ATOM 5541 C CA . ASN A 1 759 ? -23.366 -7.244 25.751 1.00 55.62 759 ASN A CA 1
ATOM 5542 C C . ASN A 1 759 ? -23.824 -5.793 25.861 1.00 55.62 759 ASN A C 1
ATOM 5544 O O . ASN A 1 759 ? -24.559 -5.299 25.005 1.00 55.62 759 ASN A O 1
ATOM 5548 N N . GLY A 1 760 ? -23.356 -5.088 26.881 1.00 44.62 760 GLY A N 1
ATOM 5549 C CA . GLY A 1 760 ? -23.591 -3.657 27.001 1.00 44.62 760 GLY A CA 1
ATOM 5550 C C . GLY A 1 760 ? -22.402 -2.839 26.571 1.00 44.62 760 GLY A C 1
ATOM 5551 O O . GLY A 1 760 ? -21.360 -2.881 27.215 1.00 44.62 760 GLY A O 1
ATOM 5552 N N . SER A 1 761 ? -22.621 -1.951 25.609 1.00 42.34 761 SER A N 1
ATOM 5553 C CA . SER A 1 761 ? -21.859 -0.708 25.482 1.00 42.34 761 SER A CA 1
ATOM 5554 C C . SER A 1 761 ? -22.305 0.373 26.491 1.00 42.34 761 SER A C 1
ATOM 5556 O O . SER A 1 761 ? -22.013 1.549 26.293 1.00 42.34 761 SER A O 1
ATOM 5558 N N . GLY A 1 762 ? -22.993 0.020 27.587 1.00 40.66 762 GLY A N 1
ATOM 5559 C CA . GLY A 1 762 ? -23.386 0.978 28.624 1.00 40.66 762 GLY A CA 1
ATOM 5560 C C . GLY A 1 762 ? -23.939 0.352 29.910 1.00 40.66 762 GLY A C 1
ATOM 5561 O O . GLY A 1 762 ? -24.933 -0.358 29.872 1.00 40.66 762 GLY A O 1
ATOM 5562 N N . GLY A 1 763 ? -23.310 0.692 31.043 1.00 43.06 763 GLY A N 1
ATOM 5563 C CA . GLY A 1 763 ? -23.984 0.910 32.332 1.00 43.06 763 GLY A CA 1
ATOM 5564 C C . GLY A 1 763 ? -24.457 -0.294 33.159 1.00 43.06 763 GLY A C 1
ATOM 5565 O O . GLY A 1 763 ? -25.638 -0.370 33.471 1.00 43.06 763 GLY A O 1
ATOM 5566 N N . GLY A 1 764 ? -23.548 -1.161 33.620 1.00 39.00 764 GLY A N 1
ATOM 5567 C CA . GLY A 1 764 ? -23.740 -1.915 34.877 1.00 39.00 764 GLY A CA 1
ATOM 5568 C C . GLY A 1 764 ? -23.134 -1.157 36.077 1.00 39.00 764 GLY A C 1
ATOM 5569 O O . GLY A 1 764 ? -22.353 -0.229 35.852 1.00 39.00 764 GLY A O 1
ATOM 5570 N N . PRO A 1 765 ? -23.441 -1.514 37.343 1.00 37.84 765 PRO A N 1
ATOM 5571 C CA . PRO A 1 765 ? -23.001 -0.786 38.537 1.00 37.84 765 PRO A CA 1
ATOM 5572 C C . PRO A 1 765 ? -21.529 -1.085 38.861 1.00 37.84 765 PRO A C 1
ATOM 5574 O O . PRO A 1 765 ? -21.205 -1.713 39.864 1.00 37.84 765 PRO A O 1
ATOM 5577 N N . TYR A 1 766 ? -20.623 -0.637 37.999 1.00 40.03 766 TYR A N 1
ATOM 5578 C CA . TYR A 1 766 ? -19.195 -0.584 38.279 1.00 40.03 766 TYR A CA 1
ATOM 5579 C C . TYR A 1 766 ? -18.702 0.833 38.005 1.00 40.03 766 TYR A C 1
ATOM 5581 O O . TYR A 1 766 ? -18.848 1.357 36.900 1.00 40.03 766 TYR A O 1
ATOM 5589 N N . SER A 1 767 ? -18.140 1.464 39.036 1.00 43.72 767 SER A N 1
ATOM 5590 C CA . SER A 1 767 ? -17.522 2.785 38.937 1.00 43.72 767 SER A CA 1
ATOM 5591 C C . SER A 1 767 ? -16.419 2.758 37.869 1.00 43.72 767 SER A C 1
ATOM 5593 O O . SER A 1 767 ? -15.577 1.858 37.905 1.00 43.72 767 SER A O 1
ATOM 5595 N N . PRO A 1 768 ? -16.397 3.702 36.908 1.00 52.66 768 PRO A N 1
ATOM 5596 C CA . PRO A 1 768 ? -15.406 3.700 35.835 1.00 52.66 768 PRO A CA 1
ATOM 5597 C C . PRO A 1 768 ? -14.000 3.816 36.431 1.00 52.66 768 PRO A C 1
ATOM 5599 O O . PRO A 1 768 ? -13.761 4.728 37.216 1.00 52.66 768 PRO A O 1
ATOM 5602 N N . THR A 1 769 ? -13.063 2.943 36.060 1.00 58.00 769 THR A N 1
ATOM 5603 C CA . THR A 1 769 ? -11.645 3.040 36.451 1.00 58.00 769 THR A CA 1
ATOM 5604 C C . THR A 1 769 ? -10.774 3.597 35.315 1.00 58.00 769 THR A C 1
ATOM 5606 O O . THR A 1 769 ? -11.078 3.436 34.132 1.00 58.00 769 THR A O 1
ATOM 5609 N N . GLN A 1 770 ? -9.672 4.252 35.671 1.00 63.59 770 GLN A N 1
ATOM 5610 C CA . GLN A 1 770 ? -8.586 4.717 34.821 1.00 63.59 770 GLN A CA 1
ATOM 5611 C C . GLN A 1 770 ? -7.312 3.923 35.109 1.00 63.59 770 GLN A C 1
ATOM 5613 O O . GLN A 1 770 ? -6.982 3.646 36.260 1.00 63.59 770 GLN A O 1
ATOM 5618 N N . SER A 1 771 ? -6.564 3.600 34.058 1.00 72.50 771 SER A N 1
ATOM 5619 C CA . SER A 1 771 ? -5.276 2.920 34.186 1.00 72.50 771 SER A CA 1
ATOM 5620 C C . SER A 1 771 ? -4.197 3.910 34.621 1.00 72.50 771 SER A C 1
ATOM 5622 O O . SER A 1 771 ? -3.976 4.907 33.933 1.00 72.50 771 SER A O 1
ATOM 5624 N N . LEU A 1 772 ? -3.489 3.607 35.707 1.00 76.50 772 LEU A N 1
ATOM 5625 C CA . LEU A 1 772 ? -2.282 4.312 36.131 1.00 76.50 772 LEU A CA 1
ATOM 5626 C C . LEU A 1 772 ? -1.059 3.432 35.871 1.00 76.50 772 LEU A C 1
ATOM 5628 O O . LEU A 1 772 ? -0.932 2.347 36.443 1.00 76.50 772 LEU A O 1
ATOM 5632 N N . MET A 1 773 ? -0.156 3.910 35.017 1.00 77.56 773 MET A N 1
ATOM 5633 C CA . MET A 1 773 ? 1.138 3.276 34.770 1.00 77.56 773 MET A CA 1
ATOM 5634 C C . MET A 1 773 ? 2.231 3.991 35.566 1.00 77.56 773 MET A C 1
ATOM 5636 O O . MET A 1 773 ? 2.336 5.211 35.514 1.00 77.56 773 MET A O 1
ATOM 5640 N N . VAL A 1 774 ? 3.075 3.245 36.275 1.00 79.69 774 VAL A N 1
ATOM 5641 C CA . VAL A 1 774 ? 4.209 3.797 37.028 1.00 79.69 774 VAL A CA 1
ATOM 5642 C C . VAL A 1 774 ? 5.502 3.206 36.488 1.00 79.69 774 VAL A C 1
ATOM 5644 O O . VAL A 1 774 ? 5.705 1.996 36.561 1.00 79.69 774 VAL A O 1
ATOM 5647 N N . ARG A 1 775 ? 6.386 4.048 35.951 1.00 79.69 775 ARG A N 1
ATOM 5648 C CA . ARG A 1 775 ? 7.715 3.657 35.464 1.00 79.69 775 ARG A CA 1
ATOM 5649 C C . ARG A 1 775 ? 8.803 4.147 36.413 1.00 79.69 775 ARG A C 1
ATOM 5651 O O . ARG A 1 775 ? 8.712 5.238 36.969 1.00 79.69 775 ARG A O 1
ATOM 5658 N N . VAL A 1 776 ? 9.840 3.329 36.564 1.00 79.94 776 VAL A N 1
ATOM 5659 C CA . VAL A 1 776 ? 10.995 3.616 37.417 1.00 79.94 776 VAL A CA 1
ATOM 5660 C C . VAL A 1 776 ? 12.265 3.537 36.583 1.00 79.94 776 VAL A C 1
ATOM 5662 O O . VAL A 1 776 ? 12.501 2.514 35.943 1.00 79.94 776 VAL A O 1
ATOM 5665 N N . PHE A 1 777 ? 13.081 4.588 36.611 1.00 80.44 777 PHE A N 1
ATOM 5666 C CA . PHE A 1 777 ? 14.422 4.591 36.027 1.00 80.44 777 PHE A CA 1
ATOM 5667 C C . PHE A 1 777 ? 15.473 4.683 37.129 1.00 80.44 777 PHE A C 1
ATOM 5669 O O . PHE A 1 777 ? 15.352 5.503 38.031 1.00 80.44 777 PHE A O 1
ATOM 5676 N N . GLY A 1 778 ? 16.518 3.861 37.039 1.00 82.00 778 GLY A N 1
ATOM 5677 C CA . GLY A 1 778 ? 17.581 3.800 38.043 1.00 82.00 778 GLY A CA 1
ATOM 5678 C C . GLY A 1 778 ? 17.262 2.909 39.258 1.00 82.00 778 GLY A C 1
ATOM 5679 O O . GLY A 1 778 ? 16.199 2.285 39.314 1.00 82.00 778 GLY A O 1
ATOM 5680 N N . PRO A 1 779 ? 18.209 2.793 40.210 1.00 82.88 779 PRO A N 1
ATOM 5681 C CA . PRO A 1 779 ? 18.112 1.881 41.352 1.00 82.88 779 PRO A CA 1
ATOM 5682 C C . PRO A 1 779 ? 17.225 2.455 42.467 1.00 82.88 779 PRO A C 1
ATOM 5684 O O . PRO A 1 779 ? 17.691 3.132 43.386 1.00 82.88 779 PRO A O 1
ATOM 5687 N N . GLY A 1 780 ? 15.924 2.198 42.368 1.00 87.94 780 GLY A N 1
ATOM 5688 C CA . GLY A 1 780 ? 14.945 2.581 43.377 1.00 87.94 780 GLY A CA 1
ATOM 5689 C C . GLY A 1 780 ? 13.594 1.899 43.192 1.00 87.94 780 GLY A C 1
ATOM 5690 O O . GLY A 1 780 ? 13.363 1.145 42.245 1.00 87.94 780 GLY A O 1
ATOM 5691 N N . THR A 1 781 ? 12.692 2.163 44.132 1.00 91.81 781 THR A N 1
ATOM 5692 C CA . THR A 1 781 ? 11.324 1.633 44.160 1.00 91.81 781 THR A CA 1
ATOM 5693 C C . THR A 1 781 ? 10.321 2.765 44.236 1.00 91.81 781 THR A C 1
ATOM 5695 O O . THR A 1 781 ? 10.522 3.719 44.985 1.00 91.81 781 THR A O 1
ATOM 5698 N N . ILE A 1 782 ? 9.208 2.634 43.521 1.00 92.19 782 ILE A N 1
ATOM 5699 C CA . ILE A 1 782 ? 8.039 3.498 43.693 1.00 92.19 782 ILE A CA 1
ATOM 5700 C C . ILE A 1 782 ? 6.881 2.650 44.209 1.00 92.19 782 ILE A C 1
ATOM 5702 O O . ILE A 1 782 ? 6.490 1.676 43.569 1.00 92.19 782 ILE A O 1
ATOM 5706 N N . THR A 1 783 ? 6.336 3.010 45.367 1.00 91.38 783 THR A N 1
ATOM 5707 C CA . THR A 1 783 ? 5.223 2.302 46.014 1.00 91.38 783 THR A CA 1
ATOM 5708 C C . THR A 1 783 ? 3.958 3.149 46.051 1.00 91.38 783 THR A C 1
ATOM 5710 O O . THR A 1 783 ? 4.040 4.362 46.217 1.00 91.38 783 THR A O 1
ATOM 5713 N N . GLY A 1 784 ? 2.795 2.511 45.965 1.00 86.38 784 GLY A N 1
ATOM 5714 C CA . GLY A 1 784 ? 1.473 3.132 46.101 1.00 86.38 784 GLY A CA 1
ATOM 5715 C C . GLY A 1 784 ? 0.421 2.106 46.539 1.00 86.38 784 GLY A C 1
ATOM 5716 O O . GLY A 1 784 ? 0.783 0.962 46.826 1.00 86.38 784 GLY A O 1
ATOM 5717 N N . PRO A 1 785 ? -0.876 2.460 46.583 1.00 74.75 785 PRO A N 1
ATOM 5718 C CA . PRO A 1 785 ? -1.951 1.520 46.901 1.00 74.75 785 PRO A CA 1
ATOM 5719 C C . PRO A 1 785 ? -1.908 0.309 45.958 1.00 74.75 785 PRO A C 1
ATOM 5721 O O . PRO A 1 785 ? -2.175 0.441 44.770 1.00 74.75 785 PRO A O 1
ATOM 5724 N N . GLY A 1 786 ? -1.504 -0.858 46.467 1.00 70.88 786 GLY A N 1
ATOM 5725 C CA . GLY A 1 786 ? -1.358 -2.084 45.670 1.00 70.88 786 GLY A CA 1
ATOM 5726 C C . GLY A 1 786 ? -0.213 -2.082 44.645 1.00 70.88 786 GLY A C 1
ATOM 5727 O O . GLY A 1 786 ? -0.129 -3.007 43.843 1.00 70.88 786 GLY A O 1
ATOM 5728 N N . LEU A 1 787 ? 0.673 -1.079 44.664 1.00 79.06 787 LEU A N 1
ATOM 5729 C CA . LEU A 1 787 ? 1.780 -0.927 43.717 1.00 79.06 787 LEU A CA 1
ATOM 5730 C C . LEU A 1 787 ? 3.144 -1.009 44.411 1.00 79.06 787 LEU A C 1
ATOM 5732 O O . LEU A 1 787 ? 3.384 -0.329 45.409 1.00 79.06 787 LEU A O 1
ATOM 5736 N N . SER A 1 788 ? 4.067 -1.781 43.830 1.00 85.81 788 SER A N 1
ATOM 5737 C CA . SER A 1 788 ? 5.491 -1.787 44.184 1.00 85.81 788 SER A CA 1
ATOM 5738 C C . SER A 1 788 ? 6.330 -1.969 42.920 1.00 85.81 788 SER A C 1
ATOM 5740 O O . SER A 1 788 ? 6.455 -3.072 42.389 1.00 85.81 788 SER A O 1
ATOM 5742 N N . CYS A 1 789 ? 6.845 -0.859 42.398 1.00 81.69 789 CYS A N 1
ATOM 5743 C CA . CYS A 1 789 ? 7.436 -0.777 41.067 1.00 81.69 789 CYS A CA 1
ATOM 5744 C C . CYS A 1 789 ? 8.931 -0.574 41.130 1.00 81.69 789 CYS A C 1
ATOM 5746 O O . CYS A 1 789 ? 9.413 0.266 41.884 1.00 81.69 789 CYS A O 1
ATOM 5748 N N . ARG A 1 790 ? 9.647 -1.322 40.291 1.00 86.00 790 ARG A N 1
ATOM 5749 C CA . ARG A 1 790 ? 11.096 -1.245 40.100 1.00 86.00 790 ARG A CA 1
ATOM 5750 C C . ARG A 1 790 ? 11.415 -1.237 38.609 1.00 86.00 790 ARG A C 1
ATOM 5752 O O . ARG A 1 790 ? 10.620 -1.724 37.802 1.00 86.00 790 ARG A O 1
ATOM 5759 N N . ALA A 1 791 ? 12.593 -0.721 38.263 1.00 71.44 791 ALA A N 1
ATOM 5760 C CA . ALA A 1 791 ? 13.085 -0.700 36.885 1.00 71.44 791 ALA A CA 1
ATOM 5761 C C . ALA A 1 791 ? 13.188 -2.118 36.287 1.00 71.44 791 ALA A C 1
ATOM 5763 O O . ALA A 1 791 ? 12.879 -2.324 35.117 1.00 71.44 791 ALA A O 1
ATOM 5764 N N . GLU A 1 792 ? 13.538 -3.101 37.122 1.00 66.25 792 GLU A N 1
ATOM 5765 C CA . GLU A 1 792 ? 13.709 -4.521 36.774 1.00 66.25 792 GLU A CA 1
ATOM 5766 C C . GLU A 1 792 ? 12.431 -5.170 36.216 1.00 66.25 792 GLU A C 1
ATOM 5768 O O . GLU A 1 792 ? 12.508 -6.089 35.407 1.00 66.25 792 GLU A O 1
ATOM 5773 N N . ASN A 1 793 ? 11.259 -4.646 36.594 1.00 58.22 793 ASN A N 1
ATOM 5774 C CA . ASN A 1 793 ? 9.955 -5.149 36.155 1.00 58.22 793 ASN A CA 1
ATOM 5775 C C . ASN A 1 793 ? 9.341 -4.303 35.021 1.00 58.22 793 ASN A C 1
ATOM 5777 O O . ASN A 1 793 ? 8.184 -4.506 34.665 1.00 58.22 793 ASN A O 1
ATOM 5781 N N . GLY A 1 794 ? 10.073 -3.323 34.469 1.00 53.56 794 GLY A N 1
ATOM 5782 C CA . GLY A 1 794 ? 9.584 -2.439 33.399 1.00 53.56 794 GLY A CA 1
ATOM 5783 C C . GLY A 1 794 ? 8.534 -1.399 33.835 1.00 53.56 794 GLY A C 1
ATOM 5784 O O . GLY A 1 794 ? 7.997 -0.681 32.988 1.00 53.56 794 GLY A O 1
ATOM 5785 N N . GLY A 1 795 ? 8.268 -1.288 35.144 1.00 62.81 795 GLY A N 1
ATOM 5786 C CA . GLY A 1 795 ? 7.187 -0.494 35.745 1.00 62.81 795 GLY A CA 1
ATOM 5787 C C . GLY A 1 795 ? 6.066 -1.360 36.342 1.00 62.81 795 GLY A C 1
ATOM 5788 O O . GLY A 1 795 ? 6.180 -2.580 36.393 1.00 62.81 795 GLY A O 1
ATOM 5789 N N . CYS A 1 796 ? 4.975 -0.743 36.804 1.00 74.00 796 CYS A N 1
ATOM 5790 C CA . CYS A 1 796 ? 3.729 -1.455 37.120 1.00 74.00 796 CYS A CA 1
ATOM 5791 C C . CYS A 1 796 ? 2.493 -0.722 36.613 1.00 74.00 796 CYS A C 1
ATOM 5793 O O . CYS A 1 796 ? 2.545 0.448 36.229 1.00 74.00 796 CYS A O 1
ATOM 5795 N N . ARG A 1 797 ? 1.355 -1.413 36.708 1.00 76.75 797 ARG A N 1
ATOM 5796 C CA . ARG A 1 797 ? 0.036 -0.914 36.343 1.00 76.75 797 ARG A CA 1
ATOM 5797 C C . ARG A 1 797 ? -0.986 -1.240 37.429 1.00 76.75 797 ARG A C 1
ATOM 5799 O O . ARG A 1 797 ? -0.986 -2.351 37.952 1.00 76.75 797 ARG A O 1
ATOM 5806 N N . ILE A 1 798 ? -1.886 -0.299 37.699 1.00 75.94 798 ILE A N 1
ATOM 5807 C CA . ILE A 1 798 ? -3.108 -0.525 38.480 1.00 75.94 798 ILE A CA 1
ATOM 5808 C C . ILE A 1 798 ? -4.287 0.210 37.836 1.00 75.94 798 ILE A C 1
ATOM 5810 O O . ILE A 1 798 ? -4.099 1.236 37.183 1.00 75.94 798 ILE A O 1
ATOM 5814 N N . ASP A 1 799 ? -5.495 -0.316 38.017 1.00 73.56 799 ASP A N 1
ATOM 5815 C CA . ASP A 1 799 ? -6.734 0.374 37.664 1.00 73.56 799 ASP A CA 1
ATOM 5816 C C . ASP A 1 799 ? -7.286 1.106 38.896 1.00 73.56 799 ASP A C 1
ATOM 5818 O O . ASP A 1 799 ? -7.446 0.518 39.963 1.00 73.56 799 ASP A O 1
ATOM 5822 N N . VAL A 1 800 ? -7.563 2.398 38.742 1.00 74.56 800 VAL A N 1
ATOM 5823 C CA . VAL A 1 800 ? -7.958 3.321 39.814 1.00 74.56 800 VAL A CA 1
ATOM 5824 C C . VAL A 1 800 ? -9.318 3.924 39.472 1.00 74.56 800 VAL A C 1
ATOM 5826 O O . VAL A 1 800 ? -9.483 4.346 38.335 1.00 74.56 800 VAL A O 1
ATOM 5829 N N . PRO A 1 801 ? -10.302 4.023 40.375 1.00 78.00 801 PRO A N 1
ATOM 5830 C CA . PRO A 1 801 ? -11.570 4.686 40.064 1.00 78.00 801 PRO A CA 1
ATOM 5831 C C . PRO A 1 801 ? -11.402 6.125 39.533 1.00 78.00 801 PRO A C 1
ATOM 5833 O O . PRO A 1 801 ? -10.499 6.865 39.916 1.00 78.00 801 PRO A O 1
ATOM 5836 N N . THR A 1 802 ? -12.266 6.525 38.603 1.00 73.00 802 THR A N 1
ATOM 5837 C CA . THR A 1 802 ? -12.233 7.853 37.973 1.00 73.00 802 THR A CA 1
ATOM 5838 C C . THR A 1 802 ? -12.567 8.919 39.009 1.00 73.00 802 THR A C 1
ATOM 5840 O O . THR A 1 802 ? -13.601 8.838 39.665 1.00 73.00 802 THR A O 1
ATOM 5843 N N . GLY A 1 803 ? -11.719 9.939 39.115 1.00 77.19 803 GLY A N 1
ATOM 5844 C CA . GLY A 1 803 ? -11.815 11.003 40.115 1.00 77.19 803 GLY A CA 1
ATOM 5845 C C . GLY A 1 803 ? -10.999 10.740 41.383 1.00 77.19 803 GLY A C 1
ATOM 5846 O O . GLY A 1 803 ? -10.718 11.691 42.111 1.00 77.19 803 GLY A O 1
ATOM 5847 N N . ASP A 1 804 ? -10.553 9.503 41.620 1.00 82.38 804 ASP A N 1
ATOM 5848 C CA . ASP A 1 804 ? -9.711 9.189 42.774 1.00 82.38 804 ASP A CA 1
ATOM 5849 C C . ASP A 1 804 ? -8.296 9.741 42.588 1.00 82.38 804 ASP A C 1
ATOM 5851 O O . ASP A 1 804 ? -7.787 9.900 41.475 1.00 82.38 804 ASP A O 1
ATOM 5855 N N . THR A 1 805 ? -7.641 10.029 43.711 1.00 89.50 805 THR A N 1
ATOM 5856 C CA . THR A 1 805 ? -6.250 10.482 43.741 1.00 89.50 805 THR A CA 1
ATOM 5857 C C . THR A 1 805 ? -5.358 9.389 44.311 1.00 89.50 805 THR A C 1
ATOM 5859 O O . THR A 1 805 ? -5.600 8.890 45.408 1.00 89.50 805 THR A O 1
ATOM 5862 N N . VAL A 1 806 ? -4.309 9.032 43.573 1.00 89.50 806 VAL A N 1
ATOM 5863 C CA . VAL A 1 806 ? -3.285 8.074 43.996 1.00 89.50 806 VAL A CA 1
ATOM 5864 C C . VAL A 1 806 ? -2.059 8.820 44.487 1.00 89.50 806 VAL A C 1
ATOM 5866 O O . VAL A 1 806 ? -1.563 9.711 43.801 1.00 89.50 806 VAL A O 1
ATOM 5869 N N . THR A 1 807 ? -1.534 8.412 45.641 1.00 94.00 807 THR A N 1
ATOM 5870 C CA . THR A 1 807 ? -0.244 8.882 46.151 1.00 94.00 807 THR A CA 1
ATOM 5871 C C . THR A 1 807 ? 0.815 7.797 45.980 1.00 94.00 807 THR A C 1
ATOM 5873 O O . THR A 1 807 ? 0.646 6.663 46.429 1.00 94.00 807 THR A O 1
ATOM 5876 N N . LEU A 1 808 ? 1.908 8.162 45.320 1.00 94.12 808 LEU A N 1
ATOM 5877 C CA . LEU A 1 808 ? 3.078 7.342 45.050 1.00 94.12 808 LEU A CA 1
ATOM 5878 C C . LEU A 1 808 ? 4.269 7.872 45.850 1.00 94.12 808 LEU A C 1
ATOM 5880 O O . LEU A 1 808 ? 4.470 9.083 45.933 1.00 94.12 808 LEU A O 1
ATOM 5884 N N . THR A 1 809 ? 5.087 6.969 46.381 1.00 96.06 809 THR A N 1
ATOM 5885 C CA . THR A 1 809 ? 6.280 7.293 47.172 1.00 96.06 809 THR A CA 1
ATOM 5886 C C . THR A 1 809 ? 7.504 6.626 46.565 1.00 96.06 809 THR A C 1
ATOM 5888 O O . THR A 1 809 ? 7.519 5.412 46.376 1.00 96.06 809 THR A O 1
ATOM 5891 N N . ALA A 1 810 ? 8.537 7.412 46.279 1.00 94.00 810 ALA A N 1
ATOM 5892 C CA . ALA A 1 810 ? 9.821 6.955 45.770 1.00 94.00 810 ALA A CA 1
ATOM 5893 C C . ALA A 1 810 ? 10.811 6.676 46.914 1.00 94.00 810 ALA A C 1
ATOM 5895 O O . ALA A 1 810 ? 10.943 7.466 47.848 1.00 94.00 810 ALA A O 1
ATOM 5896 N N . THR A 1 811 ? 11.532 5.558 46.842 1.00 95.19 811 THR A N 1
ATOM 5897 C CA . THR A 1 811 ? 12.596 5.167 47.781 1.00 95.19 811 THR A CA 1
ATOM 5898 C C . THR A 1 811 ? 13.802 4.663 46.993 1.00 95.19 811 THR A C 1
ATOM 5900 O O . THR A 1 811 ? 13.683 3.685 46.260 1.00 95.19 811 THR A O 1
ATOM 5903 N N . GLY A 1 812 ? 14.946 5.345 47.106 1.00 90.56 812 GLY A N 1
ATOM 5904 C CA . GLY A 1 812 ? 16.184 4.935 46.436 1.00 90.56 812 GLY A CA 1
ATOM 5905 C C . GLY A 1 812 ? 16.802 3.711 47.106 1.00 90.56 812 GLY A C 1
ATOM 5906 O O . GLY A 1 812 ? 16.722 3.571 48.328 1.00 90.56 812 GLY A O 1
ATOM 5907 N N . ASP A 1 813 ? 17.417 2.828 46.321 1.00 87.88 813 ASP A N 1
ATOM 5908 C CA . ASP A 1 813 ? 18.214 1.730 46.871 1.00 87.88 813 ASP A CA 1
ATOM 5909 C C . ASP A 1 813 ? 19.518 2.272 47.501 1.00 87.88 813 ASP A C 1
ATOM 5911 O O . ASP A 1 813 ? 19.852 3.454 47.394 1.00 87.88 813 ASP A O 1
ATOM 5915 N N . SER A 1 814 ? 20.286 1.414 48.182 1.00 89.25 814 SER A N 1
ATOM 5916 C CA . SER A 1 814 ? 21.531 1.835 48.842 1.00 89.25 814 SER A CA 1
ATOM 5917 C C . SER A 1 814 ? 22.503 2.510 47.858 1.00 89.25 814 SER A C 1
ATOM 5919 O O . SER A 1 814 ? 22.889 1.920 46.846 1.00 89.25 814 SER A O 1
ATOM 5921 N N . GLY A 1 815 ? 22.891 3.754 48.162 1.00 84.19 815 GLY A N 1
ATOM 5922 C CA . GLY A 1 815 ? 23.772 4.571 47.320 1.00 84.19 815 GLY A CA 1
ATOM 5923 C C . GLY A 1 815 ? 23.081 5.272 46.146 1.00 84.19 815 GLY A C 1
ATOM 5924 O O . GLY A 1 815 ? 23.774 5.849 45.318 1.00 84.19 815 GLY A O 1
ATOM 5925 N N . ALA A 1 816 ? 21.751 5.222 46.057 1.00 88.19 816 ALA A N 1
ATOM 5926 C CA . ALA A 1 816 ? 20.970 5.933 45.053 1.00 88.19 816 ALA A CA 1
ATOM 5927 C C . ALA A 1 816 ? 20.239 7.137 45.659 1.00 88.19 816 ALA A C 1
ATOM 5929 O O . ALA A 1 816 ? 19.747 7.086 46.788 1.00 88.19 816 ALA A O 1
ATOM 5930 N N . THR A 1 817 ? 20.115 8.210 44.889 1.00 89.44 817 THR A N 1
ATOM 5931 C CA . THR A 1 817 ? 19.330 9.400 45.223 1.00 89.44 817 THR A CA 1
ATOM 5932 C C . THR A 1 817 ? 18.130 9.511 44.290 1.00 89.44 817 THR A C 1
ATOM 5934 O O . THR A 1 817 ? 18.203 9.186 43.108 1.00 89.44 817 THR A O 1
ATOM 5937 N N . PHE A 1 818 ? 16.988 9.941 44.826 1.00 92.81 818 PHE A N 1
ATOM 5938 C CA . PHE A 1 818 ? 15.796 10.190 44.018 1.00 92.81 818 PHE A CA 1
ATOM 5939 C C . PHE A 1 818 ? 15.917 11.551 43.321 1.00 92.81 818 PHE A C 1
ATOM 5941 O O . PHE A 1 818 ? 16.080 12.567 43.997 1.00 92.81 818 PHE A O 1
ATOM 5948 N N . ALA A 1 819 ? 15.844 11.563 41.989 1.00 86.62 819 ALA A N 1
ATOM 5949 C CA . ALA A 1 819 ? 16.031 12.752 41.162 1.00 86.62 819 ALA A CA 1
ATOM 5950 C C . ALA A 1 819 ? 14.724 13.528 40.937 1.00 86.62 819 ALA A C 1
ATOM 5952 O O . ALA A 1 819 ? 14.740 14.757 40.892 1.00 86.62 819 ALA A O 1
ATOM 5953 N N . GLY A 1 820 ? 13.583 12.836 40.845 1.00 87.31 820 GLY A N 1
ATOM 5954 C CA . GLY A 1 820 ? 12.282 13.490 40.723 1.00 87.31 820 GLY A CA 1
ATOM 5955 C C . GLY A 1 820 ? 11.197 12.634 40.078 1.00 87.31 820 GLY A C 1
ATOM 5956 O O . GLY A 1 820 ? 11.442 11.525 39.601 1.00 87.31 820 GLY A O 1
ATOM 5957 N N . PHE A 1 821 ? 9.978 13.178 40.089 1.00 88.81 821 PHE A N 1
ATOM 5958 C CA . PHE A 1 821 ? 8.800 12.612 39.437 1.00 88.81 821 PHE A CA 1
ATOM 5959 C C . PHE A 1 821 ? 8.390 13.440 38.210 1.00 88.81 821 PHE A C 1
ATOM 5961 O O . PHE A 1 821 ? 8.471 14.667 38.235 1.00 88.81 821 PHE A O 1
ATOM 5968 N N . ALA A 1 822 ? 7.839 12.777 37.194 1.00 78.62 822 ALA A N 1
ATOM 5969 C CA . ALA A 1 822 ? 7.123 13.385 36.075 1.00 78.62 822 ALA A CA 1
ATOM 5970 C C . ALA A 1 822 ? 5.738 12.737 35.900 1.00 78.62 822 ALA A C 1
ATOM 5972 O O . ALA A 1 822 ? 5.553 11.563 36.223 1.00 78.62 822 ALA A O 1
ATOM 5973 N N . GLY A 1 823 ? 4.766 13.497 35.384 1.00 75.94 823 GLY A N 1
ATOM 5974 C CA . GLY A 1 823 ? 3.398 13.012 35.133 1.00 75.94 823 GLY A CA 1
ATOM 5975 C C . GLY A 1 823 ? 2.442 13.078 36.333 1.00 75.94 823 GLY A C 1
ATOM 5976 O O . GLY A 1 823 ? 1.341 12.545 36.267 1.00 75.94 823 GLY A O 1
ATOM 5977 N N . CYS A 1 824 ? 2.839 13.734 37.426 1.00 85.00 824 CYS A N 1
ATOM 5978 C CA . CYS A 1 824 ? 2.022 13.905 38.632 1.00 85.00 824 CYS A CA 1
ATOM 5979 C C . CYS A 1 824 ? 1.180 15.183 38.580 1.00 85.00 824 CYS A C 1
ATOM 5981 O O . CYS A 1 824 ? 1.617 16.193 38.032 1.00 85.00 824 CYS A O 1
ATOM 5983 N N . THR A 1 825 ? 0.017 15.178 39.237 1.00 86.38 825 THR A N 1
ATOM 5984 C CA . THR A 1 825 ? -0.786 16.394 39.461 1.00 86.38 825 THR A CA 1
ATOM 5985 C C . THR A 1 825 ? -0.083 17.343 40.435 1.00 86.38 825 THR A C 1
ATOM 5987 O O . THR A 1 825 ? -0.132 18.559 40.274 1.00 86.38 825 THR A O 1
ATOM 5990 N N . SER A 1 826 ? 0.609 16.793 41.434 1.00 88.12 826 SER A N 1
ATOM 5991 C CA . SER A 1 826 ? 1.463 17.553 42.349 1.00 88.12 826 SER A CA 1
ATOM 5992 C C . SER A 1 826 ? 2.562 16.669 42.930 1.00 88.12 826 SER A C 1
ATOM 5994 O O . SER A 1 826 ? 2.344 15.477 43.152 1.00 88.12 826 SER A O 1
ATOM 5996 N N . THR A 1 827 ? 3.716 17.253 43.245 1.00 90.88 827 THR A N 1
ATOM 5997 C CA . THR A 1 827 ? 4.853 16.549 43.858 1.00 90.88 827 THR A CA 1
ATOM 5998 C C . THR A 1 827 ? 5.287 17.228 45.152 1.00 90.88 827 THR A C 1
ATOM 6000 O O . THR A 1 827 ? 5.308 18.456 45.236 1.00 90.88 827 THR A O 1
ATOM 6003 N N . THR A 1 828 ? 5.678 16.454 46.163 1.00 90.12 828 THR A N 1
ATOM 6004 C CA . THR A 1 828 ? 6.280 16.967 47.405 1.00 90.12 828 THR A CA 1
ATOM 6005 C C . THR A 1 828 ? 7.412 16.041 47.845 1.00 90.12 828 THR A C 1
ATOM 6007 O O . THR A 1 828 ? 7.179 14.953 48.373 1.00 90.12 828 THR A O 1
ATOM 6010 N N . GLY A 1 829 ? 8.659 16.454 47.601 1.00 89.69 829 GLY A N 1
ATOM 6011 C CA . GLY A 1 829 ? 9.838 15.622 47.860 1.00 89.69 829 GLY A CA 1
ATOM 6012 C C . GLY A 1 829 ? 9.786 14.307 47.077 1.00 89.69 829 GLY A C 1
ATOM 6013 O O . GLY A 1 829 ? 9.616 14.310 45.862 1.00 89.69 829 GLY A O 1
ATOM 6014 N N . SER A 1 830 ? 9.888 13.180 47.783 1.00 92.88 830 SER A N 1
ATOM 6015 C CA . SER A 1 830 ? 9.781 11.833 47.211 1.00 92.88 830 SER A CA 1
ATOM 6016 C C . SER A 1 830 ? 8.342 11.318 47.095 1.00 92.88 830 SER A C 1
ATOM 6018 O O . SER A 1 830 ? 8.139 10.112 46.965 1.00 92.88 830 SER A O 1
ATOM 6020 N N . THR A 1 831 ? 7.338 12.199 47.134 1.00 94.62 831 THR A N 1
ATOM 6021 C CA . THR A 1 831 ? 5.926 11.831 46.954 1.00 94.62 831 THR A CA 1
ATOM 6022 C C . THR A 1 831 ? 5.310 12.506 45.732 1.00 94.62 831 THR A C 1
ATOM 6024 O O . THR A 1 831 ? 5.593 13.667 45.426 1.00 94.62 831 THR A O 1
ATOM 6027 N N . CYS A 1 832 ? 4.461 11.765 45.031 1.00 93.62 832 CYS A N 1
ATOM 6028 C CA . CYS A 1 832 ? 3.713 12.183 43.853 1.00 93.62 832 CYS A CA 1
ATOM 6029 C C . CYS A 1 832 ? 2.234 11.887 44.078 1.00 93.62 832 CYS A C 1
ATOM 6031 O O . CYS A 1 832 ? 1.880 10.748 44.362 1.00 93.62 832 CYS A O 1
ATOM 6033 N N . SER A 1 833 ? 1.374 12.887 43.918 1.00 94.12 833 SER A N 1
ATOM 6034 C CA . SER A 1 833 ? -0.077 12.696 43.897 1.00 94.12 833 SER A CA 1
ATOM 6035 C C . SER A 1 833 ? -0.599 12.889 42.480 1.00 94.12 833 SER A C 1
ATOM 6037 O O . SER A 1 833 ? -0.243 13.864 41.812 1.00 94.12 833 SER A O 1
ATOM 6039 N N . ILE A 1 834 ? -1.447 11.968 42.028 1.00 89.38 834 ILE A N 1
ATOM 6040 C CA . ILE A 1 834 ? -2.080 12.007 40.712 1.00 89.38 834 ILE A CA 1
ATOM 6041 C C . ILE A 1 834 ? -3.581 11.760 40.814 1.00 89.38 834 ILE A C 1
ATOM 6043 O O . ILE A 1 834 ? -4.008 10.751 41.367 1.00 89.38 834 ILE A O 1
ATOM 6047 N N . THR A 1 835 ? -4.383 12.680 40.281 1.00 89.06 835 THR A N 1
ATOM 6048 C CA . THR A 1 835 ? -5.842 12.535 40.199 1.00 89.06 835 THR A CA 1
ATOM 6049 C C . THR A 1 835 ? -6.231 11.915 38.861 1.00 89.06 835 THR A C 1
ATOM 6051 O O . THR A 1 835 ? -5.850 12.402 37.798 1.00 89.06 835 THR A O 1
ATOM 6054 N N . MET A 1 836 ? -7.006 10.836 38.908 1.00 82.44 836 MET A N 1
ATOM 6055 C CA . MET A 1 836 ? -7.303 9.999 37.752 1.00 82.44 836 MET A CA 1
ATOM 6056 C C . MET A 1 836 ? -8.562 10.466 37.018 1.00 82.44 836 MET A C 1
ATOM 6058 O O . MET A 1 836 ? -9.651 9.929 37.206 1.00 82.44 836 MET A O 1
ATOM 6062 N N . THR A 1 837 ? -8.430 11.470 36.155 1.00 77.25 837 THR A N 1
ATOM 6063 C CA . THR A 1 837 ? -9.509 11.915 35.247 1.00 77.25 837 THR A CA 1
ATOM 6064 C C . THR A 1 837 ? -9.458 11.223 33.881 1.00 77.25 837 THR A C 1
ATOM 6066 O O . THR A 1 837 ? -10.486 11.081 33.217 1.00 77.25 837 THR A O 1
ATOM 6069 N N . GLU A 1 838 ? -8.287 10.720 33.496 1.00 61.41 838 GLU A N 1
ATOM 6070 C CA . GLU A 1 838 ? -7.993 9.949 32.285 1.00 61.41 838 GLU A CA 1
ATOM 6071 C C . GLU A 1 838 ? -6.853 8.944 32.564 1.00 61.41 838 GLU A C 1
ATOM 6073 O O . GLU A 1 838 ? -6.291 8.972 33.663 1.00 61.41 838 GLU A O 1
ATOM 6078 N N . PRO A 1 839 ? -6.528 8.007 31.650 1.00 64.31 839 PRO A N 1
ATOM 6079 C CA . PRO A 1 839 ? -5.364 7.142 31.809 1.00 64.31 839 PRO A CA 1
ATOM 6080 C C . PRO A 1 839 ? -4.087 7.970 31.866 1.00 64.31 839 PRO A C 1
ATOM 6082 O O . PRO A 1 839 ? -3.855 8.807 30.996 1.00 64.31 839 PRO A O 1
ATOM 6085 N N . SER A 1 840 ? -3.245 7.685 32.851 1.00 70.50 840 SER A N 1
ATOM 6086 C CA . SER A 1 840 ? -2.081 8.514 33.151 1.00 70.50 840 SER A CA 1
ATOM 6087 C C . SER A 1 840 ? -0.842 7.668 33.407 1.00 70.50 840 SER A C 1
ATOM 6089 O O . SER A 1 840 ? -0.928 6.506 33.816 1.00 70.50 840 SER A O 1
ATOM 6091 N N . ALA A 1 841 ? 0.326 8.266 33.185 1.00 79.56 841 ALA A N 1
ATOM 6092 C CA . ALA A 1 841 ? 1.613 7.649 33.460 1.00 79.56 841 ALA A CA 1
ATOM 6093 C C . ALA A 1 841 ? 2.448 8.542 34.381 1.00 79.56 841 ALA A C 1
ATOM 6095 O O . ALA A 1 841 ? 2.586 9.737 34.127 1.00 79.56 841 ALA A O 1
ATOM 6096 N N . VAL A 1 842 ? 3.029 7.944 35.419 1.00 80.56 842 VAL A N 1
ATOM 6097 C CA . VAL A 1 842 ? 3.992 8.582 36.318 1.00 80.56 842 VAL A CA 1
ATOM 6098 C C . VAL A 1 842 ? 5.359 7.952 36.108 1.00 80.56 842 VAL A C 1
ATOM 6100 O O . VAL A 1 842 ? 5.493 6.729 36.063 1.00 80.56 842 VAL A O 1
ATOM 6103 N N . VAL A 1 843 ? 6.386 8.786 36.012 1.00 83.69 843 VAL A N 1
ATOM 6104 C CA . VAL A 1 843 ? 7.784 8.360 35.935 1.00 83.69 843 VAL A CA 1
ATOM 6105 C C . VAL A 1 843 ? 8.504 8.853 37.178 1.00 83.69 843 VAL A C 1
ATOM 6107 O O . VAL A 1 843 ? 8.370 10.023 37.520 1.00 83.69 843 VAL A O 1
ATOM 6110 N N . GLY A 1 844 ? 9.267 7.989 37.845 1.00 82.75 844 GLY A N 1
ATOM 6111 C CA . GLY A 1 844 ? 10.235 8.413 38.854 1.00 82.75 844 GLY A CA 1
ATOM 6112 C C . GLY A 1 844 ? 11.649 7.996 38.478 1.00 82.75 844 GLY A C 1
ATOM 6113 O O . GLY A 1 844 ? 11.879 6.867 38.038 1.00 82.75 844 GLY A O 1
ATOM 6114 N N . GLU A 1 845 ? 12.587 8.918 38.660 1.00 86.00 845 GLU A N 1
ATOM 6115 C CA . GLU A 1 845 ? 13.990 8.736 38.298 1.00 86.00 845 GLU A CA 1
ATOM 6116 C C . GLU A 1 845 ? 14.886 8.696 39.537 1.00 86.00 845 GLU A C 1
ATOM 6118 O O . GLU A 1 845 ? 14.721 9.473 40.480 1.00 86.00 845 GLU A O 1
ATOM 6123 N N . PHE A 1 846 ? 15.861 7.791 39.516 1.00 88.06 846 PHE A N 1
ATOM 6124 C CA . PHE A 1 846 ? 16.882 7.606 40.537 1.00 88.06 846 PHE A CA 1
ATOM 6125 C C . PHE A 1 846 ? 18.270 7.685 39.896 1.00 88.06 846 PHE A C 1
ATOM 6127 O O . PHE A 1 846 ? 18.527 7.079 38.855 1.00 88.06 846 PHE A O 1
ATOM 6134 N N . THR A 1 847 ? 19.183 8.395 40.545 1.00 83.50 847 THR A N 1
ATOM 6135 C CA . THR A 1 847 ? 20.585 8.541 40.136 1.00 83.50 847 THR A CA 1
ATOM 6136 C C . THR A 1 847 ? 21.508 7.895 41.162 1.00 83.50 847 THR A C 1
ATOM 6138 O O . THR A 1 847 ? 21.136 7.756 42.325 1.00 83.50 847 THR A O 1
ATOM 6141 N N . ARG A 1 848 ? 22.704 7.481 40.741 1.00 74.06 848 ARG A N 1
ATOM 6142 C CA . ARG A 1 848 ? 23.794 7.125 41.660 1.00 74.06 848 ARG A CA 1
ATOM 6143 C C . ARG A 1 848 ? 24.742 8.293 41.830 1.00 74.06 848 ARG A C 1
ATOM 6145 O O . ARG A 1 848 ? 24.997 8.961 40.803 1.00 74.06 848 ARG A O 1
#

pLDDT: mean 75.86, std 16.02, range [30.22, 97.62]

Sequence (848 aa):
MDKTSYFFTFQCGICHPGGGPTQYDRDGRKYFDGTNFGYGGGVAALPPEAKLDGDYGFIVPKDSADGTVLAGTPVLANGWKKNGVLEPDCLLCHLSGYSWKNRAATLVGGQGITGVAAFKVAPAMGAGFGSVTVAAAPAFPPTASAVGPVDYELGIAAGTLEVNGSNQLQIRLGKVGPTPEANCRGCHSTPDTKKSGRTLLDATDVHKLNAVNCTACHTNAGNALEHQFGKGDVTIGSVRDDLDNTVRSCADCHLNGAAPAGLIAPDPTRAHASIPSLHFSAMKCQVCHIRYMEDDPVTAGMQVPELIVEMSTNGTQTISTWEKYFKTNPLDPSQNDAALSAVTSTYRWYPAIRWYKGKLQTVKPLLTAYYGDWISGTGDTAIIRPIPLRMVRKALGDKYGVGTPRLGTLPVTPGGLDPANPIPFKKAEIKALLEAIGNANDTANPDPAANNDIAVRPVLIRAEKVYYLNDVGEVEFFESAVAESHDFAINHNVVPKRDPANPILKPGPYGAGGCTDCHSPSSTFFFGKQLIEPAEYEFLDEHGTQPNPNAGKPHYVPHYVAMGYSDYKVASLTGDRIAVNVRVLGWGPGSTVTGDGLDCGFGGGLCVTTVAESGTLALTANPGVGATVSSWDGCAPSADKLTCSLSVGGASGLGSTKVVVVTFGQPASTPMPTSSGVALSVIGSGWGNVSGAGLNCNIGSQGACGAELANGTLVTLVATPDRYTWVESWTGCTPDAVDPNKCTVSVSGVNAVSALLSNGSGGGPYSPTQSLMVRVFGPGTITGPGLSCRAENGGCRIDVPTGDTVTLTATGDSGATFAGFAGCTSTTGSTCSITMTEPSAVVGEFTR

Secondary structure (DSSP, 8-state):
----HHHHHHHHTTTS---GGGTB-TTS-BSB-SS-BTTTT-GGGS-GGGGSSSSS--------TT----TTS--GGGHHHHH------SHHHHBTT--HHHHHHHHT-BTTB-----TTTHHHHHTT--B--BPPPSSSSPPGGGBPPPBTHHHHHTTSEEE-TTS-EEEPTTSB-SPPHHHHHHHHHHHIIIII-----TTS-HHHHTT--HHHHS-BSSSTTS--BPP---SS--TTGGGTT-SPPHHHHHTS--PPTT------HHHHTTS-THHHHHB-HHHHH---EE--TT-TT--PPEEEEE-TTTSS-EEEEGGGT--S-SS-TTS--HHHHHH----EE--EEEEETTEEEEEEEEEEEEEEEEEE--GGG-EEEEPPHHHHHHHH-SS--TT--GGGTSS----S--TT-----SHHHHHHHHHHHHT-B-TT---TTS--BS-SSEEEEETTEEEEE-TTS-EEEEE-GGGS-EEEEP---PPPPP-TT-TTTS--STTTT-GGGTSSTT-HHHH-EEEEESS--SBSSTTS-SB-TTTTSPEEEEHHHHTT--HHHHHHHTTSEEEEEEEEEES-TT-EEEETTEEEETT---EEEEEETT-EEEEEEE--TT-EEEEEESSEE-TTSSEEEEE-TT--STT--EEEEEEEE--S--PPP----EEEEEEEESSEEEEETTEEEETTTTSEEEEEE-TT-EEEEEEEEPTTEEEEEEESSEE-SS-TTEEEEE--SSEEEEEEEEE-SS--S-PPEEEEEEEEESSEEEEETTEEEEGGGT-EEEEEETT-EEEEEEEEPTT-EEEEEES-SEEETTEEEEE-SS-EEEEEEEE-

Foldseek 3Di:
DQAALLNCCQPVVLQAQFDDSQAADPVRFGCDPQQAGGVRPFLVPDDPCVQPVRHQHDPDFPDDPVPDDPPDDDPCRCVCQFAPGQHGQPCLFFFPPFASPQLNQARHQDDPRHHANHRVCSSCSRSQQFDWDFDDDPDPNGGNVRIHPTGRVRCVVVQQWDQDPVRDIDGDPPRTDHGDQVSVCSNCQVCCCAAFVFHPDLVQFPCSVVVNGPCQFQPQLDDPPPPRTQAEAWLDDDPPCVRHRSGHALCVVQPVVVGDPPDHHHNCCVVCVQPDPVQVQAADPCLFFVFKGKDDPDDDPDHAYWAEFECQPQLDTATDGPLVQAECDQLDRVDHDPLCVVPDPMDMDGFFWEDDPRHIATWRFHWYKFKWAFDDDAAAGTDTHGQHSVLLNQLFADDDDDPDTVPVVQPDPLPPAPPNDRDDFEQSSQLSSQVSQCPDFDPSDPDPPDGRRSHPWMWIAGLQWTWGQDPVSGIFIGGYPVRFTSITGDDGSRADQADPVRCPVRVGTQCSVHLLCQQAPPHCSFSRKDWRHQFHHQAPHRRRPHGDPRGGHTDIDTSCVNHVHDPVRSCLRNQQKAKEKEEEAEDAAFKWKDWPHDTGGDPDGIDIDIAGQQGKTKMFIDGHDQKAWPDKDQFDADPRRRMTMDGNYDDRDNQSYGYMYIYIYGDPDDDDDDPQWAKEKEAEDAAWWKDKPHDTGGCVPRRMDIDTDGAFDKMKIFTGGDPQKDFPDKDQFDADPPDNRITIHTRHHHTYMYTYIDHDPDDDPDADWAKEWEAEADAWWKDWDVDTFDNVVRTDIDTGGAQDKIKIFIDGDVPKDWPDKDFAPDDDHRMGIHTHNHHTYMYTYIDD

Radius of gyration: 35.57 Å; chains: 1; bounding box: 104×75×90 Å